Protein AF-A0A926XJQ8-F1 (afdb_monomer)

Sequence (850 aa):
MHRRVYHVSLLTISLLLTLHPSSFILHPSGSAFAQVPTSTDRKTEADRLFQQGVQQYRQGQYPKALATYQRVLEIQQQLNDKAGIGQTLNNIGEVYYWLRQPDKALDVLQQALDIRRELKDRTGEGETLDNIGLSYFWNDQNDKALETLQQALAIRREVQDKAGESKTLSSLGTLYAGGLQQYPKALESLQQALAIQQELGDKFLLGITMRRMGTVYRGMKEYPRTLEWLEKSLALSREVQNRVGEGETLYQIGLTYFNQDKYDQALQFYQQALPLIQAVGIHLVEAGILEGMGDSYFNQKQYEQAIAFYQQSLPVVREVKNKSQEVGILLFIGKAYSSLKQYEQASAFKQQALAIAQAIPNKAQEANVLSGIAYIYFSQNQYEQAIVFYQQGLAITRETQDKPQESNFLSLIGSSYYLQGKDEQAIEFLQKSLAIRREIKDKPAQLETLILLSGIYSSTAISFVNRGVYPQAKAEYSRVIELAQEALNLARELKKTKSEASALIHLGAAYSFFQEERKAIEVLQQAMSIARETKDLGIEDSALTQLASIYNTQDDSRKYIEIRLRQVEIARQQNNKRGEADVLLTLASTYNVLGENQKAVETYQQALAAARQIEIAKLLPNLQDSALSTESSALDGLSLSYSNLGEYDKAIDWAQQLLKRAQTLGKPELEVDALLRLAFLYNVPLKNVPKAIEVSQQALTIARKIKESSLEAEALASLSSAYNKQGNYPLALQSAEQCLAIAKQLENPQLEQNALDILEKIYSNQGNYQKAVEFAQARLAVVQKAKLNNYEISALTSLSQSYGLLGDTTKAVETAKQALTLARQRQNTSREALALNALSDAYRVQGEYE

Mean predicted aligned error: 13.4 Å

pLDDT: mean 89.19, std 13.5, range [25.98, 98.25]

Foldseek 3Di:
DDDDDDDDDDDDDDDDDDDDDDDDDDDDDDDDDPDDQDLVNLVVVLVVLLVVLVVCVLLLLLVVSLVSLVVSLVSCVVSVVLLSNLVSLLSNLLSCVLLLNLVSSLVSLVVSLVSCVVVVVLLSNLSSLLSNLSSCVSVLNLVSSLVSLVVSLVSCVVVVPLLSNLSSLQSVLLSCVPNVVNLVSSVVSLVSSLVSCVVVVPLLSNLVSLQSNLSSCVSVVVLVSSVVSLVSSLVSCVVVVRLLSNLVSLQSNLVSCVVVLNLVSSLVSLVVNQVSCVVSPSLVVNLVSLQSNLVSCVSVVVLVSSLVSLVVSLVSCVVSPVLLVNLVSLLSNLVSCLSVVVLVSSLVSLVVSLVSCVVDPPLLSNLVSLQSNLVSCVSVLVLVSSLVSLVVSLVSCVVVVVLLSNLVSLQSNLVSCVSVVNLVSSLVSLVVSLVSCVVVVVLVSNLVSLLVQLVSLLVVLVVCVVVVNNVSSLVSLVSSLVSLVVSLVSCVVVVVLLSNLSSLLSPLSSCVSVVVNVSSLVSLVSSLVSCVVVVPLVSNLSSLVSVLVSCVVVLVLVVNLVSLVVQLVSCVVVVPLQSNLVSLLVNLVSCVLLLVLVVSLVSLVSSLVSLVPDPLVPDDPVCSVVSLVSNLSSLQSNLSSCVSVVVLVRSLVSLVVQLVSCVVVVNLVSNLVSLLSVLCSCVPNVVVLVSSLVSLVVSLVSCVVVVPLLSNLSSLLSNLSSCLSVVNLVSNLVSLVSSCVSCVVVVPLVSNLSSLCSQLSSCVSVLNLVVSLVSLVVSLVSCVVVVVLSCNLVSLLSNLVSCLSVLVLVSSLVSLVVSLVSCVVSVRVVSNVSSVVSNCSSCVSVVNND

Radius of gyration: 42.45 Å; Cα contacts (8 Å, |Δi|>4): 1255; chains: 1; bounding box: 134×42×114 Å

Solvent-accessible surface area (backbone atoms only — not comparable to full-atom values): 41259 Å² total; per-residue (Å²): 132,87,88,80,92,82,84,90,79,89,81,89,85,89,80,88,85,83,87,81,87,85,86,88,84,89,85,90,90,83,94,71,90,77,75,77,76,49,78,65,54,52,49,54,50,32,55,53,40,46,53,50,18,52,50,30,41,66,63,42,34,40,76,60,18,43,55,36,36,53,53,28,36,55,48,26,59,76,70,67,35,61,68,56,35,24,52,38,30,33,52,45,13,49,39,27,44,77,70,69,35,32,69,62,12,43,60,36,23,50,55,16,35,54,44,20,58,75,70,64,36,57,72,55,34,24,53,31,29,34,52,42,13,55,23,30,42,75,65,74,35,43,69,61,14,50,54,33,32,50,52,14,38,53,38,18,59,74,72,64,36,61,72,57,33,24,51,34,27,36,51,48,16,48,42,25,37,69,69,66,64,37,49,71,62,11,50,54,29,32,50,56,15,44,55,48,30,60,76,70,64,38,55,66,61,40,19,52,44,30,38,50,50,14,53,41,31,46,75,71,65,39,51,71,60,13,49,56,30,28,52,54,15,32,54,36,15,58,73,73,65,25,50,55,52,32,18,53,34,32,38,52,49,12,54,53,28,41,78,66,73,37,33,71,61,13,44,57,27,30,65,62,12,44,63,42,28,58,76,45,66,45,48,70,61,40,24,51,41,29,39,52,44,11,52,32,28,41,77,71,67,38,35,70,62,12,38,55,28,31,60,60,17,48,61,40,30,57,73,74,62,39,62,70,60,41,30,51,44,28,42,51,41,15,50,34,29,44,76,71,68,39,52,68,64,12,49,54,31,33,52,55,21,38,60,53,27,71,74,44,94,48,58,70,57,32,27,53,40,29,44,54,50,16,49,54,30,43,76,70,70,37,34,70,63,12,40,55,30,28,51,54,22,32,53,47,24,57,74,71,63,37,56,73,58,31,24,48,30,30,35,54,42,11,52,39,30,41,76,71,72,36,53,70,61,12,49,55,29,32,52,55,14,38,52,45,26,57,74,74,62,39,60,72,61,31,35,55,45,27,48,52,51,19,49,50,32,45,51,54,19,51,54,26,50,77,70,68,41,51,72,60,19,50,56,30,31,54,50,14,44,58,35,15,52,53,22,31,54,49,17,58,74,69,68,35,61,70,54,29,24,55,16,25,35,43,35,17,53,33,29,45,75,72,68,38,49,71,60,13,50,53,34,24,51,51,18,32,50,47,16,61,76,67,66,35,62,68,55,30,48,55,23,44,53,52,50,34,55,52,27,56,75,68,59,39,61,67,63,27,48,56,45,41,54,52,46,35,54,47,20,57,76,69,69,34,36,58,59,26,15,56,41,26,47,57,48,18,52,50,27,45,70,70,64,42,26,70,60,13,35,58,31,18,53,52,14,33,57,28,28,72,64,44,65,51,91,78,45,57,78,88,48,31,60,56,54,57,45,52,36,45,54,21,29,49,48,36,14,52,26,29,45,75,70,66,42,50,71,61,14,50,52,30,23,49,51,28,29,54,48,19,59,74,69,68,38,67,68,50,31,30,54,20,27,47,52,45,18,49,49,24,38,68,81,65,61,38,38,71,60,12,37,52,34,14,51,51,20,30,54,50,21,57,72,73,65,40,64,68,52,30,25,52,20,25,42,51,30,13,54,25,27,40,75,70,65,42,50,71,63,12,50,56,28,24,53,52,15,31,52,47,16,57,75,68,70,35,62,69,51,31,33,52,22,26,52,50,48,16,54,45,30,45,74,72,68,41,27,70,61,12,35,54,28,25,52,53,25,39,51,43,29,60,75,68,62,40,68,92,46,44,47,56,34,30,26,51,32,11,51,28,26,36,72,60,64,44,32,69,60,3,36,52,33,7,48,51,16,30,52,53,19,57,76,59,69,34,66,62,53,28,52,53,13,50,51,35,31,51,52,14,31,51,74,61,69,53,85,128

Nearest PDB structures (foldseek):
  3sf4-assembly2_B  TM=8.052E-01  e=1.150E-10  Homo sapiens
  6hc2-assembly1_C  TM=6.454E-01  e=1.171E-11  Homo sapiens
  4jhr-assembly1_B  TM=6.462E-01  e=4.600E-07  Mus musculus
  6mfv-assembly4_D  TM=7.639E-01  e=4.846E-06  Pyrococcus horikoshii OT3
  4i9e-assembly1_B  TM=5.734E-01  e=2.963E-06  Bacillus subtilis subsp. subtilis str. 168

Structure (mmCIF, N/CA/C/O backbone):
data_AF-A0A926XJQ8-F1
#
_entry.id   AF-A0A926XJQ8-F1
#
loop_
_atom_site.group_PDB
_atom_site.id
_atom_site.type_symbol
_atom_site.label_atom_id
_atom_site.label_alt_id
_atom_site.label_comp_id
_atom_site.label_asym_id
_atom_site.label_entity_id
_atom_site.label_seq_id
_atom_site.pdbx_PDB_ins_code
_atom_site.Cartn_x
_atom_site.Cartn_y
_atom_site.Cartn_z
_atom_site.occupancy
_atom_site.B_iso_or_equiv
_atom_site.auth_seq_id
_atom_site.auth_comp_id
_atom_site.auth_asym_id
_atom_site.auth_atom_id
_atom_site.pdbx_PDB_model_num
ATOM 1 N N . MET A 1 1 ? -71.522 -11.862 -17.209 1.00 33.12 1 MET A N 1
ATOM 2 C CA . MET A 1 1 ? -71.299 -13.025 -16.319 1.00 33.12 1 MET A CA 1
ATOM 3 C C . MET A 1 1 ? -70.670 -12.525 -15.020 1.00 33.12 1 MET A C 1
ATOM 5 O O . MET A 1 1 ? -69.820 -11.656 -15.093 1.00 33.12 1 MET A O 1
ATOM 9 N N . HIS A 1 2 ? -71.226 -12.975 -13.887 1.00 31.97 2 HIS A N 1
ATOM 10 C CA . HIS A 1 2 ? -70.982 -12.676 -12.454 1.00 31.97 2 HIS A CA 1
ATOM 11 C C . HIS A 1 2 ? -69.867 -11.682 -12.046 1.00 31.97 2 HIS A C 1
ATOM 13 O O . HIS A 1 2 ? -68.703 -11.923 -12.320 1.00 31.97 2 HIS A O 1
ATOM 19 N N . ARG A 1 3 ? -70.222 -10.490 -11.511 1.00 28.14 3 ARG A N 1
ATOM 20 C CA . ARG A 1 3 ? -70.549 -10.096 -10.093 1.00 28.14 3 ARG A CA 1
ATOM 21 C C . ARG A 1 3 ? -69.274 -9.940 -9.233 1.00 28.14 3 ARG A C 1
ATOM 23 O O . ARG A 1 3 ? -68.533 -10.900 -9.154 1.00 28.14 3 ARG A O 1
ATOM 30 N N . ARG A 1 4 ? -68.984 -8.868 -8.474 1.00 28.61 4 ARG A N 1
ATOM 31 C CA . ARG A 1 4 ? -69.604 -7.570 -8.075 1.00 28.61 4 ARG A CA 1
ATOM 32 C C . ARG A 1 4 ? -68.462 -6.778 -7.345 1.00 28.61 4 ARG A C 1
ATOM 34 O O . ARG A 1 4 ? -67.723 -7.429 -6.623 1.00 28.61 4 ARG A O 1
ATOM 41 N N . VAL A 1 5 ? -68.140 -5.501 -7.646 1.00 30.22 5 VAL A N 1
ATOM 42 C CA . VAL A 1 5 ? -68.714 -4.232 -7.079 1.00 30.22 5 VAL A CA 1
ATOM 43 C C . VAL A 1 5 ? -68.330 -4.002 -5.592 1.00 30.22 5 VAL A C 1
ATOM 45 O O . VAL A 1 5 ? -68.531 -4.933 -4.828 1.00 30.22 5 VAL A O 1
ATOM 48 N N . TYR A 1 6 ? -67.874 -2.855 -5.040 1.00 28.83 6 TYR A N 1
ATOM 49 C CA . TYR A 1 6 ? -67.482 -1.481 -5.454 1.00 28.83 6 TYR A CA 1
ATOM 50 C C . TYR A 1 6 ? -66.739 -0.774 -4.270 1.00 28.83 6 TYR A C 1
ATOM 52 O O . TYR A 1 6 ? -67.026 -1.091 -3.123 1.00 28.83 6 TYR A O 1
ATOM 60 N N . HIS A 1 7 ? -65.917 0.243 -4.602 1.00 28.62 7 HIS A N 1
ATOM 61 C CA . HIS A 1 7 ? -65.684 1.567 -3.947 1.00 28.62 7 HIS A CA 1
ATOM 62 C C . HIS A 1 7 ? -65.053 1.699 -2.530 1.00 28.62 7 HIS A C 1
ATOM 64 O O . HIS A 1 7 ? -65.501 1.065 -1.589 1.00 28.62 7 HIS A O 1
ATOM 70 N N . VAL A 1 8 ? -63.905 2.405 -2.373 1.00 28.28 8 VAL A N 1
ATOM 71 C CA . VAL A 1 8 ? -63.673 3.885 -2.192 1.00 28.28 8 VAL A CA 1
ATOM 72 C C . VAL A 1 8 ? -64.180 4.335 -0.800 1.00 28.28 8 VAL A C 1
ATOM 74 O O . VAL A 1 8 ? -65.323 4.065 -0.471 1.00 28.28 8 VAL A O 1
ATOM 77 N N . SER A 1 9 ? -63.418 4.933 0.133 1.00 28.02 9 SER A N 1
ATOM 78 C CA . SER A 1 9 ? -62.678 6.215 0.094 1.00 28.02 9 SER A CA 1
ATOM 79 C C . SER A 1 9 ? -61.897 6.439 1.410 1.00 28.02 9 SER A C 1
ATOM 81 O O . SER A 1 9 ? -62.253 5.864 2.435 1.00 28.02 9 SER A O 1
ATOM 83 N N . LEU A 1 10 ? -60.915 7.355 1.395 1.00 34.22 10 LEU A N 1
ATOM 84 C CA . LEU A 1 10 ? -60.373 8.053 2.576 1.00 34.22 10 LEU A CA 1
ATOM 85 C C . LEU A 1 10 ? -61.478 8.740 3.406 1.00 34.22 10 LEU A C 1
ATOM 87 O O . LEU A 1 10 ? -62.352 9.355 2.804 1.00 34.22 10 LEU A O 1
ATOM 91 N N . LEU A 1 11 ? -61.342 8.781 4.740 1.00 25.98 11 LEU A N 1
ATOM 92 C CA . LEU A 1 11 ? -61.296 10.028 5.531 1.00 25.98 11 LEU A CA 1
ATOM 93 C C . LEU A 1 11 ? -61.018 9.761 7.027 1.00 25.98 11 LEU A C 1
ATOM 95 O O . LEU A 1 11 ? -61.472 8.782 7.610 1.00 25.98 11 LEU A O 1
ATOM 99 N N . THR A 1 12 ? -60.268 10.690 7.615 1.00 37.38 12 THR A N 1
ATOM 100 C CA . THR A 1 12 ? -60.024 10.959 9.043 1.00 37.38 12 THR A CA 1
ATOM 101 C C . THR A 1 12 ? -61.296 11.026 9.897 1.00 37.38 12 THR A C 1
ATOM 103 O O . THR A 1 12 ? -62.295 11.504 9.376 1.00 37.38 12 THR A O 1
ATOM 106 N N . ILE A 1 13 ? -61.220 10.714 11.204 1.00 27.92 13 ILE A N 1
ATOM 107 C CA . ILE A 1 13 ? -61.928 11.414 12.307 1.00 27.92 13 ILE A CA 1
ATOM 108 C C . ILE A 1 13 ? -61.399 10.948 13.683 1.00 27.92 13 ILE A C 1
ATOM 110 O O . ILE A 1 13 ? -61.218 9.761 13.942 1.00 27.92 13 ILE A O 1
ATOM 114 N N . SER A 1 14 ? -61.166 11.935 14.547 1.00 33.72 14 SER A N 1
ATOM 115 C CA . SER A 1 14 ? -60.878 11.892 15.986 1.00 33.72 14 SER A CA 1
ATOM 116 C C . SER A 1 14 ? -62.072 11.415 16.832 1.00 33.72 14 SER A C 1
ATOM 118 O O . SER A 1 14 ? -63.194 11.755 16.486 1.00 33.72 14 SER A O 1
ATOM 120 N N . LEU A 1 15 ? -61.855 10.773 17.992 1.00 27.27 15 LEU A N 1
ATOM 121 C CA . LEU A 1 15 ? -62.743 10.844 19.182 1.00 27.27 15 LEU A CA 1
ATOM 122 C C . LEU A 1 15 ? -62.040 10.152 20.378 1.00 27.27 15 LEU A C 1
ATOM 124 O O . LEU A 1 15 ? -61.638 9.002 20.255 1.00 27.27 15 LEU A O 1
ATOM 128 N N . LEU A 1 16 ? -61.648 10.827 21.470 1.00 30.05 16 LEU A N 1
ATOM 129 C CA . LEU A 1 16 ? -62.457 11.255 22.630 1.00 30.05 16 LEU A CA 1
ATOM 130 C C . LEU A 1 16 ? -63.368 10.145 23.190 1.00 30.05 16 LEU A C 1
ATOM 132 O O . LEU A 1 16 ? -64.469 9.926 22.697 1.00 30.05 16 LEU A O 1
ATOM 136 N N . LEU A 1 17 ? -62.909 9.480 24.258 1.00 29.11 17 LEU A N 1
ATOM 137 C CA . LEU A 1 17 ? -63.698 8.557 25.079 1.00 29.11 17 LEU A CA 1
ATOM 138 C C . LEU A 1 17 ? -63.944 9.185 26.455 1.00 29.11 17 LEU A C 1
ATOM 140 O O . LEU A 1 17 ? -63.094 9.168 27.342 1.00 29.11 17 LEU A O 1
ATOM 144 N N . THR A 1 18 ? -65.134 9.759 26.601 1.00 29.94 18 THR A N 1
ATOM 145 C CA . THR A 1 18 ? -65.768 10.111 27.873 1.00 29.94 18 THR A CA 1
ATOM 146 C C . THR A 1 18 ? -66.397 8.861 28.488 1.00 29.94 18 THR A C 1
ATOM 148 O O . THR A 1 18 ? -67.220 8.205 27.850 1.00 29.94 18 THR A O 1
ATOM 151 N N . LEU A 1 19 ? -66.041 8.546 29.732 1.00 28.73 19 LEU A N 1
ATOM 152 C CA . LEU A 1 19 ? -66.684 7.511 30.544 1.00 28.73 19 LEU A CA 1
ATOM 153 C C . LEU A 1 19 ? -67.862 8.109 31.321 1.00 28.73 19 LEU A C 1
ATOM 155 O O . LEU A 1 19 ? -67.669 9.030 32.115 1.00 28.73 19 LEU A O 1
ATOM 159 N N . HIS A 1 20 ? -69.055 7.534 31.163 1.00 29.00 20 HIS A N 1
ATOM 160 C CA . HIS A 1 20 ? -70.137 7.646 32.143 1.00 29.00 20 HIS A CA 1
ATOM 161 C C . HIS A 1 20 ? -70.911 6.324 32.296 1.00 29.00 20 HIS A C 1
ATOM 163 O O . HIS A 1 20 ? -70.834 5.462 31.420 1.00 29.00 20 HIS A O 1
ATOM 169 N N . PRO A 1 21 ? -71.547 6.116 33.464 1.00 38.69 21 PRO A N 1
ATOM 170 C CA . PRO A 1 21 ? -71.540 4.838 34.169 1.00 38.69 21 PRO A CA 1
ATOM 171 C C . PRO A 1 21 ? -72.815 4.023 33.940 1.00 38.69 21 PRO A C 1
ATOM 173 O O . PRO A 1 21 ? -73.872 4.567 33.637 1.00 38.69 21 PRO A O 1
ATOM 176 N N . SER A 1 22 ? -72.728 2.707 34.140 1.00 30.80 22 SER A N 1
ATOM 177 C CA . SER A 1 22 ? -73.895 1.823 34.213 1.00 30.80 22 SER A CA 1
ATOM 178 C C . SER A 1 22 ? -74.070 1.274 35.625 1.00 30.80 22 SER A C 1
ATOM 180 O O . SER A 1 22 ? -73.146 0.738 36.235 1.00 30.80 22 SER A O 1
ATOM 182 N N . SER A 1 23 ? -75.287 1.473 36.114 1.00 31.11 23 SER A N 1
ATOM 183 C CA . SER A 1 23 ? -75.836 1.173 37.428 1.00 31.11 23 SER A CA 1
ATOM 184 C C . SER A 1 23 ? -75.973 -0.331 37.682 1.00 31.11 23 SER A C 1
ATOM 186 O O . SER A 1 23 ? -76.436 -1.075 36.821 1.00 31.11 23 SER A O 1
ATOM 188 N N . PHE A 1 24 ? -75.633 -0.760 38.898 1.00 32.38 24 PHE A N 1
ATOM 189 C CA . PHE A 1 24 ? -75.867 -2.108 39.421 1.00 32.38 24 PHE A CA 1
ATOM 190 C C . PHE A 1 24 ? -77.269 -2.223 40.047 1.00 32.38 24 PHE A C 1
ATOM 192 O O . PHE A 1 24 ? -77.673 -1.347 40.811 1.00 32.38 24 PHE A O 1
ATOM 199 N N . ILE A 1 25 ? -77.970 -3.334 39.790 1.00 32.78 25 ILE A N 1
ATOM 200 C CA . ILE A 1 25 ? -79.136 -3.797 40.563 1.00 32.78 25 ILE A CA 1
ATOM 201 C C . ILE A 1 25 ? -78.756 -5.105 41.279 1.00 32.78 25 ILE A C 1
ATOM 203 O O . ILE A 1 25 ? -78.171 -6.007 40.684 1.00 32.78 25 ILE A O 1
ATOM 207 N N . LEU A 1 26 ? -79.075 -5.160 42.576 1.00 33.84 26 LEU A N 1
ATOM 208 C CA . LEU A 1 26 ? -78.871 -6.246 43.546 1.00 33.84 26 LEU A CA 1
ATOM 209 C C . LEU A 1 26 ? -79.861 -7.412 43.369 1.00 33.84 26 LEU A C 1
ATOM 211 O O . LEU A 1 26 ? -81.041 -7.148 43.158 1.00 33.84 26 LEU A O 1
ATOM 215 N N . HIS A 1 27 ? -79.415 -8.662 43.601 1.00 32.66 27 HIS A N 1
ATOM 216 C CA . HIS A 1 27 ? -79.859 -9.553 44.706 1.00 32.66 27 HIS A CA 1
ATOM 217 C C . HIS A 1 27 ? -79.175 -10.956 44.668 1.00 32.66 27 HIS A C 1
ATOM 219 O O . HIS A 1 27 ? -78.495 -11.250 43.690 1.00 32.66 27 HIS A O 1
ATOM 225 N N . PRO A 1 28 ? -79.197 -11.776 45.752 1.00 52.09 28 PRO A N 1
ATOM 226 C CA . PRO A 1 28 ? -77.964 -12.153 46.455 1.00 52.09 28 PRO A CA 1
ATOM 227 C C . PRO A 1 28 ? -77.712 -13.672 46.586 1.00 52.09 28 PRO A C 1
ATOM 229 O O . PRO A 1 28 ? -78.577 -14.482 46.276 1.00 52.09 28 PRO A O 1
ATOM 232 N N . SER A 1 29 ? -76.558 -14.000 47.189 1.00 32.09 29 SER A N 1
ATOM 233 C CA . SER A 1 29 ? -76.256 -15.106 48.132 1.00 32.09 29 SER A CA 1
ATOM 234 C C . SER A 1 29 ? -75.079 -16.010 47.731 1.00 32.09 29 SER A C 1
ATOM 236 O O . SER A 1 29 ? -75.058 -16.616 46.667 1.00 32.09 29 SER A O 1
ATOM 238 N N . GLY A 1 30 ? -74.076 -16.066 48.618 1.00 31.16 30 GLY A N 1
ATOM 239 C CA . GLY A 1 30 ? -72.849 -16.853 48.462 1.00 31.16 30 GLY A CA 1
ATOM 240 C C . GLY A 1 30 ? -71.623 -16.123 49.013 1.00 31.16 30 GLY A C 1
ATOM 241 O O . GLY A 1 30 ? -70.831 -15.561 48.270 1.00 31.16 30 GLY A O 1
ATOM 242 N N . SER A 1 31 ? -71.505 -16.083 50.334 1.00 39.16 31 SER A N 1
ATOM 243 C CA . SER A 1 31 ? -70.424 -15.466 51.104 1.00 39.16 31 SER A CA 1
ATOM 244 C C . SER A 1 31 ? -69.024 -16.006 50.771 1.00 39.16 31 SER A C 1
ATOM 246 O O . SER A 1 31 ? -68.703 -17.142 51.113 1.00 39.16 31 SER A O 1
ATOM 248 N N . ALA A 1 32 ? -68.162 -15.139 50.238 1.00 33.00 32 ALA A N 1
ATOM 249 C CA . ALA A 1 32 ? -66.721 -15.151 50.477 1.00 33.00 32 ALA A CA 1
ATOM 250 C C . ALA A 1 32 ? -66.269 -13.690 50.612 1.00 33.00 32 ALA A C 1
ATOM 252 O O . ALA A 1 32 ? -66.325 -12.917 49.657 1.00 33.00 32 ALA A O 1
ATOM 253 N N . PHE A 1 33 ?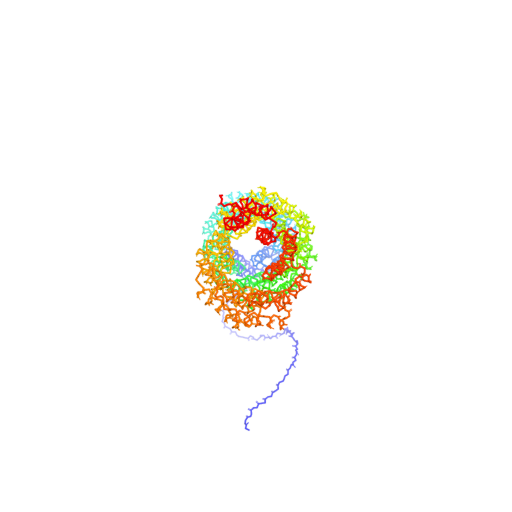 -65.901 -13.283 51.826 1.00 38.03 33 PHE A N 1
ATOM 254 C CA . PHE A 1 33 ? -65.365 -11.953 52.101 1.00 38.03 33 PHE A CA 1
ATOM 255 C C . PHE A 1 33 ? -64.032 -11.776 51.356 1.00 38.03 33 PHE A C 1
ATOM 257 O O . PHE A 1 33 ? -63.000 -12.259 51.813 1.00 38.03 33 PHE A O 1
ATOM 264 N N . ALA A 1 34 ? -64.035 -11.070 50.225 1.00 42.31 34 ALA A N 1
ATOM 265 C CA . ALA A 1 34 ? -62.824 -10.457 49.694 1.00 42.31 34 ALA A CA 1
ATOM 266 C C . ALA A 1 34 ? -62.575 -9.173 50.498 1.00 42.31 34 ALA A C 1
ATOM 268 O O . ALA A 1 34 ? -63.273 -8.173 50.326 1.00 42.31 34 ALA A O 1
ATOM 269 N N . GLN A 1 35 ? -61.630 -9.228 51.437 1.00 43.09 35 GLN A N 1
ATOM 270 C CA . GLN A 1 35 ? -61.153 -8.044 52.149 1.00 43.09 35 GLN A CA 1
ATOM 271 C C . GLN A 1 35 ? -60.553 -7.055 51.139 1.00 43.09 35 GLN A C 1
ATOM 273 O O . GLN A 1 35 ? -59.705 -7.419 50.326 1.00 43.09 35 GLN A O 1
ATOM 278 N N . VAL A 1 36 ? -60.988 -5.794 51.195 1.00 48.88 36 VAL A N 1
ATOM 279 C CA . VAL A 1 36 ? -60.257 -4.680 50.579 1.00 48.88 36 VAL A CA 1
ATOM 280 C C . VAL A 1 36 ? -58.871 -4.651 51.239 1.00 48.88 36 VAL A C 1
ATOM 282 O O . VAL A 1 36 ? -58.834 -4.597 52.470 1.00 48.88 36 VAL A O 1
ATOM 285 N N . PRO A 1 37 ? -57.753 -4.703 50.486 1.00 54.47 37 PRO A N 1
ATOM 286 C CA . PRO A 1 37 ? -56.424 -4.712 51.088 1.00 54.47 37 PRO A CA 1
ATOM 287 C C . PRO A 1 37 ? -56.253 -3.469 51.955 1.00 54.47 37 PRO A C 1
ATOM 289 O O . PRO A 1 37 ? -56.486 -2.347 51.491 1.00 54.47 37 PRO A O 1
ATOM 292 N N . THR A 1 38 ? -55.873 -3.666 53.212 1.00 62.03 38 THR A N 1
ATOM 293 C CA . THR A 1 38 ? -55.582 -2.571 54.140 1.00 62.03 38 THR A CA 1
ATOM 294 C C . THR A 1 38 ? -54.338 -1.797 53.670 1.00 62.03 38 THR A C 1
ATOM 296 O O . THR A 1 38 ? -53.563 -2.288 52.844 1.00 62.03 38 THR A O 1
ATOM 299 N N . SER A 1 39 ? -54.104 -0.569 54.163 1.00 67.31 39 SER A N 1
ATOM 300 C CA . SER A 1 39 ? -52.878 0.176 53.796 1.00 67.31 39 SER A CA 1
ATOM 301 C C . SER A 1 39 ? -51.603 -0.578 54.200 1.00 67.31 39 SER A C 1
ATOM 303 O O . SER A 1 39 ? -50.577 -0.467 53.530 1.00 67.31 39 SER A O 1
ATOM 305 N N . THR A 1 40 ? -51.695 -1.403 55.246 1.00 72.19 40 THR A N 1
ATOM 306 C CA . THR A 1 40 ? -50.647 -2.315 55.702 1.00 72.19 40 THR A CA 1
ATOM 307 C C . THR A 1 40 ? -50.351 -3.401 54.666 1.00 72.19 40 THR A C 1
ATOM 309 O O . THR A 1 40 ? -49.185 -3.591 54.328 1.00 72.19 40 THR A O 1
ATOM 312 N N . ASP A 1 41 ? -51.378 -4.031 54.083 1.00 79.00 41 ASP A N 1
ATOM 313 C CA . ASP A 1 41 ? -51.202 -5.071 53.054 1.00 79.00 41 ASP A CA 1
ATOM 314 C C . ASP A 1 41 ? -50.510 -4.519 51.800 1.00 79.00 41 ASP A C 1
ATOM 316 O O . ASP A 1 41 ? -49.600 -5.144 51.253 1.00 79.00 41 ASP A O 1
ATOM 320 N N . ARG A 1 42 ? -50.882 -3.301 51.378 1.00 84.56 42 ARG A N 1
ATOM 321 C CA . ARG A 1 42 ? -50.257 -2.628 50.226 1.00 84.56 42 ARG A CA 1
ATOM 322 C C . ARG A 1 42 ? -48.803 -2.237 50.484 1.00 84.56 42 ARG A C 1
ATOM 324 O O . ARG A 1 42 ? -47.986 -2.321 49.570 1.00 84.56 42 ARG A O 1
ATOM 331 N N . LYS A 1 43 ? -48.460 -1.828 51.710 1.00 86.69 43 LYS A N 1
ATOM 332 C CA . LYS A 1 43 ? -47.072 -1.506 52.074 1.00 86.69 43 LYS A CA 1
ATOM 333 C C . LYS A 1 43 ? -46.189 -2.755 52.051 1.00 86.69 43 LYS A C 1
ATOM 335 O O . LYS A 1 43 ? -45.127 -2.739 51.439 1.00 86.69 43 LYS A O 1
ATOM 340 N N . THR A 1 44 ? -46.660 -3.862 52.628 1.00 88.56 44 THR A N 1
ATOM 341 C CA . THR A 1 44 ? -45.938 -5.143 52.587 1.00 88.56 44 THR A CA 1
ATOM 342 C C . THR A 1 44 ? -45.791 -5.675 51.158 1.00 88.56 44 THR A C 1
ATOM 344 O O . THR A 1 44 ? -44.744 -6.222 50.805 1.00 88.56 44 THR A O 1
ATOM 347 N N . GLU A 1 45 ? -46.806 -5.490 50.307 1.00 91.38 45 GLU A N 1
ATOM 348 C CA . GLU A 1 45 ? -46.713 -5.816 48.882 1.00 91.38 45 GLU A CA 1
ATOM 349 C C . GLU A 1 45 ? -45.633 -4.984 48.172 1.00 91.38 45 GLU A C 1
ATOM 351 O O . GLU A 1 45 ? -44.813 -5.558 47.449 1.00 91.38 45 GLU A O 1
ATOM 356 N N . ALA A 1 46 ? -45.594 -3.666 48.408 1.00 91.31 46 ALA A N 1
ATOM 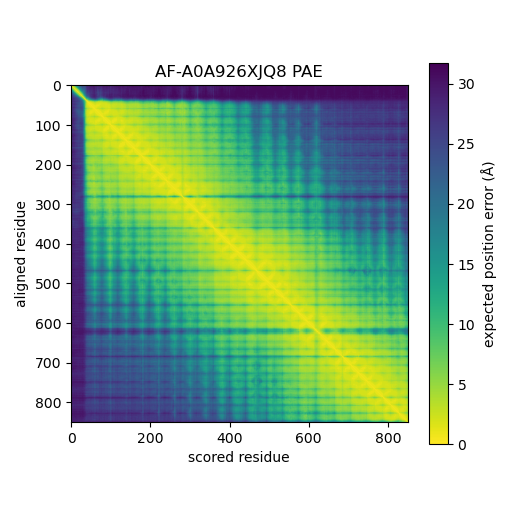357 C CA . ALA A 1 46 ? -44.586 -2.772 47.840 1.00 91.31 46 ALA A CA 1
ATOM 358 C C . ALA A 1 46 ? -43.164 -3.168 48.265 1.00 91.31 46 ALA A C 1
ATOM 360 O O . ALA A 1 46 ? -42.298 -3.297 47.403 1.00 91.31 46 ALA A O 1
ATOM 361 N N . ASP A 1 47 ? -42.935 -3.448 49.552 1.00 91.56 47 ASP A N 1
ATOM 362 C CA . ASP A 1 47 ? -41.620 -3.851 50.070 1.00 91.56 47 ASP A CA 1
ATOM 363 C C . ASP A 1 47 ? -41.149 -5.177 49.452 1.00 91.56 47 ASP A C 1
ATOM 365 O O . ASP A 1 47 ? -40.001 -5.308 49.016 1.00 91.56 47 ASP A O 1
ATOM 369 N N . ARG A 1 48 ? -42.051 -6.164 49.345 1.00 94.75 48 ARG A N 1
ATOM 370 C CA . ARG A 1 48 ? -41.753 -7.453 48.704 1.00 94.75 48 ARG A CA 1
ATOM 371 C C . ARG A 1 48 ? -41.393 -7.271 47.229 1.00 94.75 48 ARG A C 1
ATOM 373 O O . ARG A 1 48 ? -40.402 -7.838 46.768 1.00 94.75 48 ARG A O 1
ATOM 380 N N . LEU A 1 49 ? -42.198 -6.508 46.487 1.00 95.62 49 LEU A N 1
ATOM 381 C CA . LEU A 1 49 ? -41.953 -6.233 45.069 1.00 95.62 49 LEU A CA 1
ATOM 382 C C . LEU A 1 49 ? -40.667 -5.422 44.872 1.00 95.62 49 LEU A C 1
ATOM 384 O O . LEU A 1 49 ? -39.919 -5.690 43.936 1.00 95.62 49 LEU A O 1
ATOM 388 N N . PHE A 1 50 ? -40.352 -4.494 45.774 1.00 94.75 50 PHE A N 1
ATOM 389 C CA . PHE A 1 50 ? -39.108 -3.735 45.731 1.00 94.75 50 PHE A CA 1
ATOM 390 C C . PHE A 1 50 ? -37.891 -4.657 45.869 1.00 94.75 50 PHE A C 1
ATOM 392 O O . PHE A 1 50 ? -36.987 -4.609 45.036 1.00 94.75 50 PHE A O 1
ATOM 399 N N . GLN A 1 51 ? -37.894 -5.571 46.846 1.00 94.75 51 GLN A N 1
ATOM 400 C CA . GLN A 1 51 ? -36.822 -6.565 46.994 1.00 94.75 51 GLN A CA 1
ATOM 401 C C . GLN A 1 51 ? -36.730 -7.505 45.787 1.00 94.75 51 GLN A C 1
ATOM 403 O O . GLN A 1 51 ? -35.631 -7.839 45.342 1.00 94.75 51 GLN A O 1
ATOM 408 N N . GLN A 1 52 ? -37.868 -7.896 45.207 1.00 93.44 52 GLN A N 1
ATOM 409 C CA . GLN A 1 52 ? -37.892 -8.659 43.959 1.00 93.44 52 GLN A CA 1
ATOM 410 C C . GLN A 1 52 ? -37.245 -7.877 42.805 1.00 93.44 52 GLN A C 1
ATOM 412 O O . GLN A 1 52 ? -36.444 -8.448 42.066 1.00 93.44 52 GLN A O 1
ATOM 417 N N . GLY A 1 53 ? -37.543 -6.582 42.673 1.00 94.31 53 GLY A N 1
ATOM 418 C CA . GLY A 1 53 ? -36.922 -5.695 41.688 1.00 94.31 53 GLY A CA 1
ATOM 419 C C . GLY A 1 53 ? -35.407 -5.588 41.881 1.00 94.31 53 GLY A C 1
ATOM 420 O O . GLY A 1 53 ? -34.661 -5.708 40.911 1.00 94.31 53 GLY A O 1
ATOM 421 N N . VAL A 1 54 ? -34.935 -5.478 43.129 1.00 90.88 54 VAL A N 1
ATOM 422 C CA . VAL A 1 54 ? -33.497 -5.458 43.460 1.00 90.88 54 VAL A CA 1
ATOM 423 C C . VAL A 1 54 ? -32.817 -6.766 43.061 1.00 90.88 54 VAL A C 1
ATOM 425 O O . VAL A 1 54 ? -31.726 -6.746 42.492 1.00 90.88 54 VAL A O 1
ATOM 428 N N . GLN A 1 55 ? -33.453 -7.912 43.311 1.00 87.31 55 GLN A N 1
ATOM 429 C CA . GLN A 1 55 ? -32.924 -9.213 42.894 1.00 87.31 55 GLN A CA 1
ATOM 430 C C . GLN A 1 55 ? -32.884 -9.347 41.370 1.00 87.31 55 GLN A C 1
ATOM 432 O O . GLN A 1 55 ? -31.861 -9.749 40.819 1.00 87.31 55 GLN A O 1
ATOM 437 N N . GLN A 1 56 ? -33.955 -8.953 40.676 1.00 87.56 56 GLN A N 1
ATOM 438 C CA . GLN A 1 56 ? -33.997 -8.934 39.212 1.00 87.56 56 GLN A CA 1
ATOM 439 C C . GLN A 1 56 ? -32.896 -8.039 38.636 1.00 87.56 56 GLN A C 1
ATOM 441 O O . GLN A 1 56 ? -32.191 -8.455 37.721 1.00 87.56 56 GLN A O 1
ATOM 446 N N . TYR A 1 57 ? -32.698 -6.852 39.212 1.00 85.12 57 TYR A N 1
ATOM 447 C CA . TYR A 1 57 ? -31.625 -5.932 38.849 1.00 85.12 57 TYR A CA 1
ATOM 448 C C . TYR A 1 57 ? -30.235 -6.557 39.051 1.00 85.12 57 TYR A C 1
ATOM 450 O O . TYR A 1 57 ? -29.420 -6.537 38.132 1.00 85.12 57 TYR A O 1
ATOM 458 N N . ARG A 1 58 ? -29.969 -7.178 40.211 1.00 79.94 58 ARG A N 1
ATOM 459 C CA . ARG A 1 58 ? -28.685 -7.856 40.495 1.00 79.94 58 ARG A CA 1
ATOM 460 C C . ARG A 1 58 ? -28.422 -9.044 39.571 1.00 79.94 58 ARG A C 1
ATOM 462 O O . ARG A 1 58 ? -27.272 -9.341 39.268 1.00 79.94 58 ARG A O 1
ATOM 469 N N . GLN A 1 59 ? -29.483 -9.701 39.111 1.00 75.31 59 GLN A N 1
ATOM 470 C CA . GLN A 1 59 ? -29.430 -10.761 38.104 1.00 75.31 59 GLN A CA 1
ATOM 471 C C . GLN A 1 59 ? -29.325 -10.218 36.667 1.00 75.31 59 GLN A C 1
ATOM 473 O O . GLN A 1 59 ? -29.268 -11.006 35.725 1.00 75.31 59 GLN A O 1
ATOM 478 N N . GLY A 1 60 ? -29.324 -8.893 36.482 1.00 71.25 60 GLY A N 1
ATOM 479 C CA . GLY A 1 60 ? -29.244 -8.230 35.182 1.00 71.25 60 GLY A CA 1
ATOM 480 C C . GLY A 1 60 ? -30.553 -8.199 34.391 1.00 71.25 60 GLY A C 1
ATOM 481 O O . GLY A 1 60 ? -30.566 -7.749 33.253 1.00 71.25 60 GLY A O 1
ATOM 482 N N . GLN A 1 61 ? -31.675 -8.646 34.962 1.00 79.88 61 GLN A N 1
ATOM 483 C CA . GLN A 1 61 ? -32.983 -8.699 34.298 1.00 79.88 61 GLN A CA 1
ATOM 484 C C . GLN A 1 61 ? -33.643 -7.309 34.240 1.00 79.88 61 GLN A C 1
ATOM 486 O O . GLN A 1 61 ? -34.753 -7.115 34.741 1.00 79.88 61 GLN A O 1
ATOM 491 N N . TYR A 1 62 ? -32.964 -6.329 33.639 1.00 83.69 62 TYR A N 1
ATOM 492 C CA . TYR A 1 62 ? -33.342 -4.914 33.667 1.00 83.69 62 TYR A CA 1
ATOM 493 C C . TYR A 1 62 ? -34.766 -4.627 33.164 1.00 83.69 62 TYR A C 1
ATOM 495 O O . TYR A 1 62 ? -35.471 -3.890 33.851 1.00 83.69 62 TYR A O 1
ATOM 503 N N . PRO A 1 63 ? -35.272 -5.230 32.065 1.00 84.75 63 PRO A N 1
ATOM 504 C CA . PRO A 1 63 ? -36.657 -5.001 31.641 1.00 84.75 63 PRO A CA 1
ATOM 505 C C . PRO A 1 63 ? -37.696 -5.501 32.656 1.00 84.75 63 PRO A C 1
ATOM 507 O O . PRO A 1 63 ? -38.706 -4.841 32.892 1.00 84.75 63 PRO A O 1
ATOM 510 N N . LYS A 1 64 ? -37.440 -6.649 33.301 1.00 88.19 64 LYS A N 1
ATOM 511 C CA . LYS A 1 64 ? -38.316 -7.178 34.359 1.00 88.19 64 LYS A CA 1
ATOM 512 C C . LYS A 1 64 ? -38.236 -6.316 35.615 1.00 88.19 64 LYS A C 1
ATOM 514 O O . LYS A 1 64 ? -39.273 -5.995 36.185 1.00 88.19 64 LYS A O 1
ATOM 519 N N . ALA A 1 65 ? -37.028 -5.901 36.001 1.00 91.69 65 ALA A N 1
ATOM 520 C CA . ALA A 1 65 ? -36.815 -4.994 37.122 1.00 91.69 65 ALA A CA 1
ATOM 521 C C . ALA A 1 65 ? -37.543 -3.661 36.901 1.00 91.69 65 ALA A C 1
ATOM 523 O O . ALA A 1 65 ? -38.213 -3.188 37.812 1.00 91.69 65 ALA A O 1
ATOM 524 N N . LEU A 1 66 ? -37.492 -3.103 35.684 1.00 93.00 66 LEU A N 1
ATOM 525 C CA . LEU A 1 66 ? -38.208 -1.881 35.317 1.00 93.00 66 LEU A CA 1
ATOM 526 C C . LEU A 1 66 ? -39.716 -2.023 35.537 1.00 93.00 66 LEU A C 1
ATOM 528 O O . LEU A 1 66 ? -40.309 -1.185 36.210 1.00 93.00 66 LEU A O 1
ATOM 532 N N . ALA A 1 67 ? -40.323 -3.094 35.017 1.00 93.75 67 ALA A N 1
ATOM 533 C CA . ALA A 1 67 ? -41.754 -3.350 35.179 1.00 93.75 67 ALA A CA 1
ATOM 534 C C . ALA A 1 67 ? -42.140 -3.539 36.658 1.00 93.75 67 ALA A C 1
ATOM 536 O O . ALA A 1 67 ? -43.137 -2.986 37.123 1.00 93.75 67 ALA A O 1
ATOM 537 N N . THR A 1 68 ? -41.322 -4.270 37.423 1.00 96.44 68 THR A N 1
ATOM 538 C CA . THR A 1 68 ? -41.526 -4.453 38.865 1.00 96.44 68 THR A CA 1
ATOM 539 C C . THR A 1 68 ? -41.430 -3.122 39.612 1.00 96.44 68 THR A C 1
ATOM 541 O O . THR A 1 68 ? -42.310 -2.810 40.411 1.00 96.44 68 THR A O 1
ATOM 544 N N . TYR A 1 69 ? -40.414 -2.298 39.338 1.00 97.31 69 TYR A N 1
ATOM 545 C CA . TYR A 1 69 ? -40.258 -0.993 39.981 1.00 97.31 69 TYR A CA 1
ATOM 546 C C . TYR A 1 69 ? -41.350 0.000 39.581 1.00 97.31 69 TYR A C 1
ATOM 548 O O . TYR A 1 69 ? -41.804 0.758 40.430 1.00 97.31 69 TYR A O 1
ATOM 556 N N . GLN A 1 70 ? -41.838 -0.028 38.338 1.00 96.44 70 GLN A N 1
ATOM 557 C CA . GLN A 1 70 ? -43.004 0.763 37.930 1.00 96.44 70 GLN A CA 1
ATOM 558 C C . GLN A 1 70 ? -44.241 0.388 38.751 1.00 96.44 70 GLN A C 1
ATOM 560 O O . GLN A 1 70 ? -44.949 1.268 39.235 1.00 96.44 70 GLN A O 1
ATOM 565 N N . ARG A 1 71 ? -44.453 -0.909 39.006 1.00 95.75 71 ARG A N 1
ATOM 566 C CA . ARG A 1 71 ? -45.546 -1.358 39.873 1.00 95.75 71 ARG A CA 1
ATOM 567 C C . ARG A 1 71 ? -45.365 -0.915 41.327 1.00 95.75 71 ARG A C 1
ATOM 569 O O . ARG A 1 71 ? -46.333 -0.509 41.964 1.00 95.75 71 ARG A O 1
ATOM 576 N N . VAL A 1 72 ? -44.140 -0.974 41.850 1.00 96.50 72 VAL A N 1
ATOM 577 C CA . VAL A 1 72 ? -43.818 -0.467 43.195 1.00 96.50 72 VAL A CA 1
ATOM 578 C C . VAL A 1 72 ? -44.102 1.033 43.291 1.00 96.50 72 VAL A C 1
ATOM 580 O O . VAL A 1 72 ? -44.729 1.470 44.255 1.00 96.50 72 VAL A O 1
ATOM 583 N N . LEU A 1 73 ? -43.708 1.801 42.273 1.00 95.75 73 LEU A N 1
ATOM 584 C CA . LEU A 1 73 ? -43.919 3.243 42.201 1.00 95.75 73 LEU A CA 1
ATOM 585 C C . LEU A 1 73 ? -45.412 3.596 42.263 1.00 95.75 73 LEU A C 1
ATOM 587 O O . LEU A 1 73 ? -45.795 4.462 43.047 1.00 95.75 73 LEU A O 1
ATOM 591 N N . GLU A 1 74 ? -46.261 2.892 41.506 1.00 94.81 74 GLU A N 1
ATOM 592 C CA . GLU A 1 74 ? -47.722 3.073 41.545 1.00 94.81 74 GLU A CA 1
ATOM 593 C C . GLU A 1 74 ? -48.298 2.846 42.951 1.00 94.81 74 GLU A C 1
ATOM 595 O O . GLU A 1 74 ? -49.135 3.619 43.423 1.00 94.81 74 GLU A O 1
ATOM 600 N N . ILE A 1 75 ? -47.855 1.788 43.640 1.00 92.94 75 ILE A N 1
ATOM 601 C CA . ILE A 1 75 ? -48.340 1.462 44.987 1.00 92.94 75 ILE A CA 1
ATOM 602 C C . ILE A 1 75 ? -47.878 2.528 45.990 1.00 92.94 75 ILE A C 1
ATOM 604 O O . ILE A 1 75 ? -48.682 3.012 46.786 1.00 92.94 75 ILE A O 1
ATOM 608 N N . GLN A 1 76 ? -46.612 2.946 45.935 1.00 94.31 76 GLN A N 1
ATOM 609 C CA . GLN A 1 76 ? -46.065 3.976 46.826 1.00 94.31 76 GLN A CA 1
ATOM 610 C C . GLN A 1 76 ? -46.717 5.349 46.606 1.00 94.31 76 GLN A C 1
ATOM 612 O O . GLN A 1 76 ? -46.969 6.062 47.578 1.00 94.31 76 GLN A O 1
ATOM 617 N N . GLN A 1 77 ? -47.076 5.691 45.362 1.00 92.94 77 GLN A N 1
ATOM 618 C CA . GLN A 1 77 ? -47.874 6.880 45.042 1.00 92.94 77 GLN A CA 1
ATOM 619 C C . GLN A 1 77 ? -49.260 6.829 45.695 1.00 92.94 77 GLN A C 1
ATOM 621 O O . GLN A 1 77 ? -49.679 7.805 46.311 1.00 92.94 77 GLN A O 1
ATOM 626 N N . GLN A 1 78 ? -49.953 5.687 45.642 1.00 93.00 78 GLN A N 1
ATOM 627 C CA . GLN A 1 78 ? -51.249 5.517 46.316 1.00 93.00 78 GLN A CA 1
ATOM 628 C C . GLN A 1 78 ? -51.142 5.606 47.845 1.00 93.00 78 GLN A C 1
ATOM 630 O O . GLN A 1 78 ? -52.090 6.026 48.508 1.00 93.00 78 GLN A O 1
ATOM 635 N N . LEU A 1 79 ? -49.999 5.202 48.403 1.00 91.75 79 LEU A N 1
ATOM 636 C CA . LEU A 1 79 ? -49.701 5.284 49.832 1.00 91.75 79 LEU A CA 1
ATOM 637 C C . LEU A 1 79 ? -49.180 6.666 50.267 1.00 91.75 79 LEU A C 1
ATOM 639 O O . LEU A 1 79 ? -49.029 6.891 51.466 1.00 91.75 79 LEU A O 1
ATOM 643 N N . ASN A 1 80 ? -48.924 7.585 49.326 1.00 91.25 80 ASN A N 1
ATOM 644 C CA . ASN A 1 80 ? -48.243 8.866 49.553 1.00 91.25 80 ASN A CA 1
ATOM 645 C C . ASN A 1 80 ? -46.876 8.725 50.260 1.00 91.25 80 ASN A C 1
ATOM 647 O O . ASN A 1 80 ? -46.460 9.607 51.014 1.00 91.25 80 ASN A O 1
ATOM 651 N N . ASP A 1 81 ? -46.160 7.624 50.016 1.00 92.44 81 ASP A N 1
ATOM 652 C CA . ASP A 1 81 ? -44.832 7.380 50.583 1.00 92.44 81 ASP A CA 1
ATOM 653 C C . ASP A 1 81 ? -43.754 8.103 49.764 1.00 92.44 81 ASP A C 1
ATOM 655 O O . ASP A 1 81 ? -43.133 7.527 48.870 1.00 92.44 81 ASP A O 1
ATOM 659 N N . LYS A 1 82 ? -43.531 9.391 50.058 1.00 93.12 82 LYS A N 1
ATOM 660 C CA . LYS A 1 82 ? -42.531 10.206 49.347 1.00 93.12 82 LYS A CA 1
ATOM 661 C C . LYS A 1 82 ? -41.124 9.600 49.388 1.00 93.12 82 LYS A C 1
ATOM 663 O O . LYS A 1 82 ? -40.420 9.661 48.383 1.00 93.12 82 LYS A O 1
ATOM 668 N N . ALA A 1 83 ? -40.717 9.012 50.515 1.00 92.12 83 ALA A N 1
ATOM 669 C CA . ALA A 1 83 ? -39.393 8.406 50.647 1.00 92.12 83 ALA A CA 1
ATOM 670 C C . ALA A 1 83 ? -39.262 7.174 49.736 1.00 92.12 83 ALA A C 1
ATOM 672 O O . ALA A 1 83 ? -38.301 7.072 48.969 1.00 92.12 83 ALA A O 1
ATOM 673 N N . GLY A 1 84 ? -40.274 6.299 49.748 1.00 93.44 84 GLY A N 1
ATOM 674 C CA . GLY A 1 84 ? -40.361 5.151 48.848 1.00 93.44 84 GLY A CA 1
ATOM 675 C C . GLY A 1 84 ? -40.362 5.555 47.371 1.00 93.44 84 GLY A C 1
ATOM 676 O O . GLY A 1 84 ? -39.602 4.989 46.586 1.00 93.44 84 GLY A O 1
ATOM 677 N N . ILE A 1 85 ? -41.136 6.583 46.999 1.00 95.88 85 ILE A N 1
ATOM 678 C CA . ILE A 1 85 ? -41.182 7.125 45.629 1.00 95.88 85 ILE A CA 1
ATOM 679 C C . ILE A 1 85 ? -39.787 7.577 45.181 1.00 95.88 85 ILE A C 1
ATOM 681 O O . ILE A 1 85 ? -39.335 7.175 44.110 1.00 95.88 85 ILE A O 1
ATOM 685 N N . GLY A 1 86 ? -39.084 8.371 45.998 1.00 95.12 86 GLY A N 1
ATOM 686 C CA . GLY A 1 86 ? -37.733 8.840 45.677 1.00 95.12 86 GLY A CA 1
ATOM 687 C C . GLY A 1 86 ? -36.743 7.688 45.464 1.00 95.12 86 GLY A C 1
ATOM 688 O O . GLY A 1 86 ? -35.978 7.694 44.500 1.00 95.12 86 GLY A O 1
ATOM 689 N N . GLN A 1 87 ? -36.793 6.658 46.314 1.00 95.94 87 GLN A N 1
ATOM 690 C CA . GLN A 1 87 ? -35.950 5.467 46.179 1.00 95.94 87 GLN A CA 1
ATOM 691 C C . GLN A 1 87 ? -36.278 4.650 44.919 1.00 95.94 87 GLN A C 1
ATOM 693 O O . GLN A 1 87 ? -35.377 4.231 44.191 1.00 95.94 87 GLN A O 1
ATOM 698 N N . THR A 1 88 ? -37.560 4.432 44.631 1.00 96.00 88 THR A N 1
ATOM 699 C CA . THR A 1 88 ? -37.984 3.651 43.464 1.00 96.00 88 THR A CA 1
ATOM 700 C C . THR A 1 88 ? -37.675 4.379 42.158 1.00 96.00 88 THR A C 1
ATOM 702 O O . THR A 1 88 ? -37.184 3.749 41.222 1.00 96.00 88 THR A O 1
ATOM 705 N N . LEU A 1 89 ? -37.875 5.700 42.093 1.00 97.31 89 LEU A N 1
ATOM 706 C CA . LEU A 1 89 ? -37.473 6.510 40.939 1.00 97.31 89 LEU A CA 1
ATOM 707 C C . LEU A 1 89 ? -35.956 6.447 40.716 1.00 97.31 89 LEU A C 1
ATOM 709 O O . LEU A 1 89 ? -35.525 6.266 39.580 1.00 97.31 89 LEU A O 1
ATOM 713 N N . ASN A 1 90 ? -35.147 6.499 41.780 1.00 96.25 90 ASN A N 1
ATOM 714 C CA . ASN A 1 90 ? -33.698 6.324 41.666 1.00 96.25 90 ASN A CA 1
ATOM 715 C C . ASN A 1 90 ? -33.328 4.987 40.997 1.00 96.25 90 ASN A C 1
ATOM 717 O O . ASN A 1 90 ? -32.531 4.963 40.060 1.00 96.25 90 ASN A O 1
ATOM 721 N N . ASN A 1 91 ? -33.960 3.890 41.422 1.00 95.50 91 ASN A N 1
ATOM 722 C CA . ASN A 1 91 ? -33.717 2.563 40.853 1.00 95.50 91 ASN A CA 1
ATOM 723 C C . ASN A 1 91 ? -34.230 2.431 39.411 1.00 95.50 91 ASN A C 1
ATOM 725 O O . ASN A 1 91 ? -33.588 1.779 38.591 1.00 95.50 91 ASN A O 1
ATOM 729 N N . ILE A 1 92 ? -35.362 3.056 39.071 1.00 96.19 92 ILE A N 1
ATOM 730 C CA . ILE A 1 92 ? -35.849 3.134 37.683 1.00 96.19 92 ILE A CA 1
ATOM 731 C C . ILE A 1 92 ? -34.841 3.889 36.811 1.00 96.19 92 ILE A C 1
ATOM 733 O O . ILE A 1 92 ? -34.530 3.446 35.706 1.00 96.19 92 ILE A O 1
ATOM 737 N N . GLY A 1 93 ? -34.307 5.002 37.313 1.00 94.88 93 GLY A N 1
ATOM 738 C CA . GLY A 1 93 ? -33.266 5.777 36.649 1.00 94.88 93 GLY A CA 1
ATOM 739 C C . GLY A 1 93 ? -31.997 4.964 36.392 1.00 94.88 93 GLY A C 1
ATOM 740 O O . GLY A 1 93 ? -31.495 4.934 35.269 1.00 94.88 93 GLY A O 1
ATOM 741 N N . GLU A 1 94 ? -31.527 4.223 37.397 1.00 91.44 94 GLU A N 1
ATOM 742 C CA . GLU A 1 94 ? -30.395 3.301 37.257 1.00 91.44 94 GLU A CA 1
ATOM 743 C C . GLU A 1 94 ? -30.684 2.191 36.230 1.00 91.44 94 GLU A C 1
ATOM 745 O O . GLU A 1 94 ? -29.839 1.857 35.400 1.00 91.44 94 GLU A O 1
ATOM 750 N N . VAL A 1 95 ? -31.904 1.649 36.210 1.00 90.38 95 VAL A N 1
ATOM 751 C CA . VAL A 1 95 ? -32.320 0.675 35.193 1.00 90.38 95 VAL A CA 1
ATOM 752 C C . VAL A 1 95 ? -32.299 1.288 33.788 1.00 90.38 95 VAL A C 1
ATOM 754 O O . VAL A 1 95 ? -31.786 0.653 32.867 1.00 90.38 95 VAL A O 1
ATOM 757 N N . TYR A 1 96 ? -32.770 2.525 33.602 1.00 88.00 96 TYR A N 1
ATOM 758 C CA . TYR A 1 96 ? -32.661 3.217 32.311 1.00 88.00 96 TYR A CA 1
ATOM 759 C C . TYR A 1 96 ? -31.208 3.458 31.885 1.00 88.00 96 TYR A C 1
ATOM 761 O O . TYR A 1 96 ? -30.900 3.325 30.699 1.00 88.00 96 TYR A O 1
ATOM 769 N N . TYR A 1 97 ? -30.303 3.729 32.828 1.00 84.94 97 TYR A N 1
ATOM 770 C CA . TYR A 1 97 ? -28.862 3.805 32.568 1.00 84.94 97 TYR A CA 1
ATOM 771 C C . TYR A 1 97 ? -28.306 2.484 31.998 1.00 84.94 97 TYR A C 1
ATOM 773 O O . TYR A 1 97 ? -27.579 2.487 30.996 1.00 84.94 97 TYR A O 1
ATOM 781 N N . TRP A 1 98 ? -28.676 1.340 32.583 1.00 78.62 98 TRP A N 1
ATOM 782 C CA . TRP A 1 98 ? -28.239 0.024 32.093 1.00 78.62 98 TRP A CA 1
ATOM 783 C C . TRP A 1 98 ? -28.890 -0.363 30.769 1.00 78.62 98 TRP A C 1
ATOM 785 O O . TRP A 1 98 ? -28.246 -0.981 29.925 1.00 78.62 98 TRP A O 1
ATOM 795 N N . LEU A 1 99 ? -30.127 0.082 30.544 1.00 76.81 99 LEU A N 1
ATOM 796 C CA . LEU A 1 99 ? -30.814 -0.008 29.255 1.00 76.81 99 LEU A CA 1
ATOM 797 C C . LEU A 1 99 ? -30.325 1.037 28.233 1.00 76.81 99 LEU A C 1
ATOM 799 O O . LEU A 1 99 ? -30.898 1.119 27.147 1.00 76.81 99 LEU A O 1
ATOM 803 N N . ARG A 1 100 ? -29.290 1.827 28.568 1.00 74.94 100 ARG A N 1
ATOM 804 C CA . ARG A 1 100 ? -28.651 2.841 27.708 1.00 74.94 100 ARG A CA 1
ATOM 805 C C . ARG A 1 100 ? -29.630 3.883 27.160 1.00 74.94 100 ARG A C 1
ATOM 807 O O . ARG A 1 100 ? -29.543 4.298 26.011 1.00 74.94 100 ARG A O 1
ATOM 814 N N . GLN A 1 101 ? -30.547 4.328 28.013 1.00 80.44 101 GLN A N 1
ATOM 815 C CA . GLN A 1 101 ? -31.491 5.414 27.746 1.00 80.44 101 GLN A CA 1
ATOM 816 C C . GLN A 1 101 ? -31.170 6.602 28.670 1.00 80.44 101 GLN A C 1
ATOM 818 O O . GLN A 1 101 ? -31.927 6.849 29.612 1.00 80.44 101 GLN A O 1
ATOM 823 N N . PRO A 1 102 ? -30.041 7.310 28.448 1.00 82.31 102 PRO A N 1
ATOM 824 C CA . PRO A 1 102 ? -29.551 8.333 29.371 1.00 82.31 102 PRO A CA 1
ATOM 825 C C . PRO A 1 102 ? -30.531 9.497 29.539 1.00 82.31 102 PRO A C 1
ATOM 827 O O . PRO A 1 102 ? -30.675 9.980 30.653 1.00 82.31 102 PRO A O 1
ATOM 830 N N . ASP A 1 103 ? -31.272 9.887 28.497 1.00 84.31 103 ASP A N 1
ATOM 831 C CA . ASP A 1 103 ? -32.257 10.974 28.601 1.00 84.31 103 ASP A CA 1
ATOM 832 C C . ASP A 1 103 ? -33.398 10.620 29.567 1.00 84.31 103 ASP A C 1
ATOM 834 O O . ASP A 1 103 ? -33.689 11.363 30.500 1.00 84.31 103 ASP A O 1
ATOM 838 N N . LYS A 1 104 ? -33.978 9.417 29.433 1.00 89.25 104 LYS A N 1
ATOM 839 C CA . LYS A 1 104 ? -35.008 8.938 30.373 1.00 89.25 104 LYS A CA 1
ATOM 840 C C . LYS A 1 104 ? -34.453 8.731 31.777 1.00 89.25 104 LYS A C 1
ATOM 842 O O . LYS A 1 104 ? -35.172 8.941 32.751 1.00 89.25 104 LYS A O 1
ATOM 847 N N . ALA A 1 105 ? -33.201 8.279 31.881 1.00 93.50 105 ALA A N 1
ATOM 848 C CA . ALA A 1 105 ? -32.533 8.148 33.165 1.00 93.50 105 ALA A CA 1
ATOM 849 C C . ALA A 1 105 ? -32.431 9.520 33.840 1.00 93.50 105 ALA A C 1
ATOM 851 O O . ALA A 1 105 ? -32.881 9.653 34.971 1.00 93.50 105 ALA A O 1
ATOM 852 N N . LEU A 1 106 ? -31.933 10.543 33.139 1.00 93.94 106 LEU A N 1
ATOM 853 C CA . LEU A 1 106 ? -31.814 11.909 33.654 1.00 93.94 106 LEU A CA 1
ATOM 854 C C . LEU A 1 106 ? -33.171 12.474 34.095 1.00 93.94 106 LEU A C 1
ATOM 856 O O . LEU A 1 106 ? -33.265 12.972 35.215 1.00 93.94 106 LEU A O 1
ATOM 860 N N . ASP A 1 107 ? -34.225 12.324 33.290 1.00 93.81 107 ASP A N 1
ATOM 861 C CA . ASP A 1 107 ? -35.568 12.823 33.625 1.00 93.81 107 ASP A CA 1
ATOM 862 C C . ASP A 1 107 ? -36.122 12.213 34.923 1.00 93.81 107 ASP A C 1
ATOM 864 O O . ASP A 1 107 ? -36.691 12.908 35.771 1.00 93.81 107 ASP A O 1
ATOM 868 N N . VAL A 1 108 ? -35.973 10.896 35.087 1.00 96.44 108 VAL A N 1
ATOM 869 C CA . VAL A 1 108 ? -36.483 10.173 36.261 1.00 96.44 108 VAL A CA 1
ATOM 870 C C . VAL A 1 108 ? -35.592 10.402 37.484 1.00 96.44 108 VAL A C 1
ATOM 872 O O . VAL A 1 108 ? -36.095 10.578 38.595 1.00 96.44 108 VAL A O 1
ATOM 875 N N . LEU A 1 109 ? -34.272 10.433 37.296 1.00 97.12 109 LEU A N 1
ATOM 876 C CA . LEU A 1 109 ? -33.319 10.694 38.371 1.00 97.12 109 LEU A CA 1
ATOM 877 C C . LEU A 1 109 ? -33.440 12.127 38.890 1.00 97.12 109 LEU A C 1
ATOM 879 O O . LEU A 1 109 ? -33.316 12.334 40.092 1.00 97.12 109 LEU A O 1
ATOM 883 N N . GLN A 1 110 ? -33.742 13.105 38.034 1.00 97.12 110 GLN A N 1
ATOM 884 C CA . GLN A 1 110 ? -33.969 14.477 38.480 1.00 97.12 110 GLN A CA 1
ATOM 885 C C . GLN A 1 110 ? -35.190 14.567 39.409 1.00 97.12 110 GLN A C 1
ATOM 887 O O . GLN A 1 110 ? -35.109 15.186 40.466 1.00 97.12 110 GLN A O 1
ATOM 892 N N . GLN A 1 111 ? -36.278 13.856 39.092 1.00 96.88 111 GLN A N 1
ATOM 893 C CA . GLN A 1 111 ? -37.444 13.761 39.983 1.00 96.88 111 GLN A CA 1
ATOM 894 C C . GLN A 1 111 ? -37.095 13.096 41.323 1.00 96.88 111 GLN A C 1
ATOM 896 O O . GLN A 1 111 ? -37.526 13.560 42.379 1.00 96.88 111 GLN A O 1
ATOM 901 N N . ALA A 1 112 ? -36.291 12.026 41.301 1.00 97.44 112 ALA A N 1
ATOM 902 C CA . ALA A 1 112 ? -35.808 11.381 42.522 1.00 97.44 112 ALA A CA 1
ATOM 903 C C . ALA A 1 112 ? -34.955 12.336 43.376 1.00 97.44 112 ALA A C 1
ATOM 905 O O . ALA A 1 112 ? -35.097 12.365 44.601 1.00 97.44 112 ALA A O 1
ATOM 906 N N . LEU A 1 113 ? -34.097 13.134 42.730 1.00 97.38 113 LEU A N 1
ATOM 907 C CA . LEU A 1 113 ? -33.214 14.099 43.381 1.00 97.38 113 LEU A CA 1
ATOM 908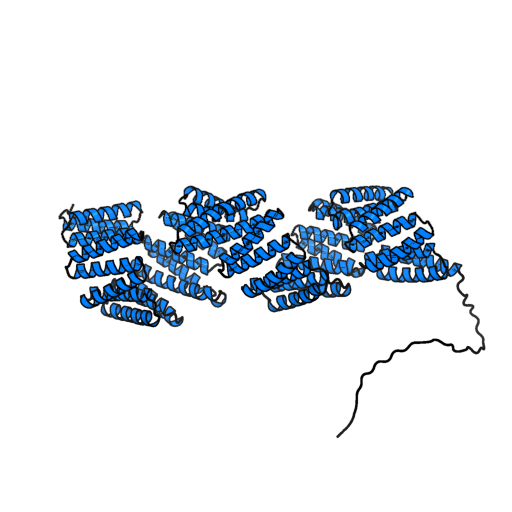 C C . LEU A 1 113 ? -34.012 15.206 44.075 1.00 97.38 113 LEU A C 1
ATOM 910 O O . LEU A 1 113 ? -33.722 15.537 45.226 1.00 97.38 113 LEU A O 1
ATOM 914 N N . ASP A 1 114 ? -35.033 15.741 43.405 1.00 97.25 114 ASP A N 1
ATOM 915 C CA . ASP A 1 114 ? -35.885 16.801 43.947 1.00 97.25 114 ASP A CA 1
ATOM 916 C C . ASP A 1 114 ? -36.643 16.320 45.196 1.00 97.25 114 ASP A C 1
ATOM 918 O O . ASP A 1 114 ? -36.654 17.009 46.219 1.00 97.25 114 ASP A O 1
ATOM 922 N N . ILE A 1 115 ? -37.186 15.095 45.164 1.00 96.62 115 ILE A N 1
ATOM 923 C CA . ILE A 1 115 ? -37.847 14.471 46.324 1.00 96.62 115 ILE A CA 1
ATOM 924 C C . ILE A 1 115 ? -36.855 14.255 47.473 1.00 96.62 115 ILE A C 1
ATOM 926 O O . ILE A 1 115 ? -37.155 14.581 48.622 1.00 96.62 115 ILE A O 1
ATOM 930 N N . ARG A 1 116 ? -35.658 13.726 47.189 1.00 96.81 116 ARG A N 1
ATOM 931 C CA . ARG A 1 116 ? -34.621 13.480 48.207 1.00 96.81 116 ARG A CA 1
ATOM 932 C C . ARG A 1 116 ? -34.171 14.776 48.884 1.00 96.81 116 ARG A C 1
ATOM 934 O O . ARG A 1 116 ? -34.035 14.806 50.107 1.00 96.81 116 ARG A O 1
ATOM 941 N N . ARG A 1 117 ? -34.044 15.869 48.123 1.00 96.19 117 ARG A N 1
ATOM 942 C CA . ARG A 1 117 ? -33.756 17.210 48.657 1.00 96.19 117 ARG A CA 1
ATOM 943 C C . ARG A 1 117 ? -34.905 17.776 49.489 1.00 96.19 117 ARG A C 1
ATOM 945 O O . ARG A 1 117 ? -34.642 18.322 50.559 1.00 96.19 117 ARG A O 1
ATOM 952 N N . GLU A 1 118 ? -36.158 17.609 49.056 1.00 96.31 118 GLU A N 1
ATOM 953 C CA . GLU A 1 118 ? -37.342 18.013 49.835 1.00 96.31 118 GLU A CA 1
ATOM 954 C C . GLU A 1 118 ? -37.360 17.324 51.211 1.00 96.31 118 GLU A C 1
ATOM 956 O O . GLU A 1 118 ? -37.585 17.964 52.240 1.00 96.31 118 GLU A O 1
ATOM 961 N N . LEU A 1 119 ? -37.055 16.024 51.231 1.00 95.38 119 LEU A N 1
ATOM 962 C CA . LEU A 1 119 ? -37.008 15.203 52.441 1.00 95.38 119 LEU A CA 1
ATOM 963 C C . LEU A 1 119 ? -35.730 15.392 53.271 1.00 95.38 119 LEU A C 1
ATOM 965 O O . LEU A 1 119 ? -35.640 14.838 54.366 1.00 95.38 119 LEU A O 1
ATOM 969 N N . LYS A 1 120 ? -34.751 16.163 52.774 1.00 96.00 120 LYS A N 1
ATOM 970 C CA . LYS A 1 120 ? -33.402 16.298 53.354 1.00 96.00 120 LYS A CA 1
ATOM 971 C C . LYS A 1 120 ? -32.694 14.945 53.546 1.00 96.00 120 LYS A C 1
ATOM 973 O O . LYS A 1 120 ? -31.881 14.788 54.457 1.00 96.00 120 LYS A O 1
ATOM 978 N N . ASP A 1 121 ? -32.990 13.972 52.683 1.00 95.44 121 ASP A N 1
ATOM 979 C CA . ASP A 1 121 ? -32.326 12.667 52.648 1.00 95.44 121 ASP A CA 1
ATOM 980 C C . ASP A 1 121 ? -30.959 12.803 51.971 1.00 95.44 121 ASP A C 1
ATOM 982 O O . ASP A 1 121 ? -30.806 12.635 50.760 1.00 95.44 121 ASP A O 1
ATOM 986 N N . ARG A 1 122 ? -29.952 13.142 52.777 1.00 95.00 122 ARG A N 1
ATOM 987 C CA . ARG A 1 122 ? -28.596 13.402 52.292 1.00 95.00 122 ARG A CA 1
ATOM 988 C C . ARG A 1 122 ? -27.916 12.142 51.743 1.00 95.00 122 ARG A C 1
ATOM 990 O O . ARG A 1 122 ? -27.194 12.218 50.753 1.00 95.00 122 ARG A O 1
ATOM 997 N N . THR A 1 123 ? -28.191 10.977 52.330 1.00 93.38 123 THR A N 1
ATOM 998 C CA . THR A 1 123 ? -27.668 9.687 51.851 1.00 93.38 123 THR A CA 1
ATOM 999 C C . THR A 1 123 ? -28.261 9.327 50.489 1.00 93.38 123 THR A C 1
ATOM 1001 O O . THR A 1 123 ? -27.523 8.947 49.576 1.00 93.38 123 THR A O 1
ATOM 1004 N N . GLY A 1 124 ? -29.577 9.488 50.318 1.00 94.00 124 GLY A N 1
ATOM 1005 C CA . GLY A 1 124 ? -30.238 9.313 49.029 1.00 94.00 124 GLY A CA 1
ATOM 1006 C C . GLY A 1 124 ? -29.777 10.338 47.992 1.00 94.00 124 GLY A C 1
ATOM 1007 O O . GLY A 1 124 ? -29.534 9.981 46.841 1.00 94.00 124 GLY A O 1
ATOM 1008 N N . GLU A 1 125 ? -29.602 11.606 48.368 1.00 96.50 125 GLU A N 1
ATOM 1009 C CA . GLU A 1 125 ? -29.111 12.641 47.449 1.00 96.50 125 GLU A CA 1
ATOM 1010 C C . GLU A 1 125 ? -27.778 12.232 46.800 1.00 96.50 125 GLU A C 1
ATOM 1012 O O . GLU A 1 125 ? -27.647 12.273 45.575 1.00 96.50 125 GLU A O 1
ATOM 1017 N N . GLY A 1 126 ? -26.824 11.746 47.602 1.00 95.94 126 GLY A N 1
ATOM 1018 C CA . GLY A 1 126 ? -25.543 11.244 47.101 1.00 95.94 126 GLY A CA 1
ATOM 1019 C C . GLY A 1 126 ? -25.676 10.049 46.148 1.00 95.94 126 GLY A C 1
ATOM 1020 O O . GLY A 1 126 ? -24.875 9.903 45.230 1.00 95.94 126 GLY A O 1
ATOM 1021 N N . GLU A 1 127 ? -26.687 9.195 46.321 1.00 95.00 127 GLU A N 1
ATOM 1022 C CA . GLU A 1 127 ? -26.960 8.069 45.414 1.00 95.00 127 GLU A CA 1
ATOM 1023 C C . GLU A 1 127 ? -27.547 8.504 44.082 1.00 95.00 127 GLU A C 1
ATOM 1025 O O . GLU A 1 127 ? -27.107 8.030 43.036 1.00 95.00 127 GLU A O 1
ATOM 1030 N N . THR A 1 128 ? -28.491 9.437 44.102 1.00 96.62 128 THR A N 1
ATOM 1031 C CA . THR A 1 128 ? -29.084 9.928 42.859 1.00 96.62 128 THR A CA 1
ATOM 1032 C C . THR A 1 128 ? -28.083 10.730 42.047 1.00 96.62 128 THR A C 1
ATOM 1034 O O . THR A 1 128 ? -28.032 10.569 40.832 1.00 96.62 128 THR A O 1
ATOM 1037 N N . LEU A 1 129 ? -27.235 11.529 42.697 1.00 97.38 129 LEU A N 1
ATOM 1038 C CA . LEU A 1 129 ? -26.176 12.267 42.009 1.00 97.38 129 LEU A CA 1
ATOM 1039 C C . LEU A 1 129 ? -25.138 11.340 41.355 1.00 97.38 129 LEU A C 1
ATOM 1041 O O . LEU A 1 129 ? -24.694 11.641 40.250 1.00 97.38 129 LEU A O 1
ATOM 1045 N N . ASP A 1 130 ? -24.796 10.196 41.961 1.00 94.56 130 ASP A N 1
ATOM 1046 C CA . ASP A 1 130 ? -23.906 9.199 41.335 1.00 94.56 130 ASP A CA 1
ATOM 1047 C C . ASP A 1 130 ? -24.508 8.681 40.010 1.00 94.56 130 ASP A C 1
ATOM 1049 O O . ASP A 1 130 ? -23.871 8.719 38.953 1.00 94.56 130 ASP A O 1
ATOM 1053 N N . ASN A 1 131 ? -25.794 8.316 40.032 1.00 94.69 131 ASN A N 1
ATOM 1054 C CA . ASN A 1 131 ? -26.528 7.850 38.851 1.00 94.69 131 ASN A CA 1
ATOM 1055 C C . ASN A 1 131 ? -26.727 8.949 37.786 1.00 94.69 131 ASN A C 1
ATOM 1057 O O . ASN A 1 131 ? -26.645 8.668 36.585 1.00 94.69 131 ASN A O 1
ATOM 1061 N N . ILE A 1 132 ? -26.960 10.202 38.194 1.00 96.19 132 ILE A N 1
ATOM 1062 C CA . ILE A 1 132 ? -27.049 11.355 37.279 1.00 96.19 132 ILE A CA 1
ATOM 1063 C C . ILE A 1 132 ? -25.692 11.599 36.623 1.00 96.19 132 ILE A C 1
ATOM 1065 O O . ILE A 1 132 ? -25.620 11.737 35.404 1.00 96.19 132 ILE A O 1
ATOM 1069 N N . GLY A 1 133 ? -24.610 11.603 37.404 1.00 95.38 133 GLY A N 1
ATOM 1070 C CA . GLY A 1 133 ? -23.256 11.802 36.893 1.00 95.38 133 GLY A CA 1
ATOM 1071 C C . GLY A 1 133 ? -22.872 10.742 35.860 1.00 95.38 133 GLY A C 1
ATOM 1072 O O . GLY A 1 133 ? -22.383 11.065 34.778 1.00 95.38 133 GLY A O 1
ATOM 1073 N N . LEU A 1 134 ? -23.188 9.478 36.139 1.00 91.31 134 LEU A N 1
ATOM 1074 C CA . LEU A 1 134 ? -23.034 8.377 35.190 1.00 91.31 134 LEU A CA 1
ATOM 1075 C C . LEU A 1 134 ? -23.913 8.522 33.933 1.00 91.31 134 LEU A C 1
ATOM 1077 O O . LEU A 1 134 ? -23.489 8.128 32.846 1.00 91.31 134 LEU A O 1
ATOM 1081 N N . SER A 1 135 ? -25.115 9.087 34.053 1.00 92.19 135 SER A N 1
ATOM 1082 C CA . SER A 1 135 ? -26.005 9.337 32.910 1.00 92.19 135 SER A CA 1
ATOM 1083 C C . SER A 1 135 ? -25.511 10.498 32.039 1.00 92.19 135 SER A C 1
ATOM 1085 O O . SER A 1 135 ? -25.557 10.392 30.815 1.00 92.19 135 SER A O 1
ATOM 1087 N N . TYR A 1 136 ? -24.951 11.556 32.638 1.00 91.94 136 TYR A N 1
ATOM 1088 C CA . TYR A 1 136 ? -24.265 12.622 31.899 1.00 91.94 136 TYR A CA 1
ATOM 1089 C C . TYR A 1 136 ? -23.050 12.105 31.132 1.00 91.94 136 TYR A C 1
ATOM 1091 O O . TYR A 1 136 ? -22.854 12.502 29.986 1.00 91.94 136 TYR A O 1
ATOM 1099 N N . PHE A 1 137 ? -22.273 11.195 31.728 1.00 88.81 137 PHE A N 1
ATOM 1100 C CA . PHE A 1 137 ? -21.139 10.562 31.055 1.00 88.81 137 PHE A CA 1
ATOM 1101 C C . PHE A 1 137 ? -21.566 9.846 29.762 1.00 88.81 137 PHE A C 1
ATOM 1103 O O . PHE A 1 137 ? -20.948 10.049 28.725 1.00 88.81 137 PHE A O 1
ATOM 1110 N N . TRP A 1 138 ? -22.655 9.069 29.785 1.00 81.25 138 TRP A N 1
ATOM 1111 C CA . TRP A 1 138 ? -23.162 8.398 28.575 1.00 81.25 138 TRP A CA 1
ATOM 1112 C C . TRP A 1 138 ? -23.862 9.320 27.577 1.00 81.25 138 TRP A C 1
ATOM 1114 O O . TRP A 1 138 ? -24.157 8.882 26.469 1.00 81.25 138 TRP A O 1
ATOM 1124 N N . ASN A 1 139 ? -24.135 10.566 27.961 1.00 83.06 139 ASN A N 1
ATOM 1125 C CA . ASN A 1 139 ? -24.644 11.602 27.068 1.00 83.06 139 ASN A CA 1
ATOM 1126 C C . ASN A 1 139 ? -23.522 12.545 26.588 1.00 83.06 139 ASN A C 1
ATOM 1128 O O . ASN A 1 139 ? -23.796 13.682 26.212 1.00 83.06 139 ASN A O 1
ATOM 1132 N N . ASP A 1 140 ? -22.259 12.106 26.693 1.00 82.06 140 ASP A N 1
ATOM 1133 C CA . ASP A 1 140 ? -21.037 12.844 26.341 1.00 82.06 140 ASP A CA 1
ATOM 1134 C C . ASP A 1 140 ? -20.868 14.205 27.058 1.00 82.06 140 ASP A C 1
ATOM 1136 O O . ASP A 1 140 ? -20.065 15.050 26.665 1.00 82.06 140 ASP A O 1
ATOM 1140 N N . GLN A 1 141 ? -21.576 14.424 28.173 1.00 89.31 141 GLN A N 1
ATOM 1141 C CA . GLN A 1 141 ? -21.502 15.641 28.993 1.00 89.31 141 GLN A CA 1
ATOM 1142 C C . GLN A 1 141 ? -20.493 15.461 30.137 1.00 89.31 141 GLN A C 1
ATOM 1144 O O . GLN A 1 141 ? -20.842 15.527 31.319 1.00 89.31 141 GLN A O 1
ATOM 1149 N N . ASN A 1 142 ? -19.227 15.224 29.778 1.00 90.75 142 ASN A N 1
ATOM 1150 C CA . ASN A 1 142 ? -18.161 14.842 30.716 1.00 90.75 142 ASN A CA 1
ATOM 1151 C C . ASN A 1 142 ? -17.913 15.867 31.836 1.00 90.75 142 ASN A C 1
ATOM 1153 O O . ASN A 1 142 ? -17.665 15.467 32.974 1.00 90.75 142 ASN A O 1
ATOM 1157 N N . ASP A 1 143 ? -18.031 17.166 31.551 1.00 91.75 143 ASP A N 1
ATOM 1158 C CA . ASP A 1 143 ? -17.832 18.218 32.559 1.00 91.75 143 ASP A CA 1
ATOM 1159 C C . ASP A 1 143 ? -18.934 18.194 33.625 1.00 91.75 143 ASP A C 1
ATOM 1161 O O . ASP A 1 143 ? -18.650 18.199 34.824 1.00 91.75 143 ASP A O 1
ATOM 1165 N N . LYS A 1 144 ? -20.199 18.064 33.200 1.00 94.81 144 LYS A N 1
ATOM 1166 C CA . LYS A 1 144 ? -21.333 17.924 34.126 1.00 94.81 144 LYS A CA 1
ATOM 1167 C C . LYS A 1 144 ? -21.265 16.616 34.901 1.00 94.81 144 LYS A C 1
ATOM 1169 O O . LYS A 1 144 ? -21.584 16.592 36.089 1.00 94.81 144 LYS A O 1
ATOM 1174 N N . ALA A 1 145 ? -20.842 15.533 34.249 1.00 95.94 145 ALA A N 1
ATOM 1175 C CA . ALA A 1 145 ? -20.617 14.254 34.908 1.00 95.94 145 ALA A CA 1
ATOM 1176 C C . ALA A 1 145 ? -19.583 14.398 36.032 1.00 95.94 145 ALA A C 1
ATOM 1178 O O . ALA A 1 145 ? -19.828 13.940 37.147 1.00 95.94 145 ALA A O 1
ATOM 1179 N N . LEU A 1 146 ? -18.463 15.079 35.764 1.00 96.56 146 LEU A N 1
ATOM 1180 C CA . LEU A 1 146 ? -17.401 15.284 36.746 1.00 96.56 146 LEU A CA 1
ATOM 1181 C C . LEU A 1 146 ? -17.896 16.094 37.941 1.00 96.56 146 LEU A C 1
ATOM 1183 O O . LEU A 1 146 ? -17.711 15.664 39.079 1.00 96.56 146 LEU A O 1
ATOM 1187 N N . GLU A 1 147 ? -18.550 17.225 37.682 1.00 97.06 147 GLU A N 1
ATOM 1188 C CA . GLU A 1 147 ? -19.105 18.084 38.727 1.00 97.06 147 GLU A CA 1
ATOM 1189 C C . GLU A 1 147 ? -20.102 17.310 39.604 1.00 97.06 147 GLU A C 1
ATOM 1191 O O . GLU A 1 147 ? -19.985 17.293 40.830 1.00 97.06 147 GLU A O 1
ATOM 1196 N N . THR A 1 148 ? -21.038 16.594 38.976 1.00 97.56 148 THR A N 1
ATOM 1197 C CA . THR A 1 148 ? -22.090 15.845 39.678 1.00 97.56 148 THR A CA 1
ATOM 1198 C C . THR A 1 148 ? -21.510 14.703 40.521 1.00 97.56 148 THR A C 1
ATOM 1200 O O . THR A 1 148 ? -21.889 14.534 41.681 1.00 97.56 148 THR A O 1
ATOM 1203 N N . LEU A 1 149 ? -20.549 13.939 39.986 1.00 97.44 149 LEU A N 1
ATOM 1204 C CA . LEU A 1 149 ? -19.897 12.848 40.722 1.00 97.44 149 LEU A CA 1
ATOM 1205 C C . LEU A 1 149 ? -19.023 13.362 41.877 1.00 97.44 149 LEU A C 1
ATOM 1207 O O . LEU A 1 149 ? -18.942 12.718 42.924 1.00 97.44 149 LEU A O 1
ATOM 1211 N N . GLN A 1 150 ? -18.383 14.526 41.731 1.00 97.62 150 GLN A N 1
ATOM 1212 C CA . GLN A 1 150 ? -17.637 15.158 42.825 1.00 97.62 150 GLN A CA 1
ATOM 1213 C C . GLN A 1 150 ? -18.565 15.640 43.944 1.00 97.62 150 GLN A C 1
ATOM 1215 O O . GLN A 1 150 ? -18.248 15.445 45.121 1.00 97.62 150 GLN A O 1
ATOM 1220 N N . GLN A 1 151 ? -19.725 16.206 43.595 1.00 97.75 151 GLN A N 1
ATOM 1221 C CA . GLN A 1 151 ? -20.763 16.549 44.568 1.00 97.75 151 GLN A CA 1
ATOM 1222 C C . GLN A 1 151 ? -21.254 15.298 45.308 1.00 97.75 151 GLN A C 1
ATOM 1224 O O . GLN A 1 151 ? -21.261 15.290 46.538 1.00 97.75 151 GLN A O 1
ATOM 1229 N N . ALA A 1 152 ? -21.574 14.215 44.589 1.00 97.62 152 ALA A N 1
ATOM 1230 C CA . ALA A 1 152 ? -21.947 12.937 45.197 1.00 97.62 152 ALA A CA 1
ATOM 1231 C C . ALA A 1 152 ? -20.874 12.446 46.184 1.00 97.62 152 ALA A C 1
ATOM 1233 O O . ALA A 1 152 ? -21.190 12.109 47.323 1.00 97.62 152 ALA A O 1
ATOM 1234 N N . LEU A 1 153 ? -19.594 12.477 45.797 1.00 97.75 153 LEU A N 1
ATOM 1235 C CA . LEU A 1 153 ? -18.493 12.011 46.642 1.00 97.75 153 LEU A CA 1
ATOM 1236 C C . LEU A 1 153 ? -18.356 12.832 47.932 1.00 97.75 153 LEU A C 1
ATOM 1238 O O . LEU A 1 153 ? -18.140 12.260 49.003 1.00 97.75 153 LEU A O 1
ATOM 1242 N N . ALA A 1 154 ? -18.491 14.158 47.842 1.00 97.75 154 ALA A N 1
ATOM 1243 C CA . ALA A 1 154 ? -18.462 15.039 49.008 1.00 97.75 154 ALA A CA 1
ATOM 1244 C C . ALA A 1 154 ? -19.582 14.684 49.998 1.00 97.75 154 ALA A C 1
ATOM 1246 O O . ALA A 1 154 ? -19.326 14.557 51.194 1.00 97.75 154 ALA A O 1
ATOM 1247 N N . ILE A 1 155 ? -20.786 14.426 49.482 1.00 97.44 155 ILE A N 1
ATOM 1248 C CA . ILE A 1 155 ? -21.948 14.005 50.270 1.00 97.44 155 ILE A CA 1
ATOM 1249 C C . ILE A 1 155 ? -21.705 12.660 50.950 1.00 97.44 155 ILE A C 1
ATOM 1251 O O . ILE A 1 155 ? -21.925 12.535 52.152 1.00 97.44 155 ILE A O 1
ATOM 1255 N N . ARG A 1 156 ? -21.213 11.653 50.214 1.00 96.94 156 ARG A N 1
ATOM 1256 C CA . ARG A 1 156 ? -20.923 10.322 50.777 1.00 96.94 156 ARG A CA 1
ATOM 1257 C C . ARG A 1 156 ? -19.941 10.396 51.942 1.00 96.94 156 ARG A C 1
ATOM 1259 O O . ARG A 1 156 ? -20.128 9.709 52.942 1.00 96.94 156 ARG A O 1
ATOM 1266 N N . ARG A 1 157 ? -18.923 11.254 51.831 1.00 96.56 157 ARG A N 1
ATOM 1267 C CA . ARG A 1 157 ? -17.942 11.494 52.899 1.00 96.56 157 ARG A CA 1
ATOM 1268 C C . ARG A 1 157 ? -18.541 12.252 54.082 1.00 96.56 157 ARG A C 1
ATOM 1270 O O . ARG A 1 157 ? -18.258 11.881 55.217 1.00 96.56 157 ARG A O 1
ATOM 1277 N N . GLU A 1 158 ? -19.376 13.258 53.824 1.00 96.44 158 GLU A N 1
ATOM 1278 C CA . GLU A 1 158 ? -20.109 14.025 54.844 1.00 96.44 158 GLU A CA 1
ATOM 1279 C C . GLU A 1 158 ? -20.955 13.101 55.735 1.00 96.44 158 GLU A C 1
ATOM 1281 O O . GLU A 1 158 ? -20.865 13.172 56.959 1.00 96.44 158 GLU A O 1
ATOM 1286 N N . VAL A 1 159 ? -21.715 12.183 55.127 1.00 96.31 159 VAL A N 1
ATOM 1287 C CA . VAL A 1 159 ? -22.586 11.232 55.846 1.00 96.31 159 VAL A CA 1
ATOM 1288 C C . VAL A 1 159 ? -21.879 9.937 56.269 1.00 96.31 159 VAL A C 1
ATOM 1290 O O . VAL A 1 159 ? -22.524 9.034 56.796 1.00 96.31 159 VAL A O 1
ATOM 1293 N N . GLN A 1 16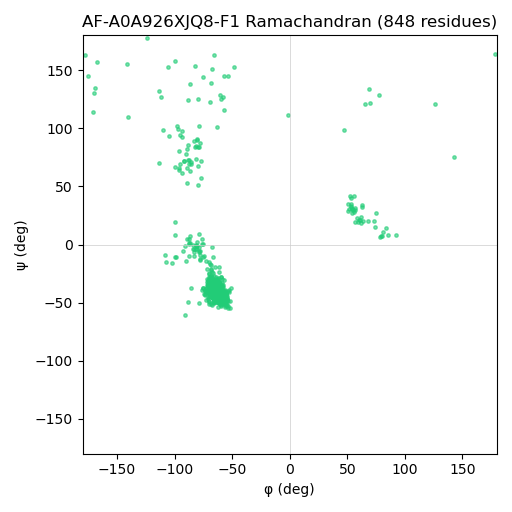0 ? -20.565 9.834 56.040 1.00 95.81 160 GLN A N 1
ATOM 1294 C CA . GLN A 1 160 ? -19.732 8.664 56.356 1.00 95.81 160 GLN A CA 1
ATOM 1295 C C . GLN A 1 160 ? -20.210 7.342 55.714 1.00 95.81 160 GLN A C 1
ATOM 1297 O O . GLN A 1 160 ? -19.959 6.253 56.233 1.00 95.81 160 GLN A O 1
ATOM 1302 N N . ASP A 1 161 ? -20.857 7.413 54.549 1.00 95.12 161 ASP A N 1
ATOM 1303 C CA . ASP A 1 161 ? -21.306 6.246 53.786 1.00 95.12 161 ASP A CA 1
ATOM 1304 C C . ASP A 1 161 ? -20.149 5.647 52.975 1.00 95.12 161 ASP A C 1
ATOM 1306 O O . ASP A 1 161 ? -19.915 5.996 51.814 1.00 95.12 161 ASP A O 1
ATOM 1310 N N . LYS A 1 162 ? -19.420 4.711 53.593 1.00 94.50 162 LYS A N 1
ATOM 1311 C CA . LYS A 1 162 ? -18.284 4.021 52.963 1.00 94.50 162 LYS A CA 1
ATOM 1312 C C . LYS A 1 162 ? -18.678 3.208 51.732 1.00 94.50 162 LYS A C 1
ATOM 1314 O O . LYS A 1 162 ? -17.948 3.203 50.738 1.00 94.50 162 LYS A O 1
ATOM 1319 N N . ALA A 1 163 ? -19.836 2.551 51.758 1.00 92.06 163 ALA A N 1
ATOM 1320 C CA . ALA A 1 163 ? -20.298 1.760 50.623 1.00 92.06 163 ALA A CA 1
ATOM 1321 C C . ALA A 1 163 ? -20.575 2.664 49.409 1.00 92.06 163 ALA A C 1
ATOM 1323 O O . ALA A 1 163 ? -20.075 2.392 48.312 1.00 92.06 163 ALA A O 1
ATOM 1324 N N . GLY A 1 164 ? -21.297 3.771 49.611 1.00 93.62 164 GLY A N 1
ATOM 1325 C CA . GLY A 1 164 ? -21.562 4.777 48.583 1.00 93.62 164 GLY A CA 1
ATOM 1326 C C . GLY A 1 164 ? -20.319 5.547 48.128 1.00 93.62 164 GLY A C 1
ATOM 1327 O O . GLY A 1 164 ? -20.187 5.824 46.933 1.00 93.62 164 GLY A O 1
ATOM 1328 N N . GLU A 1 165 ? -19.375 5.836 49.034 1.00 96.44 165 GLU A N 1
ATOM 1329 C CA . GLU A 1 165 ? -18.065 6.420 48.701 1.00 96.44 165 GLU A CA 1
ATOM 1330 C C . GLU A 1 165 ? -17.336 5.537 47.678 1.00 96.44 165 GLU A C 1
ATOM 1332 O O . GLU A 1 165 ? -16.907 6.024 46.630 1.00 96.44 165 GLU A O 1
ATOM 1337 N N . SER A 1 166 ? -17.270 4.223 47.924 1.00 96.19 166 SER A N 1
ATOM 1338 C CA . SER A 1 166 ? -16.598 3.287 47.016 1.00 96.19 166 SER A CA 1
ATOM 1339 C C . SER A 1 166 ? -17.250 3.211 45.627 1.00 96.19 166 SER A C 1
ATOM 1341 O O . SER A 1 166 ? -16.546 3.130 44.617 1.00 96.19 166 SER A O 1
ATOM 1343 N N . LYS A 1 167 ? -18.588 3.272 45.547 1.00 94.06 167 LYS A N 1
ATOM 1344 C CA . LYS A 1 167 ? -19.320 3.284 44.269 1.00 94.06 167 LYS A CA 1
ATOM 1345 C C . LYS A 1 167 ? -19.013 4.548 43.474 1.00 94.06 167 LYS A C 1
ATOM 1347 O O . LYS A 1 167 ? -18.600 4.445 42.320 1.00 94.06 167 LYS A O 1
ATOM 1352 N N . THR A 1 168 ? -19.086 5.705 44.131 1.00 96.19 168 THR A N 1
ATOM 1353 C CA . THR A 1 168 ? -18.833 7.008 43.501 1.00 96.19 168 THR A CA 1
ATOM 1354 C C . THR A 1 168 ? -17.391 7.116 42.997 1.00 96.19 168 THR A C 1
ATOM 1356 O O . THR A 1 168 ? -17.146 7.562 41.878 1.00 96.19 168 THR A O 1
ATOM 1359 N N . LEU A 1 169 ? -16.415 6.637 43.779 1.00 97.50 169 LEU A N 1
ATOM 1360 C CA . LEU A 1 169 ? -15.011 6.552 43.355 1.00 97.50 169 LEU A CA 1
ATOM 1361 C C . LEU A 1 169 ? -14.831 5.637 42.133 1.00 97.50 169 LEU A C 1
ATOM 1363 O O . LEU A 1 169 ? -14.076 5.959 41.215 1.00 97.50 169 LEU A O 1
ATOM 1367 N N . SER A 1 170 ? -15.564 4.523 42.073 1.00 95.69 170 SER A N 1
ATOM 1368 C CA . SER A 1 170 ? -15.562 3.638 40.905 1.00 95.69 170 SER A CA 1
ATOM 1369 C C . SER A 1 170 ? -16.189 4.306 39.668 1.00 95.69 170 SER A C 1
ATOM 1371 O O . SER A 1 170 ? -15.687 4.136 38.549 1.00 95.69 170 SER A O 1
ATOM 1373 N N . SER A 1 171 ? -17.265 5.083 39.842 1.00 94.94 171 SER A N 1
ATOM 1374 C CA . SER A 1 171 ? -17.896 5.891 38.785 1.00 94.94 171 SER A CA 1
ATOM 1375 C C . SER A 1 171 ? -16.951 6.975 38.260 1.00 94.94 171 SER A C 1
ATOM 1377 O O . SER A 1 171 ? -16.751 7.073 37.049 1.00 94.94 171 SER A O 1
ATOM 1379 N N . LEU A 1 172 ? -16.277 7.709 39.153 1.00 96.31 172 LEU A N 1
ATOM 1380 C CA . LEU A 1 172 ? -15.226 8.670 38.799 1.00 96.31 172 LEU A CA 1
ATOM 1381 C C . LEU A 1 172 ? -14.082 8.001 38.039 1.00 96.31 172 LEU A C 1
ATOM 1383 O O . LEU A 1 172 ? -13.614 8.536 37.039 1.00 96.31 172 LEU A O 1
ATOM 1387 N N . GLY A 1 173 ? -13.673 6.802 38.458 1.00 95.62 173 GLY A N 1
ATOM 1388 C CA . GLY A 1 173 ? -12.693 5.996 37.735 1.00 95.62 173 GLY A CA 1
ATOM 1389 C C . GLY A 1 173 ? -13.094 5.730 36.281 1.00 95.62 173 GLY A C 1
ATOM 1390 O O . GLY A 1 173 ? -12.273 5.850 35.373 1.00 95.62 173 GLY A O 1
ATOM 1391 N N . THR A 1 174 ? -14.374 5.434 36.049 1.00 92.44 174 THR A N 1
ATOM 1392 C CA . THR A 1 174 ? -14.927 5.235 34.699 1.00 92.44 174 THR A CA 1
ATOM 1393 C C . THR A 1 174 ? -14.903 6.531 33.888 1.00 92.44 174 THR A C 1
ATOM 1395 O O . THR A 1 174 ? -14.442 6.522 32.747 1.00 92.44 174 THR A O 1
ATOM 1398 N N . LEU A 1 175 ? -15.326 7.649 34.484 1.00 94.81 175 LEU A N 1
ATOM 1399 C CA . LEU A 1 175 ? -15.324 8.962 33.835 1.00 94.81 175 LEU A CA 1
ATOM 1400 C C . LEU A 1 175 ? -13.904 9.429 33.480 1.00 94.81 175 LEU A C 1
ATOM 1402 O O . LEU A 1 175 ? -13.662 9.868 32.355 1.00 94.81 175 LEU A O 1
ATOM 1406 N N . TYR A 1 176 ? -12.949 9.300 34.405 1.00 95.31 176 TYR A N 1
ATOM 1407 C CA . TYR A 1 176 ? -11.558 9.667 34.150 1.00 95.31 176 TYR A CA 1
ATOM 1408 C C . TYR A 1 176 ? -10.953 8.834 33.025 1.00 95.31 176 TYR A C 1
ATOM 1410 O O . TYR A 1 176 ? -10.244 9.388 32.192 1.00 95.31 176 TYR A O 1
ATOM 1418 N N . ALA A 1 177 ? -11.233 7.531 32.971 1.00 91.88 177 ALA A N 1
ATOM 1419 C CA . ALA A 1 177 ? -10.688 6.664 31.934 1.00 91.88 177 ALA A CA 1
ATOM 1420 C C . ALA A 1 177 ? -11.336 6.892 30.562 1.00 91.88 177 ALA A C 1
ATOM 1422 O O . ALA A 1 177 ? -10.624 6.988 29.567 1.00 91.88 177 ALA A O 1
ATOM 1423 N N . GLY A 1 178 ? -12.669 6.951 30.508 1.00 85.25 178 GLY A N 1
ATOM 1424 C CA . GLY A 1 178 ? -13.422 7.002 29.255 1.00 85.25 178 GLY A CA 1
ATOM 1425 C C . GLY A 1 178 ? -13.650 8.415 28.728 1.00 85.25 178 GLY A C 1
ATOM 1426 O O . GLY A 1 178 ? -13.385 8.680 27.561 1.00 85.25 178 GLY A O 1
ATOM 1427 N N . GLY A 1 179 ? -14.129 9.321 29.582 1.00 84.44 179 GLY A N 1
ATOM 1428 C CA . GLY A 1 179 ? -14.563 10.659 29.169 1.00 84.44 179 GLY A CA 1
ATOM 1429 C C . GLY A 1 179 ? -13.422 11.669 29.109 1.00 84.44 179 GLY A C 1
ATOM 1430 O O . GLY A 1 179 ? -13.369 12.498 28.208 1.00 84.44 179 GLY A O 1
ATOM 1431 N N . LEU A 1 180 ? -12.480 11.579 30.053 1.00 88.50 180 LEU A N 1
ATOM 1432 C CA . LEU A 1 180 ? -11.385 12.549 30.191 1.00 88.50 180 LEU A CA 1
ATOM 1433 C C . LEU A 1 180 ? -10.015 12.001 29.765 1.00 88.50 180 LEU A C 1
ATOM 1435 O O . LEU A 1 180 ? -9.052 12.761 29.712 1.00 88.50 180 LEU A O 1
ATOM 1439 N N . GLN A 1 181 ? -9.915 10.694 29.501 1.00 88.00 181 GLN A N 1
ATOM 1440 C CA . GLN A 1 181 ? -8.674 9.977 29.165 1.00 88.00 181 GLN A CA 1
ATOM 1441 C C . GLN A 1 181 ? -7.505 10.212 30.151 1.00 88.00 181 GLN A C 1
ATOM 1443 O O . GLN A 1 181 ? -6.327 10.150 29.800 1.00 88.00 181 GLN A O 1
ATOM 1448 N N . GLN A 1 182 ? -7.817 10.449 31.427 1.00 93.31 182 GLN A N 1
ATOM 1449 C CA . GLN A 1 182 ? -6.870 10.643 32.528 1.00 93.31 182 GLN A CA 1
ATOM 1450 C C . GLN A 1 182 ? -6.633 9.320 33.271 1.00 93.31 182 GLN A C 1
ATOM 1452 O O . GLN A 1 182 ? -7.036 9.152 34.425 1.00 93.31 182 GLN A O 1
ATOM 1457 N N . TYR A 1 183 ? -5.961 8.368 32.614 1.00 93.56 183 TYR A N 1
ATOM 1458 C CA . TYR A 1 183 ? -5.746 7.017 33.153 1.00 93.56 183 TYR A CA 1
ATOM 1459 C C . TYR A 1 183 ? -5.112 6.965 34.560 1.00 93.56 183 TYR A C 1
ATOM 1461 O O . TYR A 1 183 ? -5.586 6.171 35.373 1.00 93.56 183 TYR A O 1
ATOM 1469 N N . PRO A 1 184 ? -4.124 7.812 34.925 1.00 95.19 184 PRO A N 1
ATOM 1470 C CA . PRO A 1 184 ? -3.576 7.808 36.284 1.00 95.19 184 PRO A CA 1
ATOM 1471 C C . PRO A 1 184 ? -4.613 8.151 37.363 1.00 95.19 184 PRO A C 1
ATOM 1473 O O . PRO A 1 184 ? -4.706 7.446 38.365 1.00 95.19 184 PRO A O 1
ATOM 1476 N N . LYS A 1 185 ? -5.452 9.172 37.135 1.00 95.75 185 LYS A N 1
ATOM 1477 C CA . LYS A 1 185 ? -6.530 9.540 38.074 1.00 95.75 185 LYS A CA 1
ATOM 1478 C C . LYS A 1 185 ? -7.629 8.485 38.132 1.00 95.75 185 LYS A C 1
ATOM 1480 O O . LYS A 1 185 ? -8.224 8.261 39.187 1.00 95.75 185 LYS A O 1
ATOM 1485 N N . ALA A 1 186 ? -7.888 7.826 37.001 1.00 96.62 186 ALA A N 1
ATOM 1486 C CA . ALA A 1 186 ? -8.807 6.700 36.954 1.00 96.62 186 ALA A CA 1
ATOM 1487 C C . ALA A 1 186 ? -8.329 5.559 37.860 1.00 96.62 186 ALA A C 1
ATOM 1489 O O . ALA A 1 186 ? -9.105 5.067 38.677 1.00 96.62 186 ALA A O 1
ATOM 1490 N N . LEU A 1 187 ? -7.048 5.180 37.761 1.00 96.62 187 LEU A N 1
ATOM 1491 C CA . LEU A 1 187 ? -6.454 4.151 38.615 1.00 96.62 187 LEU A CA 1
ATOM 1492 C C . LEU A 1 187 ? -6.463 4.553 40.090 1.00 96.62 187 LEU A C 1
ATOM 1494 O O . LEU A 1 187 ? -6.836 3.727 40.913 1.00 96.62 187 LEU A O 1
ATOM 1498 N N . GLU A 1 188 ? -6.126 5.800 40.423 1.00 97.19 188 GLU A N 1
ATOM 1499 C CA . GLU A 1 188 ? -6.171 6.297 41.806 1.00 97.19 188 GLU A CA 1
ATOM 1500 C C . GLU A 1 188 ? -7.578 6.157 42.411 1.00 97.19 188 GLU A C 1
ATOM 1502 O O . GLU A 1 188 ? -7.748 5.581 43.487 1.00 97.19 188 GLU A O 1
ATOM 1507 N N . SER A 1 189 ? -8.602 6.613 41.683 1.00 97.12 189 SER A N 1
ATOM 1508 C CA . SER A 1 189 ? -9.999 6.534 42.134 1.00 97.12 189 SER A CA 1
ATOM 1509 C C . SER A 1 189 ? -10.458 5.078 42.286 1.00 97.12 189 SER A C 1
ATOM 1511 O O . SER A 1 189 ? -11.076 4.716 43.288 1.00 97.12 189 SER A O 1
ATOM 1513 N N . LEU A 1 190 ? -10.110 4.210 41.327 1.00 97.25 190 LEU A N 1
ATOM 1514 C CA . LEU A 1 190 ? -10.450 2.784 41.371 1.00 97.25 190 LEU A CA 1
ATOM 1515 C C . LEU A 1 190 ? -9.711 2.037 42.490 1.00 97.25 190 LEU A C 1
ATOM 1517 O O . LEU A 1 190 ? -10.297 1.147 43.098 1.00 97.25 190 LEU A O 1
ATOM 1521 N N . GLN A 1 191 ? -8.463 2.396 42.799 1.00 97.44 191 GLN A N 1
ATOM 1522 C CA . GLN A 1 191 ? -7.697 1.807 43.902 1.00 97.44 191 GLN A CA 1
ATOM 1523 C C . GLN A 1 191 ? -8.296 2.172 45.264 1.00 97.44 191 GLN A C 1
ATOM 1525 O O . GLN A 1 191 ? -8.432 1.296 46.118 1.00 97.44 191 GLN A O 1
ATOM 1530 N N . GLN A 1 192 ? -8.713 3.429 45.454 1.00 97.38 192 GLN A N 1
ATOM 1531 C CA . GLN A 1 192 ? -9.425 3.841 46.669 1.00 97.38 192 GLN A CA 1
ATOM 1532 C C . GLN A 1 192 ? -10.760 3.091 46.811 1.00 97.38 192 GLN A C 1
ATOM 1534 O O . GLN A 1 192 ? -11.061 2.571 47.885 1.00 97.38 192 GLN A O 1
ATOM 1539 N N . ALA A 1 193 ? -11.530 2.969 45.721 1.00 97.06 193 ALA A N 1
ATOM 1540 C CA . ALA A 1 193 ? -12.766 2.186 45.709 1.00 97.06 193 ALA A CA 1
ATOM 1541 C C . ALA A 1 193 ? -12.522 0.715 46.083 1.00 97.06 193 ALA A C 1
ATOM 1543 O O . ALA A 1 193 ? -13.242 0.163 46.913 1.00 97.06 193 ALA A O 1
ATOM 1544 N N . LEU A 1 194 ? -11.490 0.099 45.496 1.00 95.88 194 LEU A N 1
ATOM 1545 C CA . LEU A 1 194 ? -11.120 -1.295 45.732 1.00 95.88 194 LEU A CA 1
ATOM 1546 C C . LEU A 1 194 ? -10.771 -1.545 47.206 1.00 95.88 194 LEU A C 1
ATOM 1548 O O . LEU A 1 194 ? -11.253 -2.520 47.775 1.00 95.88 194 LEU A O 1
ATOM 1552 N N . ALA A 1 195 ? -9.987 -0.661 47.832 1.00 96.44 195 ALA A N 1
ATOM 1553 C CA . ALA A 1 195 ? -9.594 -0.789 49.237 1.00 96.44 195 ALA A CA 1
ATOM 1554 C C . ALA A 1 195 ? -10.809 -0.767 50.181 1.00 96.44 195 ALA A C 1
ATOM 1556 O O . ALA A 1 195 ? -10.937 -1.634 51.045 1.00 96.44 195 ALA A O 1
ATOM 1557 N N . ILE A 1 196 ? -11.744 0.164 49.963 1.00 96.38 196 ILE A N 1
ATOM 1558 C CA . ILE A 1 196 ? -12.983 0.243 50.752 1.00 96.38 196 ILE A CA 1
ATOM 1559 C C . ILE A 1 196 ? -13.847 -1.008 50.525 1.00 96.38 196 ILE A C 1
ATOM 1561 O O . ILE A 1 196 ? -14.381 -1.585 51.465 1.00 96.38 196 ILE A O 1
ATOM 1565 N N . GLN A 1 197 ? -13.973 -1.473 49.281 1.00 95.56 197 GLN A N 1
ATOM 1566 C CA . GLN A 1 197 ? -14.766 -2.666 48.958 1.00 95.56 197 GLN A CA 1
ATOM 1567 C C . GLN A 1 197 ? -14.176 -3.949 49.562 1.00 95.56 197 GLN A C 1
ATOM 1569 O O . GLN A 1 197 ? -14.932 -4.844 49.941 1.00 95.56 197 GLN A O 1
ATOM 1574 N N . GLN A 1 198 ? -12.846 -4.036 49.679 1.00 93.81 198 GLN A N 1
ATOM 1575 C CA . GLN A 1 198 ? -12.162 -5.132 50.370 1.00 93.81 198 GLN A CA 1
ATOM 1576 C C . GLN A 1 198 ? -12.462 -5.119 51.870 1.00 93.81 198 GLN A C 1
ATOM 1578 O O . GLN A 1 198 ? -12.776 -6.171 52.422 1.00 93.81 198 GLN A O 1
ATOM 1583 N N . GLU A 1 199 ? -12.419 -3.945 52.505 1.00 94.62 199 GLU A N 1
ATOM 1584 C CA . GLU A 1 199 ? -12.779 -3.769 53.918 1.00 94.62 199 GLU A CA 1
ATOM 1585 C C . GLU A 1 199 ? -14.236 -4.180 54.189 1.00 94.62 199 GLU A C 1
ATOM 1587 O O . GLU A 1 199 ? -14.522 -4.867 55.167 1.00 94.62 199 GLU A O 1
ATOM 1592 N N . LEU A 1 200 ? -15.150 -3.821 53.283 1.00 93.25 200 LEU A N 1
ATOM 1593 C CA . LEU A 1 200 ? -16.576 -4.148 53.384 1.00 93.25 200 LEU A CA 1
ATOM 1594 C C . LEU A 1 200 ? -16.918 -5.597 52.985 1.00 93.25 200 LEU A C 1
ATOM 1596 O O . LEU A 1 200 ? -18.041 -6.042 53.214 1.00 93.25 200 LEU A O 1
ATOM 1600 N N . GLY A 1 201 ? -15.991 -6.330 52.359 1.00 92.00 201 GLY A N 1
ATOM 1601 C CA . GLY A 1 201 ? -16.229 -7.689 51.864 1.00 92.00 201 GLY A CA 1
ATOM 1602 C C . GLY A 1 201 ? -17.213 -7.788 50.686 1.00 92.00 201 GLY A C 1
ATOM 1603 O O . GLY A 1 201 ? -17.758 -8.867 50.436 1.00 92.00 201 GLY A O 1
ATOM 1604 N N . ASP A 1 202 ? -17.452 -6.701 49.941 1.00 89.19 202 ASP A N 1
ATOM 1605 C CA . ASP A 1 202 ? -18.405 -6.677 48.820 1.00 89.19 202 ASP A CA 1
ATOM 1606 C C . ASP A 1 202 ? -17.784 -7.263 47.540 1.00 89.19 202 ASP A C 1
ATOM 1608 O O . ASP A 1 202 ? -17.269 -6.559 46.667 1.00 89.19 202 ASP A O 1
ATOM 1612 N N . LYS A 1 203 ? -17.851 -8.592 47.409 1.00 90.25 203 LYS A N 1
ATOM 1613 C CA . LYS A 1 203 ? -17.320 -9.326 46.246 1.00 90.25 203 LYS A CA 1
ATOM 1614 C C . LYS A 1 203 ? -17.933 -8.896 44.909 1.00 90.25 203 LYS A C 1
ATOM 1616 O O . LYS A 1 203 ? -17.256 -8.975 43.883 1.00 90.25 203 LYS A O 1
ATOM 1621 N N . PHE A 1 204 ? -19.186 -8.436 44.907 1.00 86.69 204 PHE A N 1
ATOM 1622 C CA . PHE A 1 204 ? -19.865 -7.998 43.689 1.00 86.69 204 PHE A CA 1
ATOM 1623 C C . PHE A 1 204 ? -19.252 -6.693 43.168 1.00 86.69 204 PHE A C 1
ATOM 1625 O O . PHE A 1 204 ? -18.867 -6.619 41.997 1.00 86.69 204 PHE A O 1
ATOM 1632 N N . LEU A 1 205 ? -19.089 -5.689 44.038 1.00 89.06 205 LEU A N 1
ATOM 1633 C CA . LEU A 1 205 ? -18.442 -4.428 43.668 1.00 89.06 205 LEU A CA 1
ATOM 1634 C C . LEU A 1 205 ? -16.953 -4.609 43.351 1.00 89.06 205 LEU A C 1
ATOM 1636 O O . LEU A 1 205 ? -16.471 -3.998 42.395 1.00 89.06 205 LEU A O 1
ATOM 1640 N N . LEU A 1 206 ? -16.251 -5.499 44.064 1.00 92.94 206 LEU A N 1
ATOM 1641 C CA . LEU A 1 206 ? -14.862 -5.848 43.749 1.00 92.94 206 LEU A CA 1
ATOM 1642 C C . LEU A 1 206 ? -14.719 -6.351 42.309 1.00 92.94 206 LEU A C 1
ATOM 1644 O O . LEU A 1 206 ? -13.864 -5.858 41.572 1.00 92.94 206 LEU A O 1
ATOM 1648 N N . GLY A 1 207 ? -15.587 -7.272 41.876 1.00 92.19 207 GLY A N 1
ATOM 1649 C CA . GLY A 1 207 ? -15.586 -7.774 40.501 1.00 92.19 207 GLY A CA 1
ATOM 1650 C C . GLY A 1 207 ? -15.748 -6.654 39.467 1.00 92.19 207 GLY A C 1
ATOM 1651 O O . GLY A 1 207 ? -14.996 -6.600 38.489 1.00 92.19 207 GLY A O 1
ATOM 1652 N N . ILE A 1 208 ? -16.667 -5.710 39.701 1.00 90.69 208 ILE A N 1
ATOM 1653 C CA . ILE A 1 208 ? -16.904 -4.564 38.806 1.00 90.69 208 ILE A CA 1
ATOM 1654 C C . ILE A 1 208 ? -15.692 -3.625 38.764 1.00 90.69 208 ILE A C 1
ATOM 1656 O O . ILE A 1 208 ? -15.245 -3.250 37.676 1.00 90.69 208 ILE A O 1
ATOM 1660 N N . THR A 1 209 ? -15.139 -3.257 39.922 1.00 94.62 209 THR A N 1
ATOM 1661 C CA . THR A 1 209 ? -13.977 -2.360 40.014 1.00 94.62 209 THR A CA 1
ATOM 1662 C C . THR A 1 209 ? -12.753 -2.977 39.334 1.00 94.62 209 THR A C 1
ATOM 1664 O O . THR A 1 209 ? -12.084 -2.295 38.560 1.00 94.62 209 THR A O 1
ATOM 1667 N N . MET A 1 210 ? -12.506 -4.280 39.507 1.00 96.12 210 MET A N 1
ATOM 1668 C CA . MET A 1 210 ? -11.417 -4.989 38.820 1.00 96.12 210 MET A CA 1
ATOM 1669 C C . MET A 1 210 ? -11.587 -4.989 37.293 1.00 96.12 210 MET A C 1
ATOM 1671 O O . MET A 1 210 ? -10.623 -4.736 36.569 1.00 96.12 210 MET A O 1
ATOM 1675 N N . ARG A 1 211 ? -12.811 -5.183 36.777 1.00 95.75 211 ARG A N 1
ATOM 1676 C CA . ARG A 1 211 ? -13.085 -5.075 35.330 1.00 95.75 211 ARG A CA 1
ATOM 1677 C C . ARG A 1 211 ? -12.797 -3.674 34.796 1.00 95.75 211 ARG A C 1
ATOM 1679 O O . ARG A 1 211 ? -12.222 -3.519 33.714 1.00 95.75 211 ARG A O 1
ATOM 1686 N N . ARG A 1 212 ? -13.197 -2.646 35.551 1.00 95.12 212 ARG A N 1
ATOM 1687 C CA . ARG A 1 212 ? -12.918 -1.242 35.221 1.00 95.12 212 ARG A CA 1
ATOM 1688 C C . ARG A 1 212 ? -11.412 -0.984 35.207 1.00 95.12 212 ARG A C 1
ATOM 1690 O O . ARG A 1 212 ? -10.929 -0.442 34.222 1.00 95.12 212 ARG A O 1
ATOM 1697 N N . MET A 1 213 ? -10.657 -1.470 36.198 1.00 96.00 213 MET A N 1
ATOM 1698 C CA . MET A 1 213 ? -9.186 -1.393 36.195 1.00 96.00 213 MET A CA 1
ATOM 1699 C C . MET A 1 213 ? -8.577 -2.068 34.963 1.00 96.00 213 MET A C 1
ATOM 1701 O O . MET A 1 213 ? -7.733 -1.468 34.301 1.00 96.00 213 MET A O 1
ATOM 1705 N N . GLY A 1 214 ? -9.048 -3.265 34.596 1.00 95.31 214 GLY A N 1
ATOM 1706 C CA . GLY A 1 214 ? -8.638 -3.928 33.356 1.00 95.31 214 GLY A CA 1
ATOM 1707 C C . GLY A 1 214 ? -8.893 -3.057 32.119 1.00 95.31 214 GLY A C 1
ATOM 1708 O O . GLY A 1 214 ? -8.019 -2.902 31.272 1.00 95.31 214 GLY A O 1
ATOM 1709 N N . THR A 1 215 ? -10.051 -2.398 32.052 1.00 92.88 215 THR A N 1
ATOM 1710 C CA . THR A 1 215 ? -10.384 -1.459 30.965 1.00 92.88 215 THR A CA 1
ATOM 1711 C C . THR A 1 215 ? -9.408 -0.276 30.907 1.00 92.88 215 THR A C 1
ATOM 1713 O O . THR A 1 215 ? -8.976 0.096 29.815 1.00 92.88 215 THR A O 1
ATOM 1716 N N . VAL A 1 216 ? -9.005 0.274 32.062 1.00 95.44 216 VAL A N 1
ATOM 1717 C CA . VAL A 1 216 ? -7.999 1.350 32.140 1.00 95.44 216 VAL A CA 1
ATOM 1718 C C . VAL A 1 216 ? -6.642 0.882 31.614 1.00 95.44 216 VAL A C 1
ATOM 1720 O O . VAL A 1 216 ? -6.071 1.530 30.737 1.00 95.44 216 VAL A O 1
ATOM 1723 N N . TYR A 1 217 ? -6.154 -0.273 32.074 1.00 95.75 217 TYR A N 1
ATOM 1724 C CA . TYR A 1 217 ? -4.889 -0.836 31.589 1.00 95.75 217 TYR A CA 1
ATOM 1725 C C . TYR A 1 217 ? -4.926 -1.149 30.089 1.00 95.75 217 TYR A C 1
ATOM 1727 O O . TYR A 1 217 ? -3.919 -0.946 29.406 1.00 95.75 217 TYR A O 1
ATOM 1735 N N . ARG A 1 218 ? -6.082 -1.551 29.536 1.00 94.12 218 ARG A N 1
ATOM 1736 C CA . ARG A 1 218 ? -6.223 -1.744 28.085 1.00 94.12 218 ARG A CA 1
ATOM 1737 C C . ARG A 1 218 ? -6.092 -0.428 27.327 1.00 94.12 218 ARG A C 1
ATOM 1739 O O . ARG A 1 218 ? -5.430 -0.404 26.293 1.00 94.12 218 ARG A O 1
ATOM 1746 N N . GLY A 1 219 ? -6.686 0.653 27.838 1.00 89.50 219 GLY A N 1
ATOM 1747 C CA . GLY A 1 219 ? -6.534 2.004 27.281 1.00 89.50 219 GLY A CA 1
ATOM 1748 C C . GLY A 1 219 ? -5.076 2.477 27.272 1.00 89.50 219 GLY A C 1
ATOM 1749 O O . GLY A 1 219 ? -4.623 3.098 26.313 1.00 89.50 219 GLY A O 1
ATOM 1750 N N . MET A 1 220 ? -4.304 2.077 28.285 1.00 92.00 220 MET A N 1
ATOM 1751 C CA . MET A 1 220 ? -2.852 2.290 28.365 1.00 92.00 220 MET A CA 1
ATOM 1752 C C . MET A 1 220 ? -2.028 1.307 27.511 1.00 92.00 220 MET A C 1
ATOM 1754 O O . MET A 1 220 ? -0.805 1.415 27.466 1.00 92.00 220 MET A O 1
ATOM 1758 N N . LYS A 1 221 ? -2.677 0.352 26.828 1.00 92.44 221 LYS A N 1
ATOM 1759 C CA . LYS A 1 221 ? -2.055 -0.744 26.061 1.00 92.44 221 LYS A CA 1
ATOM 1760 C C . LYS A 1 221 ? -1.183 -1.688 26.906 1.00 92.44 221 LYS A C 1
ATOM 1762 O O . LYS A 1 221 ? -0.359 -2.429 26.374 1.00 92.44 221 LYS A O 1
ATOM 1767 N N . GLU A 1 222 ? -1.399 -1.729 28.221 1.00 95.00 222 GLU A N 1
ATOM 1768 C CA . GLU A 1 222 ? -0.763 -2.675 29.144 1.00 95.00 222 GLU A CA 1
ATOM 1769 C C . GLU A 1 222 ? -1.560 -3.989 29.186 1.00 95.00 222 GLU A C 1
ATOM 1771 O O . GLU A 1 222 ? -2.233 -4.331 30.165 1.00 95.00 222 GLU A O 1
ATOM 1776 N N . TYR A 1 223 ? -1.521 -4.737 28.083 1.00 94.38 223 TYR A N 1
ATOM 1777 C CA . TYR A 1 223 ? -2.356 -5.929 27.911 1.00 94.38 223 TYR A CA 1
ATOM 1778 C C . TYR A 1 223 ? -2.120 -7.055 28.938 1.00 94.38 223 TYR A C 1
ATOM 1780 O O . TYR A 1 223 ? -3.107 -7.649 29.369 1.00 94.38 223 TYR A O 1
ATOM 1788 N N . PRO A 1 224 ? -0.887 -7.345 29.405 1.00 95.44 224 PRO A N 1
ATOM 1789 C CA . PRO A 1 224 ? -0.685 -8.356 30.447 1.00 95.44 224 PRO A CA 1
ATOM 1790 C C . PRO A 1 224 ? -1.397 -8.012 31.762 1.00 95.44 224 PRO A C 1
ATOM 1792 O O . PRO A 1 224 ? -2.099 -8.850 32.321 1.00 95.44 224 PRO A O 1
ATOM 1795 N N . ARG A 1 225 ? -1.299 -6.754 32.216 1.00 95.06 225 ARG A N 1
ATOM 1796 C CA . ARG A 1 225 ? -2.016 -6.291 33.416 1.00 95.06 225 ARG A CA 1
ATOM 1797 C C . ARG A 1 225 ? -3.522 -6.258 33.202 1.00 95.06 225 ARG A C 1
ATOM 1799 O O . ARG A 1 225 ? -4.277 -6.571 34.115 1.00 95.06 225 ARG A O 1
ATOM 1806 N N . THR A 1 226 ? -3.960 -5.905 31.994 1.00 97.06 226 THR A N 1
ATOM 1807 C CA . THR A 1 226 ? -5.376 -5.974 31.611 1.00 97.06 226 THR A CA 1
ATOM 1808 C C . THR A 1 226 ? -5.930 -7.373 31.864 1.00 97.06 226 THR A C 1
ATOM 1810 O O . THR A 1 226 ? -6.928 -7.508 32.567 1.00 97.06 226 THR A O 1
ATOM 1813 N N . LEU A 1 227 ? -5.266 -8.405 31.334 1.00 97.00 227 LEU A N 1
ATOM 1814 C CA . LEU A 1 227 ? -5.694 -9.795 31.491 1.00 97.00 227 LEU A CA 1
ATOM 1815 C C . LEU A 1 227 ? -5.684 -10.229 32.960 1.00 97.00 227 LEU A C 1
ATOM 1817 O O . LEU A 1 227 ? -6.680 -10.782 33.408 1.00 97.00 227 LEU A O 1
ATOM 1821 N N . GLU A 1 228 ? -4.650 -9.884 33.735 1.00 97.19 228 GLU A N 1
ATOM 1822 C CA . GLU A 1 228 ? -4.589 -10.202 35.171 1.00 97.19 228 GLU A CA 1
ATOM 1823 C C . GLU A 1 228 ? -5.812 -9.664 35.943 1.00 97.19 228 GLU A C 1
ATOM 1825 O O . GLU A 1 228 ? -6.442 -10.378 36.727 1.00 97.19 228 GLU A O 1
ATOM 1830 N N . TRP A 1 229 ? -6.179 -8.398 35.718 1.00 97.38 229 TRP A N 1
ATOM 1831 C CA . TRP A 1 229 ? -7.334 -7.786 36.380 1.00 97.38 229 TRP A CA 1
ATOM 1832 C C . TRP A 1 229 ? -8.669 -8.345 35.881 1.00 97.38 229 TRP A C 1
ATOM 1834 O O . TRP A 1 229 ? -9.587 -8.547 36.682 1.00 97.38 229 TRP A O 1
ATOM 1844 N N . LEU A 1 230 ? -8.788 -8.621 34.579 1.00 97.56 230 LEU A N 1
ATOM 1845 C CA . LEU A 1 230 ? -9.994 -9.217 34.004 1.00 9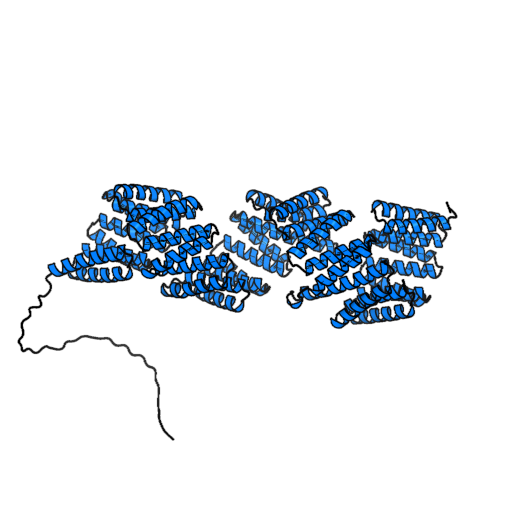7.56 230 LEU A CA 1
ATOM 1846 C C . LEU A 1 230 ? -10.190 -10.671 34.460 1.00 97.56 230 LEU A C 1
ATOM 1848 O O . LEU A 1 230 ? -11.318 -11.060 34.735 1.00 97.56 230 LEU A O 1
ATOM 1852 N N . GLU A 1 231 ? -9.130 -11.460 34.625 1.00 97.19 231 GLU A N 1
ATOM 1853 C CA . GLU A 1 231 ? -9.208 -12.832 35.148 1.00 97.19 231 GLU A CA 1
ATOM 1854 C C . GLU A 1 231 ? -9.689 -12.861 36.604 1.00 97.19 231 GLU A C 1
ATOM 1856 O O . GLU A 1 231 ? -10.579 -13.646 36.947 1.00 97.19 231 GLU A O 1
ATOM 1861 N N . LYS A 1 232 ? -9.184 -11.952 37.451 1.00 96.69 232 LYS A N 1
ATOM 1862 C CA . LYS A 1 232 ? -9.679 -11.785 38.831 1.00 96.69 232 LYS A CA 1
ATOM 1863 C C . LYS A 1 232 ? -11.155 -11.376 38.854 1.00 96.69 232 LYS A C 1
ATOM 1865 O O . LYS A 1 232 ? -11.941 -11.935 39.618 1.00 96.69 232 LYS A O 1
ATOM 1870 N N . SER A 1 233 ? -11.548 -10.442 37.984 1.00 97.00 233 SER A N 1
ATOM 1871 C CA . SER A 1 233 ? -12.948 -10.028 37.834 1.00 97.00 233 SER A CA 1
ATOM 1872 C C . SER A 1 233 ? -13.854 -11.174 37.367 1.00 97.00 233 SER A C 1
ATOM 1874 O O . SER A 1 233 ? -14.961 -11.341 37.885 1.00 97.00 233 SER A O 1
ATOM 1876 N N . LEU A 1 234 ? -13.378 -12.002 36.432 1.00 97.06 234 LEU A N 1
ATOM 1877 C CA . LEU A 1 234 ? -14.110 -13.152 35.907 1.00 97.06 234 LEU A CA 1
ATOM 1878 C C . LEU A 1 234 ? -14.349 -14.202 36.996 1.00 97.06 234 LEU A C 1
ATOM 1880 O O . LEU A 1 234 ? -15.464 -14.710 37.123 1.00 97.06 234 LEU A O 1
ATOM 1884 N N . ALA A 1 235 ? -13.322 -14.498 37.799 1.00 96.56 235 ALA A N 1
ATOM 1885 C CA . ALA A 1 235 ? -13.423 -15.422 38.925 1.00 96.56 235 ALA A CA 1
ATOM 1886 C C . ALA A 1 235 ? -14.473 -14.954 39.945 1.00 96.56 235 ALA A C 1
ATOM 1888 O O . ALA A 1 235 ? -15.366 -15.725 40.297 1.00 96.56 235 ALA A O 1
ATOM 1889 N N . LEU A 1 236 ? -14.430 -13.676 40.341 1.00 94.25 236 LEU A N 1
ATOM 1890 C CA . LEU A 1 236 ? -15.420 -13.099 41.255 1.00 94.25 236 LEU A CA 1
ATOM 1891 C C . LEU A 1 236 ? -16.828 -13.092 40.656 1.00 94.25 236 LEU A C 1
ATOM 1893 O O . LEU A 1 236 ? -17.780 -13.454 41.340 1.00 94.25 236 LEU A O 1
ATOM 1897 N N . SER A 1 237 ? -16.973 -12.728 39.378 1.00 92.44 237 SER A N 1
ATOM 1898 C CA . SER A 1 237 ? -18.278 -12.701 38.702 1.00 92.44 237 SER A CA 1
ATOM 1899 C C . SER A 1 237 ? -18.932 -14.084 38.676 1.00 92.44 237 SER A C 1
ATOM 1901 O O . SER A 1 237 ? -20.134 -14.196 38.912 1.00 92.44 237 SER A O 1
ATOM 1903 N N . ARG A 1 238 ? -18.141 -15.144 38.461 1.00 93.25 238 ARG A N 1
ATOM 1904 C CA . ARG A 1 238 ? -18.603 -16.538 38.549 1.00 93.25 238 ARG A CA 1
ATOM 1905 C C . ARG A 1 238 ? -18.970 -16.936 39.975 1.00 93.25 238 ARG A C 1
ATOM 1907 O O . ARG A 1 238 ? -20.008 -17.561 40.171 1.00 93.25 238 ARG A O 1
ATOM 1914 N N . GLU A 1 239 ? -18.156 -16.550 40.956 1.00 93.38 239 GLU A N 1
ATOM 1915 C CA . GLU A 1 239 ? -18.396 -16.841 42.374 1.00 93.38 239 GLU A CA 1
ATOM 1916 C C . GLU A 1 239 ? -19.723 -16.244 42.864 1.00 93.38 239 GLU A C 1
ATOM 1918 O O . GLU A 1 239 ? -20.524 -16.939 43.485 1.00 93.38 239 GLU A O 1
ATOM 1923 N N . VAL A 1 240 ? -19.992 -14.978 42.532 1.00 87.94 240 VAL A N 1
ATOM 1924 C CA . VAL A 1 240 ? -21.233 -14.284 42.922 1.00 87.94 240 VAL A CA 1
ATOM 1925 C C . VAL A 1 240 ? -22.392 -14.515 41.944 1.00 87.94 240 VAL A C 1
ATOM 1927 O O . VAL A 1 240 ? -23.433 -13.872 42.066 1.00 87.94 240 VAL A O 1
ATOM 1930 N N . GLN A 1 241 ? -22.220 -15.413 40.965 1.00 86.94 241 GLN A N 1
ATOM 1931 C CA . GLN A 1 241 ? -23.207 -15.755 39.932 1.00 86.94 241 GLN A CA 1
ATOM 1932 C C . GLN A 1 241 ? -23.727 -14.548 39.121 1.00 86.94 241 GLN A C 1
ATOM 1934 O O . GLN A 1 241 ? -24.850 -14.555 38.610 1.00 86.94 241 GLN A O 1
ATOM 1939 N N . ASN A 1 242 ? -22.898 -13.516 38.950 1.00 84.44 242 ASN A N 1
ATOM 1940 C CA . ASN A 1 242 ? -23.204 -12.353 38.123 1.00 84.44 242 ASN A CA 1
ATOM 1941 C C . ASN A 1 242 ? -22.955 -12.672 36.640 1.00 84.44 242 ASN A C 1
ATOM 1943 O O . ASN A 1 242 ? -21.857 -12.467 36.121 1.00 84.44 242 ASN A O 1
ATOM 1947 N N . ARG A 1 243 ? -23.989 -13.155 35.943 1.00 84.38 243 ARG A N 1
ATOM 1948 C CA . ARG A 1 243 ? -23.901 -13.542 34.521 1.00 84.38 243 ARG A CA 1
ATOM 1949 C C . ARG A 1 243 ? -23.608 -12.381 33.577 1.00 84.38 243 ARG A C 1
ATOM 1951 O O . ARG A 1 243 ? -22.876 -12.571 32.610 1.00 84.38 243 ARG A O 1
ATOM 1958 N N . VAL A 1 244 ? -24.112 -11.183 33.880 1.00 82.88 244 VAL A N 1
ATOM 1959 C CA . VAL A 1 244 ? -23.783 -9.972 33.111 1.00 82.88 244 VAL A CA 1
ATOM 1960 C C . VAL A 1 244 ? -22.308 -9.634 33.272 1.00 82.88 244 VAL A C 1
ATOM 1962 O O . VAL A 1 244 ? -21.610 -9.459 32.281 1.00 82.88 244 VAL A O 1
ATOM 1965 N N . GLY A 1 245 ? -21.817 -9.607 34.514 1.00 87.94 245 GLY A N 1
ATOM 1966 C CA . GLY A 1 245 ? -20.408 -9.354 34.813 1.00 87.94 245 GLY A CA 1
ATOM 1967 C C . GLY A 1 245 ? -19.479 -10.397 34.196 1.00 87.94 245 GLY A C 1
ATOM 1968 O O . GLY A 1 245 ? -18.424 -10.035 33.682 1.00 87.94 245 GLY A O 1
ATOM 1969 N N . GLU A 1 246 ? -19.893 -11.667 34.165 1.00 92.56 246 GLU A N 1
ATOM 1970 C CA . GLU A 1 246 ? -19.177 -12.742 33.474 1.00 92.56 246 GLU A CA 1
ATOM 1971 C C . GLU A 1 246 ? -19.102 -12.477 31.961 1.00 92.56 246 GLU A C 1
ATOM 1973 O O . GLU A 1 246 ? -18.003 -12.431 31.406 1.00 92.56 246 GLU A O 1
ATOM 1978 N N . GLY A 1 247 ? -20.243 -12.234 31.306 1.00 92.50 247 GLY A N 1
ATOM 1979 C CA . GLY A 1 247 ? -20.312 -11.960 29.869 1.00 92.50 247 GLY A CA 1
ATOM 1980 C C . GLY A 1 247 ? -19.544 -10.700 29.455 1.00 92.50 247 GLY A C 1
ATOM 1981 O O . GLY A 1 247 ? -18.751 -10.742 28.516 1.00 92.50 247 GLY A O 1
ATOM 1982 N N . GLU A 1 248 ? -19.704 -9.593 30.188 1.00 91.56 248 GLU A N 1
ATOM 1983 C CA . GLU A 1 248 ? -18.963 -8.353 29.932 1.00 91.56 248 GLU A CA 1
ATOM 1984 C C . GLU A 1 248 ? -17.457 -8.561 30.108 1.00 91.56 248 GLU A C 1
ATOM 1986 O O . GLU A 1 248 ? -16.677 -8.094 29.282 1.00 91.56 248 GLU A O 1
ATOM 1991 N N . THR A 1 249 ? -17.030 -9.268 31.158 1.00 95.56 249 THR A N 1
ATOM 1992 C CA . THR A 1 249 ? -15.606 -9.537 31.399 1.00 95.56 249 THR A CA 1
ATOM 1993 C C . THR A 1 249 ? -15.007 -10.402 30.294 1.00 95.56 249 THR A C 1
ATOM 1995 O O . THR A 1 249 ? -13.944 -10.060 29.778 1.00 95.56 249 THR A O 1
ATOM 1998 N N . LEU A 1 250 ? -15.699 -11.463 29.865 1.00 97.06 250 LEU A N 1
ATOM 1999 C CA . LEU A 1 250 ? -15.279 -12.291 28.728 1.00 97.06 250 LEU A CA 1
ATOM 2000 C C . LEU A 1 250 ? -15.173 -11.463 27.440 1.00 97.06 250 LEU A C 1
ATOM 2002 O O . LEU A 1 250 ? -14.181 -11.572 26.723 1.00 97.06 250 LEU A O 1
ATOM 2006 N N . TYR A 1 251 ? -16.132 -10.570 27.183 1.00 95.75 251 TYR A N 1
ATOM 2007 C CA . TYR A 1 251 ? -16.063 -9.637 26.059 1.00 95.75 251 TYR A CA 1
ATOM 2008 C C . TYR A 1 251 ? -14.844 -8.701 26.150 1.00 95.75 251 TYR A C 1
ATOM 2010 O O . TYR A 1 251 ? -14.123 -8.535 25.165 1.00 95.75 251 TYR A O 1
ATOM 2018 N N . GLN A 1 252 ? -14.544 -8.142 27.331 1.00 96.25 252 GLN A N 1
ATOM 2019 C CA . GLN A 1 252 ? -13.351 -7.309 27.529 1.00 96.25 252 GLN A CA 1
ATOM 2020 C C . GLN A 1 252 ? -12.045 -8.099 27.320 1.00 96.25 252 GLN A C 1
ATOM 2022 O O . GLN A 1 252 ? -11.088 -7.541 26.776 1.00 96.25 252 GLN A O 1
ATOM 2027 N N . ILE A 1 253 ? -11.998 -9.379 27.712 1.00 97.62 253 ILE A N 1
ATOM 2028 C CA . ILE A 1 253 ? -10.860 -10.276 27.445 1.00 97.62 253 ILE A CA 1
ATOM 2029 C C . ILE A 1 253 ? -10.727 -10.499 25.935 1.00 97.62 253 ILE A C 1
ATOM 2031 O O . ILE A 1 253 ? -9.633 -10.344 25.394 1.00 97.62 253 ILE A O 1
ATOM 2035 N N . GLY A 1 254 ? -11.837 -10.761 25.240 1.00 97.38 254 GLY A N 1
ATOM 2036 C CA . GLY A 1 254 ? -11.870 -10.876 23.782 1.00 97.38 254 GLY A CA 1
ATOM 2037 C C . GLY A 1 254 ? -11.314 -9.632 23.083 1.00 97.38 254 GLY A C 1
ATOM 2038 O O . GLY A 1 254 ? -10.387 -9.748 22.287 1.00 97.38 254 GLY A O 1
ATOM 2039 N N . LEU A 1 255 ? -11.767 -8.430 23.469 1.00 96.75 255 LEU A N 1
ATOM 2040 C CA . LEU A 1 255 ? -11.214 -7.155 22.974 1.00 96.75 255 LEU A CA 1
ATOM 2041 C C . LEU A 1 255 ? -9.712 -7.014 23.258 1.00 96.75 255 LEU A C 1
ATOM 2043 O O . LEU A 1 255 ? -8.966 -6.452 22.464 1.00 96.75 255 LEU A O 1
ATOM 2047 N N . THR A 1 256 ? -9.244 -7.528 24.394 1.00 97.06 256 THR A N 1
ATOM 2048 C CA . THR A 1 256 ? -7.823 -7.470 24.768 1.00 97.06 256 THR A CA 1
ATOM 2049 C C . THR A 1 256 ? -6.960 -8.364 23.884 1.00 97.06 256 THR A C 1
ATOM 2051 O O . THR A 1 256 ? -5.841 -7.982 23.543 1.00 97.06 256 THR A O 1
ATOM 2054 N N . TYR A 1 257 ? -7.469 -9.535 23.498 1.00 97.56 257 TYR A N 1
ATOM 2055 C CA . TYR A 1 257 ? -6.807 -10.412 22.533 1.00 97.56 257 TYR A CA 1
ATOM 2056 C C . TYR A 1 257 ? -6.885 -9.865 21.108 1.00 97.56 257 TYR A C 1
ATOM 2058 O O . TYR A 1 257 ? -5.888 -9.913 20.390 1.00 97.56 257 TYR A O 1
ATOM 2066 N N . PHE A 1 258 ? -8.019 -9.273 20.730 1.00 96.75 258 PHE A N 1
ATOM 2067 C CA . PHE A 1 258 ? -8.178 -8.591 19.449 1.00 96.75 258 PHE A CA 1
ATOM 2068 C C . PHE A 1 258 ? -7.148 -7.462 19.281 1.00 96.75 258 PHE A C 1
ATOM 2070 O O . PHE A 1 258 ? -6.438 -7.428 18.283 1.00 96.75 258 PHE A O 1
ATOM 2077 N N . ASN A 1 259 ? -6.963 -6.614 20.301 1.00 94.00 259 ASN A N 1
ATOM 2078 C CA . ASN A 1 259 ? -5.970 -5.528 20.300 1.00 94.00 259 ASN A CA 1
ATOM 2079 C C . ASN A 1 259 ? -4.498 -6.002 20.290 1.00 94.00 259 ASN A C 1
ATOM 2081 O O . ASN A 1 259 ? -3.590 -5.182 20.142 1.00 94.00 259 ASN A O 1
ATOM 2085 N N . GLN A 1 260 ? -4.257 -7.299 20.502 1.00 94.31 260 GLN A N 1
ATOM 2086 C CA . GLN A 1 260 ? -2.950 -7.955 20.362 1.00 94.31 260 GLN A CA 1
ATOM 2087 C C . GLN A 1 260 ? -2.805 -8.691 19.021 1.00 94.31 260 GLN A C 1
ATOM 2089 O O . GLN A 1 260 ? -1.864 -9.466 18.863 1.00 94.31 260 GLN A O 1
ATOM 2094 N N . ASP A 1 261 ? -3.758 -8.518 18.102 1.00 94.62 261 ASP A N 1
ATOM 2095 C CA . ASP A 1 261 ? -3.859 -9.239 16.831 1.00 94.62 261 ASP A CA 1
ATOM 2096 C C . ASP A 1 261 ? -4.010 -10.768 16.987 1.00 94.62 261 ASP A C 1
ATOM 2098 O O . ASP A 1 261 ? -3.751 -11.545 16.068 1.00 94.62 261 ASP A O 1
ATOM 2102 N N . LYS A 1 262 ? -4.467 -11.231 18.161 1.00 96.56 262 LYS A N 1
ATOM 2103 C CA . LYS A 1 262 ? -4.706 -12.651 18.474 1.00 96.56 262 LYS A CA 1
ATOM 2104 C C . LYS A 1 262 ? -6.176 -13.005 18.256 1.00 96.56 262 LYS A C 1
ATOM 2106 O O . LYS A 1 262 ? -6.919 -13.304 19.194 1.00 96.56 262 LYS A O 1
ATOM 2111 N N . TYR A 1 263 ? -6.597 -12.945 16.997 1.00 96.81 263 TYR A N 1
ATOM 2112 C CA . TYR A 1 263 ? -8.006 -13.018 16.599 1.00 96.81 263 TYR A CA 1
ATOM 2113 C C . TYR A 1 263 ? -8.694 -14.345 16.966 1.00 96.81 263 TYR A C 1
ATOM 2115 O O . TYR A 1 263 ? -9.847 -14.327 17.383 1.00 96.81 263 TYR A O 1
ATOM 2123 N N . ASP A 1 264 ? -7.998 -15.485 16.896 1.00 97.19 264 ASP A N 1
ATOM 2124 C CA . ASP A 1 264 ? -8.586 -16.785 17.271 1.00 97.19 264 ASP A CA 1
ATOM 2125 C C . ASP A 1 264 ? -8.932 -16.856 18.761 1.00 97.19 264 ASP A C 1
ATOM 2127 O O . ASP A 1 264 ? -9.993 -17.348 19.146 1.00 97.19 264 ASP A O 1
ATOM 2131 N N . GLN A 1 265 ? -8.062 -16.309 19.615 1.00 97.38 265 GLN A N 1
ATOM 2132 C CA . GLN A 1 265 ? -8.332 -16.222 21.049 1.00 97.38 265 GLN A CA 1
ATOM 2133 C C . GLN A 1 265 ? -9.483 -15.251 21.315 1.00 97.38 265 GLN A C 1
ATOM 2135 O O . GLN A 1 265 ? -10.372 -15.565 22.102 1.00 97.38 265 GLN A O 1
ATOM 2140 N N . ALA A 1 266 ? -9.514 -14.106 20.624 1.00 97.94 266 ALA A N 1
ATOM 2141 C CA . ALA A 1 266 ? -10.623 -13.163 20.728 1.00 97.94 266 ALA A CA 1
ATOM 2142 C C . ALA A 1 266 ? -11.970 -13.841 20.417 1.00 97.94 266 ALA A C 1
ATOM 2144 O O . ALA A 1 266 ? -12.895 -13.765 21.227 1.00 97.94 266 ALA A O 1
ATOM 2145 N N . LEU A 1 267 ? -12.042 -14.593 19.311 1.00 98.00 267 LEU A N 1
ATOM 2146 C CA . LEU A 1 267 ? -13.225 -15.355 18.904 1.00 98.00 267 LEU A CA 1
ATOM 2147 C C . LEU A 1 267 ? -13.668 -16.374 19.964 1.00 98.00 267 LEU A C 1
ATOM 2149 O O . LEU A 1 267 ? -14.862 -16.451 20.250 1.00 98.00 267 LEU A O 1
ATOM 2153 N N . GLN A 1 268 ? -12.745 -17.108 20.595 1.00 97.81 268 GLN A N 1
ATOM 2154 C CA . GLN A 1 268 ? -13.080 -18.058 21.669 1.00 97.81 268 GLN A CA 1
ATOM 2155 C C . GLN A 1 268 ? -13.761 -17.382 22.866 1.00 97.81 268 GLN A C 1
ATOM 2157 O O . GLN A 1 268 ? -14.701 -17.933 23.444 1.00 97.81 268 GLN A O 1
ATOM 2162 N N . PHE A 1 269 ? -13.297 -16.192 23.254 1.00 97.88 269 PHE A N 1
ATOM 2163 C CA . PHE A 1 269 ? -13.895 -15.441 24.358 1.00 97.88 269 PHE A CA 1
ATOM 2164 C C . PHE A 1 269 ? -15.219 -14.784 23.956 1.00 97.88 269 PHE A C 1
ATOM 2166 O O . PHE A 1 269 ? -16.167 -14.806 24.742 1.00 97.88 269 PHE A O 1
ATOM 2173 N N . TYR A 1 270 ? -15.336 -14.277 22.726 1.00 97.56 270 TYR A N 1
ATOM 2174 C CA . TYR A 1 270 ? -16.601 -13.763 22.196 1.00 97.56 270 TYR A CA 1
ATOM 2175 C C . TYR A 1 270 ? -17.686 -14.843 22.120 1.00 97.56 270 TYR A C 1
ATOM 2177 O O . TYR A 1 270 ? -18.814 -14.598 22.542 1.00 97.56 270 TYR A O 1
ATOM 2185 N N . GLN A 1 271 ? -17.340 -16.058 21.682 1.00 96.81 271 GLN A N 1
ATOM 2186 C CA . GLN A 1 271 ? -18.260 -17.202 21.639 1.00 96.81 271 GLN A CA 1
ATOM 2187 C C . GLN A 1 271 ? -18.762 -17.618 23.028 1.00 96.81 271 GLN A C 1
ATOM 2189 O O . GLN A 1 271 ? -19.901 -18.056 23.158 1.00 96.81 271 GLN A O 1
ATOM 2194 N N . GLN A 1 272 ? -17.941 -17.459 24.071 1.00 96.50 272 GLN A N 1
ATOM 2195 C CA . GLN A 1 272 ? -18.369 -17.682 25.456 1.00 96.50 272 GLN A CA 1
ATOM 2196 C C . GLN A 1 272 ? -19.239 -16.532 25.986 1.00 96.50 272 GLN A C 1
ATOM 2198 O O . GLN A 1 272 ? -20.192 -16.774 26.726 1.00 96.50 272 GLN A O 1
ATOM 2203 N N . ALA A 1 273 ? -18.930 -15.286 25.614 1.00 95.31 273 ALA A N 1
ATOM 2204 C CA . ALA A 1 273 ? -19.649 -14.099 26.074 1.00 95.31 273 ALA A CA 1
ATOM 2205 C C . ALA A 1 273 ? -21.056 -13.977 25.466 1.00 95.31 273 ALA A C 1
ATOM 2207 O O . ALA A 1 273 ? -22.002 -13.628 26.173 1.00 95.31 273 ALA A O 1
ATOM 2208 N N . LEU A 1 274 ? -21.204 -14.273 24.169 1.00 93.94 274 LEU A N 1
ATOM 2209 C CA . LEU A 1 274 ? -22.437 -14.055 23.409 1.00 93.94 274 LEU A CA 1
ATOM 2210 C C . LEU A 1 274 ? -23.689 -14.696 24.044 1.00 93.94 274 LEU A C 1
ATOM 2212 O O . LEU A 1 274 ? -24.631 -13.952 24.323 1.00 93.94 274 LEU A O 1
ATOM 2216 N N . PRO A 1 275 ? -23.728 -16.010 24.358 1.00 92.75 275 PRO A N 1
ATOM 2217 C CA . PRO A 1 275 ? -24.925 -16.627 24.935 1.00 92.75 275 PRO A CA 1
ATOM 2218 C C . PRO A 1 275 ? -25.263 -16.087 26.332 1.00 92.75 275 PRO A C 1
ATOM 2220 O O . PRO A 1 275 ? -26.437 -16.015 26.693 1.00 92.75 275 PRO A O 1
ATOM 2223 N N . LEU A 1 276 ? -24.257 -15.674 27.117 1.00 89.19 276 LEU A N 1
ATOM 2224 C CA . LEU A 1 276 ? -24.472 -15.075 28.438 1.00 89.19 276 LEU A CA 1
ATOM 2225 C C . LEU A 1 276 ? -25.153 -13.709 28.325 1.00 89.19 276 LEU A C 1
ATOM 2227 O O . LEU A 1 276 ? -26.069 -13.418 29.088 1.00 89.19 276 LEU A O 1
ATOM 2231 N N . ILE A 1 277 ? -24.728 -12.887 27.365 1.00 87.00 277 ILE A N 1
ATOM 2232 C CA . ILE A 1 277 ? -25.296 -11.556 27.133 1.00 87.00 277 ILE A CA 1
ATOM 2233 C C . ILE A 1 277 ? -26.684 -11.642 26.483 1.00 87.00 277 ILE A C 1
ATOM 2235 O O . ILE A 1 277 ? -27.598 -10.932 26.911 1.00 87.00 277 ILE A O 1
ATOM 2239 N N . GLN A 1 278 ? -26.876 -12.557 25.527 1.00 84.31 278 GLN A N 1
ATOM 2240 C CA . GLN A 1 278 ? -28.175 -12.811 24.893 1.00 84.31 278 GLN A CA 1
ATOM 2241 C C . GLN A 1 278 ? -29.236 -13.254 25.904 1.00 84.31 278 GLN A C 1
ATOM 2243 O O . GLN A 1 278 ? -30.357 -12.750 25.883 1.00 84.31 278 GLN A O 1
ATOM 2248 N N . ALA A 1 279 ? -28.882 -14.139 26.843 1.00 79.44 279 ALA A N 1
ATOM 2249 C CA . ALA A 1 279 ? -29.811 -14.626 27.865 1.00 79.44 279 ALA A CA 1
ATOM 2250 C C . ALA A 1 279 ? -30.347 -13.518 28.791 1.00 79.44 279 ALA A C 1
ATOM 2252 O O . ALA A 1 279 ? -31.413 -13.677 29.389 1.00 79.44 279 ALA A O 1
ATOM 2253 N N . VAL A 1 280 ? -29.617 -12.407 28.923 1.00 71.50 280 VAL A N 1
ATOM 2254 C CA . VAL A 1 280 ? -29.974 -11.295 29.813 1.00 71.50 280 VAL A CA 1
ATOM 2255 C C . VAL A 1 280 ? -30.666 -10.142 29.064 1.00 71.50 280 VAL A C 1
ATOM 2257 O O . VAL A 1 280 ? -31.260 -9.268 29.694 1.00 71.50 280 VAL A O 1
ATOM 2260 N N . GLY A 1 281 ? -30.672 -10.161 27.726 1.00 67.88 281 GLY A N 1
ATOM 2261 C CA . GLY A 1 281 ? -31.354 -9.156 26.899 1.00 67.88 281 GLY A CA 1
ATOM 2262 C C . GLY A 1 281 ? -30.632 -7.806 26.833 1.00 67.88 281 GLY A C 1
ATOM 2263 O O . GLY A 1 281 ? -31.269 -6.767 26.662 1.00 67.88 281 GLY A O 1
ATOM 2264 N N . ILE A 1 282 ? -29.303 -7.789 26.996 1.00 66.38 282 ILE A N 1
ATOM 2265 C CA . ILE A 1 282 ? -28.489 -6.570 26.858 1.00 66.38 282 ILE A CA 1
ATOM 2266 C C . ILE A 1 282 ? -28.036 -6.440 25.398 1.00 66.38 282 ILE A C 1
ATOM 2268 O O . ILE A 1 282 ? -26.889 -6.720 25.043 1.00 66.38 282 ILE A O 1
ATOM 2272 N N . HIS A 1 283 ? -28.957 -5.993 24.546 1.00 71.31 283 HIS A N 1
ATOM 2273 C CA . HIS A 1 283 ? -28.788 -5.957 23.088 1.00 71.31 283 HIS A CA 1
ATOM 2274 C C . HIS A 1 283 ? -27.598 -5.100 22.602 1.00 71.31 283 HIS A C 1
ATOM 2276 O O . HIS A 1 283 ? -26.983 -5.407 21.586 1.00 71.31 283 HIS A O 1
ATOM 2282 N N . LEU A 1 284 ? -27.180 -4.062 23.339 1.00 69.88 284 LEU A N 1
ATOM 2283 C CA . LEU A 1 284 ? -26.029 -3.248 22.918 1.00 69.88 284 LEU A CA 1
ATOM 2284 C C . LEU A 1 284 ? -24.685 -3.994 23.049 1.00 69.88 284 LEU A C 1
ATOM 2286 O O . LEU A 1 284 ? -23.822 -3.874 22.180 1.00 69.88 284 LEU A O 1
ATOM 2290 N N . VAL A 1 285 ? -24.494 -4.772 24.122 1.00 82.06 285 VAL A N 1
ATOM 2291 C CA . VAL A 1 285 ? -23.263 -5.567 24.307 1.00 82.06 285 VAL A CA 1
ATOM 2292 C C . VAL A 1 285 ? -23.252 -6.746 23.335 1.00 82.06 285 VAL A C 1
ATOM 2294 O O . VAL A 1 285 ? -22.201 -7.076 22.796 1.00 82.06 285 VAL A O 1
ATOM 2297 N N . GLU A 1 286 ? -24.419 -7.329 23.050 1.00 89.12 286 GLU A N 1
ATOM 2298 C CA . GLU A 1 286 ? -24.589 -8.340 22.001 1.00 89.12 286 GLU A CA 1
ATOM 2299 C C . GLU A 1 286 ? -24.101 -7.821 20.642 1.00 89.12 286 GLU A C 1
ATOM 2301 O O . GLU A 1 286 ? -23.252 -8.457 20.014 1.00 89.12 286 GLU A O 1
ATOM 2306 N N . ALA A 1 287 ? -24.561 -6.635 20.227 1.00 88.31 287 ALA A N 1
ATOM 2307 C CA . ALA A 1 287 ? -24.118 -6.005 18.987 1.00 88.31 287 ALA A CA 1
ATOM 2308 C C . ALA A 1 287 ? -22.593 -5.814 18.939 1.00 88.31 287 ALA A C 1
ATOM 2310 O O . ALA A 1 287 ? -21.976 -6.123 17.920 1.00 88.31 287 ALA A O 1
ATOM 2311 N N . GLY A 1 288 ? -21.982 -5.367 20.045 1.00 90.56 288 GLY A N 1
ATOM 2312 C CA . GLY A 1 288 ? -20.531 -5.182 20.156 1.00 90.56 288 GLY A CA 1
ATOM 2313 C C . GLY A 1 288 ? -19.724 -6.488 20.154 1.00 90.56 288 GLY A C 1
ATOM 2314 O O . GLY A 1 288 ? -18.593 -6.507 19.667 1.00 90.56 288 GLY A O 1
ATOM 2315 N N . ILE A 1 289 ? -20.285 -7.592 20.661 1.00 94.38 289 ILE A N 1
ATOM 2316 C CA . ILE A 1 289 ? -19.669 -8.925 20.562 1.00 94.38 289 ILE A CA 1
ATOM 2317 C C . ILE A 1 289 ? -19.708 -9.410 19.111 1.00 94.38 289 ILE A C 1
ATOM 2319 O O . ILE A 1 289 ? -18.680 -9.834 18.588 1.00 94.38 289 ILE A O 1
ATOM 2323 N N . LEU A 1 290 ? -20.866 -9.318 18.449 1.00 95.62 290 LEU A N 1
ATOM 2324 C CA . LEU A 1 290 ? -21.028 -9.703 17.042 1.00 95.62 290 LEU A CA 1
ATOM 2325 C C . LEU A 1 290 ? -20.136 -8.859 16.120 1.00 95.62 290 LEU A C 1
ATOM 2327 O O . LEU A 1 290 ? -19.506 -9.396 15.213 1.00 95.62 290 LEU A O 1
ATOM 2331 N N . GLU A 1 291 ? -20.031 -7.557 16.390 1.00 94.81 291 GLU A N 1
ATOM 2332 C CA . GLU A 1 291 ? -19.097 -6.644 15.724 1.00 94.81 291 GLU A CA 1
ATOM 2333 C C . GLU A 1 291 ? -17.645 -7.098 15.918 1.00 94.81 291 GLU A C 1
ATOM 2335 O O . GLU A 1 291 ? -16.943 -7.310 14.934 1.00 94.81 291 GLU A O 1
ATOM 2340 N N . GLY A 1 292 ? -17.221 -7.365 17.160 1.00 95.50 292 GLY A N 1
ATOM 2341 C CA . GLY A 1 292 ? -15.874 -7.861 17.466 1.00 95.50 292 GLY A CA 1
ATOM 2342 C C . GLY A 1 292 ? -15.548 -9.212 16.816 1.00 95.50 292 GLY A C 1
ATOM 2343 O O . GLY A 1 292 ? -14.418 -9.439 16.374 1.00 95.50 292 GLY A O 1
ATOM 2344 N N . MET A 1 293 ? -16.530 -10.113 16.699 1.00 97.88 293 MET A N 1
ATOM 2345 C CA . MET A 1 293 ? -16.389 -11.350 15.924 1.00 97.88 293 MET A CA 1
ATOM 2346 C C . MET A 1 293 ? -16.212 -11.057 14.431 1.00 97.88 293 MET A C 1
ATOM 2348 O O . MET A 1 293 ? -15.306 -11.614 13.810 1.00 97.88 293 MET A O 1
ATOM 2352 N N . GLY A 1 294 ? -17.030 -10.161 13.870 1.00 97.12 294 GLY A N 1
ATOM 2353 C CA . GLY A 1 294 ? -16.913 -9.710 12.484 1.00 97.12 294 GLY A CA 1
ATOM 2354 C C . GLY A 1 294 ? -15.539 -9.106 12.188 1.00 97.12 294 GLY A C 1
ATOM 2355 O O . GLY A 1 294 ? -14.873 -9.531 11.246 1.00 97.12 294 GLY A O 1
ATOM 2356 N N . ASP A 1 295 ? -15.063 -8.208 13.050 1.00 96.69 295 ASP A N 1
ATOM 2357 C CA . ASP A 1 295 ? -13.738 -7.591 12.958 1.00 96.69 295 ASP A CA 1
ATOM 2358 C C . ASP A 1 295 ? -12.614 -8.623 13.048 1.00 96.69 295 ASP A C 1
ATOM 2360 O O . ASP A 1 295 ? -11.621 -8.531 12.321 1.00 96.69 295 ASP A O 1
ATOM 2364 N N . SER A 1 296 ? -12.758 -9.628 13.914 1.00 97.19 296 SER A N 1
ATOM 2365 C CA . SER A 1 296 ? -11.757 -10.688 14.061 1.00 97.19 296 SER A CA 1
ATOM 2366 C C . SER A 1 296 ? -11.635 -11.504 12.773 1.00 97.19 296 SER A C 1
ATOM 2368 O O . SER A 1 296 ? -10.527 -11.696 12.273 1.00 97.19 296 SER A O 1
ATOM 2370 N N . TYR A 1 297 ? -12.759 -11.907 12.170 1.00 97.94 297 TYR A N 1
ATOM 2371 C CA . TYR A 1 297 ? -12.757 -12.579 10.866 1.00 97.94 297 TYR A CA 1
ATOM 2372 C C . TYR A 1 297 ? -12.256 -11.671 9.736 1.00 97.94 297 TYR A C 1
ATOM 2374 O O . TYR A 1 297 ? -11.486 -12.116 8.882 1.00 97.94 297 TYR A O 1
ATOM 2382 N N . PHE A 1 298 ? -12.615 -10.383 9.753 1.00 96.94 298 PHE A N 1
ATOM 2383 C CA . PHE A 1 298 ? -12.156 -9.416 8.756 1.00 96.94 298 PHE A CA 1
ATOM 2384 C C . PHE A 1 298 ? -10.626 -9.301 8.752 1.00 96.94 298 PHE A C 1
ATOM 2386 O O . PHE A 1 298 ? -10.006 -9.350 7.687 1.00 96.94 298 PHE A O 1
ATOM 2393 N N . ASN A 1 299 ? -9.998 -9.189 9.928 1.00 95.06 299 ASN A N 1
ATOM 2394 C CA . ASN A 1 299 ? -8.539 -9.093 10.039 1.00 95.06 299 ASN A CA 1
ATOM 2395 C C . ASN A 1 299 ? -7.824 -10.413 9.698 1.00 95.06 299 ASN A C 1
ATOM 2397 O O . ASN A 1 299 ? -6.702 -10.389 9.192 1.00 95.06 299 ASN A O 1
ATOM 2401 N N . GLN A 1 300 ? -8.497 -11.557 9.850 1.00 95.31 300 GLN A N 1
ATOM 2402 C CA . GLN A 1 300 ? -8.044 -12.843 9.306 1.00 95.31 300 GLN A CA 1
ATOM 2403 C C . GLN A 1 300 ? -8.240 -12.979 7.783 1.00 95.31 300 GLN A C 1
ATOM 2405 O O . GLN A 1 300 ? -7.889 -14.011 7.212 1.00 95.31 300 GLN A O 1
ATOM 2410 N N . LYS A 1 301 ? -8.777 -11.950 7.108 1.00 95.44 301 LYS A N 1
ATOM 2411 C CA . LYS A 1 301 ? -9.137 -11.947 5.676 1.00 95.44 301 LYS A CA 1
ATOM 2412 C C . LYS A 1 301 ? -10.248 -12.943 5.308 1.00 95.44 301 LYS A C 1
ATOM 2414 O O . LYS A 1 301 ? -10.402 -13.293 4.143 1.00 95.44 301 LYS A O 1
ATOM 2419 N N . GLN A 1 302 ? -11.029 -13.375 6.296 1.00 97.00 302 GLN A N 1
ATOM 2420 C CA . GLN A 1 302 ? -12.212 -14.222 6.144 1.00 97.00 302 GLN A CA 1
ATOM 2421 C C . GLN A 1 302 ? -13.451 -13.327 5.994 1.00 97.00 302 GLN A C 1
ATOM 2423 O O . GLN A 1 302 ? -14.235 -13.131 6.925 1.00 97.00 302 GLN A O 1
ATOM 2428 N N . TYR A 1 303 ? -13.567 -12.675 4.836 1.00 96.50 303 TYR A N 1
ATOM 2429 C CA . TYR A 1 303 ? -14.513 -11.575 4.639 1.00 96.50 303 TYR A CA 1
ATOM 2430 C C . TYR A 1 303 ? -15.977 -12.030 4.628 1.00 96.50 303 TYR A C 1
ATOM 2432 O O . TYR A 1 303 ? -16.838 -11.308 5.123 1.00 96.50 303 TYR A O 1
ATOM 2440 N N . GLU A 1 304 ? -16.273 -13.225 4.123 1.00 96.88 304 GLU A N 1
ATOM 2441 C CA . GLU A 1 304 ? -17.619 -13.798 4.107 1.00 96.88 304 GLU A CA 1
ATOM 2442 C C . GLU A 1 304 ? -18.137 -14.064 5.527 1.00 96.88 304 GLU A C 1
ATOM 2444 O O . GLU A 1 304 ? -19.270 -13.709 5.858 1.00 96.88 304 GLU A O 1
ATOM 2449 N N . GLN A 1 305 ? -17.293 -14.627 6.396 1.00 97.12 305 GLN A N 1
ATOM 2450 C CA . GLN A 1 305 ? -17.603 -14.831 7.811 1.00 97.12 305 GLN A CA 1
ATOM 2451 C C . GLN A 1 305 ? -17.791 -13.488 8.519 1.00 97.12 305 GLN A C 1
ATOM 2453 O O . GLN A 1 305 ? -18.748 -13.325 9.276 1.00 97.12 305 GLN A O 1
ATOM 2458 N N . ALA A 1 306 ? -16.925 -12.509 8.236 1.00 97.69 306 ALA A N 1
ATOM 2459 C CA . ALA A 1 306 ? -17.059 -11.164 8.784 1.00 97.69 306 ALA A CA 1
ATOM 2460 C C . ALA A 1 306 ? -18.423 -10.547 8.435 1.00 97.69 306 ALA A C 1
ATOM 2462 O O . ALA A 1 306 ? -19.142 -10.085 9.322 1.00 97.69 306 ALA A O 1
ATOM 2463 N N . ILE A 1 307 ? -18.823 -10.623 7.158 1.00 97.62 307 ILE A N 1
ATOM 2464 C CA . ILE A 1 307 ? -20.131 -10.154 6.676 1.00 97.62 307 ILE A CA 1
ATOM 2465 C C . ILE A 1 307 ? -21.271 -10.841 7.430 1.00 97.62 307 ILE A C 1
ATOM 2467 O O . ILE A 1 307 ? -22.196 -10.154 7.859 1.00 97.62 307 ILE A O 1
ATOM 2471 N N . ALA A 1 308 ? -21.203 -12.159 7.633 1.00 97.31 308 ALA A N 1
ATOM 2472 C CA . ALA A 1 308 ? -22.248 -12.899 8.337 1.00 97.31 308 ALA A CA 1
ATOM 2473 C C . ALA A 1 308 ? -22.455 -12.396 9.779 1.00 97.31 308 ALA A C 1
ATOM 2475 O O . ALA A 1 308 ? -23.597 -12.220 10.207 1.00 97.31 308 ALA A O 1
ATOM 2476 N N . PHE A 1 309 ? -21.377 -12.118 10.519 1.00 97.19 309 PHE A N 1
ATOM 2477 C CA . PHE A 1 309 ? -21.477 -11.590 11.886 1.00 97.19 309 PHE A CA 1
ATOM 2478 C C . PHE A 1 309 ? -21.921 -10.124 11.927 1.00 97.19 309 PHE A C 1
ATOM 2480 O O . PHE A 1 309 ? -22.783 -9.770 12.734 1.00 97.19 309 PHE A O 1
ATOM 2487 N N . TYR A 1 310 ? -21.438 -9.277 11.015 1.00 96.81 310 TYR A N 1
ATOM 2488 C CA . TYR A 1 310 ? -21.934 -7.902 10.910 1.00 96.81 310 TYR A CA 1
ATOM 2489 C C . TYR A 1 310 ? -23.430 -7.851 10.556 1.00 96.81 310 TYR A C 1
ATOM 2491 O O . TYR A 1 310 ? -24.173 -7.040 11.110 1.00 96.81 310 TYR A O 1
ATOM 2499 N N . GLN A 1 311 ? -23.903 -8.742 9.679 1.00 95.81 311 GLN A N 1
ATOM 2500 C CA . GLN A 1 311 ? -25.323 -8.856 9.332 1.00 95.81 311 GLN A CA 1
ATOM 2501 C C . GLN A 1 311 ? -26.186 -9.339 10.501 1.00 95.81 311 GLN A C 1
ATOM 2503 O O . GLN A 1 311 ? -27.341 -8.929 10.590 1.00 95.81 311 GLN A O 1
ATOM 2508 N N . GLN A 1 312 ? -25.640 -10.156 11.408 1.00 94.88 312 GLN A N 1
ATOM 2509 C CA . GLN A 1 312 ? -26.310 -10.510 12.664 1.00 94.88 312 GLN A CA 1
ATOM 2510 C C . GLN A 1 312 ? -26.356 -9.330 13.644 1.00 94.88 312 GLN A C 1
ATOM 2512 O O . GLN A 1 312 ? -27.355 -9.162 14.335 1.00 94.88 312 GLN A O 1
ATOM 2517 N N . SER A 1 313 ? -25.321 -8.482 13.678 1.00 93.81 313 SER A N 1
ATOM 2518 C CA . SER A 1 313 ? -25.284 -7.286 14.538 1.00 93.81 313 SER A CA 1
ATOM 2519 C C . SER A 1 313 ? -26.278 -6.203 14.088 1.00 93.81 313 SER A C 1
ATOM 2521 O O . SER A 1 313 ? -26.937 -5.563 14.907 1.00 93.81 313 SER A O 1
ATOM 2523 N N . LEU A 1 314 ? -26.459 -6.024 12.776 1.00 92.81 314 LEU A N 1
ATOM 2524 C CA . LEU A 1 314 ? -27.297 -4.966 12.202 1.00 92.81 314 LEU A CA 1
ATOM 2525 C C . LEU A 1 314 ? -28.753 -4.902 12.733 1.00 92.81 314 LEU A C 1
ATOM 2527 O O . LEU A 1 314 ? -29.189 -3.802 13.084 1.00 92.81 314 LEU A O 1
ATOM 2531 N N . PRO A 1 315 ? -29.541 -5.999 12.804 1.00 91.56 315 PRO A N 1
ATOM 2532 C CA . PRO A 1 315 ? -30.887 -5.952 13.378 1.00 91.56 315 PRO A CA 1
ATOM 2533 C C . PRO A 1 315 ? -30.878 -5.592 14.868 1.00 91.56 315 PRO A C 1
ATOM 2535 O O . PRO A 1 315 ? -31.732 -4.817 15.293 1.00 91.56 315 PRO A O 1
ATOM 2538 N N . VAL A 1 316 ? -29.886 -6.066 15.629 1.00 87.38 316 VAL A N 1
ATOM 2539 C CA . VAL A 1 316 ? -29.740 -5.768 17.063 1.00 87.38 316 VAL A CA 1
ATOM 2540 C C . VAL A 1 316 ? -29.502 -4.270 17.275 1.00 87.38 316 VAL A C 1
ATOM 2542 O O . VAL A 1 316 ? -30.175 -3.626 18.077 1.00 87.38 316 VAL A O 1
ATOM 2545 N N . VAL A 1 317 ? -28.605 -3.673 16.483 1.00 86.88 317 VAL A N 1
ATOM 2546 C CA . VAL A 1 317 ? -28.309 -2.232 16.530 1.00 86.88 317 VAL A CA 1
ATOM 2547 C C . VAL A 1 317 ? -29.523 -1.376 16.137 1.00 86.88 317 VAL A C 1
ATOM 2549 O O . VAL A 1 317 ? -29.769 -0.315 16.723 1.00 86.88 317 VAL A O 1
ATOM 2552 N N . ARG A 1 318 ? -30.321 -1.843 15.167 1.00 87.69 318 ARG A N 1
ATOM 2553 C CA . ARG A 1 318 ? -31.576 -1.191 14.759 1.00 87.69 318 ARG A CA 1
ATOM 2554 C C . ARG A 1 318 ? -32.640 -1.246 15.850 1.00 87.69 318 ARG A C 1
ATOM 2556 O O . ARG A 1 318 ? -33.336 -0.252 16.050 1.00 87.69 318 ARG A O 1
ATOM 2563 N N . GLU A 1 319 ? -32.749 -2.367 16.559 1.00 83.88 319 GLU A N 1
ATOM 2564 C CA . GLU A 1 319 ? -33.688 -2.545 17.670 1.00 83.88 319 GLU A CA 1
ATOM 2565 C C . GLU A 1 319 ? -33.393 -1.574 18.819 1.00 83.88 319 GLU A C 1
ATOM 2567 O O . GLU A 1 319 ? -34.298 -0.887 19.299 1.00 83.88 319 GLU A O 1
ATOM 2572 N N . VAL A 1 320 ? -32.115 -1.415 19.180 1.00 76.56 320 VAL A N 1
ATOM 2573 C CA . VAL A 1 320 ? -31.685 -0.434 20.196 1.00 76.56 320 VAL A CA 1
ATOM 2574 C C . VAL A 1 320 ? -31.657 1.010 19.680 1.00 76.56 320 VAL A C 1
ATOM 2576 O O . VAL A 1 320 ? -31.324 1.924 20.430 1.00 76.56 320 VAL A O 1
ATOM 2579 N N . LYS A 1 321 ? -32.018 1.236 18.408 1.00 82.31 321 LYS A N 1
ATOM 2580 C CA . LYS A 1 321 ? -32.066 2.547 17.735 1.00 82.31 321 LYS A CA 1
ATOM 2581 C C . LYS A 1 321 ? -30.741 3.323 17.777 1.00 82.31 321 LYS A C 1
ATOM 2583 O O . LYS A 1 321 ? -30.744 4.551 17.684 1.00 82.31 321 LYS A O 1
ATOM 2588 N N . ASN A 1 322 ? -29.606 2.628 17.856 1.00 81.25 322 ASN A N 1
ATOM 2589 C CA . ASN A 1 322 ? -28.291 3.264 17.848 1.00 81.25 322 ASN A CA 1
ATOM 2590 C C . ASN A 1 322 ? -27.849 3.558 16.406 1.00 81.25 322 ASN A C 1
ATOM 2592 O O . ASN A 1 322 ? -27.188 2.753 15.753 1.00 81.25 322 ASN A O 1
ATOM 2596 N N . LYS A 1 323 ? -28.223 4.738 15.901 1.00 86.06 323 LYS A N 1
ATOM 2597 C CA . LYS A 1 323 ? -27.937 5.149 14.518 1.00 86.06 323 LYS A CA 1
ATOM 2598 C C . LYS A 1 323 ? -26.450 5.297 14.208 1.00 86.06 323 LYS A C 1
ATOM 2600 O O . LYS A 1 323 ? -26.040 4.971 13.099 1.00 86.06 323 LYS A O 1
ATOM 2605 N N . SER A 1 324 ? -25.646 5.722 15.181 1.00 84.88 324 SER A N 1
ATOM 2606 C CA . SER A 1 324 ? -24.195 5.841 15.003 1.00 84.88 324 SER A CA 1
ATOM 2607 C C . SER A 1 324 ? -23.549 4.469 14.795 1.00 84.88 324 SER A C 1
ATOM 2609 O O . SER A 1 324 ? -22.799 4.269 13.839 1.00 84.88 324 SER A O 1
ATOM 2611 N N . GLN A 1 325 ? -23.894 3.485 15.628 1.00 85.69 325 GLN A N 1
ATOM 2612 C CA . GLN A 1 325 ? -23.389 2.124 15.449 1.00 85.69 325 GLN A CA 1
ATOM 2613 C C . GLN A 1 325 ? -23.958 1.473 14.177 1.00 85.69 325 GLN A C 1
ATOM 2615 O O . GLN A 1 325 ? -23.242 0.736 13.507 1.00 85.69 325 GLN A O 1
ATOM 2620 N N . GLU A 1 326 ? -25.200 1.796 13.781 1.00 91.31 326 GLU A N 1
ATOM 2621 C CA . GLU A 1 326 ? -25.796 1.295 12.531 1.00 91.31 326 GLU A CA 1
ATOM 2622 C C . GLU A 1 326 ? -24.943 1.708 11.323 1.00 91.31 326 GLU A C 1
ATOM 2624 O O . GLU A 1 326 ? -24.599 0.868 10.491 1.00 91.31 326 GLU A O 1
ATOM 2629 N N . VAL A 1 327 ? -24.533 2.980 11.264 1.00 91.81 327 VAL A N 1
ATOM 2630 C CA . VAL A 1 327 ? -23.610 3.487 10.238 1.00 91.81 327 VAL A CA 1
ATOM 2631 C C . VAL A 1 327 ? -22.281 2.729 10.271 1.00 91.81 327 VAL A C 1
ATOM 2633 O O . VAL A 1 327 ? -21.801 2.312 9.218 1.00 91.81 327 VAL A O 1
ATOM 2636 N N . GLY A 1 328 ? -21.705 2.511 11.458 1.00 90.75 328 GLY A N 1
ATOM 2637 C CA . GLY A 1 328 ? -20.458 1.755 11.630 1.00 90.75 328 GLY A CA 1
ATOM 2638 C C . GLY A 1 328 ? -20.533 0.341 11.045 1.00 90.75 328 GLY A C 1
ATOM 2639 O O . GLY A 1 328 ? -19.724 -0.019 10.190 1.00 90.75 328 GLY A O 1
ATOM 2640 N N . ILE A 1 329 ? -21.562 -0.427 11.415 1.00 92.75 329 ILE A N 1
ATOM 2641 C CA . ILE A 1 329 ? -21.784 -1.790 10.909 1.00 92.75 329 ILE A CA 1
ATOM 2642 C C . ILE A 1 329 ? -21.965 -1.800 9.385 1.00 92.75 329 ILE A C 1
ATOM 2644 O O . ILE A 1 329 ? -21.354 -2.619 8.696 1.00 92.75 329 ILE A O 1
ATOM 2648 N N . LEU A 1 330 ? -22.750 -0.872 8.825 1.00 94.56 330 LEU A N 1
ATOM 2649 C CA . LEU A 1 330 ? -22.933 -0.764 7.371 1.00 94.56 330 LEU A CA 1
ATOM 2650 C C . LEU A 1 330 ? -21.611 -0.454 6.648 1.00 94.56 330 LEU A C 1
ATOM 2652 O O . LEU A 1 330 ? -21.342 -1.016 5.582 1.00 94.56 330 LEU A O 1
ATOM 2656 N N . LEU A 1 331 ? -20.759 0.396 7.231 1.00 92.31 331 LEU A N 1
ATOM 2657 C CA . LEU A 1 331 ? -19.425 0.677 6.699 1.00 92.31 331 LEU A CA 1
ATOM 2658 C C . LEU A 1 331 ? -18.512 -0.549 6.742 1.00 92.31 331 LEU A C 1
ATOM 2660 O O . LEU A 1 331 ? -17.797 -0.784 5.764 1.00 92.31 331 LEU A O 1
ATOM 2664 N N . PHE A 1 332 ? -18.546 -1.339 7.818 1.00 93.56 332 PHE A N 1
ATOM 2665 C CA . PHE A 1 332 ? -17.764 -2.572 7.923 1.00 93.56 332 PHE A CA 1
ATOM 2666 C C . PHE A 1 332 ? -18.212 -3.630 6.913 1.00 93.56 332 PHE A C 1
ATOM 2668 O O . PHE A 1 332 ? -17.369 -4.193 6.212 1.00 93.56 332 PHE A O 1
ATOM 2675 N N . ILE A 1 333 ? -19.524 -3.813 6.729 1.00 94.62 333 ILE A N 1
ATOM 2676 C CA . ILE A 1 333 ? -20.076 -4.671 5.668 1.00 94.62 333 ILE A CA 1
ATOM 2677 C C . ILE A 1 333 ? -19.603 -4.181 4.293 1.00 94.62 333 ILE A C 1
ATOM 2679 O O . ILE A 1 333 ? -19.075 -4.958 3.496 1.00 94.62 333 ILE A O 1
ATOM 2683 N N . GLY A 1 334 ? -19.727 -2.878 4.020 1.00 92.44 334 GLY A N 1
ATOM 2684 C CA . GLY A 1 334 ? -19.270 -2.289 2.762 1.00 92.44 334 GLY A CA 1
ATOM 2685 C C . GLY A 1 334 ? -17.763 -2.460 2.535 1.00 92.44 334 GLY A C 1
ATOM 2686 O O . GLY A 1 334 ? -17.328 -2.705 1.408 1.00 92.44 334 GLY A O 1
ATOM 2687 N N . LYS A 1 335 ? -16.947 -2.367 3.592 1.00 90.88 335 LYS A N 1
ATOM 2688 C CA . LYS A 1 335 ? -15.499 -2.619 3.542 1.00 90.88 335 LYS A CA 1
ATOM 2689 C C . LYS A 1 335 ? -15.200 -4.086 3.223 1.00 90.88 335 LYS A C 1
ATOM 2691 O O . LYS A 1 335 ? -14.384 -4.334 2.342 1.00 90.88 335 LYS A O 1
ATOM 2696 N N . ALA A 1 336 ? -15.888 -5.034 3.858 1.00 94.00 336 ALA A N 1
ATOM 2697 C CA . ALA A 1 336 ? -15.738 -6.465 3.589 1.00 94.00 336 ALA A CA 1
ATOM 2698 C C . ALA A 1 336 ? -16.105 -6.833 2.141 1.00 94.00 336 ALA A C 1
ATOM 2700 O O . ALA A 1 336 ? -15.311 -7.478 1.458 1.00 94.00 336 ALA A O 1
ATOM 2701 N N . TYR A 1 337 ? -17.224 -6.324 1.616 1.00 93.81 337 TYR A N 1
ATOM 2702 C CA . TYR A 1 337 ? -17.565 -6.496 0.198 1.00 93.81 337 TYR A CA 1
ATOM 2703 C C . TYR A 1 337 ? -16.537 -5.854 -0.745 1.00 93.81 337 TYR A C 1
ATOM 2705 O O . TYR A 1 337 ? -16.195 -6.437 -1.773 1.00 93.81 337 TYR A O 1
ATOM 2713 N N . SER A 1 338 ? -15.986 -4.688 -0.382 1.00 89.94 338 SER A N 1
ATOM 2714 C CA . SER A 1 338 ? -14.911 -4.050 -1.160 1.00 89.94 338 SER A CA 1
ATOM 2715 C C . SER A 1 338 ? -13.663 -4.936 -1.222 1.00 89.94 338 SER A C 1
ATOM 2717 O O . SER A 1 338 ? -13.060 -5.067 -2.285 1.00 89.94 338 SER A O 1
ATOM 2719 N N . SER A 1 339 ? -13.294 -5.576 -0.106 1.00 90.25 339 SER A N 1
ATOM 2720 C CA . SER A 1 339 ? -12.172 -6.521 -0.038 1.00 90.25 339 SER A CA 1
ATOM 2721 C C . SER A 1 339 ? -12.403 -7.783 -0.879 1.00 90.25 339 SER A C 1
ATOM 2723 O O . SER A 1 339 ? -11.451 -8.309 -1.450 1.00 90.25 339 SER A O 1
ATOM 2725 N N . LEU A 1 340 ? -13.660 -8.208 -1.042 1.00 91.62 340 LEU A N 1
ATOM 2726 C CA . LEU A 1 340 ? -14.072 -9.271 -1.969 1.00 91.62 340 LEU A CA 1
ATOM 2727 C C . LEU A 1 340 ? -14.208 -8.806 -3.431 1.00 91.62 340 LEU A C 1
ATOM 2729 O O . LEU A 1 340 ? -14.594 -9.597 -4.289 1.00 91.62 340 LEU A O 1
ATOM 2733 N N . LYS A 1 341 ? -13.907 -7.534 -3.734 1.00 88.38 341 LYS A N 1
ATOM 2734 C CA . LYS A 1 341 ? -14.114 -6.890 -5.049 1.00 88.38 341 LYS A CA 1
ATOM 2735 C C . LYS A 1 341 ? -15.577 -6.891 -5.520 1.00 88.38 341 LYS A C 1
ATOM 2737 O O . LYS A 1 341 ? -15.862 -6.687 -6.698 1.00 88.38 341 LYS A O 1
ATOM 2742 N N . GLN A 1 342 ? -16.513 -7.077 -4.594 1.00 91.12 342 GLN A N 1
ATOM 2743 C CA . GLN A 1 342 ? -17.956 -7.009 -4.809 1.00 91.12 342 GLN A CA 1
ATOM 2744 C C . GLN A 1 342 ? -18.423 -5.558 -4.642 1.00 91.12 342 GLN A C 1
ATOM 2746 O O . GLN A 1 342 ? -19.038 -5.165 -3.648 1.00 91.12 342 GLN A O 1
ATOM 2751 N N . TYR A 1 343 ? -18.022 -4.713 -5.592 1.00 86.88 343 TYR A N 1
ATOM 2752 C CA . TYR A 1 343 ? -18.134 -3.264 -5.443 1.00 86.88 343 TYR A CA 1
ATOM 2753 C C . TYR A 1 343 ? -19.570 -2.730 -5.489 1.00 86.88 343 TYR A C 1
ATOM 2755 O O . TYR A 1 343 ? -19.852 -1.704 -4.873 1.00 86.88 343 TYR A O 1
ATOM 2763 N N . GLU A 1 344 ? -20.478 -3.416 -6.183 1.00 88.81 344 GLU A N 1
ATOM 2764 C CA . GLU A 1 344 ? -21.890 -3.030 -6.256 1.00 88.81 344 GLU A CA 1
ATOM 2765 C C . GLU A 1 344 ? -22.557 -3.152 -4.879 1.00 88.81 344 GLU A C 1
ATOM 2767 O O . GLU A 1 344 ? -23.135 -2.191 -4.367 1.00 88.81 344 GLU A O 1
ATOM 2772 N N . GLN A 1 345 ? -22.366 -4.299 -4.222 1.00 92.12 345 GLN A N 1
ATOM 2773 C CA . GLN A 1 345 ? -22.819 -4.552 -2.857 1.00 92.12 345 GLN A CA 1
ATOM 2774 C C . GLN A 1 345 ? -22.178 -3.556 -1.888 1.00 92.12 345 GLN A C 1
ATOM 2776 O O . GLN A 1 345 ? -22.868 -2.944 -1.070 1.00 92.12 345 GLN A O 1
ATOM 2781 N N . ALA A 1 346 ? -20.863 -3.342 -2.006 1.00 91.62 346 ALA A N 1
ATOM 2782 C CA . ALA A 1 346 ? -20.149 -2.381 -1.175 1.00 91.62 346 ALA A CA 1
ATOM 2783 C C . ALA A 1 346 ? -20.725 -0.961 -1.296 1.00 91.62 346 ALA A C 1
ATOM 2785 O O . ALA A 1 346 ? -20.920 -0.288 -0.282 1.00 91.62 346 ALA A O 1
ATOM 2786 N N . SER A 1 347 ? -21.026 -0.521 -2.521 1.00 87.31 347 SER A N 1
ATOM 2787 C CA . SER A 1 347 ? -21.624 0.786 -2.797 1.00 87.31 347 SER A CA 1
ATOM 2788 C C . SER A 1 347 ? -23.012 0.909 -2.164 1.00 87.31 347 SER A C 1
ATOM 2790 O O . SER A 1 347 ? -23.276 1.882 -1.457 1.00 87.31 347 SER A O 1
ATOM 2792 N N . ALA A 1 348 ? -23.864 -0.112 -2.310 1.00 91.56 348 ALA A N 1
ATOM 2793 C CA . ALA A 1 348 ? -25.210 -0.118 -1.739 1.00 91.56 348 ALA A CA 1
ATOM 2794 C C . ALA A 1 348 ? -25.204 0.049 -0.206 1.00 91.56 348 ALA A C 1
ATOM 2796 O O . ALA A 1 348 ? -25.946 0.873 0.333 1.00 91.56 348 ALA A O 1
ATOM 2797 N N . PHE A 1 349 ? -24.336 -0.680 0.507 1.00 92.44 349 PHE A N 1
ATOM 2798 C CA . PHE A 1 349 ? -24.229 -0.561 1.967 1.00 92.44 349 PHE A CA 1
ATOM 2799 C C . PHE A 1 349 ? -23.672 0.798 2.411 1.00 92.44 349 PHE A C 1
ATOM 2801 O O . PHE A 1 349 ? -24.179 1.379 3.372 1.00 92.44 349 PHE A O 1
ATOM 2808 N N . LYS A 1 350 ? -22.680 1.358 1.703 1.00 89.88 350 LYS A N 1
ATOM 2809 C CA . LYS A 1 350 ? -22.144 2.685 2.052 1.00 89.88 350 LYS A CA 1
ATOM 2810 C C . LYS A 1 350 ? -23.105 3.829 1.714 1.00 89.88 350 LYS A C 1
ATOM 2812 O O . LYS A 1 350 ? -23.120 4.818 2.439 1.00 89.88 350 LYS A O 1
ATOM 2817 N N . GLN A 1 351 ? -23.952 3.693 0.692 1.00 90.69 351 GLN A N 1
ATOM 2818 C CA . GLN A 1 351 ? -25.034 4.651 0.427 1.00 90.69 351 GLN A CA 1
ATOM 2819 C C . GLN A 1 351 ? -26.108 4.624 1.523 1.00 90.69 351 GLN A C 1
ATOM 2821 O O . GLN A 1 351 ? -26.551 5.682 1.966 1.00 90.69 351 GLN A O 1
ATOM 2826 N N . GLN A 1 352 ? -26.477 3.437 2.023 1.00 94.06 352 GLN A N 1
ATOM 2827 C CA . GLN A 1 352 ? -27.353 3.328 3.198 1.00 94.06 352 GLN A CA 1
ATOM 2828 C C . GLN A 1 352 ? -26.723 3.994 4.427 1.00 94.06 352 GLN A C 1
ATOM 2830 O O . GLN A 1 352 ? -27.394 4.746 5.134 1.00 94.06 352 GLN A O 1
ATOM 2835 N N . ALA A 1 353 ? -25.425 3.764 4.652 1.00 93.38 353 ALA A N 1
ATOM 2836 C CA . ALA A 1 353 ? -24.679 4.404 5.731 1.00 93.38 353 ALA A CA 1
ATOM 2837 C C . ALA A 1 353 ? -24.684 5.937 5.594 1.00 93.38 353 ALA A C 1
ATOM 2839 O O . ALA A 1 353 ? -24.875 6.632 6.588 1.00 93.38 353 ALA A O 1
ATOM 2840 N N . LEU A 1 354 ? -24.540 6.468 4.373 1.00 92.69 354 LEU A N 1
ATOM 2841 C CA . LEU A 1 354 ? -24.525 7.912 4.114 1.00 92.69 354 LEU A CA 1
ATOM 2842 C C . LEU A 1 354 ? -25.874 8.557 4.429 1.00 92.69 354 LEU A C 1
ATOM 2844 O O . LEU A 1 354 ? -25.907 9.583 5.101 1.00 92.69 354 LEU A O 1
ATOM 2848 N N . ALA A 1 355 ? -26.977 7.932 4.011 1.00 93.62 355 ALA A N 1
ATOM 2849 C CA . ALA A 1 355 ? -28.321 8.436 4.288 1.00 93.62 355 ALA A CA 1
ATOM 2850 C C . ALA A 1 355 ? -28.598 8.552 5.797 1.00 93.62 355 ALA A C 1
ATOM 2852 O O . ALA A 1 355 ? -29.214 9.516 6.248 1.00 93.62 355 ALA A O 1
ATOM 2853 N N . ILE A 1 356 ? -28.114 7.590 6.591 1.00 92.62 356 ILE A N 1
ATOM 2854 C CA . ILE A 1 356 ? -28.239 7.639 8.053 1.00 92.62 356 ILE A CA 1
ATOM 2855 C C . ILE A 1 356 ? -27.281 8.679 8.643 1.00 92.62 356 ILE A C 1
ATOM 2857 O O . ILE A 1 356 ? -27.692 9.450 9.506 1.00 92.62 356 ILE A O 1
ATOM 2861 N N . ALA A 1 357 ? -26.033 8.735 8.171 1.00 91.38 357 ALA A N 1
ATOM 2862 C CA . ALA A 1 357 ? -25.028 9.677 8.662 1.00 91.38 357 ALA A CA 1
ATOM 2863 C C . ALA A 1 357 ? -25.425 11.146 8.427 1.00 91.38 357 ALA A C 1
ATOM 2865 O O . ALA A 1 357 ? -25.185 11.987 9.285 1.00 91.38 357 ALA A O 1
ATOM 2866 N N . GLN A 1 358 ? -26.100 11.448 7.315 1.00 90.12 358 GLN A N 1
ATOM 2867 C CA . GLN A 1 358 ? -26.647 12.780 7.026 1.00 90.12 358 GLN A CA 1
ATOM 2868 C C . GLN A 1 358 ? -27.831 13.160 7.927 1.00 90.12 358 GLN A C 1
ATOM 2870 O O . GLN A 1 358 ? -28.104 14.344 8.122 1.00 90.12 358 GLN A O 1
ATOM 2875 N N . ALA A 1 359 ? -28.544 12.168 8.468 1.00 89.81 359 ALA A N 1
ATOM 2876 C CA . ALA A 1 359 ? -29.704 12.373 9.330 1.00 89.81 359 ALA A CA 1
ATOM 2877 C C . ALA A 1 359 ? -29.342 12.533 10.818 1.00 89.81 359 ALA A C 1
ATOM 2879 O O . ALA A 1 359 ? -30.213 12.873 11.620 1.00 89.81 359 ALA A O 1
ATOM 2880 N N . ILE A 1 360 ? -28.087 12.280 11.203 1.00 86.25 360 ILE A N 1
ATOM 2881 C CA . ILE A 1 360 ? -27.608 12.426 12.583 1.00 86.25 360 ILE A CA 1
ATOM 2882 C C . ILE A 1 360 ? -26.729 13.681 12.733 1.00 86.25 360 ILE A C 1
ATOM 2884 O O . ILE A 1 360 ? -26.056 14.077 11.785 1.00 86.25 360 ILE A O 1
ATOM 2888 N N . PRO A 1 361 ? -26.649 14.298 13.929 1.00 82.25 361 PRO A N 1
ATOM 2889 C CA . PRO A 1 361 ? -25.822 15.493 14.156 1.00 82.25 361 PRO A CA 1
ATOM 2890 C C . PRO A 1 361 ? -24.299 15.261 14.069 1.00 82.25 361 PRO A C 1
ATOM 2892 O O . PRO A 1 361 ? -23.522 16.197 14.243 1.00 82.25 361 PRO A O 1
ATOM 2895 N N . ASN A 1 362 ? -23.845 14.025 13.840 1.00 83.38 362 ASN A N 1
ATOM 2896 C CA . ASN A 1 362 ? -22.431 13.657 13.859 1.00 83.38 362 ASN A CA 1
ATOM 2897 C C . ASN A 1 362 ? -21.770 13.848 12.483 1.00 83.38 362 ASN A C 1
ATOM 2899 O O . ASN A 1 362 ? -21.623 12.909 11.698 1.00 83.38 362 ASN A O 1
ATOM 2903 N N . LYS A 1 363 ? -21.315 15.075 12.219 1.00 87.62 363 LYS A N 1
ATOM 2904 C CA . LYS A 1 363 ? -20.650 15.447 10.961 1.00 87.62 363 LYS A CA 1
ATOM 2905 C C . LYS A 1 363 ? -19.335 14.707 10.701 1.00 87.62 363 LYS A C 1
ATOM 2907 O O . LYS A 1 363 ? -19.040 14.372 9.556 1.00 87.62 363 LYS A O 1
ATOM 2912 N N . ALA A 1 364 ? -18.578 14.361 11.742 1.00 86.38 364 ALA A N 1
ATOM 2913 C CA . ALA A 1 364 ? -17.359 13.565 11.583 1.00 86.38 364 ALA A CA 1
ATOM 2914 C C . ALA A 1 364 ? -17.662 12.164 11.017 1.00 86.38 364 ALA A C 1
ATOM 2916 O O . ALA A 1 364 ? -16.918 11.641 10.186 1.00 86.38 364 ALA A O 1
ATOM 2917 N N . GLN A 1 365 ? -18.783 11.562 11.424 1.00 85.44 365 GLN A N 1
ATOM 2918 C CA . GLN A 1 365 ? -19.207 10.269 10.897 1.00 85.44 365 GLN A CA 1
ATOM 2919 C C . GLN A 1 365 ? -19.661 10.359 9.432 1.00 85.44 365 GLN A C 1
ATOM 2921 O O . GLN A 1 365 ? -19.348 9.461 8.651 1.00 85.44 365 GLN A O 1
ATOM 2926 N N . GLU A 1 366 ? -20.317 11.453 9.034 1.00 91.56 366 GLU A N 1
ATOM 2927 C CA . GLU A 1 366 ? -20.652 11.735 7.630 1.00 91.56 366 GLU A CA 1
ATOM 2928 C C . GLU A 1 366 ? -19.390 11.792 6.750 1.00 91.56 366 GLU A C 1
ATOM 2930 O O . GLU A 1 366 ? -19.312 11.099 5.731 1.00 91.56 366 GLU A O 1
ATOM 2935 N N . ALA A 1 367 ? -18.357 12.525 7.183 1.00 92.38 367 ALA A N 1
ATOM 2936 C CA . ALA A 1 367 ? -17.075 12.588 6.480 1.00 92.38 367 ALA A CA 1
ATOM 2937 C C . ALA A 1 367 ? -16.426 11.197 6.332 1.00 92.38 367 ALA A C 1
ATOM 2939 O O . ALA A 1 367 ? -15.992 10.820 5.238 1.00 92.38 367 ALA A O 1
ATOM 2940 N N . ASN A 1 368 ? -16.430 10.384 7.392 1.00 88.75 368 ASN A N 1
ATOM 2941 C CA . ASN A 1 368 ? -15.900 9.017 7.351 1.00 88.75 368 ASN A CA 1
ATOM 2942 C C . ASN A 1 368 ? -16.625 8.128 6.328 1.00 88.75 368 ASN A C 1
ATOM 2944 O O . ASN A 1 368 ? -15.978 7.362 5.605 1.00 88.75 368 ASN A O 1
ATOM 2948 N N . VAL A 1 369 ? -17.953 8.246 6.219 1.00 91.31 369 VAL A N 1
ATOM 2949 C CA . VAL A 1 369 ? -18.721 7.511 5.205 1.00 91.31 369 VAL A CA 1
ATOM 2950 C C . VAL A 1 369 ? -18.321 7.943 3.794 1.00 91.31 369 VAL A C 1
ATOM 2952 O O . VAL A 1 369 ? -18.068 7.084 2.946 1.00 91.31 369 VAL A O 1
ATOM 2955 N N . LEU A 1 370 ? -18.207 9.252 3.548 1.00 94.06 370 LEU A N 1
ATOM 2956 C CA . LEU A 1 370 ? -17.795 9.800 2.251 1.00 94.06 370 LEU A CA 1
ATOM 2957 C C . LEU A 1 370 ? -16.398 9.319 1.847 1.00 94.06 370 LEU A C 1
ATOM 2959 O O . LEU A 1 370 ? -16.209 8.882 0.713 1.00 94.06 370 LEU A O 1
ATOM 2963 N N . SER A 1 371 ? -15.445 9.303 2.784 1.00 92.56 371 SER A N 1
ATOM 2964 C CA . SER A 1 371 ? -14.111 8.725 2.565 1.00 92.56 371 SER A CA 1
ATOM 2965 C C . SER A 1 371 ? -14.186 7.239 2.200 1.00 92.56 371 SER A C 1
ATOM 2967 O O . SER A 1 371 ? -13.522 6.772 1.272 1.00 92.56 371 SER A O 1
ATOM 2969 N N . GLY A 1 372 ? -15.064 6.489 2.872 1.00 89.00 372 GLY A N 1
ATOM 2970 C CA . GLY A 1 372 ? -15.331 5.093 2.552 1.00 89.00 372 GLY A CA 1
ATOM 2971 C C . GLY A 1 372 ? -15.888 4.895 1.137 1.00 89.00 372 GLY A C 1
ATOM 2972 O O . GLY A 1 372 ? -15.468 3.960 0.451 1.00 89.00 372 GLY A O 1
ATOM 2973 N N . ILE A 1 373 ? -16.826 5.733 0.692 1.00 90.81 373 ILE A N 1
ATOM 2974 C CA . ILE A 1 373 ? -17.381 5.689 -0.672 1.00 90.81 373 ILE A CA 1
ATOM 2975 C C . ILE A 1 373 ? -16.296 6.040 -1.691 1.00 90.81 373 ILE A C 1
ATOM 2977 O O . ILE A 1 373 ? -16.085 5.296 -2.647 1.00 90.81 373 ILE A O 1
ATOM 2981 N N . ALA A 1 374 ? -15.553 7.118 -1.450 1.00 93.25 374 ALA A N 1
ATOM 2982 C CA . ALA A 1 374 ? -14.444 7.539 -2.294 1.00 93.25 374 ALA A CA 1
ATOM 2983 C C . ALA A 1 374 ? -13.393 6.431 -2.460 1.00 93.25 374 ALA A C 1
ATOM 2985 O O . ALA A 1 374 ? -12.942 6.175 -3.572 1.00 93.25 374 ALA A O 1
ATOM 2986 N N . TYR A 1 375 ? -13.072 5.701 -1.388 1.00 90.06 375 TYR A N 1
ATOM 2987 C CA . TYR A 1 375 ? -12.143 4.571 -1.440 1.00 90.06 375 TYR A CA 1
ATOM 2988 C C . TYR A 1 375 ? -12.620 3.429 -2.356 1.00 90.06 375 TYR A C 1
ATOM 2990 O O . TYR A 1 375 ? -11.794 2.764 -2.981 1.00 90.06 375 TYR A O 1
ATOM 2998 N N . ILE A 1 376 ? -13.935 3.196 -2.477 1.00 87.50 376 ILE A N 1
ATOM 2999 C CA . ILE A 1 376 ? -14.477 2.205 -3.426 1.00 87.50 376 ILE A CA 1
ATOM 3000 C C . ILE A 1 376 ? -14.171 2.638 -4.858 1.00 87.50 376 ILE A C 1
ATOM 3002 O O . ILE A 1 376 ? -13.638 1.846 -5.632 1.00 87.50 376 ILE A O 1
ATOM 3006 N N . TYR A 1 377 ? -14.471 3.895 -5.188 1.00 88.12 377 TYR A N 1
ATOM 3007 C CA . TYR A 1 377 ? -14.176 4.464 -6.501 1.00 88.12 377 TYR A CA 1
ATOM 3008 C C . TYR A 1 377 ? -12.671 4.457 -6.789 1.00 88.12 377 TYR A C 1
ATOM 3010 O O . TYR A 1 377 ? -12.241 4.004 -7.847 1.00 88.12 377 TYR A O 1
ATOM 3018 N N . PHE A 1 378 ? -11.857 4.845 -5.808 1.00 88.88 378 PHE A N 1
ATOM 3019 C CA . PHE A 1 378 ? -10.400 4.797 -5.889 1.00 88.88 378 PHE A CA 1
ATOM 3020 C C . PHE A 1 378 ? -9.891 3.379 -6.184 1.00 88.88 378 PHE A C 1
ATOM 3022 O O . PHE A 1 378 ? -9.064 3.190 -7.071 1.00 88.88 378 PHE A O 1
ATOM 3029 N N . SER A 1 379 ? -10.437 2.367 -5.502 1.00 84.00 379 SER A N 1
ATOM 3030 C CA . SER A 1 379 ? -10.069 0.955 -5.696 1.00 84.00 379 SER A CA 1
ATOM 3031 C C . SER A 1 379 ? -10.494 0.395 -7.059 1.00 84.00 379 SER A C 1
ATOM 3033 O O . SER A 1 379 ? -9.931 -0.596 -7.516 1.00 84.00 379 SER A O 1
ATOM 3035 N N . GLN A 1 380 ? -11.473 1.022 -7.715 1.00 82.19 380 GLN A N 1
ATOM 3036 C CA . GLN A 1 380 ? -11.880 0.728 -9.092 1.00 82.19 380 GLN A CA 1
ATOM 3037 C C . GLN A 1 380 ? -11.098 1.546 -10.134 1.00 82.19 380 GLN A C 1
ATOM 3039 O O . GLN A 1 380 ? -11.403 1.472 -11.323 1.00 82.19 380 GLN A O 1
ATOM 3044 N N . ASN A 1 381 ? -10.103 2.334 -9.710 1.00 83.25 381 ASN A N 1
ATOM 3045 C CA . ASN A 1 381 ? -9.373 3.304 -10.536 1.00 83.25 381 ASN A CA 1
ATOM 3046 C C . ASN A 1 381 ? -10.263 4.423 -11.115 1.00 83.25 381 ASN A C 1
ATOM 3048 O O . ASN A 1 381 ? -9.886 5.123 -12.052 1.00 83.25 381 ASN A O 1
ATOM 3052 N N . GLN A 1 382 ? -11.445 4.626 -10.532 1.00 86.62 382 GLN A N 1
ATOM 3053 C CA . GLN A 1 382 ? -12.375 5.711 -10.837 1.00 86.62 382 GLN A CA 1
ATOM 3054 C C . GLN A 1 382 ? -12.002 6.945 -10.003 1.00 86.62 382 GLN A C 1
ATOM 3056 O O . GLN A 1 382 ? -12.721 7.380 -9.102 1.00 86.62 382 GLN A O 1
ATOM 3061 N N . TYR A 1 383 ? -10.803 7.474 -10.257 1.00 91.06 383 TYR A N 1
ATOM 3062 C CA . TYR A 1 383 ? -10.194 8.513 -9.424 1.00 91.06 383 TYR A CA 1
ATOM 3063 C C . TYR A 1 383 ? -10.963 9.841 -9.459 1.00 91.06 383 TYR A C 1
ATOM 3065 O O . TYR A 1 383 ? -10.985 10.552 -8.462 1.00 91.06 383 TYR A O 1
ATOM 3073 N N . GLU A 1 384 ? -11.612 10.185 -10.577 1.00 91.75 384 GLU A N 1
ATOM 3074 C CA . GLU A 1 384 ? -12.412 11.415 -10.678 1.00 91.75 384 GLU A CA 1
ATOM 3075 C C . GLU A 1 384 ? -13.611 11.375 -9.727 1.00 91.75 384 GLU A C 1
ATOM 3077 O O . GLU A 1 384 ? -13.827 12.308 -8.954 1.00 91.75 384 GLU A O 1
ATOM 3082 N N . GLN A 1 385 ? -14.335 10.255 -9.707 1.00 91.62 385 GLN A N 1
ATOM 3083 C CA . GLN A 1 385 ? -15.438 10.026 -8.779 1.00 91.62 385 GLN A CA 1
ATOM 3084 C C . GLN A 1 385 ? -14.939 10.001 -7.330 1.00 91.62 385 GLN A C 1
ATOM 3086 O O . GLN A 1 385 ? -15.563 10.605 -6.458 1.00 91.62 385 GLN A O 1
ATOM 3091 N N . ALA A 1 386 ? -13.795 9.360 -7.064 1.00 94.81 386 ALA A N 1
ATOM 3092 C CA . ALA A 1 386 ? -13.193 9.346 -5.732 1.00 94.81 386 ALA A CA 1
ATOM 3093 C C . ALA A 1 386 ? -12.899 10.767 -5.220 1.00 94.81 386 ALA A C 1
ATOM 3095 O O . ALA A 1 386 ? -13.258 11.101 -4.090 1.00 94.81 386 ALA A O 1
ATOM 3096 N N . ILE A 1 387 ? -12.316 11.624 -6.066 1.00 96.50 387 ILE A N 1
ATOM 3097 C CA . ILE A 1 387 ? -12.004 13.020 -5.730 1.00 96.50 387 ILE A CA 1
ATOM 3098 C C . ILE A 1 387 ? -13.271 13.802 -5.367 1.00 96.50 387 ILE A C 1
ATOM 3100 O O . ILE A 1 387 ? -13.239 14.547 -4.390 1.00 96.50 387 ILE A O 1
ATOM 3104 N N . VAL A 1 388 ? -14.389 13.609 -6.076 1.00 96.69 388 VAL A N 1
ATOM 3105 C CA . VAL A 1 388 ? -15.665 14.283 -5.757 1.00 96.69 388 VAL A CA 1
ATOM 3106 C C . VAL A 1 388 ? -16.113 13.972 -4.326 1.00 96.69 388 VAL A C 1
ATOM 3108 O O . VAL A 1 388 ? -16.420 14.886 -3.559 1.00 96.69 388 VAL A O 1
ATOM 3111 N N . PHE A 1 389 ? -16.106 12.699 -3.927 1.00 95.19 389 PHE A N 1
ATOM 3112 C CA . PHE A 1 389 ? -16.501 12.305 -2.571 1.00 95.19 389 PHE A CA 1
ATOM 3113 C C . PHE A 1 389 ? -15.477 12.738 -1.511 1.00 95.19 389 PHE A C 1
ATOM 3115 O O . PHE A 1 389 ? -15.869 13.193 -0.434 1.00 95.19 389 PHE A O 1
ATOM 3122 N N . TYR A 1 390 ? -14.174 12.679 -1.808 1.00 97.12 390 TYR A N 1
ATOM 3123 C CA . TYR A 1 390 ? -13.153 13.215 -0.904 1.00 97.12 390 TYR A CA 1
ATOM 3124 C C . TYR A 1 390 ? -13.284 14.732 -0.708 1.00 97.12 390 TYR A C 1
ATOM 3126 O O . TYR A 1 390 ? -13.078 15.214 0.402 1.00 97.12 390 TYR A O 1
ATOM 3134 N N . GLN A 1 391 ? -13.666 15.491 -1.738 1.00 97.19 391 GLN A N 1
ATOM 3135 C CA . GLN A 1 391 ? -13.918 16.931 -1.622 1.00 97.19 391 GLN A CA 1
ATOM 3136 C C . GLN A 1 391 ? -15.142 17.245 -0.753 1.00 97.19 391 GLN A C 1
ATOM 3138 O O . GLN A 1 391 ? -15.103 18.206 0.014 1.00 97.19 391 GLN A O 1
ATOM 3143 N N . GLN A 1 392 ? -16.199 16.429 -0.822 1.00 96.00 392 GLN A N 1
ATOM 3144 C CA . GLN A 1 392 ? -17.352 16.562 0.077 1.00 96.00 392 GLN A CA 1
ATOM 3145 C C . GLN A 1 392 ? -16.941 16.333 1.538 1.00 96.00 392 GLN A C 1
ATOM 3147 O O . GLN A 1 392 ? -17.248 17.156 2.397 1.00 96.00 392 GLN A O 1
ATOM 3152 N N . GLY A 1 393 ? -16.173 15.271 1.816 1.00 95.75 393 GLY A N 1
ATOM 3153 C CA . GLY A 1 393 ? -15.636 15.017 3.157 1.00 95.75 393 GLY A CA 1
ATOM 3154 C C . GLY A 1 393 ? -14.702 16.132 3.641 1.00 95.75 393 GLY A C 1
ATOM 3155 O O . GLY A 1 393 ? -14.815 16.588 4.778 1.00 95.75 393 GLY A O 1
ATOM 3156 N N . LEU A 1 394 ? -13.849 16.657 2.754 1.00 96.75 394 LEU A N 1
ATOM 3157 C CA . LEU A 1 394 ? -12.979 17.796 3.045 1.00 96.75 394 LEU A CA 1
ATOM 3158 C C . LEU A 1 394 ? -13.778 19.040 3.465 1.00 96.75 394 LEU A C 1
ATOM 3160 O O . LEU A 1 394 ? -13.398 19.709 4.424 1.00 96.75 394 LEU A O 1
ATOM 3164 N N . ALA A 1 395 ? -14.883 19.346 2.777 1.00 96.62 395 ALA A N 1
ATOM 3165 C CA . ALA A 1 395 ? -15.741 20.479 3.122 1.00 96.62 395 ALA A CA 1
ATOM 3166 C C . ALA A 1 395 ? -16.309 20.349 4.544 1.00 96.62 395 ALA A C 1
ATOM 3168 O O . ALA A 1 395 ? -16.231 21.305 5.314 1.00 96.62 395 ALA A O 1
ATOM 3169 N N . ILE A 1 396 ? -16.772 19.151 4.917 1.00 94.25 396 ILE A N 1
ATOM 3170 C CA . ILE A 1 396 ? -17.276 18.868 6.267 1.00 94.25 396 ILE A CA 1
ATOM 3171 C C . ILE A 1 396 ? -16.171 19.045 7.310 1.00 94.25 396 ILE A C 1
ATOM 3173 O O . ILE A 1 396 ? -16.368 19.739 8.300 1.00 94.25 396 ILE A O 1
ATOM 3177 N N . THR A 1 397 ? -14.983 18.475 7.085 1.00 93.62 397 THR A N 1
ATOM 3178 C CA . THR A 1 397 ? -13.881 18.577 8.064 1.00 93.62 397 THR A CA 1
ATOM 3179 C C . THR A 1 397 ? -13.402 20.012 8.282 1.00 93.62 397 THR A C 1
ATOM 3181 O O . THR A 1 397 ? -12.982 20.361 9.382 1.00 93.62 397 THR A O 1
ATOM 3184 N N . ARG A 1 398 ? -13.516 20.873 7.263 1.00 93.88 398 ARG A N 1
ATOM 3185 C CA . ARG A 1 398 ? -13.254 22.313 7.390 1.00 93.88 398 ARG A CA 1
ATOM 3186 C C . ARG A 1 398 ? -14.331 23.030 8.191 1.00 93.88 398 ARG A C 1
ATOM 3188 O O . ARG A 1 398 ? -13.992 23.870 9.019 1.00 93.88 398 ARG A O 1
ATOM 3195 N N . GLU A 1 399 ? -15.598 22.692 7.963 1.00 93.19 399 GLU A N 1
ATOM 3196 C CA . GLU A 1 399 ? -16.727 23.217 8.737 1.00 93.19 399 GLU A CA 1
ATOM 3197 C C . GLU A 1 399 ? -16.593 22.853 10.222 1.00 93.19 399 GLU A C 1
ATOM 3199 O O . GLU A 1 399 ? -16.737 23.714 11.087 1.00 93.19 399 GLU A O 1
ATOM 3204 N N . THR A 1 400 ? -16.230 21.603 10.520 1.00 91.12 400 THR A N 1
ATOM 3205 C CA . THR A 1 400 ? -16.035 21.115 11.893 1.00 91.12 400 THR A CA 1
ATOM 3206 C C . THR A 1 400 ? -14.668 21.462 12.485 1.00 91.12 400 THR A C 1
ATOM 3208 O O . THR A 1 400 ? -14.400 21.096 13.626 1.00 91.12 400 THR A O 1
ATOM 3211 N N . GLN A 1 401 ? -13.792 22.130 11.726 1.00 92.25 401 GLN A N 1
ATOM 3212 C CA . GLN A 1 401 ? -12.412 22.454 12.113 1.00 92.25 401 GLN A CA 1
ATOM 3213 C C . GLN A 1 401 ? -11.580 21.225 12.555 1.00 92.25 401 GLN A C 1
ATOM 3215 O O . GLN A 1 401 ? -10.652 21.343 13.357 1.00 92.25 401 GLN A O 1
ATOM 3220 N N . ASP A 1 402 ? -11.874 20.039 12.007 1.00 91.75 402 ASP A N 1
ATOM 3221 C CA . ASP A 1 402 ? -11.130 18.797 12.263 1.00 91.75 402 ASP A CA 1
ATOM 3222 C C . ASP A 1 402 ? -9.850 18.780 11.413 1.00 91.75 402 ASP A C 1
ATOM 3224 O O . ASP A 1 402 ? -9.802 18.237 10.306 1.00 91.75 402 ASP A O 1
ATOM 3228 N N . LYS A 1 403 ? -8.798 19.427 11.930 1.00 93.88 403 LYS A N 1
ATOM 3229 C CA . LYS A 1 403 ? -7.491 19.543 11.265 1.00 93.88 403 LYS A CA 1
ATOM 3230 C C . LYS A 1 403 ? -6.848 18.191 10.913 1.00 93.88 403 LYS A C 1
ATOM 3232 O O . LYS A 1 403 ? -6.362 18.065 9.783 1.00 93.88 403 LYS A O 1
ATOM 3237 N N . PRO A 1 404 ? -6.831 17.176 11.803 1.00 93.25 404 PRO A N 1
ATOM 3238 C CA . PRO A 1 404 ? -6.341 15.847 11.448 1.00 93.25 404 PRO A CA 1
ATOM 3239 C C . PRO A 1 404 ? -7.037 15.265 10.213 1.00 93.25 404 PRO A C 1
ATOM 3241 O O . PRO A 1 404 ? -6.353 14.898 9.249 1.00 93.25 404 PRO A O 1
ATOM 3244 N N . GLN A 1 405 ? -8.376 15.233 10.189 1.00 92.25 405 GLN A N 1
ATOM 3245 C CA . GLN A 1 405 ? -9.102 14.695 9.038 1.00 92.25 405 GLN A CA 1
ATOM 3246 C C . GLN A 1 405 ? -8.969 15.572 7.791 1.00 92.25 405 GLN A C 1
ATOM 3248 O O . GLN A 1 405 ? -8.798 15.019 6.703 1.00 92.25 405 GLN A O 1
ATOM 3253 N N . GLU A 1 406 ? -8.961 16.904 7.926 1.00 96.00 406 GLU A N 1
ATOM 3254 C CA . GLU A 1 406 ? -8.723 17.829 6.807 1.00 96.00 406 GLU A CA 1
ATOM 3255 C C . GLU A 1 406 ? -7.429 17.447 6.070 1.00 96.00 406 GLU A C 1
ATOM 3257 O O . GLU A 1 406 ? -7.413 17.274 4.846 1.00 96.00 406 GLU A O 1
ATOM 3262 N N . SER A 1 407 ? -6.345 17.230 6.822 1.00 96.81 407 SER A N 1
ATOM 3263 C CA . SER A 1 407 ? -5.054 16.843 6.250 1.00 96.81 407 SER A CA 1
ATOM 3264 C C . SER A 1 407 ? -5.087 15.481 5.547 1.00 96.81 407 SER A C 1
ATOM 3266 O O . SER A 1 407 ? -4.410 15.297 4.529 1.00 96.81 407 SER A O 1
ATOM 3268 N N . ASN A 1 408 ? -5.887 14.537 6.051 1.00 95.69 408 ASN A N 1
ATOM 3269 C CA . ASN A 1 408 ? -6.045 13.207 5.470 1.00 95.69 408 ASN A CA 1
ATOM 3270 C C . ASN A 1 408 ? -6.814 13.264 4.150 1.00 95.69 408 ASN A C 1
ATOM 3272 O O . ASN A 1 408 ? -6.357 12.685 3.167 1.00 95.69 408 ASN A O 1
ATOM 3276 N N . PHE A 1 409 ? -7.917 14.015 4.082 1.00 97.19 409 PHE A N 1
ATOM 3277 C CA . PHE A 1 409 ? -8.641 14.217 2.825 1.00 97.19 409 PHE A CA 1
ATOM 3278 C C . PHE A 1 409 ? -7.766 14.888 1.768 1.00 97.19 409 PHE A C 1
ATOM 3280 O O . PHE A 1 409 ? -7.734 14.429 0.630 1.00 97.19 409 PHE A O 1
ATOM 3287 N N . LEU A 1 410 ? -6.998 15.920 2.135 1.00 98.00 410 LEU A N 1
ATOM 3288 C CA . LEU A 1 410 ? -6.050 16.552 1.213 1.00 98.00 410 LEU A CA 1
ATOM 3289 C C . LEU A 1 410 ? -5.016 15.545 0.680 1.00 98.00 410 LEU A C 1
ATOM 3291 O O . LEU A 1 410 ? -4.741 15.528 -0.518 1.00 98.00 410 LEU A O 1
ATOM 3295 N N . SER A 1 411 ? -4.488 14.668 1.539 1.00 97.31 411 SER A N 1
ATOM 3296 C CA . SER A 1 411 ? -3.537 13.626 1.129 1.00 97.31 411 SER A CA 1
ATOM 3297 C C . SER A 1 411 ? -4.163 12.584 0.192 1.00 97.31 411 SER A C 1
ATOM 3299 O O . SER A 1 411 ? -3.548 12.207 -0.809 1.00 97.31 411 SER A O 1
ATOM 3301 N N . LEU A 1 412 ? -5.403 12.163 0.457 1.00 97.25 412 LEU A N 1
ATOM 3302 C CA . LEU A 1 412 ? -6.149 11.221 -0.387 1.00 97.25 412 LEU A CA 1
ATOM 3303 C C . LEU A 1 412 ? -6.486 11.819 -1.761 1.00 97.25 412 LEU A C 1
ATOM 3305 O O . LEU A 1 412 ? -6.349 11.142 -2.782 1.00 97.25 412 LEU A O 1
ATOM 3309 N N . ILE A 1 413 ? -6.856 13.102 -1.808 1.00 97.69 413 ILE A N 1
ATOM 3310 C CA . ILE A 1 413 ? -7.079 13.838 -3.062 1.00 97.69 413 ILE A CA 1
ATOM 3311 C C . ILE A 1 413 ? -5.770 13.955 -3.846 1.00 97.69 413 ILE A C 1
ATOM 3313 O O . ILE A 1 413 ? -5.746 13.643 -5.035 1.00 97.69 413 ILE A O 1
ATOM 3317 N N . GLY A 1 414 ? -4.671 14.337 -3.186 1.00 96.69 414 GLY A N 1
ATOM 3318 C CA . GLY A 1 414 ? -3.358 14.431 -3.825 1.00 96.69 414 GLY A CA 1
ATOM 3319 C C . GLY A 1 414 ? -2.887 13.092 -4.399 1.00 96.69 414 GLY A C 1
ATOM 3320 O O . GLY A 1 414 ? -2.470 13.024 -5.552 1.00 96.69 414 GLY A O 1
ATOM 3321 N N . SER A 1 415 ? -3.061 12.004 -3.647 1.00 94.31 415 SER A N 1
ATOM 3322 C CA . SER A 1 415 ? -2.756 10.642 -4.112 1.00 94.31 415 SER A CA 1
ATOM 3323 C C . SER A 1 415 ? -3.618 10.232 -5.312 1.00 94.31 415 SER A C 1
ATOM 3325 O O . SER A 1 415 ? -3.129 9.597 -6.242 1.00 94.31 415 SER A O 1
ATOM 3327 N N . SER A 1 416 ? -4.894 10.629 -5.324 1.00 94.50 416 SER A N 1
ATOM 3328 C CA . SER A 1 416 ? -5.805 10.368 -6.446 1.00 94.50 416 SER A CA 1
ATOM 3329 C C . SER A 1 416 ? -5.390 11.130 -7.708 1.00 94.50 416 SER A C 1
ATOM 3331 O O . SER A 1 416 ? -5.441 10.566 -8.797 1.00 94.50 416 SER A O 1
ATOM 3333 N N . TYR A 1 417 ? -4.935 12.382 -7.581 1.00 94.88 417 TYR A N 1
ATOM 3334 C CA . TYR A 1 417 ? -4.385 13.138 -8.710 1.00 94.88 417 TYR A CA 1
ATOM 3335 C C . TYR A 1 417 ? -3.080 12.541 -9.235 1.00 94.88 417 TYR A C 1
ATOM 3337 O O . TYR A 1 417 ? -2.914 12.436 -10.450 1.00 94.88 417 TYR A O 1
ATOM 3345 N N . TYR A 1 418 ? -2.192 12.086 -8.349 1.00 92.12 418 TYR A N 1
ATOM 3346 C CA . TYR A 1 418 ? -0.946 11.438 -8.759 1.00 92.12 418 TYR A CA 1
ATOM 3347 C C . TYR A 1 418 ? -1.217 10.195 -9.616 1.00 92.12 418 TYR A C 1
ATOM 3349 O O . TYR A 1 418 ? -0.642 10.039 -10.689 1.00 92.12 418 TYR A O 1
ATOM 3357 N N . LEU A 1 419 ? -2.180 9.357 -9.219 1.00 88.38 419 LEU A N 1
ATOM 3358 C CA . LEU A 1 419 ? -2.568 8.181 -10.007 1.00 88.38 419 LEU A CA 1
ATOM 3359 C C . LEU A 1 419 ? -3.270 8.518 -11.336 1.00 88.38 419 LEU A C 1
ATOM 3361 O O . LEU A 1 419 ? -3.301 7.679 -12.233 1.00 88.38 419 LEU A O 1
ATOM 3365 N N . GLN A 1 420 ? -3.791 9.739 -11.502 1.00 87.88 420 GLN A N 1
ATOM 3366 C CA . GLN A 1 420 ? -4.256 10.250 -12.799 1.00 87.88 420 GLN A CA 1
ATOM 3367 C C . GLN A 1 420 ? -3.115 10.785 -13.688 1.00 87.88 420 GLN A C 1
ATOM 3369 O O . GLN A 1 420 ? -3.386 11.218 -14.808 1.00 87.88 420 GLN A O 1
ATOM 3374 N N . GLY A 1 421 ? -1.867 10.809 -13.206 1.00 85.50 421 GLY A N 1
ATOM 3375 C CA . GLY A 1 421 ? -0.737 11.462 -13.880 1.00 85.50 421 GLY A CA 1
ATOM 3376 C C . GLY A 1 421 ? -0.782 12.994 -13.812 1.00 85.50 421 GLY A C 1
ATOM 3377 O O . GLY A 1 421 ? -0.187 13.672 -14.647 1.00 85.50 421 GLY A O 1
ATOM 3378 N N . LYS A 1 422 ? -1.532 13.550 -12.852 1.00 90.06 422 LYS A N 1
ATOM 3379 C CA . LYS A 1 422 ? -1.703 14.992 -12.620 1.00 90.06 422 LYS A CA 1
ATOM 3380 C C . LYS A 1 422 ? -0.795 15.453 -11.474 1.00 90.06 422 LYS A C 1
ATOM 3382 O O . LYS A 1 422 ? -1.266 15.805 -10.391 1.00 90.06 422 LYS A O 1
ATOM 3387 N N . ASP A 1 423 ? 0.515 15.401 -11.714 1.00 89.50 423 ASP A N 1
ATOM 3388 C CA . ASP A 1 423 ? 1.557 15.609 -10.695 1.00 89.50 423 ASP A CA 1
ATOM 3389 C C . ASP A 1 423 ? 1.485 16.990 -10.028 1.00 89.50 423 ASP A C 1
ATOM 3391 O O . ASP A 1 423 ? 1.620 17.094 -8.810 1.00 89.50 423 ASP A O 1
ATOM 3395 N N . GLU A 1 424 ? 1.219 18.053 -10.793 1.00 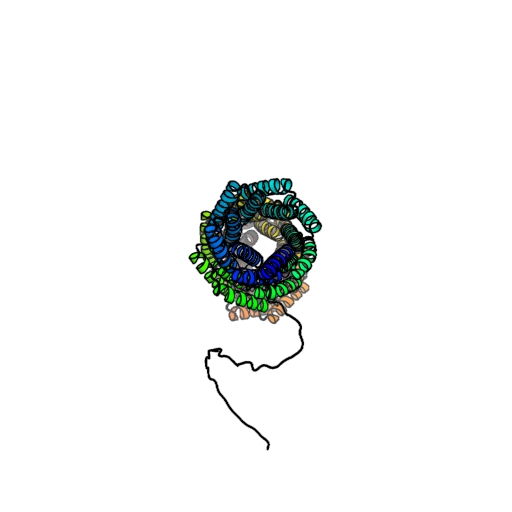91.19 424 GLU A N 1
ATOM 3396 C CA . GLU A 1 424 ? 1.134 19.420 -10.259 1.00 91.19 424 GLU A CA 1
ATOM 3397 C C . GLU A 1 424 ? -0.000 19.558 -9.234 1.00 91.19 424 GLU A C 1
ATOM 3399 O O . GLU A 1 424 ? 0.218 20.046 -8.122 1.00 91.19 424 GLU A O 1
ATOM 3404 N N . GLN A 1 425 ? -1.197 19.056 -9.564 1.00 94.94 425 GLN A N 1
ATOM 3405 C CA . GLN A 1 425 ? -2.322 19.032 -8.629 1.00 94.94 425 GLN A CA 1
ATOM 3406 C C . GLN A 1 425 ? -2.020 18.134 -7.424 1.00 94.94 425 GLN A C 1
ATOM 3408 O O . GLN A 1 425 ? -2.340 18.491 -6.289 1.00 94.94 425 GLN A O 1
ATOM 3413 N N . ALA A 1 426 ? -1.388 16.977 -7.638 1.00 96.06 426 ALA A N 1
ATOM 3414 C CA . ALA A 1 426 ? -1.017 16.079 -6.550 1.00 96.06 426 ALA A CA 1
ATOM 3415 C C . ALA A 1 426 ? -0.110 16.774 -5.524 1.00 96.06 426 ALA A C 1
ATOM 3417 O O . ALA A 1 426 ? -0.389 16.738 -4.321 1.00 96.06 426 ALA A O 1
ATOM 3418 N N . ILE A 1 427 ? 0.931 17.455 -6.010 1.00 95.50 427 ILE A N 1
ATOM 3419 C CA . ILE A 1 427 ? 1.878 18.221 -5.197 1.00 95.50 427 ILE A CA 1
ATOM 3420 C C . ILE A 1 427 ? 1.156 19.333 -4.434 1.00 95.50 427 ILE A C 1
ATOM 3422 O O . ILE A 1 427 ? 1.364 19.461 -3.228 1.00 95.50 427 ILE A O 1
ATOM 3426 N N . GLU A 1 428 ? 0.274 20.097 -5.084 1.00 97.06 428 GLU A N 1
ATOM 3427 C CA . GLU A 1 428 ? -0.475 21.183 -4.437 1.00 97.06 428 GLU A CA 1
ATOM 3428 C C . GLU A 1 428 ? -1.268 20.682 -3.216 1.00 97.06 428 GLU A C 1
ATOM 3430 O O . GLU A 1 428 ? -1.184 21.243 -2.117 1.00 97.06 428 GLU A O 1
ATOM 3435 N N . PHE A 1 429 ? -2.033 19.600 -3.385 1.00 97.94 429 PHE A N 1
ATOM 3436 C CA . PHE A 1 429 ? -2.850 19.034 -2.311 1.00 97.94 429 PHE A CA 1
ATOM 3437 C C . PHE A 1 429 ? -2.002 18.400 -1.200 1.00 97.94 429 PHE A C 1
ATOM 3439 O O . PHE A 1 429 ? -2.301 18.583 -0.015 1.00 97.94 429 PHE A O 1
ATOM 3446 N N . LEU A 1 430 ? -0.916 17.707 -1.550 1.00 97.75 430 LEU A N 1
ATOM 3447 C CA . LEU A 1 430 ? -0.012 17.103 -0.570 1.00 97.75 430 LEU A CA 1
ATOM 3448 C C . LEU A 1 430 ? 0.782 18.153 0.219 1.00 97.75 430 LEU A C 1
ATOM 3450 O O . LEU A 1 430 ? 0.973 17.979 1.421 1.00 97.75 430 LEU A O 1
ATOM 3454 N N . GLN A 1 431 ? 1.179 19.272 -0.390 1.00 97.81 431 GLN A N 1
ATOM 3455 C CA . GLN A 1 431 ? 1.807 20.385 0.330 1.00 97.81 431 GLN A CA 1
ATOM 3456 C C . GLN A 1 431 ? 0.849 21.016 1.349 1.00 97.81 431 GLN A C 1
ATOM 3458 O O . GLN A 1 431 ? 1.244 21.259 2.491 1.00 97.81 431 GLN A O 1
ATOM 3463 N N . LYS A 1 432 ? -0.427 21.217 0.981 1.00 98.19 432 LYS A N 1
ATOM 3464 C CA . LYS A 1 432 ? -1.462 21.681 1.925 1.00 98.19 432 LYS A CA 1
ATOM 3465 C C . LYS A 1 432 ? -1.654 20.691 3.077 1.00 98.19 432 LYS A C 1
ATOM 3467 O O . LYS A 1 432 ? -1.725 21.105 4.231 1.00 98.19 432 LYS A O 1
ATOM 3472 N N . SER A 1 433 ? -1.682 19.390 2.778 1.00 98.12 433 SER A N 1
ATOM 3473 C CA . SER A 1 433 ? -1.738 18.331 3.795 1.00 98.12 433 SER A CA 1
ATOM 3474 C C . SER A 1 433 ? -0.537 18.390 4.748 1.00 98.12 433 SER A C 1
ATOM 3476 O O . SER A 1 433 ? -0.718 18.398 5.966 1.00 98.12 433 SER A O 1
ATOM 3478 N N . LEU A 1 434 ? 0.685 18.504 4.214 1.00 98.00 434 LEU A N 1
ATOM 3479 C CA . LEU A 1 434 ? 1.917 18.579 5.005 1.00 98.00 434 LEU A CA 1
ATOM 3480 C C . LEU A 1 434 ? 1.940 19.807 5.924 1.00 98.00 434 LEU A C 1
ATOM 3482 O O . LEU A 1 434 ? 2.352 19.694 7.077 1.00 98.00 434 LEU A O 1
ATOM 3486 N N . ALA A 1 435 ? 1.476 20.964 5.441 1.00 98.06 435 ALA A N 1
ATOM 3487 C CA . ALA A 1 435 ? 1.397 22.186 6.238 1.00 98.06 435 ALA A CA 1
ATOM 3488 C C . ALA A 1 435 ? 0.507 22.004 7.479 1.00 98.06 435 ALA A C 1
ATOM 3490 O O . ALA A 1 435 ? 0.939 22.314 8.589 1.00 98.06 435 ALA A O 1
ATOM 3491 N N . ILE A 1 436 ? -0.683 21.414 7.313 1.00 97.81 436 ILE A N 1
ATOM 3492 C CA . ILE A 1 436 ? -1.588 21.124 8.437 1.00 97.81 436 ILE A CA 1
ATOM 3493 C C . ILE A 1 436 ? -0.970 20.083 9.374 1.00 97.81 436 ILE A C 1
ATOM 3495 O O . ILE A 1 436 ? -0.969 20.272 10.586 1.00 97.81 436 ILE A O 1
ATOM 3499 N N . ARG A 1 437 ? -0.391 19.002 8.835 1.00 97.69 437 ARG A N 1
ATOM 3500 C CA . ARG A 1 437 ? 0.251 17.948 9.644 1.00 97.69 437 ARG A CA 1
ATOM 3501 C C . ARG A 1 437 ? 1.402 18.503 10.494 1.00 97.69 437 ARG A C 1
ATOM 3503 O O . ARG A 1 437 ? 1.587 18.056 11.628 1.00 97.69 437 ARG A O 1
ATOM 3510 N N . ARG A 1 438 ? 2.139 19.504 9.990 1.00 96.75 438 ARG A N 1
ATOM 3511 C CA . ARG A 1 438 ? 3.153 20.269 10.744 1.00 96.75 438 ARG A CA 1
ATOM 3512 C C . ARG A 1 438 ? 2.536 21.138 11.838 1.00 96.75 438 ARG A C 1
ATOM 3514 O O . ARG A 1 438 ? 3.026 21.103 12.964 1.00 96.75 438 ARG A O 1
ATOM 3521 N N . GLU A 1 439 ? 1.458 21.860 11.533 1.00 96.81 439 GLU A N 1
ATOM 3522 C CA . GLU A 1 439 ? 0.716 22.694 12.493 1.00 96.81 439 GLU A CA 1
ATOM 3523 C C . GLU A 1 439 ? 0.247 21.876 13.707 1.00 96.81 439 GLU A C 1
ATOM 3525 O O . GLU A 1 439 ? 0.528 22.241 14.850 1.00 96.81 439 GLU A O 1
ATOM 3530 N N . ILE A 1 440 ? -0.377 20.718 13.466 1.00 95.94 440 ILE A N 1
ATOM 3531 C CA . ILE A 1 440 ? -0.881 19.827 14.526 1.00 95.94 440 ILE A CA 1
ATOM 3532 C C . ILE A 1 440 ? 0.200 18.921 15.138 1.00 95.94 440 ILE A C 1
ATOM 3534 O O . ILE A 1 440 ? -0.092 18.141 16.041 1.00 95.94 440 ILE A O 1
ATOM 3538 N N . LYS A 1 441 ? 1.449 19.009 14.659 1.00 96.00 441 LYS A N 1
ATOM 3539 C CA . LYS A 1 441 ? 2.598 18.197 15.104 1.00 96.00 441 LYS A CA 1
ATOM 3540 C C . LYS A 1 441 ? 2.380 16.677 14.992 1.00 96.00 441 LYS A C 1
ATOM 3542 O O . LYS A 1 441 ? 2.970 15.909 15.753 1.00 96.00 441 LYS A O 1
ATOM 3547 N N . ASP A 1 442 ? 1.592 16.232 14.012 1.00 94.44 442 ASP A N 1
ATOM 3548 C CA . ASP A 1 442 ? 1.372 14.809 13.721 1.00 94.44 442 ASP A CA 1
ATOM 3549 C C . ASP A 1 442 ? 2.563 14.230 12.943 1.00 94.44 442 ASP A C 1
ATOM 3551 O O . ASP A 1 442 ? 2.579 14.179 11.713 1.00 94.44 442 ASP A O 1
ATOM 3555 N N . LYS A 1 443 ? 3.603 13.832 13.681 1.00 95.69 443 LYS A N 1
ATOM 3556 C CA . LYS A 1 443 ? 4.845 13.282 13.120 1.00 95.69 443 LYS A CA 1
ATOM 3557 C C . LYS A 1 443 ? 4.616 12.053 12.219 1.00 95.69 443 LYS A C 1
ATOM 3559 O O . LYS A 1 443 ? 5.168 12.038 11.119 1.00 95.69 443 LYS A O 1
ATOM 3564 N N . PRO A 1 444 ? 3.829 11.029 12.610 1.00 95.56 444 PRO A N 1
ATOM 3565 C CA . PRO A 1 444 ? 3.532 9.903 11.722 1.00 95.56 444 PRO A CA 1
ATOM 3566 C C . PRO A 1 444 ? 2.917 10.325 10.386 1.00 95.56 444 PRO A C 1
ATOM 3568 O O . PRO A 1 444 ? 3.403 9.907 9.336 1.00 95.56 444 PRO A O 1
ATOM 3571 N N . ALA A 1 445 ? 1.907 11.196 10.406 1.00 94.00 445 ALA A N 1
ATOM 3572 C CA . ALA A 1 445 ? 1.264 11.645 9.179 1.00 94.00 445 ALA A CA 1
ATOM 3573 C C . ALA A 1 445 ? 2.201 12.533 8.335 1.00 94.00 445 ALA A C 1
ATOM 3575 O O . ALA A 1 445 ? 2.216 12.438 7.106 1.00 94.00 445 ALA A O 1
ATOM 3576 N N . GLN A 1 446 ? 3.023 13.384 8.963 1.00 96.81 446 GLN A N 1
ATOM 3577 C CA . GLN A 1 446 ? 4.051 14.163 8.254 1.00 96.81 446 GLN A CA 1
ATOM 3578 C C . GLN A 1 446 ? 4.994 13.249 7.464 1.00 96.81 446 GLN A C 1
ATOM 3580 O O . GLN A 1 446 ? 5.230 13.499 6.283 1.00 96.81 446 GLN A O 1
ATOM 3585 N N . LEU A 1 447 ? 5.484 12.173 8.092 1.00 97.94 447 LEU A N 1
ATOM 3586 C CA . LEU A 1 447 ? 6.376 11.206 7.453 1.00 97.94 447 LEU A CA 1
ATOM 3587 C C . LEU A 1 447 ? 5.750 10.607 6.189 1.00 97.94 447 LEU A C 1
ATOM 3589 O O . LEU A 1 447 ? 6.396 10.575 5.145 1.00 97.94 447 LEU A O 1
ATOM 3593 N N . GLU A 1 448 ? 4.492 10.171 6.264 1.00 96.19 448 GLU A N 1
ATOM 3594 C CA . GLU A 1 448 ? 3.779 9.616 5.110 1.00 96.19 448 GLU A CA 1
ATOM 3595 C C . GLU A 1 448 ? 3.711 10.619 3.949 1.00 96.19 448 GLU A C 1
ATOM 3597 O O . GLU A 1 448 ? 4.061 10.278 2.818 1.00 96.19 448 GLU A O 1
ATOM 3602 N N . THR A 1 449 ? 3.341 11.878 4.220 1.00 97.19 449 THR A N 1
ATOM 3603 C CA . THR A 1 449 ? 3.254 12.911 3.174 1.00 97.19 449 THR A CA 1
ATOM 3604 C C . THR A 1 449 ? 4.617 13.249 2.576 1.00 97.19 449 THR A C 1
ATOM 3606 O O . THR A 1 449 ? 4.708 13.454 1.368 1.00 97.19 449 THR A O 1
ATOM 3609 N N . LEU A 1 450 ? 5.678 13.300 3.389 1.00 98.19 450 LEU A N 1
ATOM 3610 C CA . LEU A 1 450 ? 7.040 13.578 2.919 1.00 98.19 450 LEU A CA 1
ATOM 3611 C C . LEU A 1 450 ? 7.553 12.478 1.980 1.00 98.19 450 LEU A C 1
ATOM 3613 O O . LEU A 1 450 ? 8.158 12.780 0.949 1.00 98.19 450 LEU A O 1
ATOM 3617 N N . ILE A 1 451 ? 7.284 11.207 2.300 1.00 97.56 451 ILE A N 1
ATOM 3618 C CA . ILE A 1 451 ? 7.635 10.078 1.426 1.00 97.56 451 ILE A CA 1
ATOM 3619 C C . ILE A 1 451 ? 6.872 10.163 0.101 1.00 97.56 451 ILE A C 1
ATOM 3621 O O . ILE A 1 451 ? 7.492 10.041 -0.954 1.00 97.56 451 ILE A O 1
ATOM 3625 N N . LEU A 1 452 ? 5.561 10.436 0.132 1.00 96.00 452 LEU A N 1
ATOM 3626 C CA . LEU A 1 452 ? 4.776 10.622 -1.093 1.00 96.00 452 LEU A CA 1
ATOM 3627 C C . LEU A 1 452 ? 5.307 11.785 -1.941 1.00 96.00 452 LEU A C 1
ATOM 3629 O O . LEU A 1 452 ? 5.594 11.593 -3.118 1.00 96.00 452 LEU A O 1
ATOM 3633 N N . LEU A 1 453 ? 5.491 12.971 -1.353 1.00 97.69 453 LEU A N 1
ATOM 3634 C CA . LEU A 1 453 ? 5.989 14.144 -2.077 1.00 97.69 453 LEU A CA 1
ATOM 3635 C C . LEU A 1 453 ? 7.376 13.908 -2.680 1.00 97.69 453 LEU A C 1
ATOM 3637 O O . LEU A 1 453 ? 7.584 14.216 -3.850 1.00 97.69 453 LEU A O 1
ATOM 3641 N N . SER A 1 454 ? 8.319 13.350 -1.914 1.00 96.94 454 SER A N 1
ATOM 3642 C CA . SER A 1 454 ? 9.668 13.063 -2.424 1.00 96.94 454 SER A CA 1
ATOM 3643 C C . SER A 1 454 ? 9.657 12.038 -3.563 1.00 96.94 454 SER A C 1
ATOM 3645 O O . SER A 1 454 ? 10.421 12.191 -4.514 1.00 96.94 454 SER A O 1
ATOM 3647 N N . GLY A 1 455 ? 8.757 11.052 -3.523 1.00 95.31 455 GLY A N 1
ATOM 3648 C CA . GLY A 1 455 ? 8.562 10.103 -4.620 1.00 95.31 455 GLY A CA 1
ATOM 3649 C C . GLY A 1 455 ? 8.014 10.767 -5.884 1.00 95.31 455 GLY A C 1
ATOM 3650 O O . GLY A 1 455 ? 8.572 10.572 -6.964 1.00 95.31 455 GLY A O 1
ATOM 3651 N N . ILE A 1 456 ? 6.983 11.611 -5.745 1.00 95.06 456 ILE A N 1
ATOM 3652 C CA . ILE A 1 456 ? 6.393 12.351 -6.874 1.00 95.06 456 ILE A CA 1
ATOM 3653 C C . ILE A 1 456 ? 7.443 13.276 -7.493 1.00 95.06 456 ILE A C 1
ATOM 3655 O O . ILE A 1 456 ? 7.708 13.170 -8.686 1.00 95.06 456 ILE A O 1
ATOM 3659 N N . TYR A 1 457 ? 8.131 14.091 -6.687 1.00 96.19 457 TYR A N 1
ATOM 3660 C CA . TYR A 1 457 ? 9.196 14.965 -7.182 1.00 96.19 457 TYR A CA 1
ATOM 3661 C C . TYR A 1 457 ? 10.322 14.197 -7.879 1.00 96.19 457 TYR A C 1
ATOM 3663 O O . TYR A 1 457 ? 10.798 14.638 -8.923 1.00 96.19 457 TYR A O 1
ATOM 3671 N N . SER A 1 458 ? 10.718 13.033 -7.353 1.00 94.50 458 SER A N 1
ATOM 3672 C CA . SER A 1 458 ? 11.706 12.166 -8.005 1.00 94.50 458 SER A CA 1
ATOM 3673 C C . SER A 1 458 ? 11.216 11.694 -9.379 1.00 94.50 458 SER A C 1
ATOM 3675 O O . SER A 1 458 ? 11.948 11.792 -10.362 1.00 94.50 458 SER A O 1
ATOM 3677 N N . SER A 1 459 ? 9.957 11.257 -9.486 1.00 90.88 459 SER A N 1
ATOM 3678 C CA . SER A 1 459 ? 9.368 10.819 -10.759 1.00 90.88 459 SER A CA 1
ATOM 3679 C C . SER A 1 459 ? 9.260 11.953 -11.789 1.00 90.88 459 SER A C 1
ATOM 3681 O O . SER A 1 459 ? 9.644 11.780 -12.951 1.00 90.88 459 SER A O 1
ATOM 3683 N N . THR A 1 460 ? 8.842 13.147 -11.361 1.00 90.94 460 THR A N 1
ATOM 3684 C CA . THR A 1 460 ? 8.781 14.342 -12.206 1.00 90.94 460 THR A CA 1
ATOM 3685 C C . THR A 1 460 ? 10.184 14.759 -12.663 1.00 90.94 460 THR A C 1
ATOM 3687 O O . THR A 1 460 ? 10.382 15.091 -13.833 1.00 90.94 460 THR A O 1
ATOM 3690 N N . ALA A 1 461 ? 11.190 14.663 -11.786 1.00 90.81 461 ALA A N 1
ATOM 3691 C CA . ALA A 1 461 ? 12.581 14.935 -12.134 1.00 90.81 461 ALA A CA 1
ATOM 3692 C C . ALA A 1 461 ? 13.110 13.964 -13.204 1.00 90.81 461 ALA A C 1
ATOM 3694 O O . ALA A 1 461 ? 13.695 14.415 -14.190 1.00 90.81 461 ALA A O 1
ATOM 3695 N N . ILE A 1 462 ? 12.841 12.657 -13.074 1.00 86.50 462 ILE A N 1
ATOM 3696 C CA . ILE A 1 462 ? 13.190 11.642 -14.089 1.00 86.50 462 ILE A CA 1
ATOM 3697 C C . ILE A 1 462 ? 12.545 11.986 -15.440 1.00 86.50 462 ILE A C 1
ATOM 3699 O O . ILE A 1 462 ? 13.205 11.937 -16.478 1.00 86.50 462 ILE A O 1
ATOM 3703 N N . SER A 1 463 ? 11.272 12.391 -15.439 1.00 82.88 463 SER A N 1
ATOM 3704 C CA . SER A 1 463 ? 10.569 12.823 -16.655 1.00 82.88 463 SER A CA 1
ATOM 3705 C C . SER A 1 463 ? 11.256 14.019 -17.328 1.00 82.88 463 SER A C 1
ATOM 3707 O O . SER A 1 463 ? 11.454 14.018 -18.546 1.00 82.88 463 SER A O 1
ATOM 3709 N N . PHE A 1 464 ? 11.701 15.016 -16.555 1.00 81.06 464 PHE A N 1
ATOM 3710 C CA . PHE A 1 464 ? 12.467 16.144 -17.090 1.00 81.06 464 PHE A CA 1
ATOM 3711 C C . PHE A 1 464 ? 13.836 15.737 -17.637 1.00 81.06 464 PHE A C 1
ATOM 3713 O O . PHE A 1 464 ? 14.223 16.237 -18.695 1.00 81.06 464 PHE A O 1
ATOM 3720 N N . VAL A 1 465 ? 14.543 14.811 -16.979 1.00 76.44 465 VAL A N 1
ATOM 3721 C CA . VAL A 1 465 ? 15.805 14.251 -17.495 1.00 76.44 465 VAL A CA 1
ATOM 3722 C C . VAL A 1 465 ? 15.583 13.599 -18.857 1.00 76.44 465 VAL A C 1
ATOM 3724 O O . VAL A 1 465 ? 16.309 13.905 -19.800 1.00 76.44 465 VAL A O 1
ATOM 3727 N N . ASN A 1 466 ? 14.539 12.778 -18.989 1.00 73.06 466 ASN A N 1
ATOM 3728 C CA . ASN A 1 466 ? 14.217 12.088 -20.241 1.00 73.06 466 ASN A CA 1
ATOM 3729 C C . ASN A 1 466 ? 13.852 13.051 -21.382 1.00 73.06 466 ASN A C 1
ATOM 3731 O O . ASN A 1 466 ? 14.081 12.740 -22.546 1.00 73.06 466 ASN A O 1
ATOM 3735 N N . ARG A 1 467 ? 13.315 14.235 -21.061 1.00 73.38 467 ARG A N 1
ATOM 3736 C CA . ARG A 1 467 ? 13.004 15.300 -22.032 1.00 73.38 467 ARG A CA 1
ATOM 3737 C C . ARG A 1 467 ? 14.182 16.248 -22.304 1.00 73.38 467 ARG A C 1
ATOM 3739 O O . ARG A 1 467 ? 14.021 17.202 -23.057 1.00 73.38 467 ARG A O 1
ATOM 3746 N N . GLY A 1 468 ? 15.342 16.037 -21.675 1.00 69.19 468 GLY A N 1
ATOM 3747 C CA . GLY A 1 468 ? 16.518 16.909 -21.806 1.00 69.19 468 GLY A CA 1
ATOM 3748 C C . GLY A 1 468 ? 16.406 18.248 -21.065 1.00 69.19 468 GLY A C 1
ATOM 3749 O O . GLY A 1 468 ? 17.197 19.163 -21.294 1.00 69.19 468 GLY A O 1
ATOM 3750 N N . VAL A 1 469 ? 15.440 18.384 -20.155 1.00 80.06 469 VAL A N 1
ATOM 3751 C CA . VAL A 1 469 ? 15.107 19.632 -19.458 1.00 80.06 469 VAL A CA 1
ATOM 3752 C C . VAL A 1 469 ? 15.809 19.684 -18.088 1.00 80.06 469 VAL A C 1
ATOM 3754 O O . VAL A 1 469 ? 15.199 19.652 -17.018 1.00 80.06 469 VAL A O 1
ATOM 3757 N N . TYR A 1 470 ? 17.142 19.725 -18.116 1.00 74.62 470 TYR A N 1
ATOM 3758 C CA . TYR A 1 470 ? 17.991 19.572 -16.925 1.00 74.62 470 TYR A CA 1
ATOM 3759 C C . TYR A 1 470 ? 17.835 20.639 -15.823 1.00 74.62 470 TYR A C 1
ATOM 3761 O O . TYR A 1 470 ? 17.944 20.267 -14.653 1.00 74.62 470 TYR A O 1
ATOM 3769 N N . PRO A 1 471 ? 17.591 21.937 -16.105 1.00 80.19 471 PRO A N 1
ATOM 3770 C CA . PRO A 1 471 ? 17.410 22.929 -15.041 1.00 80.19 471 PRO A CA 1
ATOM 3771 C C . PRO A 1 471 ? 16.193 22.634 -14.153 1.00 80.19 471 PRO A C 1
ATOM 3773 O O . PRO A 1 471 ? 16.288 22.722 -12.930 1.00 80.19 471 PRO A O 1
ATOM 3776 N N . GLN A 1 472 ? 15.079 22.221 -14.760 1.00 81.69 472 GLN A N 1
ATOM 3777 C CA . GLN A 1 472 ? 13.872 21.802 -14.055 1.00 81.69 472 GLN A CA 1
ATOM 3778 C C . GLN A 1 472 ? 14.120 20.506 -13.274 1.00 81.69 472 GLN A C 1
ATOM 3780 O O . GLN A 1 472 ? 13.821 20.456 -12.085 1.00 81.69 472 GLN A O 1
ATOM 3785 N N . ALA A 1 473 ? 14.762 19.502 -13.888 1.00 84.06 473 ALA A N 1
ATOM 3786 C CA . ALA A 1 473 ? 15.147 18.273 -13.184 1.00 84.06 473 ALA A CA 1
ATOM 3787 C C . ALA A 1 473 ? 16.007 18.562 -11.942 1.00 84.06 473 ALA A C 1
ATOM 3789 O O . ALA A 1 473 ? 15.775 18.002 -10.873 1.00 84.06 473 ALA A O 1
ATOM 3790 N N . LYS A 1 474 ? 16.969 19.486 -12.066 1.00 88.38 474 LYS A N 1
ATOM 3791 C CA . LYS A 1 474 ? 17.830 19.915 -10.961 1.00 88.38 474 LYS A CA 1
ATOM 3792 C C . LYS A 1 474 ? 17.027 20.533 -9.819 1.00 88.38 474 LYS A C 1
ATOM 3794 O O . LYS A 1 474 ? 17.279 20.196 -8.667 1.00 88.38 474 LYS A O 1
ATOM 3799 N N . ALA A 1 475 ? 16.075 21.413 -10.131 1.00 92.31 475 ALA A N 1
ATOM 3800 C CA . ALA A 1 475 ? 15.222 22.036 -9.124 1.00 92.31 475 ALA A CA 1
ATOM 3801 C C . ALA A 1 475 ? 14.379 20.996 -8.368 1.00 92.31 475 ALA A C 1
ATOM 3803 O O . ALA A 1 475 ? 14.310 21.043 -7.140 1.00 92.31 475 ALA A O 1
ATOM 3804 N N . GLU A 1 476 ? 13.797 20.029 -9.081 1.00 93.88 476 GLU A N 1
ATOM 3805 C CA . GLU A 1 476 ? 13.003 18.974 -8.450 1.00 93.88 476 GLU A CA 1
ATOM 3806 C C . GLU A 1 476 ? 13.866 18.034 -7.598 1.00 93.88 476 GLU A C 1
ATOM 3808 O O . GLU A 1 476 ? 13.523 17.775 -6.446 1.00 93.88 476 GLU A O 1
ATOM 3813 N N . TYR A 1 477 ? 15.042 17.606 -8.071 1.00 95.31 477 TYR A N 1
ATOM 3814 C CA . TYR A 1 477 ? 15.946 16.788 -7.254 1.00 95.31 477 TYR A CA 1
ATOM 3815 C C . TYR A 1 477 ? 16.489 17.521 -6.020 1.00 95.31 477 TYR A C 1
ATOM 3817 O O . TYR A 1 477 ? 16.705 16.884 -4.989 1.00 95.31 477 TYR A O 1
ATOM 3825 N N . SER A 1 478 ? 16.663 18.845 -6.068 1.00 96.56 478 SER A N 1
ATOM 3826 C CA . SER A 1 478 ? 16.981 19.625 -4.864 1.00 96.56 478 SER A CA 1
ATOM 3827 C C . SER A 1 478 ? 15.864 19.539 -3.819 1.00 96.56 478 SER A C 1
ATOM 3829 O O . SER A 1 478 ? 16.153 19.306 -2.647 1.00 96.56 478 SER A O 1
ATOM 3831 N N . ARG A 1 479 ? 14.591 19.617 -4.235 1.00 97.00 479 ARG A N 1
ATOM 3832 C CA . ARG A 1 479 ? 13.442 19.414 -3.332 1.00 97.00 479 ARG A CA 1
ATOM 3833 C C . ARG A 1 479 ? 13.376 17.985 -2.797 1.00 97.00 479 ARG A C 1
ATOM 3835 O O . ARG A 1 479 ? 13.053 17.791 -1.627 1.00 97.00 479 ARG A O 1
ATOM 3842 N N . VAL A 1 480 ? 13.705 16.985 -3.623 1.00 97.62 480 VAL A N 1
ATOM 3843 C CA . VAL A 1 480 ? 13.788 15.580 -3.183 1.00 97.62 480 VAL A CA 1
ATOM 3844 C C . VAL A 1 480 ? 14.784 15.435 -2.036 1.00 97.62 480 VAL A C 1
ATOM 3846 O O . VAL A 1 480 ? 14.441 14.800 -1.043 1.00 97.62 480 VAL A O 1
ATOM 3849 N N . ILE A 1 481 ? 15.974 16.041 -2.130 1.00 97.69 481 ILE A N 1
ATOM 3850 C CA . ILE A 1 481 ? 16.985 15.974 -1.062 1.00 97.69 481 ILE A CA 1
ATOM 3851 C C . ILE A 1 481 ? 16.436 16.539 0.250 1.00 97.69 481 ILE A C 1
ATOM 3853 O O . ILE A 1 481 ? 16.544 15.880 1.282 1.00 97.69 481 ILE A O 1
ATOM 3857 N N . GLU A 1 482 ? 15.820 17.722 0.217 1.00 97.56 482 GLU A N 1
ATOM 3858 C CA . GLU A 1 482 ? 15.261 18.363 1.414 1.00 97.56 482 GLU A CA 1
ATOM 3859 C C . GLU A 1 482 ? 14.185 17.489 2.077 1.00 97.56 482 GLU A C 1
ATOM 3861 O O . GLU A 1 482 ? 14.284 17.153 3.261 1.00 97.56 482 GLU A O 1
ATOM 3866 N N . LEU A 1 483 ? 13.185 17.065 1.300 1.00 97.88 483 LEU A N 1
ATOM 3867 C CA . LEU A 1 483 ? 12.032 16.321 1.811 1.00 97.88 483 LEU A CA 1
ATOM 3868 C C . LEU A 1 483 ? 12.399 14.897 2.240 1.00 97.88 483 LEU A C 1
ATOM 3870 O O . LEU A 1 483 ? 11.926 14.423 3.273 1.00 97.88 483 LEU A O 1
ATOM 3874 N N . ALA A 1 484 ? 13.243 14.205 1.471 1.00 97.62 484 ALA A N 1
ATOM 3875 C CA . ALA A 1 484 ? 13.661 12.847 1.796 1.00 97.62 484 ALA A CA 1
ATOM 3876 C C . ALA A 1 484 ? 14.613 12.819 3.002 1.00 97.62 484 ALA A C 1
ATOM 3878 O O . ALA A 1 484 ? 14.544 11.887 3.801 1.00 97.62 484 ALA A O 1
ATOM 3879 N N . GLN A 1 485 ? 15.445 13.847 3.202 1.00 98.12 485 GLN A N 1
ATOM 3880 C CA . GLN A 1 485 ? 16.280 13.951 4.402 1.00 98.12 485 GLN A CA 1
ATOM 3881 C C . GLN A 1 485 ? 15.442 14.206 5.664 1.00 98.12 485 GLN A C 1
ATOM 3883 O O . GLN A 1 485 ? 15.701 13.599 6.707 1.00 98.12 485 GLN A O 1
ATOM 3888 N N . GLU A 1 486 ? 14.420 15.064 5.578 1.00 98.00 486 GLU A N 1
ATOM 3889 C CA . GLU A 1 486 ? 13.447 15.260 6.660 1.00 98.00 486 GLU A CA 1
ATOM 3890 C C . GLU A 1 486 ? 12.702 13.952 6.971 1.00 98.00 486 GLU A C 1
ATOM 3892 O O . GLU A 1 486 ? 12.643 13.533 8.130 1.00 98.00 486 GLU A O 1
ATOM 3897 N N . ALA A 1 487 ? 12.216 13.257 5.935 1.00 98.12 487 ALA A N 1
ATOM 3898 C CA . ALA A 1 487 ? 11.549 11.964 6.072 1.00 98.12 487 ALA A CA 1
ATOM 3899 C C . ALA A 1 487 ? 12.455 10.905 6.715 1.00 98.12 487 ALA A C 1
ATOM 3901 O O . ALA A 1 487 ? 12.011 10.175 7.597 1.00 98.12 487 ALA A O 1
ATOM 3902 N N . LEU A 1 488 ? 13.731 10.839 6.324 1.00 98.25 488 LEU A N 1
ATOM 3903 C CA . LEU A 1 488 ? 14.706 9.901 6.881 1.00 98.25 488 LEU A CA 1
ATOM 3904 C C . LEU A 1 488 ? 14.894 10.109 8.389 1.00 98.25 488 LEU A C 1
ATOM 3906 O O . LEU A 1 488 ? 14.856 9.153 9.166 1.00 98.25 488 LEU A O 1
ATOM 3910 N N . ASN A 1 489 ? 15.060 11.363 8.814 1.00 98.00 489 ASN A N 1
ATOM 3911 C CA . ASN A 1 489 ? 15.231 11.701 10.226 1.00 98.00 489 ASN A CA 1
ATOM 3912 C C . ASN A 1 489 ? 13.986 11.322 11.040 1.00 98.00 489 ASN A C 1
ATOM 3914 O O . ASN A 1 489 ? 14.096 10.715 12.107 1.00 98.00 489 ASN A O 1
ATOM 3918 N N . LEU A 1 490 ? 12.802 11.626 10.507 1.00 97.44 490 LEU A N 1
ATOM 3919 C CA . LEU A 1 490 ? 11.530 11.337 11.159 1.00 97.44 490 LEU A CA 1
ATOM 3920 C C . LEU A 1 490 ? 11.229 9.832 11.206 1.00 97.44 490 LEU A C 1
ATOM 3922 O O . LEU A 1 490 ? 10.754 9.326 12.221 1.00 97.44 490 LEU A O 1
ATOM 3926 N N . ALA A 1 491 ? 11.561 9.092 10.146 1.00 97.62 491 ALA A N 1
ATOM 3927 C CA . ALA A 1 491 ? 11.440 7.639 10.106 1.00 97.62 491 ALA A CA 1
ATOM 3928 C C . ALA A 1 491 ? 12.302 6.971 11.181 1.00 97.62 491 ALA A C 1
ATOM 3930 O O . ALA A 1 491 ? 11.819 6.076 11.877 1.00 97.62 491 ALA A O 1
ATOM 3931 N N . ARG A 1 492 ? 13.541 7.441 11.373 1.00 97.44 492 ARG A N 1
ATOM 3932 C CA . ARG A 1 492 ? 14.440 6.957 12.431 1.00 97.44 492 ARG A CA 1
ATOM 3933 C C . ARG A 1 492 ? 13.917 7.286 13.825 1.00 97.44 492 ARG A C 1
ATOM 3935 O O . ARG A 1 492 ? 13.895 6.405 14.683 1.00 97.44 492 ARG A O 1
ATOM 3942 N N . GLU A 1 493 ? 13.434 8.512 14.036 1.00 97.00 493 GLU A N 1
ATOM 3943 C CA . GLU A 1 493 ? 12.812 8.925 15.302 1.00 97.00 493 GLU A CA 1
ATOM 3944 C C . GLU A 1 493 ? 11.622 8.018 15.663 1.00 97.00 493 GLU A C 1
ATOM 3946 O O . GLU A 1 493 ? 11.517 7.521 16.785 1.00 97.00 493 GLU A O 1
ATOM 3951 N N . LEU A 1 494 ? 10.752 7.750 14.685 1.00 95.25 494 LEU A N 1
ATOM 3952 C CA . LEU A 1 494 ? 9.540 6.944 14.846 1.00 95.25 494 LEU A CA 1
ATOM 3953 C C . LEU A 1 494 ? 9.783 5.429 14.729 1.00 95.25 494 LEU A C 1
ATOM 3955 O O . LEU A 1 494 ? 8.829 4.652 14.838 1.00 95.25 494 LEU A O 1
ATOM 3959 N N . LYS A 1 495 ? 11.030 5.000 14.488 1.00 96.38 495 LYS A N 1
ATOM 3960 C CA . LYS A 1 495 ? 11.426 3.601 14.243 1.00 96.38 495 LYS A CA 1
ATOM 3961 C C . LYS A 1 495 ? 10.617 2.934 13.116 1.00 96.38 495 LYS A C 1
ATOM 3963 O O . LYS A 1 495 ? 10.217 1.774 13.213 1.00 96.38 495 LYS A O 1
ATOM 3968 N N . LYS A 1 496 ? 10.347 3.675 12.037 1.00 95.50 496 LYS A N 1
ATOM 3969 C CA . LYS A 1 496 ? 9.611 3.225 10.843 1.00 95.50 496 LYS A CA 1
ATOM 3970 C C . LYS A 1 496 ? 10.585 2.775 9.751 1.00 95.50 496 LYS A C 1
ATOM 3972 O O . LYS A 1 496 ? 10.848 3.505 8.801 1.00 95.50 496 LYS A O 1
ATOM 3977 N N . THR A 1 497 ? 11.086 1.547 9.872 1.00 94.31 497 THR A N 1
ATOM 3978 C CA . THR A 1 497 ? 12.143 0.986 9.003 1.00 94.31 497 THR A CA 1
ATOM 3979 C C . THR A 1 497 ? 11.800 1.008 7.509 1.00 94.31 497 THR A C 1
ATOM 3981 O O . THR A 1 497 ? 12.631 1.386 6.691 1.00 94.31 497 THR A O 1
ATOM 3984 N N . LYS A 1 498 ? 10.560 0.683 7.123 1.00 94.62 498 LYS A N 1
ATOM 3985 C CA . LYS A 1 498 ? 10.142 0.730 5.708 1.00 94.62 498 LYS A CA 1
ATOM 3986 C C . LYS A 1 498 ? 10.195 2.143 5.119 1.00 94.62 498 LYS A C 1
ATOM 3988 O O . LYS A 1 498 ? 10.694 2.330 4.016 1.00 94.62 498 LYS A O 1
ATOM 3993 N N . SER A 1 499 ? 9.719 3.137 5.869 1.00 96.00 499 SER A N 1
ATOM 3994 C CA . SER A 1 499 ? 9.763 4.543 5.450 1.00 96.00 499 SER A CA 1
ATOM 3995 C C . SER A 1 499 ? 11.195 5.073 5.386 1.00 96.00 499 SER A C 1
ATOM 3997 O O . SER A 1 499 ? 11.503 5.865 4.501 1.00 96.00 499 SER A O 1
ATOM 3999 N N . GLU A 1 500 ? 12.079 4.608 6.276 1.00 97.50 500 GLU A N 1
ATOM 4000 C CA . GLU A 1 500 ? 13.517 4.890 6.195 1.00 97.50 500 GLU A CA 1
ATOM 4001 C C . GLU A 1 500 ? 14.103 4.387 4.868 1.00 97.50 500 GLU A C 1
ATOM 4003 O O . GLU A 1 500 ? 14.766 5.152 4.170 1.00 97.50 500 GLU A O 1
ATOM 4008 N N . ALA A 1 501 ? 13.793 3.152 4.464 1.00 97.31 501 ALA A N 1
ATOM 4009 C CA . ALA A 1 501 ? 14.251 2.619 3.183 1.00 97.31 501 ALA A CA 1
ATOM 4010 C C . ALA A 1 501 ? 13.709 3.416 1.980 1.00 97.31 501 ALA A C 1
ATOM 4012 O O . ALA A 1 501 ? 14.477 3.747 1.078 1.00 97.31 501 ALA A O 1
ATOM 4013 N N . SER A 1 502 ? 12.424 3.797 1.977 1.00 97.19 502 SER A N 1
ATOM 4014 C CA . SER A 1 502 ? 11.855 4.658 0.926 1.00 97.19 502 SER A CA 1
ATOM 4015 C C . SER A 1 502 ? 12.557 6.018 0.831 1.00 97.19 502 SER A C 1
ATOM 4017 O O . SER A 1 502 ? 12.886 6.462 -0.268 1.00 97.19 502 SER A O 1
ATOM 4019 N N . ALA A 1 503 ? 12.843 6.665 1.967 1.00 97.81 503 ALA A N 1
ATOM 4020 C CA . ALA A 1 503 ? 13.564 7.938 1.988 1.00 97.81 503 ALA A CA 1
ATOM 4021 C C . ALA A 1 503 ? 14.985 7.803 1.415 1.00 97.81 503 ALA A C 1
ATOM 4023 O O . ALA A 1 503 ? 15.413 8.629 0.608 1.00 97.81 503 ALA A O 1
ATOM 4024 N N . LEU A 1 504 ? 15.700 6.735 1.785 1.00 98.25 504 LEU A N 1
ATOM 4025 C CA . LEU A 1 504 ? 17.038 6.434 1.271 1.00 98.25 504 LEU A CA 1
ATOM 4026 C C . LEU A 1 504 ? 17.040 6.194 -0.248 1.00 98.25 504 LEU A C 1
ATOM 4028 O O . LEU A 1 504 ? 17.965 6.637 -0.926 1.00 98.25 504 LEU A O 1
ATOM 4032 N N . ILE A 1 505 ? 16.001 5.556 -0.799 1.00 97.75 505 ILE A N 1
ATOM 4033 C CA . ILE A 1 505 ? 15.852 5.363 -2.252 1.00 97.75 505 ILE A CA 1
ATOM 4034 C C . ILE A 1 505 ? 15.716 6.705 -2.975 1.00 97.75 505 ILE A C 1
ATOM 4036 O O . ILE A 1 505 ? 16.409 6.941 -3.967 1.00 97.75 505 ILE A O 1
ATOM 4040 N N . HIS A 1 506 ? 14.867 7.604 -2.469 1.00 97.50 506 HIS A N 1
ATOM 4041 C CA . HIS A 1 506 ? 14.681 8.928 -3.068 1.00 97.50 506 HIS A CA 1
ATOM 4042 C C . HIS A 1 506 ? 15.959 9.781 -2.981 1.00 97.50 506 HIS A C 1
ATOM 4044 O O . HIS A 1 506 ? 16.333 10.425 -3.963 1.00 97.50 506 HIS A O 1
ATOM 4050 N N . LEU A 1 507 ? 16.684 9.725 -1.855 1.00 97.75 507 LEU A N 1
ATOM 4051 C CA . LEU A 1 507 ? 18.007 10.351 -1.724 1.00 97.75 507 LEU A CA 1
ATOM 4052 C C . LEU A 1 507 ? 19.016 9.766 -2.717 1.00 97.75 507 LEU A C 1
ATOM 4054 O O . LEU A 1 507 ? 19.738 10.516 -3.369 1.00 97.75 507 LEU A O 1
ATOM 4058 N N . GLY A 1 508 ? 19.039 8.441 -2.878 1.00 96.56 508 GLY A N 1
ATOM 4059 C CA . GLY A 1 508 ? 19.918 7.757 -3.824 1.00 96.56 508 GLY A CA 1
ATOM 4060 C C . GLY A 1 508 ? 19.694 8.200 -5.269 1.00 96.56 508 GLY A C 1
ATOM 4061 O O . GLY A 1 508 ? 20.659 8.461 -5.989 1.00 96.56 508 GLY A O 1
ATOM 4062 N N . ALA A 1 509 ? 18.431 8.357 -5.675 1.00 94.19 509 ALA A N 1
ATOM 4063 C CA . ALA A 1 509 ? 18.071 8.895 -6.985 1.00 94.19 509 ALA A CA 1
ATOM 4064 C C . ALA A 1 509 ? 18.603 10.324 -7.191 1.00 94.19 509 ALA A C 1
ATOM 4066 O O . ALA A 1 509 ? 19.237 10.607 -8.207 1.00 94.19 509 ALA A O 1
ATOM 4067 N N . ALA A 1 510 ? 18.404 11.206 -6.208 1.00 95.56 510 ALA A N 1
ATOM 4068 C CA . ALA A 1 510 ? 18.871 12.586 -6.292 1.00 95.56 510 ALA A CA 1
ATOM 4069 C C . ALA A 1 510 ? 20.407 12.686 -6.297 1.00 95.56 510 ALA A C 1
ATOM 4071 O O . ALA A 1 510 ? 20.976 13.380 -7.137 1.00 95.56 510 ALA A O 1
ATOM 4072 N N . TYR A 1 511 ? 21.103 11.955 -5.421 1.00 95.38 511 TYR A N 1
ATOM 4073 C CA . TYR A 1 511 ? 22.570 11.932 -5.395 1.00 95.38 511 TYR A CA 1
ATOM 4074 C C . TYR A 1 511 ? 23.171 11.391 -6.691 1.00 95.38 511 TYR A C 1
ATOM 4076 O O . TYR A 1 511 ? 24.181 11.920 -7.154 1.00 95.38 511 TYR A O 1
ATOM 4084 N N . SER A 1 512 ? 22.539 10.389 -7.310 1.00 91.00 512 SER A N 1
ATOM 4085 C CA . SER A 1 512 ? 22.954 9.896 -8.625 1.00 91.00 512 SER A CA 1
ATOM 4086 C C . SER A 1 512 ? 22.877 10.999 -9.686 1.00 91.00 512 SER A C 1
ATOM 4088 O O . SER A 1 512 ? 23.841 11.190 -10.426 1.00 91.00 512 SER A O 1
ATOM 4090 N N . PHE A 1 513 ? 21.797 11.787 -9.713 1.00 89.12 513 PHE A N 1
ATOM 4091 C CA . PHE A 1 513 ? 21.664 12.919 -10.636 1.00 89.12 513 PHE A CA 1
ATOM 4092 C C . PHE A 1 513 ? 22.752 13.989 -10.432 1.00 89.12 513 PHE A C 1
ATOM 4094 O O . PHE A 1 513 ? 23.298 14.515 -11.402 1.00 89.12 513 PHE A O 1
ATOM 4101 N N . PHE A 1 514 ? 23.109 14.288 -9.180 1.00 88.69 514 PHE A N 1
ATOM 4102 C CA . PHE A 1 514 ? 24.171 15.245 -8.840 1.00 88.69 514 PHE A CA 1
ATOM 4103 C C . PHE A 1 514 ? 25.597 14.683 -8.969 1.00 88.69 514 PHE A C 1
ATOM 4105 O O . PHE A 1 514 ? 26.548 15.364 -8.592 1.00 88.69 514 PHE A O 1
ATOM 4112 N N . GLN A 1 515 ? 25.765 13.480 -9.531 1.00 84.19 515 GLN A N 1
ATOM 4113 C CA . GLN A 1 515 ? 27.059 12.801 -9.700 1.00 84.19 515 GLN A CA 1
ATOM 4114 C C . GLN A 1 515 ? 27.773 12.494 -8.371 1.00 84.19 515 GLN A C 1
ATOM 4116 O O . GLN A 1 515 ? 28.985 12.291 -8.319 1.00 84.19 515 GLN A O 1
ATOM 4121 N N . GLU A 1 516 ? 27.020 12.393 -7.276 1.00 90.75 516 GLU A N 1
ATOM 4122 C CA . GLU A 1 516 ? 27.516 11.964 -5.967 1.00 90.75 516 GLU A CA 1
ATOM 4123 C C . GLU A 1 516 ? 27.406 10.437 -5.828 1.00 90.75 516 GLU A C 1
ATOM 4125 O O . GLU A 1 516 ? 26.832 9.909 -4.874 1.00 90.75 516 GLU A O 1
ATOM 4130 N N . GLU A 1 517 ? 27.953 9.705 -6.801 1.00 86.38 517 GLU A N 1
ATOM 4131 C CA . GLU A 1 517 ? 27.713 8.266 -6.995 1.00 86.38 517 GLU A CA 1
ATOM 4132 C C . GLU A 1 517 ? 28.053 7.419 -5.767 1.00 86.38 517 GLU A C 1
ATOM 4134 O O . GLU A 1 517 ? 27.307 6.509 -5.410 1.00 86.38 517 GLU A O 1
ATOM 4139 N N . ARG A 1 518 ? 29.149 7.742 -5.069 1.00 90.75 518 ARG A N 1
ATOM 4140 C CA . ARG A 1 518 ? 29.530 7.037 -3.839 1.00 90.75 518 ARG A CA 1
ATOM 4141 C C . ARG A 1 518 ? 28.444 7.153 -2.769 1.00 90.75 518 ARG A C 1
ATOM 4143 O O . ARG A 1 518 ? 28.104 6.149 -2.152 1.00 90.75 518 ARG A O 1
ATOM 4150 N N . LYS A 1 519 ? 27.892 8.357 -2.577 1.00 94.56 519 LYS A N 1
ATOM 4151 C CA . LYS A 1 519 ? 26.803 8.583 -1.618 1.00 94.56 519 LYS A CA 1
ATOM 4152 C C . LYS A 1 519 ? 25.527 7.891 -2.075 1.00 94.56 519 LYS A C 1
ATOM 4154 O O . LYS A 1 519 ? 24.864 7.267 -1.257 1.00 94.56 519 LYS A O 1
ATOM 4159 N N . ALA A 1 520 ? 25.214 7.964 -3.371 1.00 95.00 520 ALA A N 1
ATOM 4160 C CA . ALA A 1 520 ? 24.049 7.307 -3.954 1.00 95.00 520 ALA A CA 1
ATOM 4161 C C . ALA A 1 520 ? 24.077 5.787 -3.722 1.00 95.00 520 ALA A C 1
ATOM 4163 O O . ALA A 1 520 ? 23.109 5.220 -3.222 1.00 95.00 520 ALA A O 1
ATOM 4164 N N . ILE A 1 521 ? 25.204 5.135 -4.018 1.00 94.44 521 ILE A N 1
ATOM 4165 C CA . ILE A 1 521 ? 25.381 3.692 -3.811 1.00 94.44 521 ILE A CA 1
ATOM 4166 C C . ILE A 1 521 ? 25.269 3.339 -2.324 1.00 94.44 521 ILE A C 1
ATOM 4168 O O . ILE A 1 521 ? 24.591 2.372 -1.987 1.00 94.44 521 ILE A O 1
ATOM 4172 N N . GLU A 1 522 ? 25.885 4.121 -1.434 1.00 96.88 522 GLU A N 1
ATOM 4173 C CA . GLU A 1 522 ? 25.844 3.873 0.010 1.00 96.88 522 GLU A CA 1
ATOM 4174 C C . GLU A 1 522 ? 24.409 3.892 0.558 1.00 96.88 522 GLU A C 1
ATOM 4176 O O . GLU A 1 522 ? 23.986 2.935 1.212 1.00 96.88 522 GLU A O 1
ATOM 4181 N N . VAL A 1 523 ? 23.626 4.934 0.253 1.00 97.50 523 VAL A N 1
ATOM 4182 C CA . VAL A 1 523 ? 22.238 5.029 0.743 1.00 97.50 523 VAL A CA 1
ATOM 4183 C C . VAL A 1 523 ? 21.331 3.965 0.120 1.00 97.50 523 VAL A C 1
ATOM 4185 O O . VAL A 1 523 ? 20.478 3.408 0.810 1.00 97.50 523 VAL A O 1
ATOM 4188 N N . LEU A 1 524 ? 21.542 3.608 -1.152 1.00 97.69 524 LEU A N 1
ATOM 4189 C CA . LEU A 1 524 ? 20.768 2.558 -1.822 1.00 97.69 524 LEU A CA 1
ATOM 4190 C C . LEU A 1 524 ? 21.088 1.159 -1.281 1.00 97.69 524 LEU A C 1
ATOM 4192 O O . LEU A 1 524 ? 20.184 0.336 -1.136 1.00 97.69 524 LEU A O 1
ATOM 4196 N N . GLN A 1 525 ? 22.345 0.887 -0.923 1.00 96.31 525 GLN A N 1
ATOM 4197 C CA . GLN A 1 525 ? 22.727 -0.362 -0.259 1.00 96.31 525 GLN A CA 1
ATOM 4198 C C . GLN A 1 525 ? 22.118 -0.470 1.143 1.00 96.31 525 GLN A C 1
ATOM 4200 O O . GLN A 1 525 ? 21.643 -1.545 1.515 1.00 96.31 525 GLN A O 1
ATOM 4205 N N . GLN A 1 526 ? 22.062 0.635 1.895 1.00 97.62 526 GLN A N 1
ATOM 4206 C CA . GLN A 1 526 ? 21.353 0.678 3.178 1.00 97.62 526 GLN A CA 1
ATOM 4207 C C . GLN A 1 526 ? 19.858 0.380 2.996 1.00 97.62 526 GLN A C 1
ATOM 4209 O O . GLN A 1 526 ? 19.324 -0.493 3.682 1.00 97.62 526 GLN A O 1
ATOM 4214 N N . ALA A 1 527 ? 19.196 1.027 2.029 1.00 97.50 527 ALA A N 1
ATOM 4215 C CA . ALA A 1 527 ? 17.789 0.767 1.719 1.00 97.50 527 ALA A CA 1
ATOM 4216 C C . ALA A 1 527 ? 17.539 -0.707 1.365 1.00 97.50 527 ALA A C 1
ATOM 4218 O O . ALA A 1 527 ? 16.586 -1.315 1.853 1.00 97.50 527 ALA A O 1
ATOM 4219 N N . MET A 1 528 ? 18.427 -1.302 0.565 1.00 95.88 528 MET A N 1
ATOM 4220 C CA . MET A 1 528 ? 18.356 -2.710 0.176 1.00 95.88 528 MET A CA 1
ATOM 4221 C C . MET A 1 528 ? 18.554 -3.661 1.370 1.00 95.88 528 MET A C 1
ATOM 4223 O O . MET A 1 528 ? 17.856 -4.671 1.458 1.00 95.88 528 MET A O 1
ATOM 4227 N N . SER A 1 529 ? 19.458 -3.349 2.309 1.00 96.44 529 SER A N 1
ATOM 4228 C CA . SER A 1 529 ? 19.624 -4.131 3.548 1.00 96.44 529 SER A CA 1
ATOM 4229 C C . SER A 1 529 ? 18.335 -4.141 4.365 1.00 96.44 529 SER A C 1
ATOM 4231 O O . SER A 1 529 ? 17.831 -5.206 4.721 1.00 96.44 529 SER A O 1
ATOM 4233 N N . ILE A 1 530 ? 17.741 -2.962 4.571 1.00 96.31 530 ILE A N 1
ATOM 4234 C CA . ILE A 1 530 ? 16.478 -2.816 5.301 1.00 96.31 530 ILE A CA 1
ATOM 4235 C C . ILE A 1 530 ? 15.345 -3.567 4.589 1.00 96.31 530 ILE A C 1
ATOM 4237 O O . ILE A 1 530 ? 14.543 -4.246 5.233 1.00 96.31 530 ILE A O 1
ATOM 4241 N N . ALA A 1 531 ? 15.275 -3.489 3.258 1.00 94.69 531 ALA A N 1
ATOM 4242 C CA . ALA A 1 531 ? 14.278 -4.212 2.472 1.00 94.69 531 ALA A CA 1
ATOM 4243 C C . ALA A 1 531 ? 14.390 -5.733 2.664 1.00 94.69 531 ALA A C 1
ATOM 4245 O O . ALA A 1 531 ? 13.382 -6.406 2.877 1.00 94.69 531 ALA A O 1
ATOM 4246 N N . ARG A 1 532 ? 15.613 -6.277 2.679 1.00 93.62 532 ARG A N 1
ATOM 4247 C CA . ARG A 1 532 ? 15.866 -7.710 2.905 1.00 93.62 532 ARG A CA 1
ATOM 4248 C C . ARG A 1 532 ? 15.522 -8.148 4.326 1.00 93.62 532 ARG A C 1
ATOM 4250 O O . ARG A 1 532 ? 14.881 -9.183 4.501 1.00 93.62 532 ARG A O 1
ATOM 4257 N N . GLU A 1 533 ? 15.879 -7.350 5.328 1.00 95.06 533 GLU A N 1
ATOM 4258 C CA . GLU A 1 533 ? 15.525 -7.602 6.732 1.00 95.06 533 GLU A CA 1
ATOM 4259 C C . GLU A 1 533 ? 14.006 -7.593 6.950 1.00 95.06 533 GLU A C 1
ATOM 4261 O O . GLU A 1 533 ? 13.458 -8.451 7.643 1.00 95.06 533 GLU A O 1
ATOM 4266 N N . THR A 1 534 ? 13.309 -6.653 6.308 1.00 93.31 534 THR A N 1
ATOM 4267 C CA . THR A 1 534 ? 11.845 -6.520 6.385 1.00 93.31 534 THR A CA 1
ATOM 4268 C C . THR A 1 534 ? 11.089 -7.430 5.414 1.00 93.31 534 THR A C 1
ATOM 4270 O O . THR A 1 534 ? 9.858 -7.479 5.471 1.00 93.31 534 THR A O 1
ATOM 4273 N N . LYS A 1 535 ? 11.807 -8.172 4.557 1.00 93.88 535 LYS A N 1
ATOM 4274 C CA . LYS A 1 535 ? 11.270 -9.016 3.475 1.00 93.88 535 LYS A CA 1
ATOM 4275 C C . LYS A 1 535 ? 10.326 -8.252 2.536 1.00 93.88 535 LYS A C 1
ATOM 4277 O O . LYS A 1 535 ? 9.340 -8.806 2.049 1.00 93.88 535 LYS A O 1
ATOM 4282 N N . ASP A 1 536 ? 10.610 -6.973 2.305 1.00 94.06 536 ASP A N 1
ATOM 4283 C CA . ASP A 1 536 ? 9.815 -6.108 1.440 1.00 94.06 536 ASP A CA 1
ATOM 4284 C C . ASP A 1 536 ? 10.379 -6.096 0.015 1.00 94.06 536 ASP A C 1
ATOM 4286 O O . ASP A 1 536 ? 11.272 -5.323 -0.334 1.00 94.06 536 ASP A O 1
ATOM 4290 N N . LEU A 1 537 ? 9.840 -6.990 -0.815 1.00 93.88 537 LEU A N 1
ATOM 4291 C CA . LEU A 1 537 ? 10.286 -7.185 -2.193 1.00 93.88 537 LEU A CA 1
ATOM 4292 C C . LEU A 1 537 ? 10.094 -5.940 -3.077 1.00 93.88 537 LEU A C 1
ATOM 4294 O O . LEU A 1 537 ? 10.852 -5.752 -4.022 1.00 93.88 537 LEU A O 1
ATOM 4298 N N . GLY A 1 538 ? 9.099 -5.089 -2.794 1.00 92.81 538 GLY A N 1
ATOM 4299 C CA . GLY A 1 538 ? 8.851 -3.885 -3.598 1.00 92.81 538 GLY A CA 1
ATOM 4300 C C . GLY A 1 538 ? 9.891 -2.794 -3.342 1.00 92.81 538 GLY A C 1
ATOM 4301 O O . GLY A 1 538 ? 10.359 -2.137 -4.274 1.00 92.81 538 GLY A O 1
ATOM 4302 N N . ILE A 1 539 ? 10.303 -2.641 -2.080 1.00 93.94 539 ILE A N 1
ATOM 4303 C CA . ILE A 1 539 ? 11.388 -1.726 -1.709 1.00 93.94 539 ILE A CA 1
ATOM 4304 C C . ILE A 1 539 ? 12.730 -2.258 -2.234 1.00 93.94 539 ILE A C 1
ATOM 4306 O O . ILE A 1 539 ? 13.523 -1.471 -2.752 1.00 93.94 539 ILE A O 1
ATOM 4310 N N . GLU A 1 540 ? 12.974 -3.576 -2.152 1.00 95.81 540 GLU A N 1
ATOM 4311 C CA . GLU A 1 540 ? 14.193 -4.191 -2.704 1.00 95.81 540 GLU A CA 1
ATOM 4312 C C . GLU A 1 540 ? 14.305 -3.912 -4.212 1.00 95.81 540 GLU A C 1
ATOM 4314 O O . GLU A 1 540 ? 15.333 -3.409 -4.664 1.00 95.81 540 GLU A O 1
ATOM 4319 N N . ASP A 1 541 ? 13.236 -4.152 -4.976 1.00 94.44 541 ASP A N 1
ATOM 4320 C CA . ASP A 1 541 ? 13.200 -3.899 -6.422 1.00 94.44 541 ASP A CA 1
ATOM 4321 C C . ASP A 1 541 ? 13.394 -2.414 -6.787 1.00 94.44 541 ASP A C 1
ATOM 4323 O O . ASP A 1 541 ? 14.126 -2.078 -7.723 1.00 94.44 541 ASP A O 1
ATOM 4327 N N . SER A 1 542 ? 12.817 -1.502 -6.000 1.00 94.00 542 SER A N 1
ATOM 4328 C CA . SER A 1 542 ? 12.987 -0.056 -6.200 1.00 94.00 542 SER A CA 1
ATOM 4329 C C . SER A 1 542 ? 14.439 0.389 -5.973 1.00 94.00 542 SER A C 1
ATOM 4331 O O . SER A 1 542 ? 14.991 1.145 -6.775 1.00 94.00 542 SER A O 1
ATOM 4333 N N . ALA A 1 543 ? 15.099 -0.109 -4.919 1.00 96.19 543 ALA A N 1
ATOM 4334 C CA . ALA A 1 543 ? 16.514 0.174 -4.668 1.00 96.19 543 ALA A CA 1
ATOM 4335 C C . ALA A 1 543 ? 17.417 -0.398 -5.775 1.00 96.19 543 ALA A C 1
ATOM 4337 O O . ALA A 1 543 ? 18.329 0.283 -6.253 1.00 96.19 543 ALA A O 1
ATOM 4338 N N . LEU A 1 544 ? 17.137 -1.628 -6.220 1.00 95.88 544 LEU A N 1
ATOM 4339 C CA . LEU A 1 544 ? 17.850 -2.287 -7.316 1.00 95.88 544 LEU A CA 1
ATOM 4340 C C . LEU A 1 544 ? 17.701 -1.527 -8.637 1.00 95.88 544 LEU A C 1
ATOM 4342 O O . LEU A 1 544 ? 18.680 -1.377 -9.363 1.00 95.88 544 LEU A O 1
ATOM 4346 N N . THR A 1 545 ? 16.521 -0.978 -8.924 1.00 93.38 545 THR A N 1
ATOM 4347 C CA . THR A 1 545 ? 16.284 -0.160 -10.122 1.00 93.38 545 THR A CA 1
ATOM 4348 C C . THR A 1 545 ? 17.201 1.064 -10.159 1.00 93.38 545 THR A C 1
ATOM 4350 O O . THR A 1 545 ? 17.854 1.312 -11.177 1.00 93.38 545 THR A O 1
ATOM 4353 N N . GLN A 1 546 ? 17.331 1.777 -9.036 1.00 93.75 546 GLN A N 1
ATOM 4354 C CA . GLN A 1 546 ? 18.236 2.926 -8.940 1.00 93.75 546 GLN A CA 1
ATOM 4355 C C . GLN A 1 546 ? 19.712 2.513 -9.045 1.00 93.75 546 GLN A C 1
ATOM 4357 O O . GLN A 1 546 ? 20.474 3.150 -9.771 1.00 93.75 546 GLN A O 1
ATOM 4362 N N . LEU A 1 547 ? 20.120 1.421 -8.384 1.00 94.25 547 LEU A N 1
ATOM 4363 C CA . LEU A 1 547 ? 21.490 0.897 -8.481 1.00 94.25 547 LEU A CA 1
ATOM 4364 C C . LEU A 1 547 ? 21.839 0.462 -9.907 1.00 94.25 547 LEU A C 1
ATOM 4366 O O . LEU A 1 547 ? 22.932 0.751 -10.389 1.00 94.25 547 LEU A O 1
ATOM 4370 N N . ALA A 1 548 ? 20.913 -0.192 -10.605 1.00 91.56 548 ALA A N 1
ATOM 4371 C CA . ALA A 1 548 ? 21.118 -0.603 -11.985 1.00 91.56 548 ALA A CA 1
ATOM 4372 C C . ALA A 1 548 ? 21.301 0.598 -12.916 1.00 91.56 548 ALA A C 1
ATOM 4374 O O . ALA A 1 548 ? 22.136 0.537 -13.812 1.00 91.56 548 ALA A O 1
ATOM 4375 N N . SER A 1 549 ? 20.571 1.698 -12.695 1.00 87.25 549 SER A N 1
ATOM 4376 C CA . SER A 1 549 ? 20.784 2.936 -13.451 1.00 87.25 549 SER A CA 1
ATOM 4377 C C . SER A 1 549 ? 22.214 3.459 -13.276 1.00 87.25 549 SER A C 1
ATOM 4379 O O . SER A 1 549 ? 22.849 3.811 -14.265 1.00 87.25 549 SER A O 1
ATOM 4381 N N . ILE A 1 550 ? 22.737 3.454 -12.043 1.00 87.19 550 ILE A N 1
ATOM 4382 C CA . ILE A 1 550 ? 24.105 3.907 -11.735 1.00 87.19 550 ILE A CA 1
ATOM 4383 C C . ILE A 1 550 ? 25.148 2.995 -12.394 1.00 87.19 550 ILE A C 1
ATOM 4385 O O . ILE A 1 550 ? 26.059 3.475 -13.067 1.00 87.19 550 ILE A O 1
ATOM 4389 N N . TYR A 1 551 ? 25.016 1.674 -12.252 1.00 85.00 551 TYR A N 1
ATOM 4390 C CA . TYR A 1 551 ? 25.987 0.747 -12.841 1.00 85.00 551 TYR A CA 1
ATOM 4391 C C . TYR A 1 551 ? 25.929 0.716 -14.368 1.00 85.00 551 TYR A C 1
ATOM 4393 O O . TYR A 1 551 ? 26.965 0.552 -15.004 1.00 85.00 551 TYR A O 1
ATOM 4401 N N . ASN A 1 552 ? 24.758 0.962 -14.962 1.00 81.75 552 ASN A N 1
ATOM 4402 C CA . ASN A 1 552 ? 24.635 1.146 -16.404 1.00 81.75 552 ASN A CA 1
ATOM 4403 C C . ASN A 1 552 ? 25.371 2.409 -16.880 1.00 81.75 552 ASN A C 1
ATOM 4405 O O . ASN A 1 552 ? 26.053 2.368 -17.898 1.00 81.75 552 ASN A O 1
ATOM 4409 N N . THR A 1 553 ? 25.293 3.523 -16.140 1.00 73.69 553 THR A N 1
ATOM 4410 C CA . THR A 1 553 ? 26.061 4.738 -16.478 1.00 73.69 553 THR A CA 1
ATOM 4411 C C . THR A 1 553 ? 27.567 4.580 -16.271 1.00 73.69 553 THR A C 1
ATOM 4413 O O . THR A 1 553 ? 28.341 5.215 -16.981 1.00 73.69 553 THR A O 1
ATOM 4416 N N . GLN A 1 554 ? 27.983 3.718 -15.338 1.00 74.88 554 GLN A N 1
ATOM 4417 C CA . GLN A 1 554 ? 29.388 3.378 -15.087 1.00 74.88 554 GLN A CA 1
ATOM 4418 C C . GLN A 1 554 ? 29.946 2.318 -16.052 1.00 74.88 554 GLN A C 1
ATOM 4420 O O . GLN A 1 554 ? 31.127 1.992 -15.960 1.00 74.88 554 GLN A O 1
ATOM 4425 N N . ASP A 1 555 ? 29.114 1.767 -16.942 1.00 69.38 555 ASP A N 1
ATOM 4426 C CA . ASP A 1 555 ? 29.458 0.643 -17.825 1.00 69.38 555 ASP A CA 1
ATOM 4427 C C . ASP A 1 555 ? 29.908 -0.629 -17.054 1.00 69.38 555 ASP A C 1
ATOM 4429 O O . ASP A 1 555 ? 30.578 -1.512 -17.590 1.00 69.38 555 ASP A O 1
ATOM 4433 N N . ASP A 1 556 ? 29.513 -0.768 -15.776 1.00 78.69 556 ASP A N 1
ATOM 4434 C CA . ASP A 1 556 ? 29.766 -1.961 -14.946 1.00 78.69 556 ASP A CA 1
ATOM 4435 C C . ASP A 1 556 ? 28.719 -3.040 -15.268 1.00 78.69 556 ASP A C 1
ATOM 4437 O O . ASP A 1 556 ? 27.782 -3.323 -14.510 1.00 78.69 556 ASP A O 1
ATOM 4441 N N . SER A 1 557 ? 28.885 -3.647 -16.445 1.00 79.19 557 SER A N 1
ATOM 4442 C CA . SER A 1 557 ? 27.976 -4.665 -16.983 1.00 79.19 557 SER A CA 1
ATOM 4443 C C . SER A 1 557 ? 27.810 -5.872 -16.051 1.00 79.19 557 SER A C 1
ATOM 4445 O O . SER A 1 557 ? 26.739 -6.476 -16.002 1.00 79.19 557 SER A O 1
ATOM 4447 N N . ARG A 1 558 ? 28.837 -6.215 -15.260 1.00 85.69 558 ARG A N 1
ATOM 4448 C CA . ARG A 1 558 ? 28.790 -7.354 -14.333 1.00 85.69 558 ARG A CA 1
ATOM 4449 C C . ARG A 1 558 ? 27.795 -7.110 -13.202 1.00 85.69 558 ARG A C 1
ATOM 4451 O O . ARG A 1 558 ? 26.926 -7.951 -12.974 1.00 85.69 558 ARG A O 1
ATOM 4458 N N . LYS A 1 559 ? 27.906 -5.976 -12.503 1.00 87.88 559 LYS A N 1
ATOM 4459 C CA . LYS A 1 559 ? 26.963 -5.639 -11.424 1.00 87.88 559 LYS A CA 1
ATOM 4460 C C . LYS A 1 559 ? 25.570 -5.354 -11.956 1.00 87.88 559 LYS A C 1
ATOM 4462 O O . LYS A 1 559 ? 24.589 -5.726 -11.318 1.00 87.88 559 LYS A O 1
ATOM 4467 N N . TYR A 1 560 ? 25.479 -4.737 -13.133 1.00 89.88 560 TYR A N 1
ATOM 4468 C CA . TYR A 1 560 ? 24.202 -4.531 -13.805 1.00 89.88 560 TYR A CA 1
ATOM 4469 C C . TYR A 1 560 ? 23.465 -5.862 -14.030 1.00 89.88 560 TYR A C 1
ATOM 4471 O O . TYR A 1 560 ? 22.301 -5.990 -13.652 1.00 89.88 560 TYR A O 1
ATOM 4479 N N . ILE A 1 561 ? 24.150 -6.880 -14.565 1.00 91.88 561 ILE A N 1
ATOM 4480 C CA . ILE A 1 561 ? 23.582 -8.222 -14.774 1.00 91.88 561 ILE A CA 1
ATOM 4481 C C . ILE A 1 561 ? 23.178 -8.878 -13.448 1.00 91.88 561 ILE A C 1
ATOM 4483 O O . ILE A 1 561 ? 22.075 -9.416 -13.356 1.00 91.88 561 ILE A O 1
ATOM 4487 N N . GLU A 1 562 ? 24.024 -8.814 -12.414 1.00 93.38 562 GLU A N 1
ATOM 4488 C CA . GLU A 1 562 ? 23.715 -9.363 -11.082 1.00 93.38 562 GLU A CA 1
ATOM 4489 C C . GLU A 1 562 ? 22.412 -8.777 -10.517 1.00 93.38 562 GLU A C 1
ATOM 4491 O O . GLU A 1 562 ? 21.533 -9.509 -10.055 1.00 93.38 562 GLU A O 1
ATOM 4496 N N . ILE A 1 563 ? 22.252 -7.456 -10.624 1.00 94.69 563 ILE A N 1
ATOM 4497 C CA . ILE A 1 563 ? 21.042 -6.760 -10.189 1.00 94.69 563 ILE A CA 1
ATOM 4498 C C . ILE A 1 563 ? 19.828 -7.203 -11.005 1.00 94.69 563 ILE A C 1
ATOM 4500 O O . ILE A 1 563 ? 18.796 -7.544 -10.425 1.00 94.69 563 ILE A O 1
ATOM 4504 N N . ARG A 1 564 ? 19.935 -7.235 -12.338 1.00 95.31 564 ARG A N 1
ATOM 4505 C CA . ARG A 1 564 ? 18.820 -7.637 -13.208 1.00 95.31 564 ARG A CA 1
ATOM 4506 C C . ARG A 1 564 ? 18.373 -9.071 -12.935 1.00 95.31 564 ARG A C 1
ATOM 4508 O O . ARG A 1 564 ? 17.174 -9.318 -12.863 1.00 95.31 564 ARG A O 1
ATOM 4515 N N . LEU A 1 565 ? 19.301 -9.999 -12.696 1.00 96.25 565 LEU A N 1
ATOM 4516 C CA . LEU A 1 565 ? 18.973 -11.374 -12.299 1.00 96.25 565 LEU A CA 1
ATOM 4517 C C . LEU A 1 565 ? 18.168 -11.410 -10.994 1.00 96.25 565 LEU A C 1
ATOM 4519 O O . LEU A 1 565 ? 17.142 -12.088 -10.923 1.00 96.25 565 LEU A O 1
ATOM 4523 N N . ARG A 1 566 ? 18.573 -10.625 -9.988 1.00 96.06 566 ARG A N 1
ATOM 4524 C CA . ARG A 1 566 ? 17.823 -10.517 -8.731 1.00 96.06 566 ARG A CA 1
ATOM 4525 C C . ARG A 1 566 ? 16.417 -9.945 -8.941 1.00 96.06 566 ARG A C 1
ATOM 4527 O O . ARG A 1 566 ? 15.467 -10.442 -8.342 1.00 96.06 566 ARG A O 1
ATOM 4534 N N . GLN A 1 567 ? 16.256 -8.948 -9.807 1.00 96.31 567 GLN A N 1
ATOM 4535 C CA . GLN A 1 567 ? 14.939 -8.383 -10.124 1.00 96.31 567 GLN A CA 1
ATOM 4536 C C . GLN A 1 567 ? 14.017 -9.395 -10.823 1.00 96.31 567 GLN A C 1
ATOM 4538 O O . GLN A 1 567 ? 12.825 -9.442 -10.522 1.00 96.31 567 GLN A O 1
ATOM 4543 N N . VAL A 1 568 ? 14.555 -10.276 -11.677 1.00 96.50 568 VAL A N 1
ATOM 4544 C CA . VAL A 1 568 ? 13.785 -11.397 -12.254 1.00 96.50 568 VAL A CA 1
ATOM 4545 C C . VAL A 1 568 ? 13.276 -12.339 -11.158 1.00 96.50 568 VAL A C 1
ATOM 4547 O O . VAL A 1 568 ? 12.112 -12.742 -11.180 1.00 96.50 568 VAL A O 1
ATOM 4550 N N . GLU A 1 569 ? 14.113 -12.685 -10.175 1.00 95.81 569 GLU A N 1
ATOM 4551 C CA . GLU A 1 569 ? 13.689 -13.513 -9.036 1.00 95.81 569 GLU A CA 1
ATOM 4552 C C . GLU A 1 569 ? 12.580 -12.845 -8.221 1.00 95.81 569 GLU A C 1
ATOM 4554 O O . GLU A 1 569 ? 11.595 -13.500 -7.874 1.00 95.81 569 GLU A O 1
ATOM 4559 N N . ILE A 1 570 ? 12.719 -11.546 -7.941 1.00 95.06 570 ILE A N 1
ATOM 4560 C CA . ILE A 1 570 ? 11.710 -10.766 -7.218 1.00 95.06 570 ILE A CA 1
ATOM 4561 C C . ILE A 1 570 ? 10.382 -10.775 -7.983 1.00 95.06 570 ILE A C 1
ATOM 4563 O O . ILE A 1 570 ? 9.343 -11.106 -7.406 1.00 95.06 570 ILE A O 1
ATOM 4567 N N . ALA A 1 571 ? 10.409 -10.493 -9.288 1.00 94.12 571 ALA A N 1
ATOM 4568 C CA . ALA A 1 571 ? 9.213 -10.498 -10.122 1.00 94.12 571 ALA A CA 1
ATOM 4569 C C . ALA A 1 571 ? 8.515 -11.870 -10.120 1.00 94.12 571 ALA A C 1
ATOM 4571 O O . ALA A 1 571 ? 7.290 -11.943 -10.004 1.00 94.12 571 ALA A O 1
ATOM 4572 N N . ARG A 1 572 ? 9.281 -12.969 -10.153 1.00 94.62 572 ARG A N 1
ATOM 4573 C CA . ARG A 1 572 ? 8.749 -14.338 -10.033 1.00 94.62 572 ARG A CA 1
ATOM 4574 C C . ARG A 1 572 ? 8.099 -14.594 -8.675 1.00 94.62 572 ARG A C 1
ATOM 4576 O O . ARG A 1 572 ? 7.002 -15.147 -8.631 1.00 94.62 572 ARG A O 1
ATOM 4583 N N . GLN A 1 573 ? 8.726 -14.165 -7.578 1.00 94.19 573 GLN A N 1
ATOM 4584 C CA . GLN A 1 573 ? 8.173 -14.301 -6.221 1.00 94.19 573 GLN A CA 1
ATOM 4585 C C . GLN A 1 573 ? 6.872 -13.511 -6.037 1.00 94.19 573 GLN A C 1
ATOM 4587 O O . GLN A 1 573 ? 5.973 -13.952 -5.325 1.00 94.19 573 GLN A O 1
ATOM 4592 N N . GLN A 1 574 ? 6.754 -12.365 -6.706 1.00 91.06 574 GLN A N 1
ATOM 4593 C CA . GLN A 1 574 ? 5.547 -11.537 -6.708 1.00 91.06 574 GLN A CA 1
ATOM 4594 C C . GLN A 1 574 ? 4.485 -12.005 -7.718 1.00 91.06 574 GLN A C 1
ATOM 4596 O O . GLN A 1 574 ? 3.404 -11.422 -7.771 1.00 91.06 574 GLN A O 1
ATOM 4601 N N . ASN A 1 575 ? 4.779 -13.027 -8.532 1.00 90.62 575 ASN A N 1
ATOM 4602 C CA . ASN A 1 575 ? 3.973 -13.426 -9.689 1.00 90.62 575 ASN A CA 1
ATOM 4603 C C . ASN A 1 575 ? 3.685 -12.254 -10.662 1.00 90.62 575 ASN A C 1
ATOM 4605 O O . ASN A 1 575 ? 2.628 -12.181 -11.291 1.00 90.62 575 ASN A O 1
ATOM 4609 N N . ASN A 1 576 ? 4.630 -11.319 -10.787 1.00 89.56 576 ASN A N 1
ATOM 4610 C CA . ASN A 1 576 ? 4.546 -10.155 -11.663 1.00 89.56 576 ASN A CA 1
ATOM 4611 C C . ASN A 1 576 ? 5.097 -10.495 -13.057 1.00 89.56 576 ASN A C 1
ATOM 4613 O O . ASN A 1 576 ? 6.250 -10.206 -13.372 1.00 89.56 576 ASN A O 1
ATOM 4617 N N . LYS A 1 577 ? 4.264 -11.110 -13.907 1.00 91.62 577 LYS A N 1
ATOM 4618 C CA . LYS A 1 577 ? 4.679 -11.583 -15.243 1.00 91.62 577 LYS A CA 1
ATOM 4619 C C . LYS A 1 577 ? 5.145 -10.482 -16.187 1.00 91.62 577 LYS A C 1
ATOM 4621 O O . LYS A 1 577 ? 6.046 -10.708 -16.988 1.00 91.62 577 LYS A O 1
ATOM 4626 N N . ARG A 1 578 ? 4.562 -9.290 -16.072 1.00 89.06 578 ARG A N 1
ATOM 4627 C CA . ARG A 1 578 ? 4.982 -8.135 -16.865 1.00 89.06 578 ARG A CA 1
ATOM 4628 C C . ARG A 1 578 ? 6.358 -7.639 -16.430 1.00 89.06 578 ARG A C 1
ATOM 4630 O O . ARG A 1 578 ? 7.238 -7.531 -17.271 1.00 89.06 578 ARG A O 1
ATOM 4637 N N . GLY A 1 579 ? 6.552 -7.416 -15.128 1.00 88.69 579 GLY A N 1
ATOM 4638 C CA . GLY A 1 579 ? 7.858 -7.022 -14.593 1.00 88.69 579 GLY A CA 1
ATOM 4639 C C . GLY A 1 579 ? 8.942 -8.059 -14.892 1.00 88.69 579 GLY A C 1
ATOM 4640 O O . GLY A 1 579 ? 10.047 -7.696 -15.278 1.00 88.69 579 GLY A O 1
ATOM 4641 N N . GLU A 1 580 ? 8.606 -9.352 -14.806 1.00 94.56 580 GLU A N 1
ATOM 4642 C CA . GLU A 1 580 ? 9.501 -10.445 -15.203 1.00 94.56 580 GLU A CA 1
ATOM 4643 C C . GLU A 1 580 ? 9.934 -10.299 -16.671 1.00 94.56 580 GLU A C 1
ATOM 4645 O O . GLU A 1 580 ? 11.129 -10.329 -16.960 1.00 94.56 580 GLU A O 1
ATOM 4650 N N . ALA A 1 581 ? 8.985 -10.097 -17.589 1.00 94.12 581 ALA A N 1
ATOM 4651 C CA . ALA A 1 581 ? 9.280 -9.937 -19.009 1.00 94.12 581 ALA A CA 1
ATOM 4652 C C . ALA A 1 581 ? 10.124 -8.681 -19.298 1.00 94.12 581 ALA A C 1
ATOM 4654 O O . ALA A 1 581 ? 11.126 -8.780 -20.004 1.00 94.12 581 ALA A O 1
ATOM 4655 N N . ASP A 1 582 ? 9.784 -7.529 -18.716 1.00 91.44 582 ASP A N 1
ATOM 4656 C CA . ASP A 1 582 ? 10.482 -6.257 -18.957 1.00 91.44 582 ASP A CA 1
ATOM 4657 C C . ASP A 1 582 ? 11.951 -6.300 -18.473 1.00 91.44 582 ASP A C 1
ATOM 4659 O O . ASP A 1 582 ? 12.875 -5.857 -19.169 1.00 91.44 582 ASP A O 1
ATOM 4663 N N . VAL A 1 583 ? 12.202 -6.901 -17.303 1.00 94.06 583 VAL A N 1
ATOM 4664 C CA . VAL A 1 583 ? 13.567 -7.091 -16.781 1.00 94.06 583 VAL A CA 1
ATOM 4665 C C . VAL A 1 583 ? 14.344 -8.109 -17.626 1.00 94.06 583 VAL A C 1
ATOM 4667 O O . VAL A 1 583 ? 15.526 -7.906 -17.904 1.00 94.06 583 VAL A O 1
ATOM 4670 N N . LEU A 1 584 ? 13.699 -9.184 -18.093 1.00 96.69 584 LEU A N 1
ATOM 4671 C CA . LEU A 1 584 ? 14.343 -10.161 -18.975 1.00 96.69 584 LEU A CA 1
ATOM 4672 C C . LEU A 1 584 ? 14.703 -9.563 -20.342 1.00 96.69 584 LEU A C 1
ATOM 4674 O O . LEU A 1 584 ? 15.777 -9.865 -20.855 1.00 96.69 584 LEU A O 1
ATOM 4678 N N . LEU A 1 585 ? 13.864 -8.692 -20.914 1.00 95.19 585 LEU A N 1
ATOM 4679 C CA . LEU A 1 585 ? 14.165 -7.990 -22.169 1.00 95.19 585 LEU A CA 1
ATOM 4680 C C . LEU A 1 585 ? 15.421 -7.123 -22.042 1.00 95.19 585 LEU A C 1
ATOM 4682 O O . LEU A 1 585 ? 16.309 -7.176 -22.894 1.00 95.19 585 LEU A O 1
ATOM 4686 N N . THR A 1 586 ? 15.514 -6.346 -20.961 1.00 91.88 586 THR A N 1
ATOM 4687 C CA . THR A 1 586 ? 16.680 -5.489 -20.702 1.00 91.88 586 THR A CA 1
ATOM 4688 C C . THR A 1 586 ? 17.937 -6.297 -20.392 1.00 91.88 586 THR A C 1
ATOM 4690 O O . THR A 1 586 ? 19.021 -5.918 -20.821 1.00 91.88 586 THR A O 1
ATOM 4693 N N . LEU A 1 587 ? 17.819 -7.433 -19.704 1.00 94.06 587 LEU A N 1
ATOM 4694 C CA . LEU A 1 587 ? 18.944 -8.341 -19.474 1.00 94.06 587 LEU A CA 1
ATOM 4695 C C . LEU A 1 587 ? 19.421 -9.016 -20.774 1.00 94.06 587 LEU A C 1
ATOM 4697 O O . LEU A 1 587 ? 20.621 -9.097 -21.035 1.00 94.06 587 LEU A O 1
ATOM 4701 N N . ALA A 1 588 ? 18.489 -9.477 -21.609 1.00 95.06 588 ALA A N 1
ATOM 4702 C CA . ALA A 1 588 ? 18.798 -10.129 -22.877 1.00 95.06 588 ALA A CA 1
ATOM 4703 C C . ALA A 1 588 ? 19.463 -9.167 -23.873 1.00 95.06 588 ALA A C 1
ATOM 4705 O O . ALA A 1 588 ? 20.411 -9.545 -24.567 1.00 95.06 588 ALA A O 1
ATOM 4706 N N . SER A 1 589 ? 19.018 -7.907 -23.916 1.00 91.06 589 SER A N 1
ATOM 4707 C CA . SER A 1 589 ? 19.655 -6.881 -24.744 1.00 91.06 589 SER A CA 1
ATOM 4708 C C . SER A 1 589 ? 21.089 -6.594 -24.289 1.00 91.06 589 SER A C 1
ATOM 4710 O O . SER A 1 589 ? 21.976 -6.496 -25.138 1.00 91.06 589 SER A O 1
ATOM 4712 N N . THR A 1 590 ? 21.358 -6.575 -22.979 1.00 88.00 590 THR A N 1
ATOM 4713 C CA . THR A 1 590 ? 22.724 -6.468 -22.443 1.00 88.00 590 THR A CA 1
ATOM 4714 C C . THR A 1 590 ? 23.602 -7.643 -22.876 1.00 88.00 590 THR A C 1
ATOM 4716 O O . THR A 1 590 ? 24.717 -7.416 -23.344 1.00 88.00 590 THR A O 1
ATOM 4719 N N . TYR A 1 591 ? 23.110 -8.887 -22.820 1.00 88.88 591 TYR A N 1
ATOM 4720 C CA . TYR A 1 591 ? 23.877 -10.039 -23.315 1.00 88.88 591 TYR A CA 1
ATOM 4721 C C . TYR A 1 591 ? 24.209 -9.935 -24.810 1.00 88.88 591 TYR A C 1
ATOM 4723 O O . TYR A 1 591 ? 25.337 -10.234 -25.197 1.00 88.88 591 TYR A O 1
ATOM 4731 N N . ASN A 1 592 ? 23.280 -9.450 -25.644 1.00 85.81 592 ASN A N 1
ATOM 4732 C CA . ASN A 1 592 ? 23.561 -9.179 -27.060 1.00 85.81 592 ASN A CA 1
ATOM 4733 C C . ASN A 1 592 ? 24.681 -8.142 -27.237 1.00 85.81 592 ASN A C 1
ATOM 4735 O O . ASN A 1 592 ? 25.571 -8.339 -28.061 1.00 85.81 592 ASN A O 1
ATOM 4739 N N . VAL A 1 593 ? 24.656 -7.045 -26.469 1.00 80.69 593 VAL A N 1
ATOM 4740 C CA . VAL A 1 593 ? 25.684 -5.989 -26.540 1.00 80.69 593 VAL A CA 1
ATOM 4741 C C . VAL A 1 593 ? 27.068 -6.523 -26.158 1.00 80.69 593 VAL A C 1
ATOM 4743 O O . VAL A 1 593 ? 28.060 -6.144 -26.781 1.00 80.69 593 VAL A O 1
ATOM 4746 N N . LEU A 1 594 ? 27.134 -7.440 -25.190 1.00 80.62 594 LEU A N 1
ATOM 4747 C CA . LEU A 1 594 ? 28.370 -8.107 -24.766 1.00 80.62 594 LEU A CA 1
ATOM 4748 C C . LEU A 1 594 ? 28.828 -9.226 -25.719 1.00 80.62 594 LEU A C 1
ATOM 4750 O O . LEU A 1 594 ? 29.908 -9.784 -25.537 1.00 80.62 594 LEU A O 1
ATOM 4754 N N . GLY A 1 595 ? 28.031 -9.564 -26.738 1.00 79.56 595 GLY A N 1
ATOM 4755 C CA . GLY A 1 595 ? 28.311 -10.665 -27.662 1.00 79.56 595 GLY A CA 1
ATOM 4756 C C . GLY A 1 595 ? 27.979 -12.055 -27.108 1.00 79.56 595 GLY A C 1
ATOM 4757 O O . GLY A 1 595 ? 28.241 -13.059 -27.769 1.00 79.56 595 GLY A O 1
ATOM 4758 N N . GLU A 1 596 ? 27.343 -12.145 -25.937 1.00 87.56 596 GLU A N 1
ATOM 4759 C CA . GLU A 1 596 ? 26.858 -13.390 -25.329 1.00 87.56 596 GLU A CA 1
ATOM 4760 C C . GLU A 1 596 ? 25.521 -13.833 -25.959 1.00 87.56 596 GLU A C 1
ATOM 4762 O O . GLU A 1 596 ? 24.531 -14.101 -25.275 1.00 87.56 596 GLU A O 1
ATOM 4767 N N . ASN A 1 597 ? 25.484 -13.907 -27.294 1.00 90.06 597 ASN A N 1
ATOM 4768 C CA . ASN A 1 597 ? 24.252 -14.055 -28.080 1.00 90.06 597 ASN A CA 1
ATOM 4769 C C . ASN A 1 597 ? 23.450 -15.321 -27.726 1.00 90.06 597 ASN A C 1
ATOM 4771 O O . ASN A 1 597 ? 22.223 -15.291 -27.745 1.00 90.06 597 ASN A O 1
ATOM 4775 N N . GLN A 1 598 ? 24.115 -16.418 -27.344 1.00 93.25 598 GLN A N 1
ATOM 4776 C CA . GLN A 1 598 ? 23.439 -17.645 -26.905 1.00 93.25 598 GLN A CA 1
ATOM 4777 C C . GLN A 1 598 ? 22.638 -17.426 -25.610 1.00 93.25 598 GLN A C 1
ATOM 4779 O O . GLN A 1 598 ? 21.468 -17.801 -25.532 1.00 93.25 598 GLN A O 1
ATOM 4784 N N . LYS A 1 599 ? 23.225 -16.748 -24.613 1.00 94.19 599 LYS A N 1
ATOM 4785 C CA . LYS A 1 599 ? 22.509 -16.391 -23.378 1.00 94.19 599 LYS A CA 1
ATOM 4786 C C . LYS A 1 599 ? 21.393 -15.390 -23.650 1.00 94.19 599 LYS A C 1
ATOM 4788 O O . LYS A 1 599 ? 20.340 -15.462 -23.016 1.00 94.19 599 LYS A O 1
ATOM 4793 N N . ALA A 1 600 ? 21.598 -14.474 -24.596 1.00 94.69 600 ALA A N 1
ATOM 4794 C CA . ALA A 1 600 ? 20.554 -13.552 -25.026 1.00 94.69 600 ALA A CA 1
ATOM 4795 C C . ALA A 1 600 ? 19.343 -14.304 -25.603 1.00 94.69 600 ALA A C 1
ATOM 4797 O O . ALA A 1 600 ? 18.223 -14.025 -25.182 1.00 94.69 600 ALA A O 1
ATOM 4798 N N . VAL A 1 601 ? 19.550 -15.306 -26.472 1.00 97.00 601 VAL A N 1
ATOM 4799 C CA . VAL A 1 601 ? 18.471 -16.175 -26.983 1.00 97.00 601 VAL A CA 1
ATOM 4800 C C . VAL A 1 601 ? 17.703 -16.833 -25.836 1.00 97.00 601 VAL A C 1
ATOM 4802 O O . VAL A 1 601 ? 16.482 -16.704 -25.764 1.00 97.00 601 VAL A O 1
ATOM 4805 N N . GLU A 1 602 ? 18.402 -17.504 -24.920 1.00 97.06 602 GLU A N 1
ATOM 4806 C CA . GLU A 1 602 ? 17.779 -18.190 -23.777 1.00 97.06 602 GLU A CA 1
ATOM 4807 C C . GLU A 1 602 ? 16.975 -17.223 -22.894 1.00 97.06 602 GLU A C 1
ATOM 4809 O O . GLU A 1 602 ? 15.890 -17.554 -22.409 1.00 97.06 602 GLU A O 1
ATOM 4814 N N . THR A 1 603 ? 17.480 -16.002 -22.713 1.00 97.19 603 THR A N 1
ATOM 4815 C CA . THR A 1 603 ? 16.831 -14.968 -21.899 1.00 97.19 603 THR A CA 1
ATOM 4816 C C . THR A 1 603 ? 15.612 -14.371 -22.612 1.00 97.19 603 THR A C 1
ATOM 4818 O O . THR A 1 603 ? 14.558 -14.232 -21.992 1.00 97.19 603 THR A O 1
ATOM 4821 N N . TYR A 1 604 ? 15.687 -14.091 -23.919 1.00 97.50 604 TYR A N 1
ATOM 4822 C CA . TYR A 1 604 ? 14.531 -13.633 -24.697 1.00 97.50 604 TYR A CA 1
ATOM 4823 C C . TYR A 1 604 ? 13.435 -14.700 -24.803 1.00 97.50 604 TYR A C 1
ATOM 4825 O O . TYR A 1 604 ? 12.254 -14.360 -24.794 1.00 97.50 604 TYR A O 1
ATOM 4833 N N . GLN A 1 605 ? 13.787 -15.989 -24.850 1.00 97.31 605 GLN A N 1
ATOM 4834 C CA . GLN A 1 605 ? 12.800 -17.073 -24.788 1.00 97.31 605 GLN A CA 1
ATOM 4835 C C . GLN A 1 605 ? 12.040 -17.064 -23.456 1.00 97.31 605 GLN A C 1
ATOM 4837 O O . GLN A 1 605 ? 10.816 -17.214 -23.445 1.00 97.31 605 GLN A O 1
ATOM 4842 N N . GLN A 1 606 ? 12.739 -16.834 -22.340 1.00 97.38 606 GLN A N 1
ATOM 4843 C CA . GLN A 1 606 ? 12.093 -16.648 -21.038 1.00 97.38 606 GLN A CA 1
ATOM 4844 C C . GLN A 1 606 ? 11.207 -15.394 -21.026 1.00 97.38 606 GLN A C 1
ATOM 4846 O O . GLN A 1 606 ? 10.073 -15.466 -20.552 1.00 97.38 606 GLN A O 1
ATOM 4851 N N . ALA A 1 607 ? 11.682 -14.278 -21.593 1.00 96.19 607 ALA A N 1
ATOM 4852 C CA . ALA A 1 607 ? 10.905 -13.042 -21.703 1.00 96.19 607 ALA A CA 1
ATOM 4853 C C . ALA A 1 607 ? 9.610 -13.265 -22.498 1.00 96.19 607 ALA A C 1
ATOM 4855 O O . ALA A 1 607 ? 8.536 -12.867 -22.056 1.00 96.19 607 ALA A O 1
ATOM 4856 N N . LEU A 1 608 ? 9.691 -13.972 -23.630 1.00 95.19 608 LEU A N 1
ATOM 4857 C CA . LEU A 1 608 ? 8.545 -14.320 -24.468 1.00 95.19 608 LEU A CA 1
ATOM 4858 C C . LEU A 1 608 ? 7.544 -15.216 -23.726 1.00 95.19 608 LEU A C 1
ATOM 4860 O O . LEU A 1 608 ? 6.333 -15.001 -23.806 1.00 95.19 608 LEU A O 1
ATOM 4864 N N . ALA A 1 609 ? 8.037 -16.217 -22.992 1.00 95.31 609 ALA A N 1
ATOM 4865 C CA . ALA A 1 609 ? 7.192 -17.096 -22.191 1.00 95.31 609 ALA A CA 1
ATOM 4866 C C . ALA A 1 609 ? 6.453 -16.324 -21.085 1.00 95.31 609 ALA A C 1
ATOM 4868 O O . ALA A 1 609 ? 5.256 -16.541 -20.890 1.00 95.31 609 ALA A O 1
ATOM 4869 N N . ALA A 1 610 ? 7.137 -15.400 -20.404 1.00 93.88 610 ALA A N 1
ATOM 4870 C CA . ALA A 1 610 ? 6.530 -14.525 -19.405 1.00 93.88 610 ALA A CA 1
ATOM 4871 C C . ALA A 1 610 ? 5.511 -13.560 -20.037 1.00 93.88 610 ALA A C 1
ATOM 4873 O O . ALA A 1 610 ? 4.390 -13.452 -19.541 1.00 93.88 610 ALA A O 1
ATOM 4874 N N . ALA A 1 611 ? 5.851 -12.936 -21.171 1.00 91.81 611 ALA A N 1
ATOM 4875 C CA . ALA A 1 611 ? 4.979 -12.009 -21.891 1.00 91.81 611 ALA A CA 1
ATOM 4876 C C . ALA A 1 611 ? 3.655 -12.663 -22.323 1.00 91.81 611 ALA A C 1
ATOM 4878 O O . ALA A 1 611 ? 2.583 -12.087 -22.154 1.00 91.81 611 ALA A O 1
ATOM 4879 N N . ARG A 1 612 ? 3.701 -13.914 -22.799 1.00 91.12 612 ARG A N 1
ATOM 4880 C CA . ARG A 1 612 ? 2.503 -14.679 -23.194 1.00 91.12 612 ARG A CA 1
ATOM 4881 C C . ARG A 1 612 ? 1.599 -15.084 -22.028 1.00 91.12 612 ARG A C 1
ATOM 4883 O O . ARG A 1 612 ? 0.447 -15.440 -22.255 1.00 91.12 612 ARG A O 1
ATOM 4890 N N . GLN A 1 613 ? 2.102 -15.036 -20.796 1.00 91.19 613 GLN A N 1
ATOM 4891 C CA . GLN A 1 613 ? 1.323 -15.291 -19.580 1.00 91.19 613 GLN A CA 1
ATOM 4892 C C . GLN A 1 613 ? 0.698 -14.014 -18.998 1.00 91.19 613 GLN A C 1
ATOM 4894 O O . GLN A 1 613 ? 0.009 -14.087 -17.981 1.00 91.19 613 GLN A O 1
ATOM 4899 N N . ILE A 1 614 ? 0.922 -12.843 -19.607 1.00 88.00 614 ILE A N 1
ATOM 4900 C CA . ILE A 1 614 ? 0.316 -11.594 -19.146 1.00 88.00 614 ILE A CA 1
ATOM 4901 C C . ILE A 1 614 ? -1.195 -11.634 -19.409 1.00 88.00 614 ILE A C 1
ATOM 4903 O O . ILE A 1 614 ? -1.654 -11.758 -20.543 1.00 88.00 614 ILE A O 1
ATOM 4907 N N . GLU A 1 615 ? -1.993 -11.466 -18.355 1.00 83.06 615 GLU A N 1
ATOM 4908 C CA . GLU A 1 615 ? -3.452 -11.359 -18.445 1.00 83.06 615 GLU A CA 1
ATOM 4909 C C . GLU A 1 615 ? -3.865 -9.957 -18.927 1.00 83.06 615 GLU A C 1
ATOM 4911 O O . GLU A 1 615 ? -4.377 -9.145 -18.156 1.00 83.06 615 GLU A O 1
ATOM 4916 N N . ILE A 1 616 ? -3.636 -9.657 -20.210 1.00 80.12 616 ILE A N 1
ATOM 4917 C CA . ILE A 1 616 ? -3.812 -8.312 -20.798 1.00 80.12 616 ILE A CA 1
ATOM 4918 C C . ILE A 1 616 ? -5.201 -7.730 -20.504 1.00 80.12 616 ILE A C 1
ATOM 4920 O O . ILE A 1 616 ? -5.310 -6.568 -20.129 1.00 80.12 616 ILE A O 1
ATOM 4924 N N . ALA A 1 617 ? -6.257 -8.545 -20.577 1.00 75.56 617 ALA A N 1
ATOM 4925 C CA . ALA A 1 617 ? -7.630 -8.110 -20.303 1.00 75.56 617 ALA A CA 1
ATOM 4926 C C . ALA A 1 617 ? -7.856 -7.592 -18.866 1.00 75.56 617 ALA A C 1
ATOM 4928 O O . ALA A 1 617 ? -8.833 -6.890 -18.620 1.00 75.56 617 ALA A O 1
ATOM 4929 N N . LYS A 1 618 ? -6.972 -7.930 -17.916 1.00 73.44 618 LYS A N 1
ATOM 4930 C CA . LYS A 1 618 ? -7.020 -7.438 -16.530 1.00 73.44 618 LYS A CA 1
ATOM 4931 C C . LYS A 1 618 ? -6.171 -6.182 -16.305 1.00 73.44 618 LYS A C 1
ATOM 4933 O O . LYS A 1 618 ? -6.206 -5.627 -15.208 1.00 73.44 618 LYS A O 1
ATOM 4938 N N . LEU A 1 619 ? -5.406 -5.735 -17.304 1.00 72.56 619 LEU A N 1
ATOM 4939 C CA . LEU A 1 619 ? -4.631 -4.496 -17.238 1.00 72.56 619 LEU A CA 1
ATOM 4940 C C . LEU A 1 619 ? -5.504 -3.281 -17.564 1.00 72.56 619 LEU A C 1
ATOM 4942 O O . LEU A 1 619 ? -6.470 -3.373 -18.325 1.00 72.56 619 LEU A O 1
ATOM 4946 N N . LEU A 1 620 ? -5.115 -2.122 -17.027 1.00 62.91 620 LEU A N 1
ATOM 4947 C CA . LEU A 1 620 ? -5.700 -0.834 -17.402 1.00 62.91 620 LEU A CA 1
ATOM 4948 C C . LEU A 1 620 ? -5.561 -0.602 -18.918 1.00 62.91 620 LEU A C 1
ATOM 4950 O O . LEU A 1 620 ? -4.526 -0.975 -19.475 1.00 62.91 620 LEU A O 1
ATOM 4954 N N . PRO A 1 621 ? -6.530 0.052 -19.588 1.00 68.50 621 PRO A N 1
ATOM 4955 C CA . PRO A 1 621 ? -6.491 0.258 -21.040 1.00 68.50 621 PRO A CA 1
ATOM 4956 C C . PRO A 1 621 ? -5.185 0.889 -21.552 1.00 68.50 621 PRO A C 1
ATOM 4958 O O . PRO A 1 621 ? -4.640 0.452 -22.558 1.00 68.50 621 PRO A O 1
ATOM 4961 N N . ASN A 1 622 ? -4.621 1.847 -20.812 1.00 61.94 622 ASN A N 1
ATOM 4962 C CA . ASN A 1 622 ? -3.345 2.501 -21.135 1.00 61.94 622 ASN A CA 1
ATOM 4963 C C . ASN A 1 622 ? -2.107 1.594 -20.974 1.00 61.94 622 ASN A C 1
ATOM 4965 O O . ASN A 1 622 ? -1.029 1.930 -21.454 1.00 61.94 622 ASN A O 1
ATOM 4969 N N . LEU A 1 623 ? -2.238 0.459 -20.286 1.00 68.44 623 LEU A N 1
ATOM 4970 C CA . LEU A 1 623 ? -1.166 -0.509 -20.050 1.00 68.44 623 LEU A CA 1
ATOM 4971 C C . LEU A 1 623 ? -1.256 -1.738 -20.964 1.00 68.44 623 LEU A C 1
ATOM 4973 O O . LEU A 1 623 ? -0.274 -2.472 -21.076 1.00 68.44 623 LEU A O 1
ATOM 4977 N N . GLN A 1 624 ? -2.403 -1.961 -21.611 1.00 76.69 624 GLN A N 1
ATOM 4978 C CA . GLN A 1 624 ? -2.615 -3.097 -22.511 1.00 76.69 624 GLN A CA 1
ATOM 4979 C C . GLN A 1 624 ? -1.705 -3.022 -23.740 1.00 76.69 624 GLN A C 1
ATOM 4981 O O . GLN A 1 624 ? -1.051 -4.006 -24.074 1.00 76.69 624 GLN A O 1
ATOM 4986 N N . ASP A 1 625 ? -1.587 -1.842 -24.349 1.00 74.44 625 ASP A N 1
ATOM 4987 C CA . ASP A 1 625 ? -0.722 -1.626 -25.514 1.00 74.44 625 ASP A CA 1
ATOM 4988 C C . ASP A 1 625 ? 0.758 -1.872 -25.197 1.00 74.44 625 ASP A C 1
ATOM 4990 O O . ASP A 1 625 ? 1.467 -2.518 -25.968 1.00 74.44 625 ASP A O 1
ATOM 4994 N N . SER A 1 626 ? 1.220 -1.433 -24.023 1.00 77.00 626 SER A N 1
ATOM 4995 C CA . SER A 1 626 ? 2.591 -1.699 -23.578 1.00 77.00 626 SER A CA 1
ATOM 4996 C C . SER A 1 626 ? 2.840 -3.193 -23.360 1.00 77.00 626 SER A C 1
ATOM 4998 O O . SER A 1 626 ? 3.878 -3.688 -23.785 1.00 77.00 626 SER A O 1
ATOM 5000 N N . ALA A 1 627 ? 1.890 -3.926 -22.771 1.00 78.38 627 ALA A N 1
ATOM 5001 C CA . ALA A 1 627 ? 2.021 -5.372 -22.580 1.00 78.38 627 ALA A CA 1
ATOM 5002 C C . ALA A 1 627 ? 2.038 -6.151 -23.908 1.00 78.38 627 ALA A C 1
ATOM 5004 O O . ALA A 1 627 ? 2.749 -7.147 -24.035 1.00 78.38 627 ALA A O 1
ATOM 5005 N N . LEU A 1 628 ? 1.281 -5.687 -24.907 1.00 79.69 628 LEU A N 1
ATOM 5006 C CA . LEU A 1 628 ? 1.322 -6.232 -26.267 1.00 79.69 628 LEU A CA 1
ATOM 5007 C C . LEU A 1 628 ? 2.674 -5.970 -26.948 1.00 79.69 628 LEU A C 1
ATOM 5009 O O . LEU A 1 628 ? 3.191 -6.834 -27.662 1.00 79.69 628 LEU A O 1
ATOM 5013 N N . SER A 1 629 ? 3.266 -4.801 -26.698 1.00 82.38 629 SER A N 1
ATOM 5014 C CA . SER A 1 629 ? 4.599 -4.457 -27.196 1.00 82.38 629 SER A CA 1
ATOM 5015 C C . SER A 1 629 ? 5.692 -5.341 -26.581 1.00 82.38 629 SER A C 1
ATOM 5017 O O . SER A 1 629 ? 6.575 -5.790 -27.305 1.00 82.38 629 SER A O 1
ATOM 5019 N N . THR A 1 630 ? 5.586 -5.717 -25.299 1.00 87.44 630 THR A N 1
ATOM 5020 C CA . THR A 1 630 ? 6.557 -6.602 -24.623 1.00 87.44 630 THR A CA 1
ATOM 5021 C C . THR A 1 630 ? 6.754 -7.941 -25.353 1.00 87.44 630 THR A C 1
ATOM 5023 O O . THR A 1 630 ? 7.889 -8.388 -25.530 1.00 87.44 630 THR A O 1
ATOM 5026 N N . GLU A 1 631 ? 5.674 -8.584 -25.826 1.00 89.69 631 GLU A N 1
ATOM 5027 C CA . GLU A 1 631 ? 5.783 -9.818 -26.629 1.00 89.69 631 GLU A CA 1
ATOM 5028 C C . GLU A 1 631 ? 6.534 -9.555 -27.943 1.00 89.69 631 GLU A C 1
ATOM 5030 O O . GLU A 1 631 ? 7.403 -10.330 -28.343 1.00 89.69 631 GLU A O 1
ATOM 5035 N N . SER A 1 632 ? 6.223 -8.433 -28.590 1.00 90.12 632 SER A N 1
ATOM 5036 C CA . SER A 1 632 ? 6.807 -8.038 -29.872 1.00 90.12 632 SER A CA 1
ATOM 5037 C C . SER A 1 632 ? 8.305 -7.747 -29.746 1.00 90.12 632 SER A C 1
ATOM 5039 O O . SER A 1 632 ? 9.096 -8.252 -30.541 1.00 90.12 632 SER A O 1
ATOM 5041 N N . SER A 1 633 ? 8.720 -7.045 -28.689 1.00 91.88 633 SER A N 1
ATOM 5042 C CA . SER A 1 633 ? 10.133 -6.810 -28.374 1.00 91.88 633 SER A CA 1
ATOM 5043 C C . SER A 1 633 ? 10.900 -8.108 -28.110 1.00 91.88 633 SER A C 1
ATOM 5045 O O . SER A 1 633 ? 12.065 -8.215 -28.489 1.00 91.88 633 SER A O 1
ATOM 5047 N N . ALA A 1 634 ? 10.267 -9.119 -27.501 1.00 94.38 634 ALA A N 1
ATOM 5048 C CA . ALA A 1 634 ? 10.905 -10.419 -27.291 1.00 94.38 634 ALA A CA 1
ATOM 5049 C C . ALA A 1 634 ? 11.131 -11.169 -28.615 1.00 94.38 634 ALA A C 1
ATOM 5051 O O . ALA A 1 634 ? 12.199 -11.745 -28.820 1.00 94.38 634 ALA A O 1
ATOM 5052 N N . LEU A 1 635 ? 10.150 -11.141 -29.525 1.00 94.94 635 LEU A N 1
ATOM 5053 C CA . LEU A 1 635 ? 10.265 -11.750 -30.857 1.00 94.94 635 LEU A CA 1
ATOM 5054 C C . LEU A 1 635 ? 11.341 -11.054 -31.706 1.00 94.94 635 LEU A C 1
ATOM 5056 O O . LEU A 1 635 ? 12.156 -11.730 -32.338 1.00 94.94 635 LEU A O 1
ATOM 5060 N N . ASP A 1 636 ? 11.378 -9.719 -31.681 1.00 94.00 636 ASP A N 1
ATOM 5061 C CA . ASP A 1 636 ? 12.411 -8.936 -32.364 1.00 94.00 636 ASP A CA 1
ATOM 5062 C C . ASP A 1 636 ? 13.812 -9.237 -31.806 1.00 94.00 636 ASP A C 1
ATOM 5064 O O . ASP A 1 636 ? 14.751 -9.511 -32.559 1.00 94.00 636 ASP A O 1
ATOM 5068 N N . GLY A 1 637 ? 13.932 -9.282 -30.475 1.00 93.75 637 GLY A N 1
ATOM 5069 C CA . GLY A 1 637 ? 15.160 -9.644 -29.774 1.00 93.75 637 GLY A CA 1
ATOM 5070 C C . GLY A 1 637 ? 15.684 -11.029 -30.158 1.00 93.75 637 GLY A C 1
ATOM 5071 O O . GLY A 1 637 ? 16.874 -11.169 -30.441 1.00 93.75 637 GLY A O 1
ATOM 5072 N N . LEU A 1 638 ? 14.803 -12.034 -30.257 1.00 96.25 638 LEU A N 1
ATOM 5073 C CA . LEU A 1 638 ? 15.161 -13.380 -30.727 1.00 96.25 638 LEU A CA 1
ATOM 5074 C C . LEU A 1 638 ? 15.670 -13.369 -32.165 1.00 96.25 638 LEU A C 1
ATOM 5076 O O . LEU A 1 638 ? 16.692 -13.994 -32.452 1.00 96.25 638 LEU A O 1
ATOM 5080 N N . SER A 1 639 ? 14.985 -12.650 -33.057 1.00 95.56 639 SER A N 1
ATOM 5081 C CA . SER A 1 639 ? 15.417 -12.512 -34.448 1.00 95.56 639 SER A CA 1
ATOM 5082 C C . SER A 1 639 ? 16.828 -11.921 -34.535 1.00 95.56 639 SER A C 1
ATOM 5084 O O . SER A 1 639 ? 17.702 -12.480 -35.205 1.00 95.56 639 SER A O 1
ATOM 5086 N N . LEU A 1 640 ? 17.087 -10.844 -33.789 1.00 92.56 640 LEU A N 1
ATOM 5087 C CA . LEU A 1 640 ? 18.402 -10.213 -33.719 1.00 92.56 640 LEU A CA 1
ATOM 5088 C C . LEU A 1 640 ? 19.471 -11.157 -33.144 1.00 92.56 640 LEU A C 1
ATOM 5090 O O . LEU A 1 640 ? 20.546 -11.288 -33.729 1.00 92.56 640 LEU A O 1
ATOM 5094 N N . SER A 1 641 ? 19.191 -11.844 -32.034 1.00 93.81 641 SER A N 1
ATOM 5095 C CA . SER A 1 641 ? 20.159 -12.744 -31.394 1.00 93.81 641 SER A CA 1
ATOM 5096 C C . SER A 1 641 ? 20.525 -13.941 -32.278 1.00 93.81 641 SER A C 1
ATOM 5098 O O . SER A 1 641 ? 21.708 -14.258 -32.404 1.00 93.81 641 SER A O 1
ATOM 5100 N N . TYR A 1 642 ? 19.555 -14.568 -32.956 1.00 94.06 642 TYR A N 1
ATOM 5101 C CA . TYR A 1 642 ? 19.846 -15.642 -33.917 1.00 94.06 642 TYR A CA 1
ATOM 5102 C C . TYR A 1 642 ? 20.613 -15.137 -35.143 1.00 94.06 642 TYR A C 1
ATOM 5104 O O . TYR A 1 642 ? 21.506 -15.830 -35.631 1.00 94.06 642 TYR A O 1
ATOM 5112 N N . SER A 1 643 ? 20.338 -13.911 -35.605 1.00 92.12 643 SER A N 1
ATOM 5113 C CA . SER A 1 643 ? 21.136 -13.277 -36.660 1.00 92.12 643 SER A CA 1
ATOM 5114 C C . SER A 1 643 ? 22.593 -13.094 -36.232 1.00 92.12 643 SER A C 1
ATOM 5116 O O . SER A 1 643 ? 23.498 -13.345 -37.027 1.00 92.12 643 SER A O 1
ATOM 5118 N N . ASN A 1 644 ? 22.837 -12.689 -34.983 1.00 87.56 644 ASN A N 1
ATOM 5119 C CA . ASN A 1 644 ? 24.192 -12.537 -34.450 1.00 87.56 644 ASN A CA 1
ATOM 5120 C C . ASN A 1 644 ? 24.924 -13.883 -34.287 1.00 87.56 644 ASN A C 1
ATOM 5122 O O . ASN A 1 644 ? 26.149 -13.918 -34.369 1.00 87.56 644 ASN A O 1
ATOM 5126 N N . LEU A 1 645 ? 24.192 -14.986 -34.085 1.00 89.12 645 LEU A N 1
ATOM 5127 C CA . LEU A 1 645 ? 24.733 -16.355 -34.068 1.00 89.12 645 LEU A CA 1
ATOM 5128 C C . LEU A 1 645 ? 25.000 -16.925 -35.473 1.00 89.12 645 LEU A C 1
ATOM 5130 O O . LEU A 1 645 ? 25.593 -17.993 -35.595 1.00 89.12 645 LEU A O 1
ATOM 5134 N N . GLY A 1 646 ? 24.567 -16.236 -36.534 1.00 88.75 646 GLY A N 1
ATOM 5135 C CA . GLY A 1 646 ? 24.654 -16.730 -37.911 1.00 88.75 646 GLY A CA 1
ATOM 5136 C C . GLY A 1 646 ? 23.554 -17.727 -38.296 1.00 88.75 646 GLY A C 1
ATOM 5137 O O . GLY A 1 646 ? 23.583 -18.287 -39.389 1.00 88.75 646 GLY A O 1
ATOM 5138 N N . GLU A 1 647 ? 22.558 -17.942 -37.434 1.00 92.31 647 GLU A N 1
ATOM 5139 C CA . GLU A 1 647 ? 21.435 -18.857 -37.664 1.00 92.31 647 GLU A CA 1
ATOM 5140 C C . GLU A 1 647 ? 20.274 -18.136 -38.371 1.00 92.31 647 GLU A C 1
ATOM 5142 O O . GLU A 1 647 ? 19.190 -17.931 -37.816 1.00 92.31 647 GLU A O 1
ATOM 5147 N N . TYR A 1 648 ? 20.509 -17.712 -39.615 1.00 91.38 648 TYR A N 1
ATOM 5148 C CA . TYR A 1 648 ? 19.612 -16.797 -40.330 1.00 91.38 648 TYR A CA 1
ATOM 5149 C C . TYR A 1 648 ? 18.215 -17.362 -40.615 1.00 91.38 648 TYR A C 1
ATOM 5151 O O . TYR A 1 648 ? 17.248 -16.603 -40.588 1.00 91.38 648 TYR A O 1
ATOM 5159 N N . ASP A 1 649 ? 18.077 -18.676 -40.814 1.00 89.81 649 ASP A N 1
ATOM 5160 C CA . ASP A 1 649 ? 16.766 -19.308 -41.013 1.00 89.81 649 ASP A CA 1
ATOM 5161 C C . ASP A 1 649 ? 15.869 -19.133 -39.780 1.00 89.81 649 ASP A C 1
ATOM 5163 O O . ASP A 1 649 ? 14.702 -18.755 -39.896 1.00 89.81 649 ASP A O 1
ATOM 5167 N N . LYS A 1 650 ? 16.436 -19.314 -38.578 1.00 94.00 650 LYS A N 1
ATOM 5168 C CA . LYS A 1 650 ? 15.724 -19.062 -37.318 1.00 94.00 650 LYS A CA 1
ATOM 5169 C C . LYS A 1 650 ? 15.442 -17.575 -37.132 1.00 94.00 650 LYS A C 1
ATOM 5171 O O . LYS A 1 650 ? 14.355 -17.213 -36.692 1.00 94.00 650 LYS A O 1
ATOM 5176 N N . ALA A 1 651 ? 16.395 -16.709 -37.479 1.00 93.81 651 ALA A N 1
ATOM 5177 C CA . ALA A 1 651 ? 16.212 -15.263 -37.381 1.00 93.81 651 ALA A CA 1
ATOM 5178 C C . ALA A 1 651 ? 15.024 -14.770 -38.229 1.00 93.81 651 ALA A C 1
ATOM 5180 O O . ALA A 1 651 ? 14.237 -13.942 -37.761 1.00 93.81 651 ALA A O 1
ATOM 5181 N N . ILE A 1 652 ? 14.869 -15.303 -39.447 1.00 93.06 652 ILE A N 1
ATOM 5182 C CA . ILE A 1 652 ? 13.729 -15.006 -40.324 1.00 93.06 652 ILE A CA 1
ATOM 5183 C C . ILE A 1 652 ? 12.429 -15.538 -39.731 1.00 93.06 652 ILE A C 1
ATOM 5185 O O . ILE A 1 652 ? 11.446 -14.801 -39.721 1.00 93.06 652 ILE A O 1
ATOM 5189 N N . ASP A 1 653 ? 12.412 -16.781 -39.245 1.00 95.25 653 ASP A N 1
ATOM 5190 C CA . ASP A 1 653 ? 11.208 -17.378 -38.661 1.00 95.25 653 ASP A CA 1
ATOM 5191 C C . ASP A 1 653 ? 10.658 -16.509 -37.517 1.00 95.25 653 ASP A C 1
ATOM 5193 O O . ASP A 1 653 ? 9.483 -16.141 -37.520 1.00 95.25 653 ASP A O 1
ATOM 5197 N N . TRP A 1 654 ? 11.523 -16.050 -36.607 1.00 96.00 654 TRP A N 1
ATOM 5198 C CA . TRP A 1 654 ? 11.119 -15.144 -35.526 1.00 96.00 654 TRP A CA 1
ATOM 5199 C C . TRP A 1 654 ? 10.623 -13.779 -36.024 1.00 96.00 654 TRP A C 1
ATOM 5201 O O . TRP A 1 654 ? 9.609 -13.284 -35.528 1.00 96.00 654 TRP A O 1
ATOM 5211 N N . ALA A 1 655 ? 11.268 -13.188 -37.034 1.00 94.25 655 ALA A N 1
ATOM 5212 C CA . ALA A 1 655 ? 10.804 -11.931 -37.628 1.00 94.25 655 ALA A CA 1
ATOM 5213 C C . ALA A 1 655 ? 9.451 -12.088 -38.354 1.00 94.25 655 ALA A C 1
ATOM 5215 O O . ALA A 1 655 ? 8.610 -11.190 -38.322 1.00 94.25 655 ALA A O 1
ATOM 5216 N N . GLN A 1 656 ? 9.192 -13.247 -38.965 1.00 94.69 656 GLN A N 1
ATOM 5217 C CA . GLN A 1 656 ? 7.895 -13.573 -39.564 1.00 94.69 656 GLN A CA 1
ATOM 5218 C C . GLN A 1 656 ? 6.813 -13.806 -38.505 1.00 94.69 656 GLN A C 1
ATOM 5220 O O . GLN A 1 656 ? 5.671 -13.380 -38.693 1.00 94.69 656 GLN A O 1
ATOM 5225 N N . GLN A 1 657 ? 7.154 -14.443 -37.382 1.00 94.94 657 GLN A N 1
ATOM 5226 C CA . GLN A 1 657 ? 6.246 -14.569 -36.242 1.00 94.94 657 GLN A CA 1
ATOM 5227 C C . GLN A 1 657 ? 5.862 -13.192 -35.684 1.00 94.94 657 GLN A C 1
ATOM 5229 O O . GLN A 1 657 ? 4.678 -12.957 -35.433 1.00 94.94 657 GLN A O 1
ATOM 5234 N N . LEU A 1 658 ? 6.828 -12.274 -35.554 1.00 94.38 658 LEU A N 1
ATOM 5235 C CA . LEU A 1 658 ? 6.584 -10.880 -35.174 1.00 94.38 658 LEU A CA 1
ATOM 5236 C C . LEU A 1 658 ? 5.632 -10.184 -36.157 1.00 94.38 658 LEU A C 1
ATOM 5238 O O . LEU A 1 658 ? 4.618 -9.636 -35.729 1.00 94.38 658 LEU A O 1
ATOM 5242 N N . LEU A 1 659 ? 5.894 -10.283 -37.465 1.00 94.69 659 LEU A N 1
ATOM 5243 C CA . LEU A 1 659 ? 5.043 -9.696 -38.506 1.00 94.69 659 LEU A CA 1
ATOM 5244 C C . LEU A 1 659 ? 3.601 -10.213 -38.422 1.00 94.69 659 LEU A C 1
ATOM 5246 O O . LEU A 1 659 ? 2.647 -9.437 -38.364 1.00 94.69 659 LEU A O 1
ATOM 5250 N N . LYS A 1 660 ? 3.434 -11.537 -38.341 1.00 94.25 660 LYS A N 1
ATOM 5251 C CA . LYS A 1 660 ? 2.118 -12.174 -38.209 1.00 94.25 660 LYS A CA 1
ATOM 5252 C C . LYS A 1 660 ? 1.397 -11.715 -36.942 1.00 94.25 660 LYS A C 1
ATOM 5254 O O . LYS A 1 660 ? 0.180 -11.506 -36.957 1.00 94.25 660 LYS A O 1
ATOM 5259 N N . ARG A 1 661 ? 2.130 -11.575 -35.835 1.00 89.38 661 ARG A N 1
ATOM 5260 C CA . ARG A 1 661 ? 1.578 -11.108 -34.562 1.00 89.38 661 ARG A CA 1
ATOM 5261 C C . ARG A 1 661 ? 1.104 -9.662 -34.669 1.00 89.38 661 ARG A C 1
ATOM 5263 O O . ARG A 1 661 ? -0.045 -9.407 -34.318 1.00 89.38 661 ARG A O 1
ATOM 5270 N N . ALA A 1 662 ? 1.923 -8.765 -35.211 1.00 90.12 662 ALA A N 1
ATOM 5271 C CA . ALA A 1 662 ? 1.575 -7.362 -35.430 1.00 90.12 662 ALA A CA 1
ATOM 5272 C C . ALA A 1 662 ? 0.312 -7.203 -36.296 1.00 90.12 662 ALA A C 1
ATOM 5274 O O . ALA A 1 662 ? -0.617 -6.486 -35.917 1.00 90.12 662 ALA A O 1
ATOM 5275 N N . GLN A 1 663 ? 0.221 -7.966 -37.390 1.00 91.31 663 GLN A N 1
ATOM 5276 C CA . GLN A 1 663 ? -0.953 -7.996 -38.270 1.00 91.31 663 GLN A CA 1
ATOM 5277 C C . GLN A 1 663 ? -2.210 -8.501 -37.552 1.00 91.31 663 GLN A C 1
ATOM 5279 O O . GLN A 1 663 ? -3.284 -7.921 -37.692 1.00 91.31 663 GLN A O 1
ATOM 5284 N N . THR A 1 664 ? -2.080 -9.551 -36.736 1.00 88.69 664 THR A N 1
ATOM 5285 C CA . THR A 1 664 ? -3.198 -10.091 -35.941 1.00 88.69 664 THR A CA 1
ATOM 5286 C C . THR A 1 664 ? -3.697 -9.079 -34.907 1.00 88.69 664 THR A C 1
ATOM 5288 O O . THR A 1 664 ? -4.890 -9.026 -34.620 1.00 88.69 664 THR A O 1
ATOM 5291 N N . LEU A 1 665 ? -2.791 -8.279 -34.342 1.00 85.31 665 LEU A N 1
ATOM 5292 C CA . LEU A 1 665 ? -3.119 -7.222 -33.386 1.00 85.31 665 LEU A CA 1
ATOM 5293 C C . LEU A 1 665 ? -3.673 -5.956 -34.055 1.00 85.31 665 LEU A C 1
ATOM 5295 O O . LEU A 1 665 ? -4.196 -5.092 -33.356 1.00 85.31 665 LEU A O 1
ATOM 5299 N N . GLY A 1 666 ? -3.553 -5.831 -35.380 1.00 87.81 666 GLY A N 1
ATOM 5300 C CA . GLY A 1 666 ? -3.913 -4.613 -36.103 1.00 87.81 666 GLY A CA 1
ATOM 5301 C C . GLY A 1 666 ? -3.062 -3.407 -35.695 1.00 87.81 666 GLY A C 1
ATOM 5302 O O . GLY A 1 666 ? -3.575 -2.291 -35.677 1.00 87.81 666 GLY A O 1
ATOM 5303 N N . LYS A 1 667 ? -1.792 -3.633 -35.325 1.00 87.25 667 LYS A N 1
ATOM 5304 C CA . LYS A 1 667 ? -0.841 -2.597 -34.889 1.00 87.25 667 LYS A CA 1
ATOM 5305 C C . LYS A 1 667 ? 0.170 -2.311 -36.011 1.00 87.25 667 L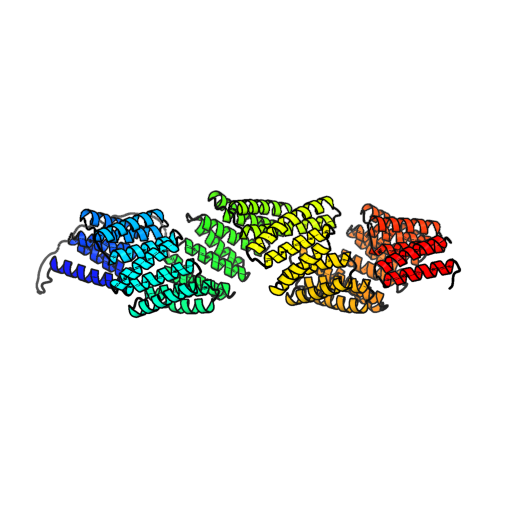YS A C 1
ATOM 5307 O O . LYS A 1 667 ? 1.159 -3.040 -36.123 1.00 87.25 667 LYS A O 1
ATOM 5312 N N . PRO A 1 668 ? -0.083 -1.306 -36.869 1.00 90.44 668 PRO A N 1
ATOM 5313 C CA . PRO A 1 668 ? 0.742 -1.036 -38.047 1.00 90.44 668 PRO A CA 1
ATOM 5314 C C . PRO A 1 668 ? 2.165 -0.575 -37.704 1.00 90.44 668 PRO A C 1
ATOM 5316 O O . PRO A 1 668 ? 3.071 -0.787 -38.502 1.00 90.44 668 PRO A O 1
ATOM 5319 N N . GLU A 1 669 ? 2.390 0.007 -36.526 1.00 89.62 669 GLU A N 1
ATOM 5320 C CA . GLU A 1 669 ? 3.720 0.401 -36.047 1.00 89.62 669 GLU A CA 1
ATOM 5321 C C . GLU A 1 669 ? 4.613 -0.836 -35.866 1.00 89.62 669 GLU A C 1
ATOM 5323 O O . GLU A 1 669 ? 5.704 -0.915 -36.422 1.00 89.62 669 GLU A O 1
ATOM 5328 N N . LEU A 1 670 ? 4.089 -1.863 -35.188 1.00 89.06 670 LEU A N 1
ATOM 5329 C CA . LEU A 1 670 ? 4.790 -3.135 -34.979 1.00 89.06 670 LEU A CA 1
ATOM 5330 C C . LEU A 1 670 ? 4.979 -3.916 -36.288 1.00 89.06 670 LEU A C 1
ATOM 5332 O O . LEU A 1 670 ? 5.916 -4.702 -36.420 1.00 89.06 670 LEU A O 1
ATOM 5336 N N . GLU A 1 671 ? 4.082 -3.723 -37.259 1.00 93.75 671 GLU A N 1
ATOM 5337 C CA . GLU A 1 671 ? 4.222 -4.304 -38.595 1.00 93.75 671 GLU A CA 1
ATOM 5338 C C . GLU A 1 671 ? 5.414 -3.687 -39.333 1.00 93.75 671 GLU A C 1
ATOM 5340 O O . GLU A 1 671 ? 6.193 -4.419 -39.947 1.00 93.75 671 GLU A O 1
ATOM 5345 N N . VAL A 1 672 ? 5.601 -2.367 -39.223 1.00 94.38 672 VAL A N 1
ATOM 5346 C CA . VAL A 1 672 ? 6.784 -1.688 -39.764 1.00 94.38 672 VAL A CA 1
ATOM 5347 C C . VAL A 1 672 ? 8.056 -2.236 -39.119 1.00 94.38 672 VAL A C 1
ATOM 5349 O O . VAL A 1 672 ? 8.943 -2.661 -39.857 1.00 94.38 672 VAL A O 1
ATOM 5352 N N . ASP A 1 673 ? 8.127 -2.329 -37.789 1.00 91.50 673 ASP A N 1
ATOM 5353 C CA . ASP A 1 673 ? 9.307 -2.858 -37.083 1.00 91.50 673 ASP A CA 1
ATOM 5354 C C . ASP A 1 673 ? 9.686 -4.270 -37.566 1.00 91.50 673 ASP A C 1
ATOM 5356 O O . ASP A 1 673 ? 10.847 -4.558 -37.880 1.00 91.50 673 ASP A O 1
ATOM 5360 N N . ALA A 1 674 ? 8.687 -5.145 -37.720 1.00 94.19 674 ALA A N 1
ATOM 5361 C CA . ALA A 1 674 ? 8.879 -6.502 -38.223 1.00 94.19 674 ALA A CA 1
ATOM 5362 C C . ALA A 1 674 ? 9.430 -6.530 -39.658 1.00 94.19 674 ALA A C 1
ATOM 5364 O O . ALA A 1 674 ? 10.340 -7.304 -39.979 1.00 94.19 674 ALA A O 1
ATOM 5365 N N . LEU A 1 675 ? 8.889 -5.676 -40.532 1.00 96.38 675 LEU A N 1
ATOM 5366 C CA . LEU A 1 675 ? 9.335 -5.546 -41.918 1.00 96.38 675 LEU A CA 1
ATOM 5367 C C . LEU A 1 675 ? 10.753 -4.976 -42.002 1.00 96.38 675 LEU A C 1
ATOM 5369 O O . LEU A 1 675 ? 11.540 -5.443 -42.824 1.00 96.38 675 LEU A O 1
ATOM 5373 N N . LEU A 1 676 ? 11.116 -4.028 -41.134 1.00 94.62 676 LEU A N 1
ATOM 5374 C CA . LEU A 1 676 ? 12.475 -3.490 -41.047 1.00 94.62 676 LEU A CA 1
ATOM 5375 C C . LEU A 1 676 ? 13.476 -4.556 -40.584 1.00 94.62 676 LEU A C 1
ATOM 5377 O O . LEU A 1 676 ? 14.562 -4.665 -41.166 1.00 94.62 676 LEU A O 1
ATOM 5381 N N . ARG A 1 677 ? 13.106 -5.402 -39.612 1.00 94.44 677 ARG A N 1
ATOM 5382 C CA . ARG A 1 677 ? 13.926 -6.553 -39.202 1.00 94.44 677 ARG A CA 1
ATOM 5383 C C . ARG A 1 677 ? 14.131 -7.534 -40.358 1.00 94.44 677 ARG A C 1
ATOM 5385 O O . ARG A 1 677 ? 15.265 -7.939 -40.620 1.00 94.44 677 ARG A O 1
ATOM 5392 N N . LEU A 1 678 ? 13.071 -7.873 -41.096 1.00 94.94 678 LEU A N 1
ATOM 5393 C CA . LEU A 1 678 ? 13.164 -8.715 -42.297 1.00 94.94 678 LEU A CA 1
ATOM 5394 C C . LEU A 1 678 ? 14.028 -8.071 -43.388 1.00 94.94 678 LEU A C 1
ATOM 5396 O O . LEU A 1 678 ? 14.844 -8.759 -44.003 1.00 94.94 678 LEU A O 1
ATOM 5400 N N . ALA A 1 679 ? 13.894 -6.762 -43.607 1.00 94.25 679 ALA A N 1
ATOM 5401 C CA . ALA A 1 679 ? 14.690 -6.016 -44.576 1.00 94.25 679 ALA A CA 1
ATOM 5402 C C . ALA A 1 679 ? 16.184 -6.124 -44.265 1.00 94.25 679 ALA A C 1
ATOM 5404 O O . ALA A 1 679 ? 16.987 -6.431 -45.149 1.00 94.25 679 ALA A O 1
ATOM 5405 N N . PHE A 1 680 ? 16.551 -5.941 -42.994 1.00 91.69 680 PHE A N 1
ATOM 5406 C CA . PHE A 1 680 ? 17.922 -6.106 -42.526 1.00 91.69 680 PHE A CA 1
ATOM 5407 C C . PHE A 1 680 ? 18.455 -7.522 -42.803 1.00 91.69 680 PHE A C 1
ATOM 5409 O O . PHE A 1 680 ? 19.543 -7.659 -43.369 1.00 91.69 680 PHE A O 1
ATOM 5416 N N . LEU A 1 681 ? 17.677 -8.563 -42.476 1.00 92.06 681 LEU A N 1
ATOM 5417 C CA . LEU A 1 681 ? 18.054 -9.969 -42.685 1.00 92.06 681 LEU A CA 1
ATOM 5418 C C . LEU A 1 681 ? 18.221 -10.333 -44.170 1.00 92.06 681 LEU A C 1
ATOM 5420 O O . LEU A 1 681 ? 19.162 -11.043 -44.533 1.00 92.06 681 LEU A O 1
ATOM 5424 N N . TYR A 1 682 ? 17.345 -9.834 -45.047 1.00 91.12 682 TYR A N 1
ATOM 5425 C CA . TYR A 1 682 ? 17.474 -10.062 -46.488 1.00 91.12 682 TYR A CA 1
ATOM 5426 C C . TYR A 1 682 ? 18.646 -9.291 -47.096 1.00 91.12 682 TYR A C 1
ATOM 5428 O O . TYR A 1 682 ? 19.315 -9.817 -47.984 1.00 91.12 682 TYR A O 1
ATOM 5436 N N . ASN A 1 683 ? 18.926 -8.078 -46.617 1.00 86.00 683 ASN A N 1
ATOM 5437 C CA . ASN A 1 683 ? 19.947 -7.215 -47.201 1.00 86.00 683 ASN A CA 1
ATOM 5438 C C . ASN A 1 683 ? 21.377 -7.609 -46.791 1.00 86.00 683 ASN A C 1
ATOM 5440 O O . ASN A 1 683 ? 22.252 -7.744 -47.646 1.00 86.00 683 ASN A O 1
ATOM 5444 N N . VAL A 1 684 ? 21.632 -7.786 -45.488 1.00 78.25 684 VAL A N 1
ATOM 5445 C CA . VAL A 1 684 ? 23.001 -7.916 -44.960 1.00 78.25 684 VAL A CA 1
ATOM 5446 C C . VAL A 1 684 ? 23.464 -9.383 -44.911 1.00 78.25 684 VAL A C 1
ATOM 5448 O O . VAL A 1 684 ? 24.420 -9.704 -45.621 1.00 78.25 684 VAL A O 1
ATOM 5451 N N . PRO A 1 685 ? 22.809 -10.294 -44.162 1.00 74.12 685 PRO A N 1
ATOM 5452 C CA . PRO A 1 685 ? 23.202 -11.702 -44.136 1.00 74.12 685 PRO A CA 1
ATOM 5453 C C . PRO A 1 685 ? 22.960 -12.479 -45.432 1.00 74.12 685 PRO A C 1
ATOM 5455 O O . PRO A 1 685 ? 23.860 -13.147 -45.936 1.00 74.12 685 PRO A O 1
ATOM 5458 N N . LEU A 1 686 ? 21.740 -12.406 -45.974 1.00 80.44 686 LEU A N 1
ATOM 5459 C CA . LEU A 1 686 ? 21.287 -13.308 -47.043 1.00 80.44 686 LEU A CA 1
ATOM 5460 C C . LEU A 1 686 ? 21.581 -12.782 -48.446 1.00 80.44 686 LEU A C 1
ATOM 5462 O O . LEU A 1 686 ? 21.473 -13.529 -49.417 1.00 80.44 686 LEU A O 1
ATOM 5466 N N . LYS A 1 687 ? 21.926 -11.493 -48.558 1.00 84.56 687 LYS A N 1
ATOM 5467 C CA . LYS A 1 687 ? 22.209 -10.799 -49.824 1.00 84.56 687 LYS A CA 1
ATOM 5468 C C . LYS A 1 687 ? 21.072 -10.918 -50.856 1.00 84.56 687 LYS A C 1
ATOM 5470 O O . LYS A 1 687 ? 21.302 -10.808 -52.058 1.00 84.56 687 LYS A O 1
ATOM 5475 N N . ASN A 1 688 ? 19.831 -11.100 -50.400 1.00 91.00 688 ASN A N 1
ATOM 5476 C CA . ASN A 1 688 ? 18.627 -11.084 -51.226 1.00 91.00 688 ASN A CA 1
ATOM 5477 C C . ASN A 1 688 ? 18.099 -9.647 -51.354 1.00 91.00 688 ASN A C 1
ATOM 5479 O O . ASN A 1 688 ? 17.088 -9.262 -50.763 1.00 91.00 688 ASN A O 1
ATOM 5483 N N . VAL A 1 689 ? 18.826 -8.844 -52.130 1.00 91.12 689 VAL A N 1
ATOM 5484 C CA . VAL A 1 689 ? 18.550 -7.414 -52.319 1.00 91.12 689 VAL A CA 1
ATOM 5485 C C . VAL A 1 689 ? 17.144 -7.131 -52.879 1.00 91.12 689 VAL A C 1
ATOM 5487 O O . VAL A 1 689 ? 16.491 -6.235 -52.345 1.00 91.12 689 VAL A O 1
ATOM 5490 N N . PRO A 1 690 ? 16.609 -7.874 -53.875 1.00 94.06 690 PRO A N 1
ATOM 5491 C CA . PRO A 1 690 ? 15.252 -7.628 -54.372 1.00 94.06 690 PRO A CA 1
ATOM 5492 C C . PRO A 1 690 ? 14.189 -7.748 -53.280 1.00 94.06 690 PRO A C 1
ATOM 5494 O O . PRO A 1 690 ? 13.320 -6.887 -53.162 1.00 94.06 690 PRO A O 1
ATOM 5497 N N . LYS A 1 691 ? 14.297 -8.780 -52.436 1.00 93.19 691 LYS A N 1
ATOM 5498 C CA . LYS A 1 691 ? 13.348 -8.993 -51.346 1.00 93.19 691 LYS A CA 1
ATOM 5499 C C . LYS A 1 691 ? 13.508 -7.959 -50.237 1.00 93.19 691 LYS A C 1
ATOM 5501 O O . LYS A 1 691 ? 12.507 -7.543 -49.670 1.00 93.19 691 LYS A O 1
ATOM 5506 N N . ALA A 1 692 ? 14.736 -7.508 -49.964 1.00 93.31 692 ALA A N 1
ATOM 5507 C CA . ALA A 1 692 ? 14.984 -6.401 -49.042 1.00 93.31 692 ALA A CA 1
ATOM 5508 C C . ALA A 1 692 ? 14.291 -5.108 -49.505 1.00 93.31 692 ALA A C 1
ATOM 5510 O O . ALA A 1 692 ? 13.592 -4.485 -48.715 1.00 93.31 692 ALA A O 1
ATOM 5511 N N . ILE A 1 693 ? 14.413 -4.750 -50.790 1.00 95.50 693 ILE A N 1
ATOM 5512 C CA . ILE A 1 693 ? 13.729 -3.583 -51.375 1.00 95.50 693 ILE A CA 1
ATOM 5513 C C . ILE A 1 693 ? 12.208 -3.720 -51.237 1.00 95.50 693 ILE A C 1
ATOM 5515 O O . ILE A 1 693 ? 11.542 -2.770 -50.828 1.00 95.50 693 ILE A O 1
ATOM 5519 N N . GLU A 1 694 ? 11.662 -4.899 -51.546 1.00 96.38 694 GLU A N 1
ATOM 5520 C CA . GLU A 1 694 ? 10.226 -5.175 -51.446 1.00 96.38 694 GLU A CA 1
ATOM 5521 C C . GLU A 1 694 ? 9.690 -4.908 -50.031 1.00 96.38 694 GLU A C 1
ATOM 5523 O O . GLU A 1 694 ? 8.752 -4.124 -49.865 1.00 96.38 694 GLU A O 1
ATOM 5528 N N . VAL A 1 695 ? 10.305 -5.504 -49.002 1.00 95.69 695 VAL A N 1
ATOM 5529 C CA . VAL A 1 695 ? 9.830 -5.346 -47.618 1.00 95.69 695 VAL A CA 1
ATOM 5530 C C . VAL A 1 695 ? 10.087 -3.938 -47.065 1.00 95.69 695 VAL A C 1
ATOM 5532 O O . VAL A 1 695 ? 9.237 -3.412 -46.348 1.00 95.69 695 VAL A O 1
ATOM 5535 N N . SER A 1 696 ? 11.185 -3.268 -47.445 1.00 96.12 696 SER A N 1
ATOM 5536 C CA . SER A 1 696 ? 11.427 -1.863 -47.074 1.00 96.12 696 SER A CA 1
ATOM 5537 C C . SER A 1 696 ? 10.389 -0.923 -47.700 1.00 96.12 696 SER A C 1
ATOM 5539 O O . SER A 1 696 ? 9.952 0.032 -47.059 1.00 96.12 696 SER A O 1
ATOM 5541 N N . GLN A 1 697 ? 9.943 -1.197 -48.930 1.00 97.12 697 GLN A N 1
ATOM 5542 C CA . GLN A 1 697 ? 8.895 -0.414 -49.588 1.00 97.12 697 GLN A CA 1
ATOM 5543 C C . GLN A 1 697 ? 7.520 -0.636 -48.940 1.00 97.12 697 GLN A C 1
ATOM 5545 O O . GLN A 1 697 ? 6.734 0.310 -48.819 1.00 97.12 697 GLN A O 1
ATOM 5550 N N . GLN A 1 698 ? 7.230 -1.864 -48.499 1.00 97.19 698 GLN A N 1
ATOM 5551 C CA . GLN A 1 698 ? 6.030 -2.167 -47.714 1.00 97.19 698 GLN A CA 1
ATOM 5552 C C . GLN A 1 698 ? 6.040 -1.391 -46.390 1.00 97.19 698 GLN A C 1
ATOM 5554 O O . GLN A 1 698 ? 5.084 -0.666 -46.112 1.00 97.19 698 GLN A O 1
ATOM 5559 N N . ALA A 1 699 ? 7.150 -1.445 -45.643 1.00 96.75 699 ALA A N 1
ATOM 5560 C CA . ALA A 1 699 ? 7.345 -0.689 -44.405 1.00 96.75 699 ALA A CA 1
ATOM 5561 C C . ALA A 1 699 ? 7.124 0.820 -44.615 1.00 96.75 699 ALA A C 1
ATOM 5563 O O . ALA A 1 699 ? 6.337 1.442 -43.904 1.00 96.75 699 ALA A O 1
ATOM 5564 N N . LEU A 1 700 ? 7.732 1.395 -45.659 1.00 96.94 700 LEU A N 1
ATOM 5565 C CA . LEU A 1 700 ? 7.588 2.812 -46.004 1.00 96.94 700 LEU A CA 1
ATOM 5566 C C . LEU A 1 700 ? 6.138 3.196 -46.325 1.00 96.94 700 LEU A C 1
ATOM 5568 O O . LEU A 1 700 ? 5.662 4.265 -45.942 1.00 96.94 700 LEU A O 1
ATOM 5572 N N . THR A 1 701 ? 5.423 2.325 -47.036 1.00 97.50 701 THR A N 1
ATOM 5573 C CA . THR A 1 701 ? 4.021 2.556 -47.408 1.00 97.50 701 THR A CA 1
ATOM 5574 C C . THR A 1 701 ? 3.125 2.588 -46.172 1.00 97.50 701 THR A C 1
ATOM 5576 O O . THR A 1 701 ? 2.266 3.466 -46.058 1.00 97.50 701 THR A O 1
ATOM 5579 N N . ILE A 1 702 ? 3.341 1.664 -45.233 1.00 96.31 702 ILE A N 1
ATOM 5580 C CA . ILE A 1 702 ? 2.596 1.613 -43.972 1.00 96.31 702 ILE A CA 1
ATOM 5581 C C . ILE A 1 702 ? 2.929 2.837 -43.116 1.00 96.31 702 ILE A C 1
ATOM 5583 O O . ILE A 1 702 ? 2.003 3.541 -42.720 1.00 96.31 702 ILE A O 1
ATOM 5587 N N . ALA A 1 703 ? 4.215 3.152 -42.921 1.00 94.75 703 ALA A N 1
ATOM 5588 C CA . ALA A 1 703 ? 4.670 4.303 -42.136 1.00 94.75 703 ALA A CA 1
ATOM 5589 C C . ALA A 1 703 ? 4.054 5.630 -42.622 1.00 94.75 703 ALA A C 1
ATOM 5591 O O . ALA A 1 703 ? 3.512 6.406 -41.833 1.00 94.75 703 ALA A O 1
ATOM 5592 N N . ARG A 1 704 ? 4.022 5.854 -43.942 1.00 96.12 704 ARG A N 1
ATOM 5593 C CA . ARG A 1 704 ? 3.368 7.029 -44.548 1.00 96.12 704 ARG A CA 1
ATOM 5594 C C . ARG A 1 704 ? 1.859 7.048 -44.344 1.00 96.12 704 ARG A C 1
ATOM 5596 O O . ARG A 1 704 ? 1.276 8.111 -44.138 1.00 96.12 704 ARG A O 1
ATOM 5603 N N . LYS A 1 705 ? 1.211 5.882 -44.409 1.00 96.31 705 LYS A N 1
ATOM 5604 C CA . LYS A 1 705 ? -0.237 5.756 -44.201 1.00 96.31 705 LYS A CA 1
ATOM 5605 C C . LYS A 1 705 ? -0.629 6.114 -42.766 1.00 96.31 705 LYS A C 1
ATOM 5607 O O . LYS A 1 705 ? -1.647 6.779 -42.581 1.00 96.31 705 LYS A O 1
ATOM 5612 N N . ILE A 1 706 ? 0.169 5.696 -41.783 1.00 94.62 706 ILE A N 1
ATOM 5613 C CA . ILE A 1 706 ? -0.050 6.019 -40.364 1.00 94.62 706 ILE A CA 1
ATOM 5614 C C . ILE A 1 706 ? 0.496 7.393 -39.964 1.00 94.62 706 ILE A C 1
ATOM 5616 O O . ILE A 1 706 ? 0.142 7.891 -38.903 1.00 94.62 706 ILE A O 1
ATOM 5620 N N . LYS A 1 707 ? 1.263 8.044 -40.850 1.00 94.06 707 LYS A N 1
ATOM 5621 C CA . LYS A 1 707 ? 1.863 9.376 -40.660 1.00 94.06 707 LYS A CA 1
ATOM 5622 C C . LYS A 1 707 ? 2.872 9.432 -39.506 1.00 94.06 707 LYS A C 1
ATOM 5624 O O . LYS A 1 707 ? 3.008 10.466 -38.858 1.00 94.06 707 LYS A O 1
ATOM 5629 N N . GLU A 1 708 ? 3.599 8.339 -39.290 1.00 90.00 708 GLU A N 1
ATOM 5630 C CA . GLU A 1 708 ? 4.659 8.252 -38.282 1.00 90.00 708 GLU A CA 1
ATOM 5631 C C . GLU A 1 708 ? 6.021 8.587 -38.902 1.00 90.00 708 GLU A C 1
ATOM 5633 O O . GLU A 1 708 ? 6.674 7.741 -39.518 1.00 90.00 708 GLU A O 1
ATOM 5638 N N . SER A 1 709 ? 6.464 9.837 -38.741 1.00 89.94 709 SER A N 1
ATOM 5639 C CA . SER A 1 709 ? 7.684 10.355 -39.380 1.00 89.94 709 SER A CA 1
ATOM 5640 C C . SER A 1 709 ? 8.962 9.611 -38.967 1.00 89.94 709 SER A C 1
ATOM 5642 O O . SER A 1 709 ? 9.873 9.476 -39.780 1.00 89.94 709 SER A O 1
ATOM 5644 N N . SER A 1 710 ? 9.048 9.111 -37.726 1.00 87.56 710 SER A N 1
ATOM 5645 C CA . SER A 1 710 ? 10.212 8.327 -37.270 1.00 87.56 710 SER A CA 1
ATOM 5646 C C . SER A 1 710 ? 10.321 7.011 -38.041 1.00 87.56 710 SER A C 1
ATOM 5648 O O . SER A 1 710 ? 11.370 6.700 -38.600 1.00 87.56 710 SER A O 1
ATOM 5650 N N . LEU A 1 711 ? 9.206 6.285 -38.150 1.00 92.00 711 LEU A N 1
ATOM 5651 C CA . LEU A 1 711 ? 9.125 5.025 -38.888 1.00 92.00 711 LEU A CA 1
ATOM 5652 C C . LEU A 1 711 ? 9.319 5.233 -40.396 1.00 92.00 711 LEU A C 1
ATOM 5654 O O . LEU A 1 711 ? 9.926 4.397 -41.066 1.00 92.00 711 LEU A O 1
ATOM 5658 N N . GLU A 1 712 ? 8.858 6.365 -40.940 1.00 94.88 712 GLU A N 1
ATOM 5659 C CA . GLU A 1 712 ? 9.138 6.738 -42.329 1.00 94.88 712 GLU A CA 1
ATOM 5660 C C . GLU A 1 712 ? 10.645 6.907 -42.565 1.00 94.88 712 GLU A C 1
ATOM 5662 O O . GLU A 1 712 ? 11.175 6.363 -43.538 1.00 94.88 712 GLU A O 1
ATOM 5667 N N . ALA A 1 713 ? 11.350 7.605 -41.670 1.00 92.00 713 ALA A N 1
ATOM 5668 C CA . ALA A 1 713 ? 12.798 7.769 -41.762 1.00 92.00 713 ALA A CA 1
ATOM 5669 C C . ALA A 1 713 ? 13.535 6.421 -41.677 1.00 92.00 713 ALA A C 1
ATOM 5671 O O . ALA A 1 713 ? 14.421 6.153 -42.488 1.00 92.00 713 ALA A O 1
ATOM 5672 N N . GLU A 1 714 ? 13.140 5.534 -40.762 1.00 93.94 714 GLU A N 1
ATOM 5673 C CA . GLU A 1 714 ? 13.744 4.202 -40.626 1.00 93.94 714 GLU A CA 1
ATOM 5674 C C . GLU A 1 714 ? 13.514 3.315 -41.862 1.00 93.94 714 GLU A C 1
ATOM 5676 O O . GLU A 1 714 ? 14.437 2.643 -42.337 1.00 93.94 714 GLU A O 1
ATOM 5681 N N . ALA A 1 715 ? 12.318 3.367 -42.454 1.00 96.50 715 ALA A N 1
ATOM 5682 C CA . ALA A 1 715 ? 12.023 2.667 -43.700 1.00 96.50 715 ALA A CA 1
ATOM 5683 C C . ALA A 1 715 ? 12.815 3.222 -44.892 1.00 96.50 715 ALA A C 1
ATOM 5685 O O . ALA A 1 715 ? 13.340 2.441 -45.691 1.00 96.50 715 ALA A O 1
ATOM 5686 N N . LEU A 1 716 ? 12.974 4.546 -44.986 1.00 97.12 716 LEU A N 1
ATOM 5687 C CA . LEU A 1 716 ? 13.821 5.192 -45.994 1.00 97.12 716 LEU A CA 1
ATOM 5688 C C . LEU A 1 716 ? 15.299 4.821 -45.829 1.00 97.12 716 LEU A C 1
ATOM 5690 O O . LEU A 1 716 ? 15.974 4.552 -46.823 1.00 97.12 716 LEU A O 1
ATOM 5694 N N . ALA A 1 717 ? 15.797 4.751 -44.593 1.00 95.44 717 ALA A N 1
ATOM 5695 C CA . ALA A 1 717 ? 17.153 4.304 -44.286 1.00 95.44 717 ALA A CA 1
ATOM 5696 C C . ALA A 1 717 ? 17.384 2.850 -44.735 1.00 95.44 717 ALA A C 1
ATOM 5698 O O . ALA A 1 717 ? 18.370 2.539 -45.412 1.00 95.44 717 ALA A O 1
ATOM 5699 N N . SER A 1 718 ? 16.438 1.962 -44.418 1.00 95.50 718 SER A N 1
ATOM 5700 C CA . SER A 1 718 ? 16.467 0.558 -44.836 1.00 95.50 718 SER A CA 1
ATOM 5701 C C . SER A 1 718 ? 16.454 0.411 -46.365 1.00 95.50 718 SER A C 1
ATOM 5703 O O . SER A 1 718 ? 17.308 -0.272 -46.939 1.00 95.50 718 SER A O 1
ATOM 5705 N N . LEU A 1 719 ? 15.552 1.133 -47.039 1.00 96.06 719 LEU A N 1
ATOM 5706 C CA . LEU A 1 719 ? 15.429 1.147 -48.497 1.00 96.06 719 LEU A CA 1
ATOM 5707 C C . LEU A 1 719 ? 16.691 1.702 -49.177 1.00 96.06 719 LEU A C 1
ATOM 5709 O O . LEU A 1 719 ? 17.182 1.129 -50.150 1.00 96.06 719 LEU A O 1
ATOM 5713 N N . SER A 1 720 ? 17.259 2.779 -48.629 1.00 96.50 720 SER A N 1
ATOM 5714 C CA . SER A 1 720 ? 18.508 3.374 -49.105 1.00 96.50 720 SER A CA 1
ATOM 5715 C C . SER A 1 720 ? 19.671 2.381 -49.045 1.00 96.50 720 SER A C 1
ATOM 5717 O O . SER A 1 720 ? 20.403 2.205 -50.023 1.00 96.50 720 SER A O 1
ATOM 5719 N N . SER A 1 721 ? 19.802 1.666 -47.925 1.00 94.56 721 SER A N 1
ATOM 5720 C CA . SER A 1 721 ? 20.817 0.627 -47.751 1.00 94.56 721 SER A CA 1
ATOM 5721 C C . SER A 1 721 ? 20.663 -0.503 -48.776 1.00 94.56 721 SER A C 1
ATOM 5723 O O . SER A 1 721 ? 21.659 -0.973 -49.333 1.00 94.56 721 SER A O 1
ATOM 5725 N N . ALA A 1 722 ? 19.428 -0.916 -49.082 1.00 94.31 722 ALA A N 1
ATOM 5726 C CA . ALA A 1 722 ? 19.154 -1.939 -50.089 1.00 94.31 722 ALA A CA 1
ATOM 5727 C C . ALA A 1 722 ? 19.493 -1.464 -51.518 1.00 94.31 722 ALA A C 1
ATOM 5729 O O . ALA A 1 722 ? 20.174 -2.179 -52.255 1.00 94.31 722 ALA A O 1
ATOM 5730 N N . TYR A 1 723 ? 19.122 -0.234 -51.897 1.00 95.56 723 TYR A N 1
ATOM 5731 C CA . TYR A 1 723 ? 19.506 0.344 -53.194 1.00 95.56 723 TYR A CA 1
ATOM 5732 C C . TYR A 1 723 ? 21.019 0.532 -53.341 1.00 95.56 723 TYR A C 1
ATOM 5734 O O . TYR A 1 723 ? 21.567 0.263 -54.412 1.00 95.56 723 TYR A O 1
ATOM 5742 N N . ASN A 1 724 ? 21.716 0.925 -52.271 1.00 94.06 724 ASN A N 1
ATOM 5743 C CA . ASN A 1 724 ? 23.176 1.021 -52.271 1.00 94.06 724 ASN A CA 1
ATOM 5744 C C . ASN A 1 724 ? 23.815 -0.349 -52.553 1.00 94.06 724 ASN A C 1
ATOM 5746 O O . ASN A 1 724 ? 24.701 -0.459 -53.397 1.00 94.06 724 ASN A O 1
ATOM 5750 N N . LYS A 1 725 ? 23.322 -1.417 -51.910 1.00 91.06 725 LYS A N 1
ATOM 5751 C CA . LYS A 1 725 ? 23.776 -2.794 -52.175 1.00 91.06 725 LYS A CA 1
ATOM 5752 C C . LYS A 1 725 ? 23.433 -3.285 -53.582 1.00 91.06 725 LYS A C 1
ATOM 5754 O O . LYS A 1 725 ? 24.199 -4.067 -54.136 1.00 91.06 725 LYS A O 1
ATOM 5759 N N . GLN A 1 726 ? 22.333 -2.812 -54.171 1.00 92.50 726 GLN A N 1
ATOM 5760 C CA . GLN A 1 726 ? 21.987 -3.068 -55.574 1.00 92.50 726 GLN A CA 1
ATOM 5761 C C . GLN A 1 726 ? 22.942 -2.368 -56.562 1.00 92.50 726 GLN A C 1
ATOM 5763 O O . GLN A 1 726 ? 23.019 -2.772 -57.719 1.00 92.50 726 GLN A O 1
ATOM 5768 N N . GLY A 1 727 ? 23.640 -1.310 -56.130 1.00 91.06 727 GLY A N 1
ATOM 5769 C CA . GLY A 1 727 ? 24.403 -0.408 -57.000 1.00 91.06 727 GLY A CA 1
ATOM 5770 C C . GLY A 1 727 ? 23.562 0.716 -57.620 1.00 91.06 727 GLY A C 1
ATOM 5771 O O . GLY A 1 727 ? 24.051 1.458 -58.470 1.00 91.06 727 GLY A O 1
ATOM 5772 N N . ASN A 1 728 ? 22.301 0.883 -57.202 1.00 94.75 728 ASN A N 1
ATOM 5773 C CA . ASN A 1 728 ? 21.431 1.966 -57.663 1.00 94.75 728 ASN A CA 1
ATOM 5774 C C . ASN A 1 728 ? 21.612 3.214 -56.788 1.00 94.75 728 ASN A C 1
ATOM 5776 O O . ASN A 1 728 ? 20.768 3.566 -55.960 1.00 94.75 728 ASN A O 1
ATOM 5780 N N . TYR A 1 729 ? 22.751 3.879 -56.960 1.00 93.81 729 TYR A N 1
ATOM 5781 C CA . TYR A 1 729 ? 23.112 5.021 -56.126 1.00 93.81 729 TYR A CA 1
ATOM 5782 C C . TYR A 1 729 ? 22.158 6.228 -56.202 1.00 93.81 729 TYR A C 1
ATOM 5784 O O . TYR A 1 729 ? 21.961 6.851 -55.161 1.00 93.81 729 TYR A O 1
ATOM 5792 N N . PRO A 1 730 ? 21.535 6.577 -57.350 1.00 96.12 730 PRO A N 1
ATOM 5793 C CA . PRO A 1 730 ? 20.571 7.679 -57.398 1.00 96.12 730 PRO A CA 1
ATOM 5794 C C . PRO A 1 730 ? 19.385 7.493 -56.442 1.00 96.12 730 PRO A C 1
ATOM 5796 O O . PRO A 1 730 ? 19.071 8.399 -55.672 1.00 96.12 730 PRO A O 1
ATOM 5799 N N . LEU A 1 731 ? 18.764 6.306 -56.432 1.00 94.94 731 LEU A N 1
ATOM 5800 C CA . LEU A 1 731 ? 17.658 6.014 -55.512 1.00 94.94 731 LEU A CA 1
ATOM 5801 C C . LEU A 1 731 ? 18.134 5.866 -54.061 1.00 94.94 731 LEU A C 1
ATOM 5803 O O . LEU A 1 731 ? 17.414 6.248 -53.132 1.00 94.94 731 LEU A O 1
ATOM 5807 N N . ALA A 1 732 ? 19.351 5.348 -53.858 1.00 95.69 732 ALA A N 1
ATOM 5808 C CA . ALA A 1 732 ? 19.958 5.262 -52.534 1.00 95.69 732 ALA A CA 1
ATOM 5809 C C . ALA A 1 732 ? 20.160 6.656 -51.915 1.00 95.69 732 ALA A C 1
ATOM 5811 O O . ALA A 1 732 ? 19.728 6.882 -50.783 1.00 95.69 732 ALA A O 1
ATOM 5812 N N . LEU A 1 733 ? 20.746 7.596 -52.668 1.00 96.50 733 LEU A N 1
ATOM 5813 C CA . LEU A 1 733 ? 20.958 8.982 -52.237 1.00 96.50 733 LEU A CA 1
ATOM 5814 C C . LEU A 1 733 ? 19.633 9.690 -51.968 1.00 96.50 733 LEU A C 1
ATOM 5816 O O . LEU A 1 733 ? 19.462 10.243 -50.888 1.00 96.50 733 LEU A O 1
ATOM 5820 N N . GLN A 1 734 ? 18.670 9.590 -52.889 1.00 97.12 734 GLN A N 1
ATOM 5821 C CA . GLN A 1 734 ? 17.350 10.198 -52.715 1.00 97.12 734 GLN A CA 1
ATOM 5822 C C . GLN A 1 734 ? 16.685 9.752 -51.404 1.00 97.12 734 GLN A C 1
ATOM 5824 O O . GLN A 1 734 ? 16.159 10.574 -50.655 1.00 97.12 734 GLN A O 1
ATOM 5829 N N . SER A 1 735 ? 16.727 8.449 -51.110 1.00 96.69 735 SER A N 1
ATOM 5830 C CA . SER A 1 735 ? 16.126 7.891 -49.893 1.00 96.69 735 SER A CA 1
ATOM 5831 C C . SER A 1 735 ? 16.887 8.325 -48.630 1.00 96.69 735 SER A C 1
ATOM 5833 O O . SER A 1 735 ? 16.266 8.670 -47.625 1.00 96.69 735 SER A O 1
ATOM 5835 N N . ALA A 1 736 ? 18.224 8.366 -48.679 1.00 96.12 736 ALA A N 1
ATOM 5836 C CA . ALA A 1 736 ? 19.055 8.794 -47.552 1.00 96.12 736 ALA A CA 1
ATOM 5837 C C . ALA A 1 736 ? 18.912 10.293 -47.240 1.00 96.12 736 ALA A C 1
ATOM 5839 O O . ALA A 1 736 ? 18.857 10.676 -46.073 1.00 96.12 736 ALA A O 1
ATOM 5840 N N . GLU A 1 737 ? 18.809 11.145 -48.261 1.00 97.00 737 GLU A N 1
ATOM 5841 C CA . GLU A 1 737 ? 18.599 12.588 -48.101 1.00 97.00 737 GLU A CA 1
ATOM 5842 C C . GLU A 1 737 ? 17.218 12.896 -47.510 1.00 97.00 737 GLU A C 1
ATOM 5844 O O . GLU A 1 737 ? 17.107 13.744 -46.623 1.00 97.00 737 GLU A O 1
ATOM 5849 N N . GLN A 1 738 ? 16.176 12.167 -47.928 1.00 97.06 738 GLN A N 1
ATOM 5850 C CA . GLN A 1 738 ? 14.849 12.259 -47.310 1.00 97.06 738 GLN A CA 1
ATOM 5851 C C . GLN A 1 738 ? 14.881 11.814 -45.843 1.00 97.06 738 GLN A C 1
ATOM 5853 O O . GLN A 1 738 ? 14.362 12.523 -44.982 1.00 97.06 738 GLN A O 1
ATOM 5858 N N . CYS A 1 739 ? 15.544 10.692 -45.543 1.00 96.19 739 CYS A N 1
ATOM 5859 C CA . CYS A 1 739 ? 15.748 10.237 -44.167 1.00 96.19 739 CYS A CA 1
ATOM 5860 C C . CYS A 1 739 ? 16.457 11.306 -43.319 1.00 96.19 739 CYS A C 1
ATOM 5862 O O . CYS A 1 739 ? 16.020 11.594 -42.206 1.00 96.19 739 CYS A O 1
ATOM 5864 N N . LEU A 1 740 ? 17.523 11.925 -43.839 1.00 96.38 740 LEU A N 1
ATOM 5865 C CA . LEU A 1 740 ? 18.271 12.970 -43.137 1.00 96.38 740 LEU A CA 1
ATOM 5866 C C . LEU A 1 740 ? 17.421 14.226 -42.895 1.00 96.38 740 LEU A C 1
ATOM 5868 O O . LEU A 1 740 ? 17.493 14.817 -41.818 1.00 96.38 740 LEU A O 1
ATOM 5872 N N . ALA A 1 741 ? 16.617 14.636 -43.877 1.00 96.56 741 ALA A N 1
ATOM 5873 C CA . ALA A 1 741 ? 15.725 15.784 -43.747 1.00 96.56 741 ALA A CA 1
ATOM 5874 C C . ALA A 1 741 ? 14.676 15.561 -42.648 1.00 96.56 741 ALA A C 1
ATOM 5876 O O . ALA A 1 741 ? 14.495 16.428 -41.793 1.00 96.56 741 ALA A O 1
ATOM 5877 N N . ILE A 1 742 ? 14.049 14.378 -42.624 1.00 91.00 742 ILE A N 1
ATOM 5878 C CA . ILE A 1 742 ? 13.087 14.005 -41.580 1.00 91.00 742 ILE A CA 1
ATOM 5879 C C . ILE A 1 742 ? 13.779 13.937 -40.215 1.00 91.00 742 ILE A C 1
ATOM 5881 O O . ILE A 1 742 ? 13.280 14.508 -39.250 1.00 91.00 742 ILE A O 1
ATOM 5885 N N . ALA A 1 743 ? 14.955 13.310 -40.126 1.00 88.44 743 ALA A N 1
ATOM 5886 C CA . ALA A 1 743 ? 15.706 13.208 -38.876 1.00 88.44 743 ALA A CA 1
ATOM 5887 C C . ALA A 1 743 ? 16.032 14.583 -38.268 1.00 88.44 743 ALA A C 1
ATOM 5889 O O . ALA A 1 743 ? 15.858 14.781 -37.065 1.00 88.44 743 ALA A O 1
ATOM 5890 N N . LYS A 1 744 ? 16.438 15.549 -39.104 1.00 89.81 744 LYS A N 1
ATOM 5891 C CA . LYS A 1 744 ? 16.691 16.936 -38.684 1.00 89.81 744 LYS A CA 1
ATOM 5892 C C . LYS A 1 744 ? 15.420 17.663 -38.265 1.00 89.81 744 LYS A C 1
ATOM 5894 O O . LYS A 1 744 ? 15.447 18.387 -37.278 1.00 89.81 744 LYS A O 1
ATOM 5899 N N . GLN A 1 745 ? 14.315 17.463 -38.983 1.00 89.25 745 GLN A N 1
ATOM 5900 C CA . GLN A 1 745 ? 13.019 18.043 -38.620 1.00 89.25 745 GLN A CA 1
ATOM 5901 C C . GLN A 1 745 ? 12.511 17.517 -37.270 1.00 89.25 745 GLN A C 1
ATOM 5903 O O . GLN A 1 745 ? 11.891 18.263 -36.519 1.00 89.25 745 GLN A O 1
ATOM 5908 N N . LEU A 1 746 ? 12.774 16.245 -36.969 1.00 81.06 746 LEU A N 1
ATOM 5909 C CA . LEU A 1 746 ? 12.437 15.617 -35.691 1.00 81.06 746 LEU A CA 1
ATOM 5910 C C . LEU A 1 746 ? 13.424 15.957 -34.566 1.00 81.06 746 LEU A C 1
ATOM 5912 O O . LEU A 1 746 ? 13.207 15.519 -33.440 1.00 81.06 746 LEU A O 1
ATOM 5916 N N . GLU A 1 747 ? 14.517 16.666 -34.869 1.00 88.00 747 GLU A N 1
ATOM 5917 C CA . GLU A 1 747 ? 15.639 16.898 -33.951 1.00 88.00 747 GLU A CA 1
ATOM 5918 C C . GLU A 1 747 ? 16.152 15.593 -33.309 1.00 88.00 747 GLU A C 1
ATOM 5920 O O . GLU A 1 747 ? 16.571 15.567 -32.152 1.00 88.00 747 GLU A O 1
ATOM 5925 N N . ASN A 1 748 ? 16.114 14.482 -34.057 1.00 82.62 748 ASN A N 1
ATOM 5926 C CA . ASN A 1 748 ? 16.473 13.160 -33.553 1.00 82.62 748 ASN A CA 1
ATOM 5927 C C . ASN A 1 748 ? 17.923 12.805 -33.942 1.00 82.62 748 ASN A C 1
ATOM 5929 O O . ASN A 1 748 ? 18.167 12.371 -35.076 1.00 82.62 748 ASN A O 1
ATOM 5933 N N . PRO A 1 749 ? 18.896 12.917 -33.014 1.00 85.56 749 PRO A N 1
ATOM 5934 C CA . PRO A 1 749 ? 20.310 12.709 -33.325 1.00 85.56 749 PRO A CA 1
ATOM 5935 C C . PRO A 1 749 ? 20.638 11.253 -33.677 1.00 85.56 749 PRO A C 1
ATOM 5937 O O . PRO A 1 749 ? 21.618 10.994 -34.375 1.00 85.56 749 PRO A O 1
ATOM 5940 N N . GLN A 1 750 ? 19.824 10.290 -33.228 1.00 85.12 750 GLN A N 1
ATOM 5941 C CA . GLN A 1 750 ? 20.019 8.879 -33.548 1.00 85.12 750 GLN A CA 1
ATOM 5942 C C . GLN A 1 750 ? 19.693 8.593 -35.016 1.00 85.12 750 GLN A C 1
ATOM 5944 O O . GLN A 1 750 ? 20.472 7.936 -35.710 1.00 85.12 750 GLN A O 1
ATOM 5949 N N . LEU A 1 751 ? 18.558 9.105 -35.496 1.00 87.12 751 LEU A N 1
ATOM 5950 C CA . LEU A 1 751 ? 18.177 8.990 -36.904 1.00 87.12 751 LEU A CA 1
ATOM 5951 C C . LEU A 1 751 ? 19.124 9.797 -37.795 1.00 87.12 751 LEU A C 1
ATOM 5953 O O . LEU A 1 751 ? 19.498 9.327 -38.868 1.00 87.12 751 LEU A O 1
ATOM 5957 N N . GLU A 1 752 ? 19.568 10.968 -37.331 1.00 92.19 752 GLU A N 1
ATOM 5958 C CA . GLU A 1 752 ? 20.516 11.802 -38.070 1.00 92.19 752 GLU A CA 1
ATOM 5959 C C . GLU A 1 752 ? 21.850 11.073 -38.264 1.00 92.19 752 GLU A C 1
ATOM 5961 O O . GLU A 1 752 ? 22.323 10.955 -39.394 1.00 92.19 752 GLU A O 1
ATOM 5966 N N . GLN A 1 753 ? 22.428 10.496 -37.202 1.00 94.19 753 GLN A N 1
ATOM 5967 C CA . GLN A 1 753 ? 23.694 9.766 -37.329 1.00 94.19 753 GLN A CA 1
ATOM 5968 C C . GLN A 1 753 ? 23.559 8.508 -38.205 1.00 94.19 753 GLN A C 1
ATOM 5970 O O . GLN A 1 753 ? 24.495 8.171 -38.929 1.00 94.19 753 GLN A O 1
ATOM 5975 N N . ASN A 1 754 ? 22.398 7.840 -38.189 1.00 92.44 754 ASN A N 1
ATOM 5976 C CA . ASN A 1 754 ? 22.120 6.689 -39.055 1.00 92.44 754 ASN A CA 1
ATOM 5977 C C . ASN A 1 754 ? 22.031 7.100 -40.535 1.00 92.44 754 ASN A C 1
ATOM 5979 O O . ASN A 1 754 ? 22.593 6.425 -41.395 1.00 92.44 754 ASN A O 1
ATOM 5983 N N . ALA A 1 755 ? 21.366 8.216 -40.844 1.00 94.81 755 ALA A N 1
ATOM 5984 C CA . ALA A 1 755 ? 21.286 8.732 -42.209 1.00 94.81 755 ALA A CA 1
ATOM 5985 C C . ALA A 1 755 ? 22.668 9.151 -42.742 1.00 94.81 755 ALA A C 1
ATOM 5987 O O . ALA A 1 755 ? 23.004 8.860 -43.891 1.00 94.81 755 ALA A O 1
ATOM 5988 N N . LEU A 1 756 ? 23.496 9.777 -41.896 1.00 96.88 756 LEU A N 1
ATOM 5989 C CA . LEU A 1 756 ? 24.869 10.163 -42.241 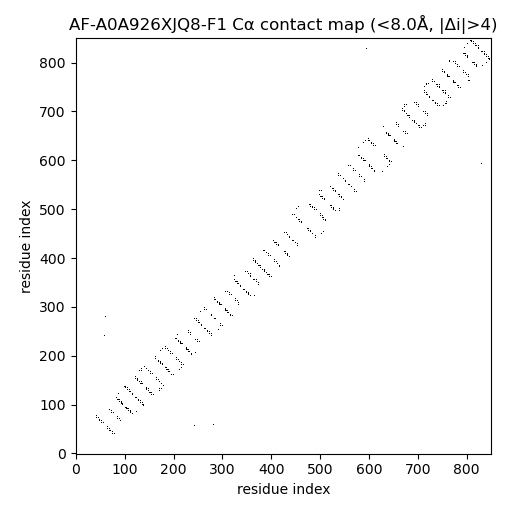1.00 96.88 756 LEU A CA 1
ATOM 5990 C C . LEU A 1 756 ? 25.775 8.942 -42.483 1.00 96.88 756 LEU A C 1
ATOM 5992 O O . LEU A 1 756 ? 26.539 8.952 -43.442 1.00 96.88 756 LEU A O 1
ATOM 5996 N N . ASP A 1 757 ? 25.644 7.873 -41.686 1.00 95.44 757 ASP A N 1
ATOM 5997 C CA . ASP A 1 757 ? 26.341 6.590 -41.907 1.00 95.44 757 ASP A CA 1
ATOM 5998 C C . ASP A 1 757 ? 25.976 5.957 -43.262 1.00 95.44 757 ASP A C 1
ATOM 6000 O O . ASP A 1 757 ? 26.827 5.413 -43.968 1.00 95.44 757 ASP A O 1
ATOM 6004 N N . ILE A 1 758 ? 24.707 6.048 -43.666 1.00 95.06 758 ILE A N 1
ATOM 6005 C CA . ILE A 1 758 ? 24.256 5.534 -44.963 1.00 95.06 758 ILE A CA 1
ATOM 6006 C C . ILE A 1 758 ? 24.820 6.381 -46.111 1.00 95.06 758 ILE A C 1
ATOM 6008 O O . ILE A 1 758 ? 25.323 5.815 -47.084 1.00 95.06 758 ILE A O 1
ATOM 6012 N N . LEU A 1 759 ? 24.784 7.713 -45.996 1.00 97.06 759 LEU A N 1
ATOM 6013 C CA . LEU A 1 759 ? 25.363 8.629 -46.989 1.00 97.06 759 LEU A CA 1
ATOM 6014 C C . LEU A 1 759 ? 26.871 8.411 -47.150 1.00 97.06 759 LEU A C 1
ATOM 6016 O O . LEU A 1 759 ? 27.344 8.302 -48.282 1.00 97.06 759 LEU A O 1
ATOM 6020 N N . GLU A 1 760 ? 27.601 8.268 -46.041 1.00 96.81 760 GLU A N 1
ATOM 6021 C CA . GLU A 1 760 ? 29.019 7.892 -46.029 1.00 96.81 760 GLU A CA 1
ATOM 6022 C C . GLU A 1 760 ? 29.247 6.623 -46.866 1.00 96.81 760 GLU A C 1
ATOM 6024 O O . GLU A 1 760 ? 30.024 6.628 -47.822 1.00 96.81 760 GLU A O 1
ATOM 6029 N N . LYS A 1 761 ? 28.515 5.543 -46.564 1.00 94.69 761 LYS A N 1
ATOM 6030 C CA . LYS A 1 761 ? 28.654 4.252 -47.259 1.00 94.69 761 LYS A CA 1
ATOM 6031 C C . LYS A 1 761 ? 28.305 4.325 -48.743 1.00 94.69 761 LYS A C 1
ATOM 6033 O O . LYS A 1 761 ? 28.907 3.604 -49.537 1.00 94.69 761 LYS A O 1
ATOM 6038 N N . ILE A 1 762 ? 27.327 5.142 -49.133 1.00 95.81 762 ILE A N 1
ATOM 6039 C CA . ILE A 1 762 ? 26.964 5.327 -50.545 1.00 95.81 762 ILE A CA 1
ATOM 6040 C C . ILE A 1 762 ? 28.110 6.001 -51.300 1.00 95.81 762 ILE A C 1
ATOM 6042 O O . ILE A 1 762 ? 28.545 5.481 -52.327 1.00 95.81 762 ILE A O 1
ATOM 6046 N N . TYR A 1 763 ? 28.634 7.116 -50.783 1.00 96.25 763 TYR A N 1
ATOM 6047 C CA . TYR A 1 763 ? 29.717 7.847 -51.443 1.00 96.25 763 TYR A CA 1
ATOM 6048 C C . TYR A 1 763 ? 31.028 7.051 -51.477 1.00 96.25 763 TYR A C 1
ATOM 6050 O O . TYR A 1 763 ? 31.711 7.072 -52.503 1.00 96.25 763 TYR A O 1
ATOM 6058 N N . SER A 1 764 ? 31.331 6.276 -50.430 1.00 93.31 764 SER A N 1
ATOM 6059 C CA . SER A 1 764 ? 32.450 5.323 -50.440 1.00 93.31 764 SER A CA 1
ATOM 6060 C C . SER A 1 764 ? 32.307 4.289 -51.557 1.00 93.31 764 SER A C 1
ATOM 6062 O O . SER A 1 764 ? 33.246 4.079 -52.321 1.00 93.31 764 SER A O 1
ATOM 6064 N N . ASN A 1 765 ? 31.122 3.691 -51.725 1.00 92.44 765 ASN A N 1
ATOM 6065 C CA . ASN A 1 765 ? 30.881 2.703 -52.784 1.00 92.44 765 ASN A CA 1
ATOM 6066 C C . ASN A 1 765 ? 30.911 3.310 -54.198 1.00 92.44 765 ASN A C 1
ATOM 6068 O O . ASN A 1 765 ? 31.233 2.605 -55.150 1.00 92.44 765 ASN A O 1
ATOM 6072 N N . GLN A 1 766 ? 30.582 4.596 -54.347 1.00 93.12 766 GLN A N 1
ATOM 6073 C CA . GLN A 1 766 ? 30.717 5.336 -55.609 1.00 93.12 766 GLN A CA 1
ATOM 6074 C C . GLN A 1 766 ? 32.169 5.721 -55.940 1.00 93.12 766 GLN A C 1
ATOM 6076 O O . GLN A 1 766 ? 32.429 6.211 -57.038 1.00 93.12 766 GLN A O 1
ATOM 6081 N N . GLY A 1 767 ? 33.105 5.559 -54.997 1.00 91.88 767 GLY A N 1
ATOM 6082 C CA . GLY A 1 767 ? 34.491 6.010 -55.130 1.00 91.88 767 GLY A CA 1
ATOM 6083 C C . GLY A 1 767 ? 34.706 7.501 -54.839 1.00 91.88 767 GLY A C 1
ATOM 6084 O O . GLY A 1 767 ? 35.786 8.025 -55.101 1.00 91.88 767 GLY A O 1
ATOM 6085 N N . ASN A 1 768 ? 33.709 8.209 -54.294 1.00 95.31 768 ASN A N 1
ATOM 6086 C CA . ASN A 1 768 ? 33.848 9.606 -53.874 1.00 95.31 768 ASN A CA 1
ATOM 6087 C C . ASN A 1 768 ? 34.252 9.684 -52.394 1.00 95.31 768 ASN A C 1
ATOM 6089 O O . ASN A 1 768 ? 33.460 10.048 -51.520 1.00 95.31 768 ASN A O 1
ATOM 6093 N N . TYR A 1 769 ? 35.505 9.327 -52.117 1.00 95.00 769 TYR A N 1
ATOM 6094 C CA . TYR A 1 769 ? 36.021 9.217 -50.750 1.00 95.00 769 TYR A CA 1
ATOM 6095 C C . TYR A 1 769 ? 36.086 10.560 -50.011 1.00 95.00 769 TYR A C 1
ATOM 6097 O O . TYR A 1 769 ? 35.934 10.594 -48.794 1.00 95.00 769 TYR A O 1
ATOM 6105 N N . GLN A 1 770 ? 36.228 11.676 -50.734 1.00 95.56 770 GLN A N 1
ATOM 6106 C CA . GLN A 1 770 ? 36.205 13.013 -50.136 1.00 95.56 770 GLN A CA 1
ATOM 6107 C C . GLN A 1 770 ? 34.855 13.293 -49.460 1.00 95.56 770 GLN A C 1
ATOM 6109 O O . GLN A 1 770 ? 34.812 13.655 -48.286 1.00 95.56 770 GLN A O 1
ATOM 6114 N N . LYS A 1 771 ? 33.744 13.052 -50.171 1.00 94.75 771 LYS A N 1
ATOM 6115 C CA . LYS A 1 771 ? 32.404 13.193 -49.587 1.00 94.75 771 LYS A CA 1
ATOM 6116 C C . LYS A 1 771 ? 32.141 12.176 -48.481 1.00 94.75 771 LYS A C 1
ATOM 6118 O O . LYS A 1 771 ? 31.477 12.511 -47.505 1.00 94.75 771 LYS A O 1
ATOM 6123 N N . ALA A 1 772 ? 32.651 10.951 -48.610 1.00 94.94 772 ALA A N 1
ATOM 6124 C CA . ALA A 1 772 ? 32.514 9.953 -47.552 1.00 94.94 772 ALA A CA 1
ATOM 6125 C C . ALA A 1 772 ? 33.131 10.438 -46.229 1.00 94.94 772 ALA A C 1
ATOM 6127 O O . ALA A 1 772 ? 32.476 10.375 -45.190 1.00 94.94 772 ALA A O 1
ATOM 6128 N N . VAL A 1 773 ? 34.336 11.018 -46.277 1.00 96.75 773 VAL A N 1
ATOM 6129 C CA . VAL A 1 773 ? 34.990 11.619 -45.104 1.00 96.75 773 VAL A CA 1
ATOM 6130 C C . VAL A 1 773 ? 34.169 12.776 -44.522 1.00 96.75 773 VAL A C 1
ATOM 6132 O O . VAL A 1 773 ? 34.011 12.841 -43.305 1.00 96.75 773 VAL A O 1
ATOM 6135 N N . GLU A 1 774 ? 33.600 13.656 -45.352 1.00 97.00 774 GLU A N 1
ATOM 6136 C CA . GLU A 1 774 ? 32.745 14.762 -44.881 1.00 97.00 774 GLU A CA 1
ATOM 6137 C C . GLU A 1 774 ? 31.527 14.256 -44.088 1.00 97.00 774 GLU A C 1
ATOM 6139 O O . GLU A 1 774 ? 31.243 14.747 -42.991 1.00 97.00 774 GLU A O 1
ATOM 6144 N N . PHE A 1 775 ? 30.829 13.235 -44.599 1.00 97.12 775 PHE A N 1
ATOM 6145 C CA . PHE A 1 775 ? 29.687 12.639 -43.900 1.00 97.12 775 PHE A CA 1
ATOM 6146 C C . PHE A 1 775 ? 30.101 11.868 -42.640 1.00 97.12 775 PHE A C 1
ATOM 6148 O O . PHE A 1 775 ? 29.412 11.967 -41.623 1.00 97.12 775 PHE A O 1
ATOM 6155 N N . ALA A 1 776 ? 31.242 11.174 -42.659 1.00 95.06 776 ALA A N 1
ATOM 6156 C CA . ALA A 1 776 ? 31.788 10.491 -41.486 1.00 95.06 776 ALA A CA 1
ATOM 6157 C C . ALA A 1 776 ? 32.158 11.477 -40.357 1.00 95.06 776 ALA A C 1
ATOM 6159 O O . ALA A 1 776 ? 31.869 11.229 -39.183 1.00 95.06 776 ALA A O 1
ATOM 6160 N N . GLN A 1 777 ? 32.733 12.636 -40.699 1.00 96.94 777 GLN A N 1
ATOM 6161 C CA . GLN A 1 777 ? 33.016 13.717 -39.746 1.00 96.94 777 GLN A CA 1
ATOM 6162 C C . GLN A 1 777 ? 31.728 14.328 -39.184 1.00 96.94 777 GLN A C 1
ATOM 6164 O O . GLN A 1 777 ? 31.611 14.514 -37.971 1.00 96.94 777 GLN A O 1
ATOM 6169 N N . ALA A 1 778 ? 30.741 14.601 -40.044 1.00 96.56 778 ALA A N 1
ATOM 6170 C CA . ALA A 1 778 ? 29.438 15.108 -39.617 1.00 96.56 778 ALA A CA 1
ATOM 6171 C C . ALA A 1 778 ? 28.740 14.128 -38.660 1.00 96.56 778 ALA A C 1
ATOM 6173 O O . ALA A 1 778 ? 28.219 14.538 -37.621 1.00 96.56 778 ALA A O 1
ATOM 6174 N N . ARG A 1 779 ? 28.791 12.825 -38.965 1.00 96.81 779 ARG A N 1
ATOM 6175 C CA . ARG A 1 779 ? 28.263 11.756 -38.110 1.00 96.81 779 ARG A CA 1
ATOM 6176 C C . ARG A 1 779 ? 28.932 11.760 -36.737 1.00 96.81 779 ARG A C 1
ATOM 6178 O O . ARG A 1 779 ? 28.233 11.747 -35.725 1.00 96.81 779 ARG A O 1
ATOM 6185 N N . LEU A 1 780 ? 30.266 11.811 -36.688 1.00 95.62 780 LEU A N 1
ATOM 6186 C CA . LEU A 1 780 ? 31.012 11.853 -35.429 1.00 95.62 780 LEU A CA 1
ATOM 6187 C C . LEU A 1 780 ? 30.645 13.090 -34.593 1.00 95.62 780 LEU A C 1
ATOM 6189 O O . LEU A 1 780 ? 30.425 12.966 -33.389 1.00 95.62 780 LEU A O 1
ATOM 6193 N N . ALA A 1 781 ? 30.501 14.257 -35.226 1.00 94.75 781 ALA A N 1
ATOM 6194 C CA . ALA A 1 781 ? 30.105 15.488 -34.547 1.00 94.75 781 ALA A CA 1
ATOM 6195 C C . ALA A 1 781 ? 28.700 15.393 -33.925 1.00 94.75 781 ALA A C 1
ATOM 6197 O O . ALA A 1 781 ? 28.510 15.811 -32.782 1.00 94.75 781 ALA A O 1
ATOM 6198 N N . VAL A 1 782 ? 27.727 14.808 -34.638 1.00 91.62 782 VAL A N 1
ATOM 6199 C CA . VAL A 1 782 ? 26.376 14.551 -34.100 1.00 91.62 782 VAL A CA 1
ATOM 6200 C C . VAL A 1 782 ? 26.451 13.606 -32.902 1.00 91.62 782 VAL A C 1
ATOM 6202 O O . VAL A 1 782 ? 25.902 13.913 -31.844 1.00 91.62 782 VAL A O 1
ATOM 6205 N N . VAL A 1 783 ? 27.185 12.497 -33.034 1.00 90.38 783 VAL A N 1
ATOM 6206 C CA . VAL A 1 783 ? 27.355 11.492 -31.975 1.00 90.38 783 VAL A CA 1
ATOM 6207 C C . VAL A 1 783 ? 27.987 12.087 -30.714 1.00 90.38 783 VAL A C 1
ATOM 6209 O O . VAL A 1 783 ? 27.486 11.850 -29.616 1.00 90.38 783 VAL A O 1
ATOM 6212 N N . GLN A 1 784 ? 29.034 12.903 -30.852 1.00 87.50 784 GLN A N 1
ATOM 6213 C CA . GLN A 1 784 ? 29.703 13.556 -29.723 1.00 87.50 784 GLN A CA 1
ATOM 6214 C C . GLN A 1 784 ? 28.832 14.642 -29.085 1.00 87.50 784 GLN A C 1
ATOM 6216 O O . GLN A 1 784 ? 28.690 14.683 -27.861 1.00 87.50 784 GLN A O 1
ATOM 6221 N N . LYS A 1 785 ? 28.192 15.495 -29.897 1.00 86.38 785 LYS A N 1
ATOM 6222 C CA . LYS A 1 785 ? 27.306 16.565 -29.411 1.00 86.38 785 LYS A CA 1
ATOM 6223 C C . LYS A 1 785 ? 26.117 16.003 -28.631 1.00 86.38 785 LYS A C 1
ATOM 6225 O O . LYS A 1 785 ? 25.769 16.539 -27.581 1.00 86.38 785 LYS A O 1
ATOM 6230 N N . ALA A 1 786 ? 25.516 14.925 -29.131 1.00 77.88 786 ALA A N 1
ATOM 6231 C CA . ALA A 1 786 ? 24.377 14.261 -28.505 1.00 77.88 786 ALA A CA 1
ATOM 6232 C C . ALA A 1 786 ? 24.776 13.209 -27.450 1.00 77.88 786 ALA A C 1
ATOM 6234 O O . ALA A 1 786 ? 23.897 12.581 -26.866 1.00 77.88 786 ALA A O 1
ATOM 6235 N N . LYS A 1 787 ? 26.080 13.023 -27.179 1.00 81.62 787 LYS A N 1
ATOM 6236 C CA . LYS A 1 787 ? 26.621 12.040 -26.218 1.00 81.62 787 LYS A CA 1
ATOM 6237 C C . LYS A 1 787 ? 26.110 10.612 -26.458 1.00 81.62 787 LYS A C 1
ATOM 6239 O O . LYS A 1 787 ? 25.790 9.874 -25.525 1.00 81.62 787 LYS A O 1
ATOM 6244 N N . LEU A 1 788 ? 26.038 10.208 -27.725 1.00 76.31 788 LEU A N 1
ATOM 6245 C CA . LEU A 1 788 ? 25.590 8.880 -28.140 1.00 76.31 788 LEU A CA 1
ATOM 6246 C C . LEU A 1 788 ? 26.719 7.847 -27.969 1.00 76.31 788 LEU A C 1
ATOM 6248 O O . LEU A 1 788 ? 27.244 7.303 -28.943 1.00 76.31 788 LEU A O 1
ATOM 6252 N N . ASN A 1 789 ? 27.093 7.564 -26.716 1.00 72.50 789 ASN A N 1
ATOM 6253 C CA . ASN A 1 789 ? 28.279 6.775 -26.351 1.00 72.50 789 ASN A CA 1
ATOM 6254 C C . ASN A 1 789 ? 28.368 5.421 -27.086 1.00 72.50 789 ASN A C 1
ATOM 6256 O O . ASN A 1 789 ? 29.452 5.024 -27.514 1.00 72.50 789 ASN A O 1
ATOM 6260 N N . ASN A 1 790 ? 27.237 4.746 -27.312 1.00 70.44 790 ASN A N 1
ATOM 6261 C CA . ASN A 1 790 ? 27.180 3.438 -27.983 1.00 70.44 790 ASN A CA 1
ATOM 6262 C C . ASN A 1 790 ? 27.619 3.460 -29.460 1.00 7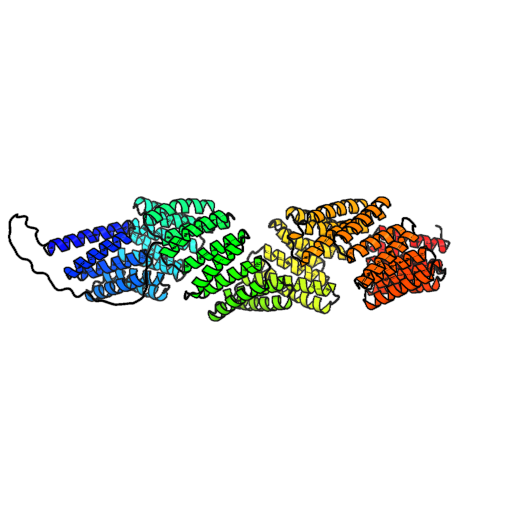0.44 790 ASN A C 1
ATOM 6264 O O . ASN A 1 790 ? 27.959 2.407 -30.013 1.00 70.44 790 ASN A O 1
ATOM 6268 N N . TYR A 1 791 ? 27.612 4.637 -30.093 1.00 82.25 791 TYR A N 1
ATOM 6269 C CA . TYR A 1 791 ? 27.903 4.831 -31.517 1.00 82.25 791 TYR A CA 1
ATOM 6270 C C . TYR A 1 791 ? 29.254 5.494 -31.767 1.00 82.25 791 TYR A C 1
ATOM 6272 O O . TYR A 1 791 ? 29.755 5.416 -32.883 1.00 82.25 791 TYR A O 1
ATOM 6280 N N . GLU A 1 792 ? 29.870 6.086 -30.745 1.00 87.44 792 GLU A N 1
ATOM 6281 C CA . GLU A 1 792 ? 31.114 6.853 -30.870 1.00 87.44 792 GLU A CA 1
ATOM 6282 C C . GLU A 1 792 ? 32.271 6.014 -31.412 1.00 87.44 792 GLU A C 1
ATOM 6284 O O . GLU A 1 792 ? 32.904 6.397 -32.392 1.00 87.44 792 GLU A O 1
ATOM 6289 N N . ILE A 1 793 ? 32.482 4.816 -30.856 1.00 87.94 793 ILE A N 1
ATOM 6290 C CA . ILE A 1 793 ? 33.522 3.903 -31.348 1.00 87.94 793 ILE A CA 1
ATOM 6291 C C . ILE A 1 793 ? 33.231 3.509 -32.801 1.00 87.94 793 ILE A C 1
ATOM 6293 O O . ILE A 1 793 ? 34.135 3.519 -33.627 1.00 87.94 793 ILE A O 1
ATOM 6297 N N . SER A 1 794 ? 31.966 3.231 -33.143 1.00 90.06 794 SER A N 1
ATOM 6298 C CA . SER A 1 794 ? 31.586 2.890 -34.519 1.00 90.06 794 SER A CA 1
ATOM 6299 C C . SER A 1 794 ? 31.812 4.052 -35.489 1.00 90.06 794 SER A C 1
ATOM 6301 O O . SER A 1 794 ? 32.314 3.821 -36.585 1.00 90.06 794 SER A O 1
ATOM 6303 N N . ALA A 1 795 ? 31.473 5.281 -35.098 1.00 93.31 795 ALA A N 1
ATOM 6304 C CA . ALA A 1 795 ? 31.689 6.473 -35.910 1.00 93.31 795 ALA A CA 1
ATOM 6305 C C . ALA A 1 795 ? 33.185 6.725 -36.145 1.00 93.31 795 ALA A C 1
ATOM 6307 O O . ALA A 1 795 ? 33.584 6.984 -37.277 1.00 93.31 795 ALA A O 1
ATOM 6308 N N . LEU A 1 796 ? 34.024 6.550 -35.116 1.00 94.75 796 LEU A N 1
ATOM 6309 C CA . LEU A 1 796 ? 35.482 6.629 -35.248 1.00 94.75 796 LEU A CA 1
ATOM 6310 C C . LEU A 1 796 ? 36.036 5.531 -36.168 1.00 94.75 796 LEU A C 1
ATOM 6312 O O . LEU A 1 796 ? 36.866 5.818 -37.029 1.00 94.75 796 LEU A O 1
ATOM 6316 N N . THR A 1 797 ? 35.564 4.284 -36.046 1.00 93.62 797 THR A N 1
ATOM 6317 C CA . THR A 1 797 ? 36.011 3.205 -36.945 1.00 93.62 797 THR A CA 1
ATOM 6318 C C . THR A 1 797 ? 35.611 3.449 -38.401 1.00 93.62 797 THR A C 1
ATOM 6320 O O . THR A 1 797 ? 36.423 3.214 -39.290 1.00 93.62 797 THR A O 1
ATOM 6323 N N . SER A 1 798 ? 34.403 3.963 -38.657 1.00 93.31 798 SER A N 1
ATOM 6324 C CA . SER A 1 798 ? 33.944 4.301 -40.012 1.00 93.31 798 SER A CA 1
ATOM 6325 C C . SER A 1 798 ? 34.747 5.465 -40.600 1.00 93.31 798 SER A C 1
ATOM 6327 O O . SER A 1 798 ? 35.258 5.366 -41.713 1.00 93.31 798 SER A O 1
ATOM 6329 N N . LEU A 1 799 ? 34.995 6.512 -39.805 1.00 96.25 799 LEU A N 1
ATOM 6330 C CA . LEU A 1 799 ? 35.841 7.635 -40.210 1.00 96.25 799 LEU A CA 1
ATOM 6331 C C . LEU A 1 799 ? 37.279 7.196 -40.531 1.00 96.25 799 LEU A C 1
ATOM 6333 O O . LEU A 1 799 ? 37.848 7.646 -41.524 1.00 96.25 799 LEU A O 1
ATOM 6337 N N . SER A 1 800 ? 37.852 6.285 -39.738 1.00 95.69 800 SER A N 1
ATOM 6338 C CA . SER A 1 800 ? 39.166 5.690 -40.015 1.00 95.69 800 SER A CA 1
ATOM 6339 C C . SER A 1 800 ? 39.195 4.965 -41.368 1.00 95.69 800 SER A C 1
ATOM 6341 O O . SER A 1 800 ? 40.092 5.209 -42.175 1.00 95.69 800 SER A O 1
ATOM 6343 N N . GLN A 1 801 ? 38.183 4.140 -41.656 1.00 93.38 801 GLN A N 1
ATOM 6344 C CA . GLN A 1 801 ? 38.056 3.445 -42.942 1.00 93.38 801 GLN A CA 1
ATOM 6345 C C . GLN A 1 801 ? 37.938 4.431 -44.111 1.00 93.38 801 GLN A C 1
ATOM 6347 O O . GLN A 1 801 ? 38.620 4.270 -45.123 1.00 93.38 801 GLN A O 1
ATOM 6352 N N . SER A 1 802 ? 37.128 5.480 -43.955 1.00 95.00 802 SER A N 1
ATOM 6353 C CA . SER A 1 802 ? 36.953 6.527 -44.964 1.00 95.00 802 SER A CA 1
ATOM 6354 C C . SER A 1 802 ? 38.254 7.304 -45.233 1.00 95.00 802 SER A C 1
ATOM 6356 O O . SER A 1 802 ? 38.579 7.552 -46.395 1.00 95.00 802 SER A O 1
ATOM 6358 N N . TYR A 1 803 ? 39.060 7.608 -44.205 1.00 95.81 803 TYR A N 1
ATOM 6359 C CA . TYR A 1 803 ? 40.403 8.179 -44.396 1.00 95.81 803 TYR A CA 1
ATOM 6360 C C . TYR A 1 803 ? 41.355 7.225 -45.124 1.00 95.81 803 TYR A C 1
ATOM 6362 O O . TYR A 1 803 ? 42.088 7.659 -46.014 1.00 95.81 803 TYR A O 1
ATOM 6370 N N . GLY A 1 804 ? 41.319 5.931 -44.792 1.00 92.25 804 GLY A N 1
ATOM 6371 C CA . GLY A 1 804 ? 42.121 4.911 -45.470 1.00 92.25 804 GLY A CA 1
ATOM 6372 C C . GLY A 1 804 ? 41.800 4.817 -46.964 1.00 92.25 804 GLY A C 1
ATOM 6373 O O . GLY A 1 804 ? 42.712 4.812 -47.785 1.00 92.25 804 GLY A O 1
ATOM 6374 N N . LEU A 1 805 ? 40.512 4.828 -47.331 1.00 91.00 805 LEU A N 1
ATOM 6375 C CA . LEU A 1 805 ? 40.070 4.818 -48.733 1.00 91.00 805 LEU A CA 1
ATOM 6376 C C . LEU A 1 805 ? 40.467 6.089 -49.501 1.00 91.00 805 LEU A C 1
ATOM 6378 O O . LEU A 1 805 ? 40.761 6.014 -50.692 1.00 91.00 805 LEU A O 1
ATOM 6382 N N . LEU A 1 806 ? 40.506 7.244 -48.828 1.00 93.56 806 LEU A N 1
ATOM 6383 C CA . LEU A 1 806 ? 40.991 8.504 -49.402 1.00 93.56 806 LEU A CA 1
ATOM 6384 C C . LEU A 1 806 ? 42.521 8.516 -49.604 1.00 93.56 806 LEU A C 1
ATOM 6386 O O . LEU A 1 806 ? 43.022 9.294 -50.414 1.00 93.56 806 LEU A O 1
ATOM 6390 N N . GLY A 1 807 ? 43.255 7.661 -48.883 1.00 89.25 807 GLY A N 1
ATOM 6391 C CA . GLY A 1 807 ? 44.719 7.616 -48.866 1.00 89.25 807 GLY A CA 1
ATOM 6392 C C . GLY A 1 807 ? 45.373 8.454 -47.758 1.00 89.25 807 GLY A C 1
ATOM 6393 O O . GLY A 1 807 ? 46.594 8.584 -47.743 1.00 89.25 807 GLY A O 1
ATOM 6394 N N . ASP A 1 808 ? 44.600 9.005 -46.812 1.00 92.44 808 ASP A N 1
ATOM 6395 C CA . ASP A 1 808 ? 45.122 9.719 -45.632 1.00 92.44 808 ASP A CA 1
ATOM 6396 C C . ASP A 1 808 ? 45.422 8.714 -44.504 1.00 92.44 808 ASP A C 1
ATOM 6398 O O . ASP A 1 808 ? 44.706 8.603 -43.503 1.00 92.44 808 ASP A O 1
ATOM 6402 N N . THR A 1 809 ? 46.472 7.915 -44.704 1.00 90.38 809 THR A N 1
ATOM 6403 C CA . THR A 1 809 ? 46.824 6.785 -43.828 1.00 90.38 809 THR A CA 1
ATOM 6404 C C . THR A 1 809 ? 47.151 7.221 -42.401 1.00 90.38 809 THR A C 1
ATOM 6406 O O . THR A 1 809 ? 46.777 6.540 -41.446 1.00 90.38 809 THR A O 1
ATOM 6409 N N . THR A 1 810 ? 47.760 8.398 -42.233 1.00 92.69 810 THR A N 1
ATOM 6410 C CA . THR A 1 810 ? 48.074 8.973 -40.919 1.00 92.69 810 THR A CA 1
ATOM 6411 C C . THR A 1 810 ? 46.807 9.207 -40.099 1.00 92.69 810 THR A C 1
ATOM 6413 O O . THR A 1 810 ? 46.714 8.731 -38.964 1.00 92.69 810 THR A O 1
ATOM 6416 N N . LYS A 1 811 ? 45.798 9.884 -40.670 1.00 93.94 811 LYS A N 1
ATOM 6417 C CA . LYS A 1 811 ? 44.526 10.104 -39.965 1.00 93.94 811 LYS A CA 1
ATOM 6418 C C . LYS A 1 811 ? 43.738 8.816 -39.777 1.00 93.94 811 LYS A C 1
ATOM 6420 O O . LYS A 1 811 ? 43.052 8.678 -38.761 1.00 93.94 811 LYS A O 1
ATOM 6425 N N . ALA A 1 812 ? 43.840 7.868 -40.710 1.00 92.94 812 ALA A N 1
ATOM 6426 C CA . ALA A 1 812 ? 43.216 6.557 -40.568 1.00 92.94 812 ALA A CA 1
ATOM 6427 C C . ALA A 1 812 ? 43.728 5.832 -39.309 1.00 92.94 812 ALA A C 1
ATOM 6429 O O . ALA A 1 812 ? 42.917 5.415 -38.475 1.00 92.94 812 ALA A O 1
ATOM 6430 N N . VAL A 1 813 ? 45.051 5.759 -39.118 1.00 93.88 813 VAL A N 1
ATOM 6431 C CA . VAL A 1 813 ? 45.671 5.133 -37.936 1.00 93.88 813 VAL A CA 1
ATOM 6432 C C . VAL A 1 813 ? 45.371 5.912 -36.657 1.00 93.88 813 VAL A C 1
ATOM 6434 O O . VAL A 1 813 ? 45.032 5.305 -35.640 1.00 93.88 813 VAL A O 1
ATOM 6437 N N . GLU A 1 814 ? 45.458 7.245 -36.681 1.00 95.06 814 GLU A N 1
ATOM 6438 C CA . GLU A 1 814 ? 45.152 8.079 -35.511 1.00 95.06 814 GLU A CA 1
ATOM 6439 C C . GLU A 1 814 ? 43.713 7.856 -35.024 1.00 95.06 814 GLU A C 1
ATOM 6441 O O . GLU A 1 814 ? 43.484 7.560 -33.848 1.00 95.06 814 GLU A O 1
ATOM 6446 N N . THR A 1 815 ? 42.747 7.910 -35.943 1.00 94.44 815 THR A N 1
ATOM 6447 C CA . THR A 1 815 ? 41.322 7.739 -35.630 1.00 94.44 815 THR A CA 1
ATOM 6448 C C . THR A 1 815 ? 41.029 6.318 -35.125 1.00 94.44 815 THR A C 1
ATOM 6450 O O . THR A 1 815 ? 40.281 6.140 -34.161 1.00 94.44 815 THR A O 1
ATOM 6453 N N . ALA A 1 816 ? 41.661 5.288 -35.702 1.00 93.00 816 ALA A N 1
ATOM 6454 C CA . ALA A 1 816 ? 41.522 3.911 -35.220 1.00 93.00 816 ALA A CA 1
ATOM 6455 C C . ALA A 1 816 ? 42.120 3.710 -33.815 1.00 93.00 816 ALA A C 1
ATOM 6457 O O . ALA A 1 816 ? 41.529 3.018 -32.982 1.00 93.00 816 ALA A O 1
ATOM 6458 N N . LYS A 1 817 ? 43.252 4.354 -33.499 1.00 95.38 817 LYS A N 1
ATOM 6459 C CA . LYS A 1 817 ? 43.835 4.336 -32.145 1.00 95.38 817 LYS A CA 1
ATOM 6460 C C . LYS A 1 817 ? 42.939 5.029 -31.122 1.00 95.38 817 LYS A C 1
ATOM 6462 O O . LYS A 1 817 ? 42.829 4.544 -29.992 1.00 95.38 817 LYS A O 1
ATOM 6467 N N . GLN A 1 818 ? 42.277 6.122 -31.504 1.00 94.94 818 GLN A N 1
ATOM 6468 C CA . GLN A 1 818 ? 41.278 6.783 -30.659 1.00 94.94 818 GLN A CA 1
ATOM 6469 C C . GLN A 1 818 ? 40.105 5.837 -30.364 1.00 94.94 818 GLN A C 1
ATOM 6471 O O . GLN A 1 818 ? 39.753 5.648 -29.199 1.00 94.94 818 GLN A O 1
ATOM 6476 N N . ALA A 1 819 ? 39.571 5.165 -31.392 1.00 92.50 819 ALA A N 1
ATOM 6477 C CA . ALA A 1 819 ? 38.515 4.162 -31.239 1.00 92.50 819 ALA A CA 1
ATOM 6478 C C . ALA A 1 819 ? 38.933 3.018 -30.296 1.00 92.50 819 ALA A C 1
ATOM 6480 O O . ALA A 1 819 ? 38.168 2.636 -29.410 1.00 92.50 819 ALA A O 1
ATOM 6481 N N . LEU A 1 820 ? 40.160 2.505 -30.446 1.00 92.62 820 LEU A N 1
ATOM 6482 C CA . LEU A 1 820 ? 40.701 1.416 -29.628 1.00 92.62 820 LEU A CA 1
ATOM 6483 C C . LEU A 1 820 ? 40.901 1.828 -28.167 1.00 92.62 820 LEU A C 1
ATOM 6485 O O . LEU A 1 820 ? 40.543 1.086 -27.253 1.00 92.62 820 LEU A O 1
ATOM 6489 N N . THR A 1 821 ? 41.456 3.019 -27.944 1.00 92.56 821 THR A N 1
ATOM 6490 C CA . THR A 1 821 ? 41.655 3.572 -26.598 1.00 92.56 821 THR A CA 1
ATOM 6491 C C . THR A 1 821 ? 40.318 3.699 -25.880 1.00 92.56 821 THR A C 1
ATOM 6493 O O . THR A 1 821 ? 40.182 3.243 -24.745 1.00 92.56 821 THR A O 1
ATOM 6496 N N . LEU A 1 822 ? 39.313 4.241 -26.570 1.00 85.62 822 LEU A N 1
ATOM 6497 C CA . LEU A 1 822 ? 37.970 4.394 -26.030 1.00 85.62 822 LEU A CA 1
ATOM 6498 C C . LEU A 1 822 ? 37.301 3.038 -25.749 1.00 85.62 822 LEU A C 1
ATOM 6500 O O . LEU A 1 822 ? 36.681 2.865 -24.703 1.00 85.62 822 LEU A O 1
ATOM 6504 N N . ALA A 1 823 ? 37.461 2.054 -26.640 1.00 82.88 823 ALA A N 1
ATOM 6505 C CA . ALA A 1 823 ? 36.927 0.705 -26.449 1.00 82.88 823 ALA A CA 1
ATOM 6506 C C . ALA A 1 823 ? 37.533 -0.007 -25.228 1.00 82.88 823 ALA A C 1
ATOM 6508 O O . ALA A 1 823 ? 36.797 -0.603 -24.441 1.00 82.88 823 ALA A O 1
ATOM 6509 N N . ARG A 1 824 ? 38.854 0.110 -25.032 1.00 84.94 824 ARG A N 1
ATOM 6510 C CA . ARG A 1 824 ? 39.569 -0.460 -23.878 1.00 84.94 824 ARG A CA 1
ATOM 6511 C C . ARG A 1 824 ? 39.200 0.216 -22.567 1.00 84.94 824 ARG A C 1
ATOM 6513 O O . ARG A 1 824 ? 38.989 -0.470 -21.573 1.00 84.94 824 ARG A O 1
ATOM 6520 N N . GLN A 1 825 ? 39.080 1.545 -22.566 1.00 79.31 825 GLN A N 1
ATOM 6521 C CA . GLN A 1 825 ? 38.602 2.295 -21.398 1.00 79.31 825 GLN A CA 1
ATOM 6522 C C . GLN A 1 825 ? 37.208 1.832 -20.961 1.00 79.31 825 GLN A C 1
ATOM 6524 O O . GLN A 1 825 ? 36.943 1.745 -19.766 1.00 79.31 825 GLN A O 1
ATOM 6529 N N . ARG A 1 826 ? 36.351 1.488 -21.928 1.00 74.31 826 ARG A N 1
ATOM 6530 C CA . ARG A 1 826 ? 34.988 0.986 -21.708 1.00 74.31 826 ARG A CA 1
ATOM 6531 C C . ARG A 1 826 ? 34.900 -0.533 -21.515 1.00 74.31 826 ARG A C 1
ATOM 6533 O O . ARG A 1 826 ? 33.809 -1.063 -21.389 1.00 74.31 826 ARG A O 1
ATOM 6540 N N . GLN A 1 827 ? 36.027 -1.252 -21.525 1.00 72.38 827 GLN A N 1
ATOM 6541 C CA . GLN A 1 827 ? 36.081 -2.719 -21.394 1.00 72.38 827 GLN A CA 1
ATOM 6542 C C . GLN A 1 827 ? 35.136 -3.471 -22.354 1.00 72.38 827 GLN A C 1
ATOM 6544 O O . GLN A 1 827 ? 34.667 -4.571 -22.062 1.00 72.38 827 GLN A O 1
ATOM 6549 N N . ASN A 1 828 ? 34.853 -2.891 -23.523 1.00 67.62 828 ASN A N 1
ATOM 6550 C CA . ASN A 1 828 ? 33.917 -3.462 -24.480 1.00 67.62 828 ASN A CA 1
ATOM 6551 C C . ASN A 1 828 ? 34.683 -4.289 -25.516 1.00 67.62 828 ASN A C 1
ATOM 6553 O O . ASN A 1 828 ? 35.145 -3.760 -26.525 1.00 67.62 828 ASN A O 1
ATOM 6557 N N . THR A 1 829 ? 34.801 -5.594 -25.273 1.00 73.31 829 THR A N 1
ATOM 6558 C CA . THR A 1 829 ? 35.566 -6.538 -26.108 1.00 73.31 829 THR A CA 1
ATOM 6559 C C . THR A 1 829 ? 35.080 -6.604 -27.558 1.00 73.31 829 THR A C 1
ATOM 6561 O O . THR A 1 829 ? 35.891 -6.698 -28.477 1.00 73.31 829 THR A O 1
ATOM 6564 N N . SER A 1 830 ? 33.769 -6.491 -27.794 1.00 71.19 830 SER A N 1
ATOM 6565 C CA . SER A 1 830 ? 33.193 -6.459 -29.148 1.00 71.19 830 SER A CA 1
ATOM 6566 C C . SER A 1 830 ? 33.601 -5.191 -29.909 1.00 71.19 830 SER A C 1
ATOM 6568 O O . SER A 1 830 ? 34.045 -5.240 -31.060 1.00 71.19 830 SER A O 1
ATOM 6570 N N . ARG A 1 831 ? 33.519 -4.030 -29.249 1.00 81.50 831 ARG A N 1
ATOM 6571 C CA . ARG A 1 831 ? 33.961 -2.752 -29.821 1.00 81.50 831 ARG A CA 1
ATOM 6572 C C . ARG A 1 831 ? 35.481 -2.661 -29.940 1.00 81.50 831 ARG A C 1
ATOM 6574 O O . ARG A 1 831 ? 35.963 -2.037 -30.881 1.00 81.50 831 ARG A O 1
ATOM 6581 N N . GLU A 1 832 ? 36.223 -3.311 -29.049 1.00 84.31 832 GLU A N 1
ATOM 6582 C CA . GLU A 1 832 ? 37.676 -3.443 -29.143 1.00 84.31 832 GLU A CA 1
ATOM 6583 C C . GLU A 1 832 ? 38.065 -4.243 -30.387 1.00 84.31 832 GLU A C 1
ATOM 6585 O O . GLU A 1 832 ? 38.902 -3.778 -31.154 1.00 84.31 832 GLU A O 1
ATOM 6590 N N . ALA A 1 833 ? 37.407 -5.374 -30.658 1.00 84.25 833 ALA A N 1
ATOM 6591 C CA . ALA A 1 833 ? 37.639 -6.149 -31.876 1.00 84.25 833 ALA A CA 1
ATOM 6592 C C . ALA A 1 833 ? 37.361 -5.327 -33.149 1.00 84.25 833 ALA A C 1
ATOM 6594 O O . ALA A 1 833 ? 38.152 -5.352 -34.091 1.00 84.25 833 ALA A O 1
ATOM 6595 N N . LEU A 1 834 ? 36.275 -4.543 -33.169 1.00 84.94 834 LEU A N 1
ATOM 6596 C CA . LEU A 1 834 ? 35.979 -3.630 -34.280 1.00 84.94 834 LEU A CA 1
ATOM 6597 C C . LEU A 1 834 ? 37.067 -2.564 -34.466 1.00 84.94 834 LEU A C 1
ATOM 6599 O O . LEU A 1 834 ? 37.482 -2.305 -35.595 1.00 84.94 834 LEU A O 1
ATOM 6603 N N . ALA A 1 835 ? 37.541 -1.962 -33.374 1.00 89.88 835 ALA A N 1
ATOM 6604 C CA . ALA A 1 835 ? 38.601 -0.962 -33.424 1.00 89.88 835 ALA A CA 1
ATOM 6605 C C . ALA A 1 835 ? 39.953 -1.560 -33.847 1.00 89.88 835 ALA A C 1
ATOM 6607 O O . ALA A 1 835 ? 40.678 -0.934 -34.617 1.00 89.88 835 ALA A O 1
ATOM 6608 N N . LEU A 1 836 ? 40.273 -2.780 -33.402 1.00 91.94 836 LEU A N 1
ATOM 6609 C CA . LEU A 1 836 ? 41.463 -3.522 -33.827 1.00 91.94 836 LEU A CA 1
ATOM 6610 C C . LEU A 1 836 ? 41.418 -3.858 -35.321 1.00 91.94 836 LEU A C 1
ATOM 6612 O O . LEU A 1 836 ? 42.425 -3.686 -35.999 1.00 91.94 836 LEU A O 1
ATOM 6616 N N . ASN A 1 837 ? 40.259 -4.262 -35.851 1.00 90.69 837 ASN A N 1
ATOM 6617 C CA . ASN A 1 837 ? 40.091 -4.495 -37.287 1.00 90.69 837 ASN A CA 1
ATOM 6618 C C . ASN A 1 837 ? 40.301 -3.208 -38.094 1.00 90.69 837 ASN A C 1
ATOM 6620 O O . ASN A 1 837 ? 41.051 -3.215 -39.065 1.00 90.69 837 ASN A O 1
ATOM 6624 N N . ALA A 1 838 ? 39.700 -2.092 -37.666 1.00 90.31 838 ALA A N 1
ATOM 6625 C CA . ALA A 1 838 ? 39.902 -0.799 -38.323 1.00 90.31 838 ALA A CA 1
ATOM 6626 C C . ALA A 1 838 ? 41.373 -0.350 -38.274 1.00 90.31 838 ALA A C 1
ATOM 6628 O O . ALA A 1 838 ? 41.897 0.160 -39.261 1.00 90.31 838 ALA A O 1
ATOM 6629 N N . LEU A 1 839 ? 42.056 -0.582 -37.148 1.00 92.25 839 LEU A N 1
ATOM 6630 C CA . LEU A 1 839 ? 43.479 -0.281 -36.997 1.00 92.25 839 LEU A CA 1
ATOM 6631 C C . LEU A 1 839 ? 44.349 -1.165 -37.900 1.00 92.25 839 LEU A C 1
ATOM 6633 O O . LEU A 1 839 ? 45.273 -0.662 -38.532 1.00 92.25 839 LEU A O 1
ATOM 6637 N N . SER A 1 840 ? 44.035 -2.459 -37.992 1.00 91.50 840 SER A N 1
ATOM 6638 C CA . SER A 1 840 ? 44.714 -3.399 -38.888 1.00 91.50 840 SER A CA 1
ATOM 6639 C C . SER A 1 840 ? 44.547 -2.998 -40.354 1.00 91.50 840 SER A C 1
ATOM 6641 O O . SER A 1 840 ? 45.530 -2.962 -41.093 1.00 91.50 840 SER A O 1
ATOM 6643 N N . ASP A 1 841 ? 43.335 -2.621 -40.769 1.00 88.06 841 ASP A N 1
ATOM 6644 C CA . ASP A 1 841 ? 43.089 -2.113 -42.118 1.00 88.06 841 ASP A CA 1
ATOM 6645 C C . ASP A 1 841 ? 43.857 -0.815 -42.392 1.00 88.06 841 ASP A C 1
ATOM 6647 O O . ASP A 1 841 ? 44.451 -0.674 -43.461 1.00 88.06 841 ASP A O 1
ATOM 6651 N N . ALA A 1 842 ? 43.901 0.109 -41.428 1.00 90.12 842 ALA A N 1
ATOM 6652 C CA . ALA A 1 842 ? 44.651 1.353 -41.565 1.00 90.12 842 ALA A CA 1
ATOM 6653 C C . ALA A 1 842 ? 46.161 1.102 -41.748 1.00 90.12 842 ALA A C 1
ATOM 6655 O O . ALA A 1 842 ? 46.765 1.673 -42.657 1.00 90.12 842 ALA A O 1
ATOM 6656 N N . TYR A 1 843 ? 46.753 0.199 -40.957 1.00 90.75 843 TYR A N 1
ATOM 6657 C CA . TYR A 1 843 ? 48.161 -0.193 -41.092 1.00 90.75 843 TYR A CA 1
ATOM 6658 C C . TYR A 1 843 ? 48.457 -0.903 -42.416 1.00 90.75 843 TYR A C 1
ATOM 6660 O O . TYR A 1 843 ? 49.429 -0.574 -43.099 1.00 90.75 843 TYR A O 1
ATOM 6668 N N . ARG A 1 844 ? 47.560 -1.794 -42.854 1.00 88.25 844 ARG A N 1
ATOM 6669 C CA . ARG A 1 844 ? 47.668 -2.467 -44.152 1.00 88.25 844 ARG A CA 1
ATOM 6670 C C . ARG A 1 844 ? 47.698 -1.472 -45.313 1.00 88.25 844 ARG A C 1
ATOM 6672 O O . ARG A 1 844 ? 48.497 -1.637 -46.230 1.00 88.25 844 ARG A O 1
ATOM 6679 N N . VAL A 1 845 ? 46.849 -0.441 -45.285 1.00 84.94 845 VAL A N 1
ATOM 6680 C CA . VAL A 1 845 ? 46.835 0.612 -46.319 1.00 84.94 845 VAL A CA 1
ATOM 6681 C C . VAL A 1 845 ? 48.084 1.503 -46.232 1.00 84.94 845 VAL A C 1
ATOM 6683 O O . VAL A 1 845 ? 48.568 1.969 -47.260 1.00 84.94 845 VAL A O 1
ATOM 6686 N N . GLN A 1 846 ? 48.654 1.681 -45.037 1.00 85.44 846 GLN A N 1
ATOM 6687 C CA . GLN A 1 846 ? 49.933 2.370 -44.816 1.00 85.44 846 GLN A CA 1
ATOM 6688 C C . GLN A 1 846 ? 51.163 1.560 -45.274 1.00 85.44 846 GLN A C 1
ATOM 6690 O O . GLN A 1 846 ? 52.245 2.123 -45.425 1.00 85.44 846 GLN A O 1
ATOM 6695 N N . GLY A 1 847 ? 51.004 0.259 -45.539 1.00 82.94 847 GLY A N 1
ATOM 6696 C CA . GLY A 1 847 ? 52.098 -0.642 -45.910 1.00 82.94 847 GLY A CA 1
ATOM 6697 C C . GLY A 1 847 ? 52.878 -1.206 -44.717 1.00 82.94 847 GLY A C 1
ATOM 6698 O O . GLY A 1 847 ? 53.957 -1.764 -44.910 1.00 82.94 847 GLY A O 1
ATOM 6699 N N . GLU A 1 848 ? 52.341 -1.081 -43.502 1.00 84.56 848 GLU A N 1
ATOM 6700 C CA . GLU A 1 848 ? 52.895 -1.642 -42.267 1.00 84.56 848 GLU A CA 1
ATOM 6701 C C . GLU A 1 848 ? 52.189 -2.979 -41.980 1.00 84.56 848 GLU A C 1
ATOM 6703 O O . GLU A 1 848 ? 51.041 -3.007 -41.543 1.00 84.56 848 GLU A O 1
ATOM 6708 N N . TYR A 1 849 ? 52.844 -4.093 -42.328 1.00 76.81 849 TYR A N 1
ATOM 6709 C CA . TYR A 1 849 ? 52.271 -5.450 -42.242 1.00 76.81 849 TYR A CA 1
ATOM 6710 C C . TYR A 1 849 ? 52.703 -6.240 -40.994 1.00 76.81 849 TYR A C 1
ATOM 6712 O O . TYR A 1 849 ? 52.154 -7.316 -40.748 1.00 76.81 849 TYR A O 1
ATOM 6720 N N . GLU A 1 850 ? 53.697 -5.732 -40.261 1.00 65.00 850 GLU A N 1
ATOM 6721 C CA . GLU A 1 850 ? 54.128 -6.223 -38.942 1.00 65.00 850 GLU A CA 1
ATOM 6722 C C . GLU A 1 850 ? 53.289 -5.572 -37.840 1.00 65.00 850 GLU A C 1
ATOM 6724 O O . GLU A 1 850 ? 52.920 -6.296 -36.884 1.00 65.00 850 GLU A O 1
#

Secondary structure (DSSP, 8-state):
----------------------------------PPPPHHHHHHHHHHHHHHHHHHHHTT-HHHHHHHHHHHHHHHHHTT-HHHHHHHHHHHHHHHHHTT-HHHHHHHHHHHHHHHHHTT-HHHHHHHHHHHHHHHHHTT-HHHHHHHHHHHHHHHHHTT-HHHHHHHHHHHHHHHHHTS--HHHHHHHHHHHHHHHHHHT-HHHHHHHHHHHHHHHHHTT-HHHHHHHHHHHHHHHHHTT-HHHHHHHHHHHHHHHHTTT-HHHHHHHHHHHHHHHHHHT-HHHHHHHHHHHHHHHHHTT-HHHHHHHHHHHHHHHHHTT-HHHHHHHHHHHHHHHHHTT-HHHHHHHHHHHHHHHHHSS-HHHHHHHHHHHHHHHHHTT-HHHHHHHHHHHHHHHHHTT-HHHHHHHHHHHHHHHHHTT-HHHHHHHHHHHHHHHHHTT-HHHHHHHHHHHHHHHHHHHHHHHHTT-HHHHHHHHHHHHHHHHHHHHHHHHTT-HHHHHHHHHHHHHHHHHTT-HHHHHHHHHHHHHHHHHHT-HHHHHHHHHHHHHHHHHTT-HHHHHHHHHHHHHHHHHTT-HHHHHHHHHHHHHHHHHTT-HHHHHHHHHHHHHHHHT--GGGS-HHHHHHHHHHHHHHHHHHHHHHHHTT-HHHHHHHHHHHHHHHHHHT-HHHHHHHHHHHHHHHHTTS--HHHHHHHHHHHHHHHHHHT-HHHHHHHHHHHHHHHHHHT-HHHHHHHHHHHHHHHHHTT-HHHHHHHHHHHHHHHHHTT-HHHHHHHHHHHHHHHHHTT-HHHHHHHHHHHHHHHHHHT-HHHHHHHHHHHHHHHHHTT-HHHHHHHHHHHHHHHHHHT---